Protein AF-A0A1E5PG88-F1 (afdb_monomer_lite)

Organism: NCBI:txid285458

pLDDT: mean 76.67, std 27.07, range [21.84, 98.75]

Radius of gyration: 41.72 Å; chains: 1; bounding box: 97×119×126 Å

InterPro domains:
  IPR000873 AMP-dependent synthetase/ligase domain [PF00501] (485-815)
  IPR001242 Condensation domain [PF00668] (9-343)
  IPR020845 AMP-binding, conserved site [PS00455] (627-638)
  IPR023213 Chloramphenicol acetyltransferase-like domain superfamily [G3DSA:3.30.559.10] (11-209)
  IPR042099 ANL, N-terminal domain [G3DSA:3.40.50.12780] (474-819)

Foldseek 3Di:
DDFDDWDKDAQAPLLVVLVVVCVVDPQLQQQKWKWKKKFFFAFDVVLLFQLVQVLCQLAQLQQWFAWDADPVGTIIITGNHNPPDTEAEEEQLPPPQLVVVVVVVLLQVSSDHDDRGGDRQKHWYWYHNHRRTIMTMIIGGLSWFALLLVLLSQVSSQVSSVCSVVVHDDDDALADDPVVVSVVLVVVCPDPLVVVLLVVLLVVLPPADPAFALFDQFDDPDPPSDDQWAKDKDFFPPVLLVLLCVLCVVLPHHSLLLVVLLVVLLRVQQRLDQDQKHKEWEKDQCQPDPNSSRHGTNQIATFIQIFGHHQQDFSSRRSVSSRVRCVVRNVSRSNHLVSSQVSNDDDPPDDDPDDDPDPPPPDDRSHLHYEYEAARPAQDHGSNGGIDMGTSDNGHRAAWYWYWYQNDDPRGIMIMIIGRCSGAPNVLSVLSVVLSSQSSVQRSVPRRGRSNPGDSDDPVLCCCQVPVFFFAADDDDFDFLLSLLVVLCVVFVQAFAEAEDHDTHGSVRLLLLLQLVLVVCCVQQVQAAQAEEEEEEFQDSVSSSPLSNNVLRNHAYEYQFNPDQLVLSQVSCVLSVHQAYEYAPVCVVSHDDDHHYHHCPVCVVVSVPGGSDRPPDDDTQATWHYWAWDCDPVNDIDIQTDGSVLLCLVQPPWDQDDAAQDAEAEQADAPRALVNSCLNSNHSSHNHYHYYQGDRHRDLVSLQVCCVVPLHQEEEDEQVSLQVCLPPPLSSCVSYQEYEYEPDFHDLVSVLSNCVVDVRHFYKYFDDDVSSRGGQAIDRDDRDPDDRGPGDDNHGGIHVHTDADARLVRHGHRDNDDDPPDDDDDDDDDDDDDDDDDDDDDDDDDDDDDDDDDDDDDDDDDDDDDDDDDDDDDDDDDDDDDDDDDDDDDDDDDDDDDDDDDDDDDDDDDDDDDDDDDDDDDDDDDYDDDDDDDDDDDDDDDDDDDDDDDDDDDDDDDDDDDDDDDDYYDDDDDDDDDDDDDDDDDYDDDDDDDDDDDDDDDDDDDDDDDDDDDDDDDDDDDDDDDDDDDDDDDDDDD

Structure (mmCIF, N/CA/C/O backbone):
data_AF-A0A1E5PG88-F1
#
_entry.id   AF-A0A1E5PG88-F1
#
loop_
_atom_site.group_PDB
_atom_site.id
_atom_site.type_symbol
_atom_site.label_atom_id
_atom_site.label_alt_id
_atom_site.label_comp_id
_atom_site.label_asym_id
_atom_site.label_entity_id
_atom_site.label_seq_id
_atom_site.pdbx_PDB_ins_code
_atom_site.Cartn_x
_atom_site.Cartn_y
_atom_site.Cartn_z
_atom_site.occupancy
_atom_site.B_iso_or_equiv
_atom_site.auth_seq_id
_atom_site.auth_comp_id
_atom_site.auth_asym_id
_atom_site.auth_atom_id
_atom_site.pdbx_PDB_model_num
ATOM 1 N N . MET A 1 1 ? -45.437 25.995 36.978 1.00 38.69 1 MET A N 1
ATOM 2 C CA . MET A 1 1 ? -44.415 25.720 38.017 1.00 38.69 1 MET A CA 1
ATOM 3 C C . MET A 1 1 ? -43.106 26.316 37.528 1.00 38.69 1 MET A C 1
ATOM 5 O O . MET A 1 1 ? -42.899 26.293 36.321 1.00 38.69 1 MET A O 1
ATOM 9 N N . SER A 1 2 ? -42.267 26.885 38.395 1.00 34.50 2 SER A N 1
ATOM 10 C CA . SER A 1 2 ? -40.944 27.364 37.966 1.00 34.50 2 SER A CA 1
ATOM 11 C C . SER A 1 2 ? -40.073 26.171 37.553 1.00 34.50 2 SER A C 1
ATOM 13 O O . SER A 1 2 ? -40.103 25.166 38.269 1.00 34.50 2 SER A O 1
ATOM 15 N N . PRO A 1 3 ? -39.306 26.242 36.450 1.00 44.91 3 PRO A N 1
ATOM 16 C CA . PRO A 1 3 ? -38.332 25.203 36.144 1.00 44.91 3 PRO A CA 1
ATOM 17 C C . PRO A 1 3 ? -37.289 25.143 37.268 1.00 44.91 3 PRO A C 1
ATOM 19 O O . PRO A 1 3 ? -36.799 26.181 37.721 1.00 44.91 3 PRO A O 1
ATOM 22 N N . LYS A 1 4 ? -36.956 23.932 37.733 1.00 57.00 4 LYS A N 1
ATOM 23 C CA . LYS A 1 4 ? -35.757 23.724 38.557 1.00 57.00 4 LYS A CA 1
ATOM 24 C C . LYS A 1 4 ? -34.552 24.128 37.706 1.00 57.00 4 LYS A C 1
ATOM 26 O O . LYS A 1 4 ? -34.496 23.757 36.537 1.00 57.00 4 LYS A O 1
ATOM 31 N N . ALA A 1 5 ? -33.629 24.903 38.270 1.00 70.69 5 ALA A N 1
ATOM 32 C CA . ALA A 1 5 ? -32.495 25.419 37.512 1.00 70.69 5 ALA A CA 1
ATOM 33 C C . ALA A 1 5 ? -31.616 24.280 36.972 1.00 70.69 5 ALA A C 1
ATOM 35 O O . ALA A 1 5 ? -31.265 23.359 37.713 1.00 70.69 5 ALA A O 1
ATOM 36 N N . SER A 1 6 ? -31.248 24.381 35.696 1.00 85.38 6 SER A N 1
ATOM 37 C CA . SER A 1 6 ? -30.109 23.669 35.130 1.00 85.38 6 SER A CA 1
ATOM 38 C C . SER A 1 6 ? -28.802 24.194 35.737 1.00 85.38 6 SER A C 1
ATOM 40 O O . SER A 1 6 ? -28.732 25.311 36.261 1.00 85.38 6 SER A O 1
ATOM 42 N N . VAL A 1 7 ? -27.753 23.376 35.688 1.00 93.56 7 VAL A N 1
ATOM 43 C CA . VAL A 1 7 ? -26.419 23.711 36.195 1.00 93.56 7 VAL A CA 1
ATOM 44 C C . VAL A 1 7 ? -25.427 23.642 35.044 1.00 93.56 7 VAL A C 1
ATOM 46 O O . VAL A 1 7 ? -25.270 22.598 34.414 1.00 93.56 7 VAL A O 1
ATOM 49 N N . ARG A 1 8 ? -24.718 24.744 34.787 1.00 94.19 8 ARG A N 1
ATOM 50 C CA . ARG A 1 8 ? -23.569 24.729 33.877 1.00 94.19 8 ARG A CA 1
ATOM 51 C C . ARG A 1 8 ? -22.357 24.133 34.577 1.00 94.19 8 ARG A C 1
ATOM 53 O O . ARG A 1 8 ? -21.972 24.578 35.656 1.00 94.19 8 ARG A O 1
ATOM 60 N N . LEU A 1 9 ? -21.754 23.146 33.930 1.00 94.75 9 LEU A N 1
ATOM 61 C CA . LEU A 1 9 ? -20.515 22.496 34.333 1.00 94.75 9 LEU A CA 1
ATOM 62 C C . LEU A 1 9 ? -19.455 22.730 33.242 1.00 94.75 9 LEU A C 1
ATOM 64 O O . LEU A 1 9 ? -19.804 22.787 32.062 1.00 94.75 9 LEU A O 1
ATOM 68 N N . PRO A 1 10 ? -18.160 22.843 33.578 1.00 94.56 10 PRO A N 1
ATOM 69 C CA . PRO A 1 10 ? -17.109 22.871 32.565 1.00 94.56 10 PRO A CA 1
ATOM 70 C C . PRO A 1 10 ? -17.034 21.526 31.827 1.00 94.56 10 PRO A C 1
ATOM 72 O O . PRO A 1 10 ? -17.355 20.477 32.394 1.00 94.56 10 PRO A O 1
ATOM 75 N N . LEU A 1 11 ? -16.559 21.527 30.580 1.00 93.25 11 LEU A N 1
ATOM 76 C CA . LEU A 1 11 ? -16.181 20.282 29.906 1.00 93.25 11 LEU A CA 1
ATOM 77 C C . LEU A 1 11 ? -14.912 19.679 30.538 1.00 93.25 11 LEU A C 1
ATOM 79 O O . LEU A 1 11 ? -13.909 20.373 30.750 1.00 93.25 11 LEU A O 1
ATOM 83 N N . SER A 1 12 ? -14.919 18.363 30.779 1.00 89.56 12 SER A N 1
ATOM 84 C CA . SER A 1 12 ? -13.731 17.622 31.229 1.00 89.56 12 SER A CA 1
ATOM 85 C C . SER A 1 12 ? -12.588 17.711 30.205 1.00 89.56 12 SER A C 1
ATOM 87 O O . SER A 1 12 ? -12.778 18.148 29.067 1.00 89.56 12 SER A O 1
ATOM 89 N N . ALA A 1 13 ? -11.370 17.296 30.572 1.00 83.00 13 ALA A N 1
ATOM 90 C CA . ALA A 1 13 ? -10.279 17.222 29.594 1.00 83.00 13 ALA A CA 1
ATOM 91 C C . ALA A 1 13 ? -10.635 16.322 28.391 1.00 83.00 13 ALA A C 1
ATOM 93 O O . ALA A 1 13 ? -10.467 16.745 27.254 1.00 83.00 13 ALA A O 1
ATOM 94 N N . ALA A 1 14 ? -11.227 15.148 28.640 1.00 81.56 14 ALA A N 1
ATOM 95 C CA . ALA A 1 14 ? -11.660 14.218 27.593 1.00 81.56 14 ALA A CA 1
ATOM 96 C C . ALA A 1 14 ? -12.748 14.804 26.674 1.00 81.56 14 ALA A C 1
ATOM 98 O O . ALA A 1 14 ? -12.781 14.529 25.478 1.00 81.56 14 ALA A O 1
ATOM 99 N N . GLN A 1 15 ? -13.641 15.620 27.237 1.00 92.06 15 GLN A N 1
ATOM 100 C CA . GLN A 1 15 ? -14.748 16.218 26.497 1.00 92.06 15 GLN A CA 1
ATOM 101 C C . GLN A 1 15 ? -14.295 17.375 25.597 1.00 92.06 15 GLN A C 1
ATOM 103 O O . GLN A 1 15 ? -14.802 17.525 24.490 1.00 92.06 15 GLN A O 1
ATOM 108 N N . ARG A 1 16 ? -13.327 18.188 26.041 1.00 89.44 16 ARG A N 1
ATOM 109 C CA . ARG A 1 16 ? -12.873 19.370 25.287 1.00 89.44 16 ARG A CA 1
ATOM 110 C C . ARG A 1 16 ? -12.224 19.024 23.954 1.00 89.44 16 ARG A C 1
ATOM 112 O O . ARG A 1 16 ? -12.503 19.701 22.968 1.00 89.44 16 ARG A O 1
ATOM 119 N N . ASP A 1 17 ? -11.402 17.980 23.913 1.00 83.81 17 ASP A N 1
ATOM 120 C CA . ASP A 1 17 ? -10.746 17.575 22.669 1.00 83.81 17 ASP A CA 1
ATOM 121 C C . ASP A 1 17 ? -11.745 16.908 21.689 1.00 83.81 17 ASP A C 1
ATOM 123 O O . ASP A 1 17 ? -11.674 17.172 20.491 1.00 83.81 17 ASP A O 1
ATOM 127 N N . ILE A 1 18 ? -12.756 16.164 22.177 1.00 89.44 18 ILE A N 1
ATOM 128 C CA . ILE A 1 18 ? -13.882 15.673 21.346 1.00 89.44 18 ILE A CA 1
ATOM 129 C C . ILE A 1 18 ? -14.723 16.833 20.795 1.00 89.44 18 ILE A C 1
ATOM 131 O O . ILE A 1 18 ? -15.064 16.837 19.615 1.00 89.44 18 ILE A O 1
ATOM 135 N N . TRP A 1 19 ? -15.053 17.829 21.622 1.00 92.44 19 TRP A N 1
ATOM 136 C CA . TRP A 1 19 ? -15.814 19.010 21.197 1.00 92.44 19 TRP A CA 1
ATOM 137 C C . TRP A 1 19 ? -15.074 19.807 20.113 1.00 92.44 19 TRP A C 1
ATOM 139 O O . TRP A 1 19 ? -15.669 20.155 19.094 1.00 92.44 19 TRP A O 1
ATOM 149 N N . LEU A 1 20 ? -13.762 20.016 20.276 1.00 87.62 20 LEU A N 1
ATOM 150 C CA . LEU A 1 20 ? -12.924 20.656 19.259 1.00 87.62 20 LEU A CA 1
ATOM 151 C C . LEU A 1 20 ? -12.858 19.828 17.965 1.00 87.62 20 LEU A C 1
ATOM 153 O O . LEU A 1 20 ? -12.943 20.388 16.875 1.00 87.62 20 LEU A O 1
ATOM 157 N N . ALA A 1 21 ? -12.736 18.503 18.067 1.00 83.94 21 ALA A N 1
ATOM 158 C CA . ALA A 1 21 ? -12.685 17.621 16.905 1.00 83.94 21 ALA A CA 1
ATOM 159 C C . ALA A 1 21 ? -14.037 17.504 16.170 1.00 83.94 21 ALA A C 1
ATOM 161 O O . ALA A 1 21 ? -14.037 17.348 14.951 1.00 83.94 21 ALA A O 1
ATOM 162 N N . HIS A 1 22 ? -15.170 17.634 16.872 1.00 87.56 22 HIS A N 1
ATOM 163 C CA . HIS A 1 22 ? -16.500 17.791 16.268 1.00 87.56 22 HIS A CA 1
ATOM 164 C C . HIS A 1 22 ? -16.626 19.149 15.558 1.00 87.56 22 HIS A C 1
ATOM 166 O O . HIS A 1 22 ? -17.076 19.204 14.420 1.00 87.56 22 HIS A O 1
ATOM 172 N N . ALA A 1 23 ? -16.166 20.247 16.171 1.00 87.19 23 ALA A N 1
ATOM 173 C CA . ALA A 1 23 ? -16.193 21.584 15.561 1.00 87.19 23 ALA A CA 1
ATOM 174 C C . ALA A 1 23 ? -15.312 21.722 14.295 1.00 87.19 23 ALA A C 1
ATOM 176 O O . ALA A 1 23 ? -15.409 22.717 13.578 1.00 87.19 23 ALA A O 1
ATOM 177 N N . LEU A 1 24 ? -14.457 20.729 14.024 1.00 84.62 24 LEU A N 1
ATOM 178 C CA . LEU A 1 24 ? -13.609 20.613 12.834 1.00 84.62 24 LEU A CA 1
ATOM 179 C C . LEU A 1 24 ? -14.091 19.525 11.846 1.00 84.62 24 LEU A C 1
ATOM 181 O O . LEU A 1 24 ? -13.451 19.334 10.814 1.00 84.62 24 LEU A O 1
ATOM 185 N N . ASP A 1 25 ? -15.186 18.814 12.141 1.00 81.44 25 ASP A N 1
ATOM 186 C CA . ASP A 1 25 ? -15.794 17.785 11.286 1.00 81.44 25 ASP A CA 1
ATOM 187 C C . ASP A 1 25 ? -16.989 18.367 10.502 1.00 81.44 25 ASP A C 1
ATOM 189 O O . ASP A 1 25 ? -18.053 18.576 11.089 1.00 81.44 25 ASP A O 1
ATOM 193 N N . PRO A 1 26 ? -16.886 18.575 9.172 1.00 79.62 26 PRO A N 1
ATOM 194 C CA . PRO A 1 26 ? -17.989 19.108 8.367 1.00 79.62 26 PRO A CA 1
ATOM 195 C C . PRO A 1 26 ? -19.233 18.211 8.310 1.00 79.62 26 PRO A C 1
ATOM 197 O O . PRO A 1 26 ? -20.279 18.669 7.854 1.00 79.62 26 PRO A O 1
ATOM 200 N N . SER A 1 27 ? -19.134 16.940 8.718 1.00 81.94 27 SER A N 1
ATOM 201 C CA . SER A 1 27 ? -20.267 16.011 8.741 1.00 81.94 27 SER A CA 1
ATOM 202 C C . SER A 1 27 ? -21.054 16.036 10.056 1.00 81.94 27 SER A C 1
ATOM 204 O O . SER A 1 27 ? -22.224 15.657 10.060 1.00 81.94 27 SER A O 1
ATOM 206 N N . GLY A 1 28 ? -20.433 16.452 11.168 1.00 83.94 28 GLY A N 1
ATOM 207 C CA . GLY A 1 28 ? -21.007 16.350 12.515 1.00 83.94 28 GLY A CA 1
ATOM 208 C C . GLY A 1 28 ? -21.296 14.910 12.974 1.00 83.94 28 GLY A C 1
ATOM 209 O O . GLY A 1 28 ? -22.144 14.711 13.845 1.00 83.94 28 GLY A O 1
ATOM 210 N N . ARG A 1 29 ? -20.644 13.903 12.369 1.00 85.12 29 ARG A N 1
ATOM 211 C CA . ARG A 1 29 ? -20.895 12.462 12.589 1.00 85.12 29 ARG A CA 1
ATOM 212 C C . ARG A 1 29 ? -19.712 11.713 13.204 1.00 85.12 29 ARG A C 1
ATOM 214 O O . ARG A 1 29 ? -19.908 10.605 13.694 1.00 85.12 29 ARG A O 1
ATOM 221 N N . ARG A 1 30 ? -18.489 12.266 13.199 1.00 83.62 30 ARG A N 1
ATOM 222 C CA . ARG A 1 30 ? -17.248 11.541 13.563 1.00 83.62 30 ARG A CA 1
ATOM 223 C C . ARG A 1 30 ? -17.257 10.925 14.971 1.00 83.62 30 ARG A C 1
ATOM 225 O O . ARG A 1 30 ? -16.548 9.950 15.208 1.00 83.62 30 ARG A O 1
ATOM 232 N N . TYR A 1 31 ? -18.058 11.476 15.883 1.00 89.25 31 TYR A N 1
ATOM 233 C CA . TYR A 1 31 ? -18.212 11.010 17.268 1.00 89.25 31 TYR A CA 1
ATOM 234 C C . TYR A 1 31 ? -19.624 10.497 17.592 1.00 89.25 31 TYR A C 1
ATOM 236 O O . TYR A 1 31 ? -19.974 10.372 18.767 1.00 89.25 31 TYR A O 1
ATOM 244 N N . ASN A 1 32 ? -20.416 10.156 16.573 1.00 91.38 32 ASN A N 1
ATOM 245 C CA . ASN A 1 32 ? -21.611 9.340 16.753 1.00 91.38 32 ASN A CA 1
ATOM 246 C C . ASN A 1 32 ? -21.166 7.895 17.022 1.00 91.38 32 ASN A C 1
ATOM 248 O O . ASN A 1 32 ? -20.498 7.271 16.198 1.00 91.38 32 ASN A O 1
ATOM 252 N N . VAL A 1 33 ? -21.521 7.379 18.194 1.00 92.12 33 VAL A N 1
ATOM 253 C CA . VAL A 1 33 ? -21.220 6.019 18.653 1.00 92.12 33 VAL A CA 1
ATOM 254 C C . VAL A 1 33 ? -22.545 5.315 18.890 1.00 92.12 33 VAL A C 1
ATOM 256 O O . VAL A 1 33 ? -23.502 5.931 19.360 1.00 92.12 33 VAL A O 1
ATOM 259 N N . GLY A 1 34 ? -22.632 4.035 18.545 1.00 91.88 34 GLY A N 1
ATOM 260 C CA . GLY A 1 34 ? -23.879 3.312 18.732 1.00 91.88 34 GLY A CA 1
ATOM 261 C C . GLY A 1 34 ? -23.766 1.812 18.569 1.00 91.88 34 GLY A C 1
ATOM 262 O O . GLY A 1 34 ? -22.876 1.291 17.898 1.00 91.88 34 GLY A O 1
ATOM 263 N N . GLU A 1 35 ? -24.708 1.125 19.194 1.00 92.06 35 GLU A N 1
ATOM 264 C CA . GLU A 1 35 ? -24.850 -0.322 19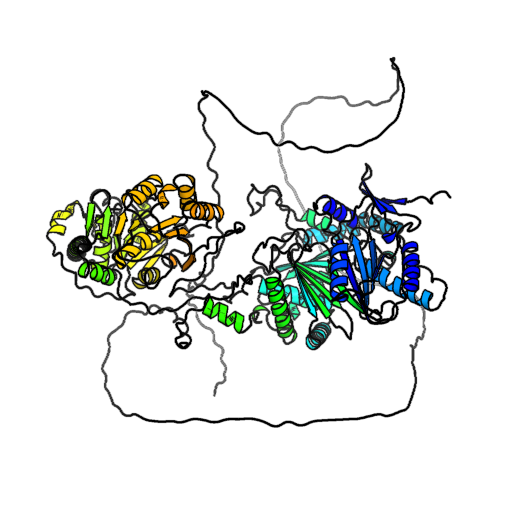.170 1.00 92.06 35 GLU A CA 1
ATOM 265 C C . GLU A 1 35 ? -26.298 -0.719 19.463 1.00 92.06 35 GLU A C 1
ATOM 267 O O . GLU A 1 35 ? -27.118 0.099 19.888 1.00 92.06 35 GLU A O 1
ATOM 272 N N . TYR A 1 36 ? -26.620 -1.986 19.223 1.00 93.75 36 TYR A N 1
ATOM 273 C CA . TYR A 1 36 ? -27.911 -2.553 19.572 1.00 93.75 36 TYR A CA 1
ATOM 274 C C . TYR A 1 36 ? -27.787 -3.924 20.235 1.00 93.75 36 TYR A C 1
ATOM 276 O O . TYR A 1 36 ? -26.788 -4.643 20.119 1.00 93.75 36 TYR A O 1
ATOM 284 N N . ARG A 1 37 ? -28.843 -4.265 20.963 1.00 93.31 37 ARG A N 1
ATOM 285 C CA . ARG A 1 37 ? -29.143 -5.588 21.498 1.00 93.31 37 ARG A CA 1
ATOM 286 C C . ARG A 1 37 ? -30.182 -6.215 20.577 1.00 93.31 37 ARG A C 1
ATOM 288 O O . ARG A 1 37 ? -31.299 -5.712 20.513 1.00 93.31 37 ARG A O 1
ATOM 295 N N . GLU A 1 38 ? -29.832 -7.273 19.849 1.00 94.06 38 GLU A N 1
ATOM 296 C CA . GLU A 1 38 ? -30.849 -8.155 19.258 1.00 94.06 38 GLU A CA 1
ATOM 297 C C . GLU A 1 38 ? -31.458 -8.971 20.402 1.00 94.06 38 GLU A C 1
ATOM 299 O O . GLU A 1 38 ? -30.711 -9.519 21.209 1.00 94.06 38 GLU A O 1
ATOM 304 N N . LEU A 1 39 ? -32.784 -9.010 20.513 1.00 94.69 39 LEU A N 1
ATOM 305 C CA . LEU A 1 39 ? -33.531 -9.616 21.616 1.00 94.69 39 LEU A CA 1
ATOM 306 C C . LEU A 1 39 ? -34.415 -10.743 21.075 1.00 94.69 39 LEU A C 1
ATOM 308 O O . LEU A 1 39 ? -35.177 -10.530 20.129 1.00 94.69 39 LEU A O 1
ATOM 312 N N . ARG A 1 40 ? -34.318 -11.934 21.677 1.00 92.19 40 ARG A N 1
ATOM 313 C CA . ARG A 1 40 ? -35.012 -13.147 21.208 1.00 92.19 40 ARG A CA 1
ATOM 314 C C . ARG A 1 40 ? -35.967 -13.691 22.270 1.00 92.19 40 ARG A C 1
ATOM 316 O O . ARG A 1 40 ? -35.573 -14.473 23.132 1.00 92.19 40 ARG A O 1
ATOM 323 N N . GLY A 1 41 ? -37.216 -13.248 22.199 1.00 93.44 41 GLY A N 1
ATOM 324 C CA . GLY A 1 41 ? -38.307 -13.573 23.116 1.00 93.44 41 GLY A CA 1
ATOM 325 C C . GLY A 1 41 ? -39.292 -12.403 23.269 1.00 93.44 41 GLY A C 1
ATOM 326 O O . GLY A 1 41 ? -39.120 -11.366 22.622 1.00 93.44 41 GLY A O 1
ATOM 327 N N . PRO A 1 42 ? -40.327 -12.550 24.113 1.00 91.94 42 PRO A N 1
ATOM 328 C CA . PRO A 1 42 ? -41.274 -11.478 24.404 1.00 91.94 42 PRO A CA 1
ATOM 329 C C . PRO A 1 42 ? -40.618 -10.346 25.210 1.00 91.94 42 PRO A C 1
ATOM 331 O O . PRO A 1 42 ? -39.801 -10.593 26.095 1.00 91.94 42 PRO A O 1
ATOM 334 N N . VAL A 1 43 ? -41.021 -9.107 24.928 1.00 94.12 43 VAL A N 1
ATOM 335 C CA . VAL A 1 43 ? -40.606 -7.884 25.634 1.00 94.12 43 VAL A CA 1
ATOM 336 C C . VAL A 1 43 ? -41.855 -7.031 25.858 1.00 94.12 43 VAL A C 1
ATOM 338 O O . VAL A 1 43 ? -42.644 -6.877 24.927 1.00 94.12 43 VAL A O 1
ATOM 341 N N . ASP A 1 44 ? -42.043 -6.466 27.055 1.00 94.56 44 ASP A N 1
ATOM 342 C CA . ASP A 1 44 ? -43.130 -5.512 27.331 1.00 94.56 44 ASP A CA 1
ATOM 343 C C . ASP A 1 44 ? -42.634 -4.059 27.149 1.00 94.56 44 ASP A C 1
ATOM 345 O O . ASP A 1 44 ? -41.850 -3.573 27.975 1.00 94.56 44 ASP A O 1
ATOM 349 N N . PRO A 1 45 ? -43.090 -3.321 26.114 1.00 94.44 45 PRO A N 1
ATOM 350 C CA . PRO A 1 45 ? -42.663 -1.942 25.884 1.00 94.44 45 PRO A CA 1
ATOM 351 C C . PRO A 1 45 ? -43.013 -0.984 27.026 1.00 94.44 45 PRO A C 1
ATOM 353 O O . PRO A 1 45 ? -42.272 -0.033 27.253 1.00 94.44 45 PRO A O 1
ATOM 356 N N . GLN A 1 46 ? -44.098 -1.212 27.778 1.00 95.50 46 GLN A N 1
ATOM 357 C CA . GLN A 1 46 ? -44.484 -0.334 28.888 1.00 95.50 46 GLN A CA 1
ATOM 358 C C . GLN A 1 46 ? -43.495 -0.459 30.051 1.00 95.50 46 GLN A C 1
ATOM 360 O O . GLN A 1 46 ? -43.082 0.556 30.617 1.00 95.50 46 GLN A O 1
ATOM 365 N N . LEU A 1 47 ? -43.056 -1.684 30.365 1.00 96.25 47 LEU A N 1
ATOM 366 C CA . LEU A 1 47 ? -42.029 -1.931 31.382 1.00 96.25 47 LEU A CA 1
ATOM 367 C C . LEU A 1 47 ? -40.667 -1.367 30.953 1.00 96.25 47 LEU A C 1
ATOM 369 O O . LEU A 1 47 ? -40.011 -0.690 31.748 1.00 96.25 47 LEU A O 1
ATOM 373 N N . VAL A 1 48 ? -40.270 -1.547 29.684 1.00 96.25 48 VAL A N 1
ATOM 374 C CA . VAL A 1 48 ? -39.038 -0.934 29.148 1.00 96.25 48 VAL A CA 1
ATOM 375 C C . VAL A 1 48 ? -39.112 0.595 29.201 1.00 96.25 48 VAL A C 1
ATOM 377 O O . VAL A 1 48 ? -38.167 1.237 29.659 1.00 96.25 48 VAL A O 1
ATOM 380 N N . ARG A 1 49 ? -40.237 1.199 28.796 1.00 95.81 49 ARG A N 1
ATOM 381 C CA . ARG A 1 49 ? -40.443 2.656 28.817 1.00 95.81 49 ARG A CA 1
ATOM 382 C C . ARG A 1 49 ? -40.405 3.219 30.243 1.00 95.81 49 ARG A C 1
ATOM 384 O O . ARG A 1 49 ? -39.792 4.264 30.462 1.00 95.81 49 ARG A O 1
ATOM 391 N N . ALA A 1 50 ? -41.001 2.527 31.217 1.00 95.25 50 ALA A N 1
ATOM 392 C CA . ALA A 1 50 ? -40.950 2.907 32.630 1.00 95.25 50 ALA A CA 1
ATOM 393 C C . ALA A 1 50 ? -39.518 2.844 33.193 1.00 95.25 50 ALA A C 1
ATOM 395 O O . ALA A 1 50 ? -39.039 3.822 33.773 1.00 95.25 50 ALA A O 1
ATOM 396 N N . ALA A 1 51 ? -38.809 1.735 32.955 1.00 96.75 51 ALA A N 1
ATOM 397 C CA . ALA A 1 51 ? -37.426 1.548 33.384 1.00 96.75 51 ALA A CA 1
ATOM 398 C C . ALA A 1 51 ? -36.471 2.567 32.730 1.00 96.75 51 ALA A C 1
ATOM 400 O O . ALA A 1 51 ? -35.638 3.164 33.413 1.00 96.75 51 ALA A O 1
ATOM 401 N N . PHE A 1 52 ? -36.642 2.850 31.433 1.00 96.69 52 PHE A N 1
ATOM 402 C CA . PHE A 1 52 ? -35.893 3.884 30.715 1.00 96.69 52 PHE A CA 1
ATOM 403 C C . PHE A 1 52 ? -36.137 5.286 31.291 1.00 96.69 52 PHE A C 1
ATOM 405 O O . PHE A 1 52 ? -35.191 6.048 31.502 1.00 96.69 52 PHE A O 1
ATOM 412 N N . ARG A 1 53 ? -37.394 5.637 31.595 1.00 95.38 53 ARG A N 1
ATOM 413 C CA . ARG A 1 53 ? -37.729 6.947 32.172 1.00 95.38 53 ARG A CA 1
ATOM 414 C C . ARG A 1 53 ? -37.091 7.134 33.554 1.00 95.38 53 ARG A C 1
ATOM 416 O O . ARG A 1 53 ? -36.599 8.223 33.839 1.00 95.38 53 ARG A O 1
ATOM 423 N N . GLN A 1 54 ? -37.042 6.083 34.376 1.00 96.38 54 GLN A N 1
ATOM 424 C CA . GLN A 1 54 ? -36.347 6.101 35.668 1.00 96.38 54 GLN A CA 1
ATOM 425 C C . GLN A 1 54 ? -34.818 6.198 35.500 1.00 96.38 54 GLN A C 1
ATOM 427 O O . GLN A 1 54 ? -34.183 7.017 36.164 1.00 96.38 54 GLN A O 1
ATOM 432 N N . LEU A 1 55 ? -34.226 5.456 34.556 1.00 96.88 55 LEU A N 1
ATOM 433 C CA . LEU A 1 55 ? -32.800 5.552 34.214 1.00 96.88 55 LEU A CA 1
ATOM 434 C C . LEU A 1 55 ? -32.399 6.986 33.819 1.00 96.88 55 LEU A C 1
ATOM 436 O O . LEU A 1 55 ? -31.375 7.493 34.280 1.00 96.88 55 LEU A O 1
ATOM 440 N N . ALA A 1 56 ? -33.224 7.661 33.014 1.00 95.88 56 ALA A N 1
ATOM 441 C CA . ALA A 1 56 ? -33.000 9.040 32.584 1.00 95.88 56 ALA A CA 1
ATOM 442 C C . ALA A 1 56 ? -33.109 10.065 33.735 1.00 95.88 56 ALA A C 1
ATOM 444 O O . ALA A 1 56 ? -32.423 11.084 33.717 1.00 95.88 56 ALA A O 1
ATOM 445 N N . VAL A 1 57 ? -33.927 9.801 34.764 1.00 94.75 57 VAL A N 1
ATOM 446 C CA . VAL A 1 57 ? -33.981 10.620 35.994 1.00 94.75 57 VAL A CA 1
ATOM 447 C C . VAL A 1 57 ? -32.710 10.454 36.832 1.00 94.75 57 VAL A C 1
ATOM 449 O O . VAL A 1 57 ? -32.208 11.428 37.393 1.00 94.75 57 VAL A O 1
ATOM 452 N N . GLU A 1 58 ? -32.174 9.237 36.908 1.00 94.81 58 GLU A N 1
ATOM 453 C CA . GLU A 1 58 ? -30.989 8.910 37.709 1.00 94.81 58 GLU A CA 1
ATOM 454 C C . GLU A 1 58 ? -29.654 9.321 37.071 1.00 94.81 58 GLU A C 1
ATOM 456 O O . GLU A 1 58 ? -28.660 9.498 37.776 1.00 94.81 58 GLU A O 1
ATOM 461 N N . THR A 1 59 ? -29.606 9.463 35.746 1.00 95.44 59 THR A N 1
ATOM 462 C CA . THR A 1 59 ? -28.343 9.561 35.004 1.00 95.44 59 THR A CA 1
ATOM 463 C C . THR A 1 59 ? -28.000 10.999 34.618 1.00 95.44 59 THR A C 1
ATOM 465 O O . THR A 1 59 ? -28.573 11.559 33.685 1.00 95.44 59 THR A O 1
ATOM 468 N N . ASP A 1 60 ? -26.978 11.583 35.251 1.00 95.56 60 ASP A N 1
ATOM 469 C CA . ASP A 1 60 ? -26.436 12.901 34.870 1.00 95.56 60 ASP A CA 1
ATOM 470 C C . ASP A 1 60 ? -26.071 12.989 33.376 1.00 95.56 60 ASP A C 1
ATOM 472 O O . ASP A 1 60 ? -26.440 13.951 32.712 1.00 95.56 60 ASP A O 1
ATOM 476 N N . ALA A 1 61 ? -25.398 11.971 32.826 1.00 94.38 61 ALA A N 1
ATOM 477 C CA . ALA A 1 61 ? -24.947 11.953 31.429 1.00 94.38 61 ALA A CA 1
ATOM 478 C C . ALA A 1 61 ? -26.089 11.943 30.389 1.00 94.38 61 ALA A C 1
ATOM 480 O O . ALA A 1 61 ? -25.903 12.447 29.283 1.00 94.38 61 ALA A O 1
ATOM 481 N N . MET A 1 62 ? -27.269 11.408 30.731 1.00 95.50 62 MET A N 1
ATOM 482 C CA . MET A 1 62 ? -28.458 11.468 29.867 1.00 95.50 62 MET A CA 1
ATOM 483 C C . MET A 1 62 ? -29.122 12.848 29.929 1.00 95.50 62 MET A C 1
ATOM 485 O O . MET A 1 62 ? -29.651 13.316 28.926 1.00 95.50 62 MET A O 1
ATOM 489 N N . ARG A 1 63 ? -29.018 13.532 31.078 1.00 95.12 63 ARG A N 1
ATOM 490 C CA . ARG A 1 63 ? -29.578 14.868 31.335 1.00 95.12 63 ARG A CA 1
ATOM 491 C C . ARG A 1 63 ? -28.679 16.026 30.868 1.00 95.12 63 ARG A C 1
ATOM 493 O O . ARG A 1 63 ? -28.914 17.169 31.261 1.00 95.12 63 ARG A O 1
ATOM 500 N N . ILE A 1 64 ? -27.676 15.765 30.026 1.00 95.44 64 ILE A N 1
ATOM 501 C CA . ILE A 1 64 ? -26.885 16.809 29.355 1.00 95.44 64 ILE A CA 1
ATOM 502 C C . ILE A 1 64 ? -27.585 17.241 28.061 1.00 95.44 64 ILE A C 1
ATOM 504 O O . ILE A 1 64 ? -27.761 16.437 27.142 1.00 95.44 64 ILE A O 1
ATOM 508 N N . ARG A 1 65 ? -27.936 18.530 27.975 1.00 94.75 65 ARG A N 1
ATOM 509 C CA . ARG A 1 65 ? -28.517 19.165 26.781 1.00 94.75 65 ARG A CA 1
ATOM 510 C C . ARG A 1 65 ? -28.110 20.631 26.723 1.00 94.75 65 ARG A C 1
ATOM 512 O O . ARG A 1 65 ? -28.478 21.407 27.602 1.00 94.75 65 ARG A O 1
ATOM 519 N N . GLY A 1 66 ? -27.379 20.994 25.674 1.00 93.56 66 GLY A N 1
ATOM 520 C CA . GLY A 1 66 ? -26.727 22.294 25.539 1.00 93.56 66 GLY A CA 1
ATOM 521 C C . GLY A 1 66 ? -25.243 22.226 25.900 1.00 93.56 66 GLY A C 1
ATOM 522 O O . GLY A 1 66 ? -24.865 22.147 27.069 1.00 93.56 66 GLY A O 1
ATOM 523 N N . ILE A 1 67 ? -24.406 22.277 24.870 1.00 95.06 67 ILE A N 1
ATOM 524 C CA . ILE A 1 67 ? -22.956 22.457 24.928 1.00 95.06 67 ILE A CA 1
ATOM 525 C C . ILE A 1 67 ? -22.642 23.808 24.283 1.00 95.06 67 ILE A C 1
ATOM 527 O O . ILE A 1 67 ? -23.184 24.139 23.228 1.00 95.06 67 ILE A O 1
ATOM 531 N N . GLY A 1 68 ? -21.747 24.584 24.884 1.00 92.81 68 GLY A N 1
ATOM 532 C CA . GLY A 1 68 ? -21.372 25.897 24.366 1.00 92.81 68 GLY A CA 1
ATOM 533 C C . GLY A 1 68 ? -19.998 26.342 24.840 1.00 92.81 68 GLY A C 1
ATOM 534 O O . GLY A 1 68 ? -19.265 25.574 25.459 1.00 92.81 68 GLY A O 1
ATOM 535 N N . SER A 1 69 ? -19.644 27.591 24.541 1.00 93.25 69 SER A N 1
ATOM 536 C CA . SER A 1 69 ? -18.405 28.218 25.004 1.00 93.25 69 SER A CA 1
ATOM 537 C C . SER A 1 69 ? -18.567 29.723 25.174 1.00 93.25 69 SER A C 1
ATOM 539 O O . SER A 1 69 ? -19.164 30.375 24.315 1.00 93.25 69 SER A O 1
ATOM 541 N N . ASP A 1 70 ? -17.989 30.271 26.237 1.00 91.69 70 ASP A N 1
ATOM 542 C CA . ASP A 1 70 ? -17.903 31.707 26.516 1.00 91.69 70 ASP A CA 1
ATOM 543 C C . ASP A 1 70 ? -16.489 32.082 27.017 1.00 91.69 70 ASP A C 1
ATOM 545 O O . ASP A 1 70 ? -15.527 31.364 26.733 1.00 91.69 70 ASP A O 1
ATOM 549 N N . GLU A 1 71 ? -16.325 33.234 27.679 1.00 88.50 71 GLU A N 1
ATOM 550 C CA . GLU A 1 71 ? -15.012 33.752 28.105 1.00 88.50 71 GLU A CA 1
ATOM 551 C C . GLU A 1 71 ? -14.301 32.846 29.131 1.00 88.50 71 GLU A C 1
ATOM 553 O O . GLU A 1 71 ? -13.069 32.813 29.152 1.00 88.50 71 GLU A O 1
ATOM 558 N N . ASP A 1 72 ? -15.050 32.063 29.919 1.00 84.38 72 ASP A N 1
ATOM 559 C CA . ASP A 1 72 ? -14.504 31.081 30.869 1.00 84.38 72 ASP A CA 1
ATOM 560 C C . ASP A 1 72 ? -14.181 29.720 30.202 1.00 84.38 72 ASP A C 1
ATOM 562 O O . ASP A 1 72 ? -13.555 28.846 30.812 1.00 84.38 72 ASP A O 1
ATOM 566 N N . GLY A 1 73 ? -14.554 29.541 28.928 1.00 89.38 73 GLY A N 1
ATOM 567 C CA . GLY A 1 73 ? -14.272 28.358 28.113 1.00 89.38 73 GLY A CA 1
ATOM 568 C C . GLY A 1 73 ? -15.510 27.512 27.778 1.00 89.38 73 GLY A C 1
ATOM 569 O O . GLY A 1 73 ? -16.641 27.995 27.848 1.00 89.38 73 GLY A O 1
ATOM 570 N N . PRO A 1 74 ? -15.321 26.250 27.341 1.00 93.94 74 PRO A N 1
ATOM 571 C CA . PRO A 1 74 ? -16.420 25.386 26.923 1.00 93.94 74 PRO A CA 1
ATOM 572 C C . PRO A 1 74 ? -17.117 24.679 28.099 1.00 93.94 74 PRO A C 1
ATOM 574 O O . PRO A 1 74 ? -16.471 24.125 28.999 1.00 93.94 74 PRO A O 1
ATOM 577 N N . TRP A 1 75 ? -18.448 24.644 28.047 1.00 95.12 75 TRP A N 1
ATOM 578 C CA . TRP A 1 75 ? -19.340 24.151 29.098 1.00 95.12 75 TRP A CA 1
ATOM 579 C C . TRP A 1 75 ? -20.403 23.176 28.573 1.00 95.12 75 TRP A C 1
ATOM 581 O O . TRP A 1 75 ? -20.704 23.130 27.382 1.00 95.12 75 TRP A O 1
ATOM 591 N N . GLN A 1 76 ? -20.988 22.419 29.502 1.00 96.00 76 GLN A N 1
ATOM 592 C CA . GLN A 1 76 ? -22.157 21.555 29.325 1.00 96.00 76 GLN A CA 1
ATOM 593 C C . GLN A 1 76 ? -23.248 21.941 30.328 1.00 96.00 76 GLN A C 1
ATOM 595 O O . GLN A 1 76 ? -22.948 22.271 31.477 1.00 96.00 76 GLN A O 1
ATOM 600 N N . GLU A 1 77 ? -24.508 21.899 29.908 1.00 95.94 77 GLU A N 1
ATOM 601 C CA . GLU A 1 77 ? -25.658 22.218 30.751 1.00 95.94 77 GLU A CA 1
ATOM 602 C C . GLU A 1 77 ? -26.373 20.933 31.209 1.00 95.94 77 GLU A C 1
ATOM 604 O O . GLU A 1 77 ? -26.907 20.167 30.403 1.00 95.94 77 GLU A O 1
ATOM 609 N N . LEU A 1 78 ? -26.332 20.688 32.524 1.00 95.69 78 LEU A N 1
ATOM 610 C CA . LEU A 1 78 ? -26.955 19.555 33.206 1.00 95.69 78 LEU A CA 1
ATOM 611 C C . LEU A 1 78 ? -28.345 19.953 33.710 1.00 95.69 78 LEU A C 1
ATOM 613 O O . LEU A 1 78 ? -28.485 20.874 34.519 1.00 95.69 78 LEU A O 1
ATOM 617 N N . HIS A 1 79 ? -29.373 19.238 33.261 1.00 94.88 79 HIS A N 1
ATOM 618 C CA . HIS A 1 79 ? -30.764 19.495 33.632 1.00 94.88 79 HIS A CA 1
ATOM 619 C C . HIS A 1 79 ? -31.179 18.698 34.870 1.00 94.88 79 HIS A C 1
ATOM 621 O O . HIS A 1 79 ? -30.771 17.556 35.072 1.00 94.88 79 HIS A O 1
ATOM 627 N N . ALA A 1 80 ? -32.023 19.298 35.712 1.00 90.69 80 ALA A N 1
ATOM 628 C CA . ALA A 1 80 ? -32.490 18.664 36.948 1.00 90.69 80 ALA A CA 1
ATOM 629 C C . ALA A 1 80 ? -33.440 17.472 36.706 1.00 90.69 80 ALA A C 1
ATOM 631 O O . ALA A 1 80 ? -33.583 16.616 37.575 1.00 90.69 80 ALA A O 1
ATOM 632 N N . GLU A 1 81 ? -34.079 17.414 35.536 1.00 90.62 81 GLU A N 1
ATOM 633 C CA . GLU A 1 81 ? -35.049 16.399 35.106 1.00 90.62 81 GLU A CA 1
ATOM 634 C C . GLU A 1 81 ? -34.799 16.086 33.612 1.00 90.62 81 GLU A C 1
ATOM 636 O O . GLU A 1 81 ? -34.409 17.002 32.884 1.00 90.62 81 GLU A O 1
ATOM 641 N N . PRO A 1 82 ? -35.075 14.868 33.110 1.00 89.75 82 PRO A N 1
ATOM 642 C CA . PRO A 1 82 ? -34.877 14.504 31.696 1.00 89.75 82 PRO A CA 1
ATOM 643 C C . PRO A 1 82 ? -35.921 15.097 30.724 1.00 89.75 82 PRO A C 1
ATOM 645 O O . PRO A 1 82 ? -35.853 14.864 29.523 1.00 89.75 82 PRO A O 1
ATOM 648 N N . GLY A 1 83 ? -36.905 15.862 31.212 1.00 89.38 83 GLY A N 1
ATOM 649 C CA . GLY A 1 83 ? -37.812 16.656 30.374 1.00 89.38 83 GLY A CA 1
ATOM 650 C C . GLY A 1 83 ? -38.608 15.855 29.332 1.00 89.38 83 GLY A C 1
ATOM 651 O O . GLY A 1 83 ? -39.464 15.038 29.675 1.00 89.38 83 GLY A O 1
ATOM 652 N N . ASP A 1 84 ? -38.345 16.153 28.063 1.00 90.75 84 ASP A N 1
ATOM 653 C CA . ASP A 1 84 ? -38.914 15.574 26.838 1.00 90.75 84 ASP A CA 1
ATOM 654 C C . ASP A 1 84 ? -38.127 14.354 26.307 1.00 90.75 84 ASP A C 1
ATOM 656 O O . ASP A 1 84 ? -38.439 13.846 25.234 1.00 90.75 84 ASP A O 1
ATOM 660 N N . GLN A 1 85 ? -37.121 13.855 27.038 1.00 91.50 85 GLN A N 1
ATOM 661 C CA . GLN A 1 85 ? -36.380 12.646 26.667 1.00 91.50 85 GLN A CA 1
ATOM 662 C C . GLN A 1 85 ? -37.226 11.378 26.889 1.00 91.50 85 GLN A C 1
ATOM 664 O O . GLN A 1 85 ? -37.551 11.010 28.023 1.00 91.50 85 GLN A O 1
ATOM 669 N N . GLU A 1 86 ? -37.564 10.679 25.808 1.00 90.81 86 GLU A N 1
ATOM 670 C CA . GLU A 1 86 ? -38.383 9.460 25.820 1.00 90.81 86 GLU A CA 1
ATOM 671 C C . GLU A 1 86 ? -37.737 8.333 25.000 1.00 90.81 86 GLU A C 1
ATOM 673 O O . GLU A 1 86 ? -36.805 8.558 24.227 1.00 90.81 86 GLU A O 1
ATOM 678 N N . LEU A 1 87 ? -38.216 7.105 25.213 1.00 95.25 87 LEU A N 1
ATOM 679 C CA . LEU A 1 87 ? -37.834 5.933 24.430 1.00 95.25 87 LEU A CA 1
ATOM 680 C C . LEU A 1 87 ? -38.628 5.933 23.120 1.00 95.25 87 LEU A C 1
ATOM 682 O O . LEU A 1 87 ? -39.858 5.897 23.151 1.00 95.25 87 LEU A O 1
ATOM 686 N N . THR A 1 88 ? -37.944 5.935 21.979 1.00 96.38 88 THR A N 1
ATOM 687 C CA . THR A 1 88 ? -38.607 5.826 20.674 1.00 96.38 88 THR A CA 1
ATOM 688 C C . THR A 1 88 ? -39.086 4.391 20.455 1.00 96.38 88 THR A C 1
ATOM 690 O O . THR A 1 88 ? -38.285 3.463 20.472 1.00 96.38 88 THR A O 1
ATOM 693 N N . GLU A 1 89 ? -40.374 4.181 20.205 1.00 96.25 89 GLU A N 1
ATOM 694 C CA . GLU A 1 89 ? -40.909 2.870 19.813 1.00 96.25 89 GLU A CA 1
ATOM 695 C C . GLU A 1 89 ? -41.180 2.848 18.304 1.00 96.25 89 GLU A C 1
ATOM 697 O O . GLU A 1 89 ? -41.776 3.779 17.759 1.00 96.25 89 GLU A O 1
ATOM 702 N N . VAL A 1 90 ? -40.722 1.795 17.621 1.00 96.94 90 VAL A N 1
ATOM 703 C CA . VAL A 1 90 ? -40.837 1.642 16.160 1.00 96.94 90 VAL A CA 1
ATOM 704 C C . VAL A 1 90 ? -41.333 0.234 15.847 1.00 96.94 90 VAL A C 1
ATOM 706 O O . VAL A 1 90 ? -40.713 -0.731 16.282 1.00 96.94 90 VAL A O 1
ATOM 709 N N . ASP A 1 91 ? -42.417 0.090 15.082 1.00 97.12 91 ASP A N 1
ATOM 710 C CA . ASP A 1 91 ? -42.877 -1.224 14.613 1.00 97.12 91 ASP A CA 1
ATOM 711 C C . ASP A 1 91 ? -42.536 -1.419 13.133 1.00 97.12 91 ASP A C 1
ATOM 713 O O . ASP A 1 91 ? -43.047 -0.712 12.264 1.00 97.12 91 ASP A O 1
ATOM 717 N N . LEU A 1 92 ? -41.656 -2.384 12.864 1.00 96.94 92 LEU A N 1
ATOM 718 C CA . LEU A 1 92 ? -41.230 -2.813 11.533 1.00 96.94 92 LEU A CA 1
ATOM 719 C C . LEU A 1 92 ? -41.630 -4.271 11.247 1.00 96.94 92 LEU A C 1
ATOM 721 O O . LEU A 1 92 ? -41.255 -4.813 10.211 1.00 96.94 92 LEU A O 1
ATOM 725 N N . SER A 1 93 ? -42.427 -4.910 12.116 1.00 95.25 93 SER A N 1
ATOM 726 C CA . SER A 1 93 ? -42.855 -6.314 11.957 1.00 95.25 93 SER A CA 1
ATOM 727 C C . SER A 1 93 ? -43.750 -6.578 10.734 1.00 95.25 93 SER A C 1
ATOM 729 O O . SER A 1 93 ? -44.012 -7.732 10.410 1.00 95.25 93 SER A O 1
ATOM 731 N N . GLY A 1 94 ? -44.193 -5.525 10.036 1.00 94.88 94 GLY A N 1
ATOM 732 C CA . GLY A 1 94 ? -44.898 -5.595 8.750 1.00 94.88 94 GLY A CA 1
ATOM 733 C C . GLY A 1 94 ? -44.022 -5.401 7.502 1.00 94.88 94 GLY A C 1
ATOM 734 O O . GLY A 1 94 ? -44.574 -5.283 6.410 1.00 94.88 94 GLY A O 1
ATOM 735 N N . ALA A 1 95 ? -42.694 -5.308 7.635 1.00 95.25 95 ALA A N 1
ATOM 736 C CA . ALA A 1 95 ? -41.769 -5.246 6.498 1.00 95.25 95 ALA A CA 1
ATOM 737 C C . ALA A 1 95 ? -41.513 -6.637 5.874 1.00 95.25 95 ALA A C 1
ATOM 739 O O . ALA A 1 95 ? -41.812 -7.661 6.480 1.00 95.25 95 ALA A O 1
ATOM 740 N N . GLU A 1 96 ? -40.933 -6.674 4.668 1.00 94.44 96 GLU A N 1
ATOM 741 C CA . GLU A 1 96 ? -40.608 -7.925 3.955 1.00 94.44 96 GLU A CA 1
ATOM 742 C C . GLU A 1 96 ? -39.454 -8.703 4.622 1.00 94.44 96 GLU A C 1
ATOM 744 O O . GLU A 1 96 ? -39.565 -9.908 4.837 1.00 94.44 96 GLU A O 1
ATOM 749 N N . ASP A 1 97 ? -38.395 -8.001 5.043 1.00 96.00 97 ASP A N 1
ATOM 750 C CA . ASP A 1 97 ? -37.438 -8.466 6.058 1.00 96.00 97 ASP A CA 1
ATOM 751 C C . ASP A 1 97 ? -37.420 -7.445 7.215 1.00 96.00 97 ASP A C 1
ATOM 753 O O . ASP A 1 97 ? -36.713 -6.431 7.143 1.00 96.00 97 ASP A O 1
ATOM 757 N N . PRO A 1 98 ? -38.189 -7.684 8.296 1.00 95.62 98 PRO A N 1
ATOM 758 C CA . PRO A 1 98 ? -38.199 -6.830 9.483 1.00 95.62 98 PRO A CA 1
ATOM 759 C C . PRO A 1 98 ? -36.839 -6.692 10.176 1.00 95.62 98 PRO A C 1
ATOM 761 O O . PRO A 1 98 ? -36.574 -5.670 10.811 1.00 95.62 98 PRO A O 1
ATOM 764 N N . ALA A 1 99 ? -35.962 -7.693 10.062 1.00 94.44 99 ALA A N 1
ATOM 765 C CA . ALA A 1 99 ? -34.644 -7.665 10.682 1.00 94.44 99 ALA A CA 1
ATOM 766 C C . ALA A 1 99 ? -33.658 -6.816 9.863 1.00 94.44 99 ALA A C 1
ATOM 768 O O . ALA A 1 99 ? -32.842 -6.106 10.449 1.00 94.44 99 ALA A O 1
ATOM 769 N N . ALA A 1 100 ? -33.737 -6.839 8.527 1.00 94.06 100 ALA A N 1
ATOM 770 C CA . ALA A 1 100 ? -33.013 -5.890 7.677 1.00 94.06 100 ALA A CA 1
ATOM 771 C C . ALA A 1 100 ? -33.527 -4.465 7.886 1.00 94.06 100 ALA A C 1
ATOM 773 O O . ALA A 1 100 ? -32.737 -3.593 8.237 1.00 94.06 100 ALA A O 1
ATOM 774 N N . ALA A 1 101 ? -34.846 -4.257 7.809 1.00 95.62 101 ALA A N 1
ATOM 775 C CA . ALA A 1 101 ? -35.460 -2.948 8.018 1.00 95.62 101 ALA A CA 1
ATOM 776 C C . ALA A 1 101 ? -35.071 -2.326 9.373 1.00 95.62 101 ALA A C 1
ATOM 778 O O . ALA A 1 101 ? -34.773 -1.133 9.440 1.00 95.62 101 ALA A O 1
ATOM 779 N N . ALA A 1 102 ? -35.006 -3.125 10.447 1.00 96.00 102 ALA A N 1
ATOM 780 C CA . ALA A 1 102 ? -34.530 -2.663 11.749 1.00 96.00 102 ALA A CA 1
ATOM 781 C C . ALA A 1 102 ? -33.047 -2.259 11.738 1.00 96.00 102 ALA A C 1
ATOM 783 O O . ALA A 1 102 ? -32.701 -1.207 12.276 1.00 96.00 102 ALA A O 1
ATOM 784 N N . ARG A 1 103 ? -32.164 -3.053 11.114 1.00 93.62 103 ARG A N 1
ATOM 785 C CA . ARG A 1 103 ? -30.732 -2.720 10.991 1.00 93.62 103 ARG A CA 1
ATOM 786 C C . ARG A 1 103 ? -30.511 -1.439 10.190 1.00 93.62 103 ARG A C 1
ATOM 788 O O . ARG A 1 103 ? -29.742 -0.587 10.632 1.00 93.62 103 ARG A O 1
ATOM 795 N N . ASP A 1 104 ? -31.220 -1.280 9.078 1.00 92.12 104 ASP A N 1
ATOM 796 C CA . ASP A 1 104 ? -31.117 -0.109 8.206 1.00 92.12 104 ASP A CA 1
ATOM 797 C C . ASP A 1 104 ? -31.658 1.151 8.901 1.00 92.12 104 ASP A C 1
ATOM 799 O O . ASP A 1 104 ? -31.022 2.206 8.858 1.00 92.12 104 ASP A O 1
ATOM 803 N N . TRP A 1 105 ? -32.772 1.035 9.637 1.00 95.31 105 TRP A N 1
ATOM 804 C CA . TRP A 1 105 ? -33.309 2.120 10.465 1.00 95.31 105 TRP A CA 1
ATOM 805 C C . TRP A 1 105 ? -32.323 2.553 11.564 1.00 95.31 105 TRP A C 1
ATOM 807 O O . TRP A 1 105 ? -32.048 3.745 11.714 1.00 95.31 105 TRP A O 1
ATOM 817 N N . MET A 1 106 ? -31.735 1.598 12.296 1.00 94.94 106 MET A N 1
ATOM 818 C CA . MET A 1 106 ? -30.751 1.887 13.351 1.00 94.94 106 MET A CA 1
ATOM 819 C C . MET A 1 106 ? -29.463 2.515 12.791 1.00 94.94 106 MET A C 1
ATOM 821 O O . MET A 1 106 ? -28.887 3.408 13.415 1.00 94.94 106 MET A O 1
ATOM 825 N N . ALA A 1 107 ? -29.019 2.092 11.603 1.00 90.31 107 ALA A N 1
ATOM 826 C CA . ALA A 1 107 ? -27.881 2.696 10.915 1.00 90.31 107 ALA A CA 1
ATOM 827 C C . ALA A 1 107 ? -28.178 4.141 10.470 1.00 90.31 107 ALA A C 1
ATOM 829 O O . ALA A 1 107 ? -27.349 5.029 10.683 1.00 90.31 107 ALA A O 1
ATOM 830 N N . ALA A 1 108 ? -29.368 4.401 9.920 1.00 90.94 108 ALA A N 1
ATOM 831 C CA . ALA A 1 108 ? -29.795 5.739 9.512 1.00 90.94 108 ALA A CA 1
ATOM 832 C C . ALA A 1 108 ? -29.928 6.709 10.704 1.00 90.94 108 ALA A C 1
ATOM 834 O O . ALA A 1 108 ? -29.471 7.852 10.626 1.00 90.94 108 ALA A O 1
ATOM 835 N N . GLU A 1 109 ? -30.489 6.257 11.830 1.00 92.88 109 GLU A N 1
ATOM 836 C CA . GLU A 1 109 ? -30.635 7.079 13.041 1.00 92.88 109 GLU A CA 1
ATOM 837 C C . GLU A 1 109 ? -29.285 7.369 13.728 1.00 92.88 109 GLU A C 1
ATOM 839 O O . GLU A 1 109 ? -29.096 8.451 14.295 1.00 92.88 109 GLU A O 1
ATOM 844 N N . LEU A 1 110 ? -28.303 6.463 13.616 1.00 91.06 110 LEU A N 1
ATOM 845 C CA . LEU A 1 110 ? -26.921 6.738 14.023 1.00 91.06 110 LEU A CA 1
ATOM 846 C C . LEU A 1 110 ? -26.207 7.705 13.059 1.00 91.06 110 LEU A C 1
ATOM 848 O O . LEU A 1 110 ? -25.405 8.528 13.502 1.00 91.06 110 LEU A O 1
ATOM 852 N N . ALA A 1 111 ? -26.502 7.651 11.757 1.00 88.56 111 ALA A N 1
ATOM 853 C CA . ALA A 1 111 ? -25.936 8.559 10.755 1.00 88.56 111 ALA A CA 1
ATOM 854 C C . ALA A 1 111 ? -26.496 9.997 10.835 1.00 88.56 111 ALA A C 1
ATOM 856 O O . ALA A 1 111 ? -25.928 10.922 10.242 1.00 88.56 111 ALA A O 1
ATOM 857 N N . ARG A 1 112 ? -27.587 10.227 11.575 1.00 90.69 112 ARG A N 1
ATOM 858 C CA . ARG A 1 112 ? -28.141 11.564 11.833 1.00 90.69 112 ARG A CA 1
ATOM 859 C C . ARG A 1 112 ? -27.224 12.350 12.795 1.00 90.69 112 ARG A C 1
ATOM 861 O O . ARG A 1 112 ? -27.061 11.916 13.937 1.00 90.69 112 ARG A O 1
ATOM 868 N N . PRO A 1 113 ? -26.644 13.506 12.406 1.00 90.81 113 PRO A N 1
ATOM 869 C CA . PRO A 1 113 ? -25.794 14.312 13.296 1.00 90.81 113 PRO A CA 1
ATOM 870 C C . PRO A 1 113 ? -26.507 14.719 14.594 1.00 90.81 113 PRO A C 1
ATOM 872 O O . PRO A 1 113 ? -27.738 14.792 14.618 1.00 90.81 113 PRO A O 1
ATOM 875 N N . PHE A 1 114 ? -25.749 14.994 15.658 1.00 92.62 114 PHE A N 1
ATOM 876 C CA . PHE A 1 114 ? -26.262 15.613 16.889 1.00 92.62 114 PHE A CA 1
ATOM 877 C C . PHE A 1 114 ? -26.004 17.122 16.874 1.00 92.62 114 PHE A C 1
ATOM 879 O O . PHE A 1 114 ? -24.857 17.536 16.705 1.00 92.62 114 PHE A O 1
ATOM 886 N N . ASP A 1 115 ? -27.030 17.942 17.120 1.00 93.12 115 ASP A N 1
ATOM 887 C CA . ASP A 1 115 ? -26.810 19.364 17.415 1.00 93.12 115 ASP A CA 1
ATOM 888 C C . ASP A 1 115 ? -26.374 19.529 18.875 1.00 93.12 115 ASP A C 1
ATOM 890 O O . ASP A 1 115 ? -27.198 19.528 19.792 1.00 93.12 115 ASP A O 1
ATOM 894 N N . LEU A 1 116 ? -25.072 19.720 19.097 1.00 94.69 116 LEU A N 1
ATOM 895 C CA . LEU A 1 116 ? -24.519 19.884 20.442 1.00 94.69 116 LEU A CA 1
ATOM 896 C C . LEU A 1 116 ? -25.127 21.068 21.216 1.00 94.69 116 LEU A C 1
ATOM 898 O O . LEU A 1 116 ? -25.086 21.057 22.445 1.00 94.69 116 LEU A O 1
ATOM 902 N N . ALA A 1 117 ? -25.714 22.063 20.543 1.00 92.38 117 ALA A N 1
ATOM 903 C CA . ALA A 1 117 ? -26.344 23.202 21.200 1.00 92.38 117 ALA A CA 1
ATOM 904 C C . ALA A 1 117 ? -27.782 22.929 21.689 1.00 92.38 117 ALA A C 1
ATOM 906 O O . ALA A 1 117 ? -28.236 23.639 22.590 1.00 92.38 117 ALA A O 1
ATOM 907 N N . SER A 1 118 ? -28.508 21.942 21.136 1.00 91.44 118 SER A N 1
ATOM 908 C CA . SER A 1 118 ? -29.946 21.768 21.427 1.00 91.44 118 SER A CA 1
ATOM 909 C C . SER A 1 118 ? -30.497 20.333 21.511 1.00 91.44 118 SER A C 1
ATOM 911 O O . SER A 1 118 ? -31.593 20.162 22.059 1.00 91.44 118 SER A O 1
ATOM 913 N N . ASP A 1 119 ? -29.772 19.305 21.059 1.00 94.06 119 ASP A N 1
ATOM 914 C CA . ASP A 1 119 ? -30.178 17.894 21.183 1.00 94.06 119 ASP A CA 1
ATOM 915 C C . ASP A 1 119 ? -29.952 17.338 22.604 1.00 94.06 119 ASP A C 1
ATOM 917 O O . ASP A 1 119 ? -29.027 17.734 23.319 1.00 94.06 119 ASP A O 1
ATOM 921 N N . TRP A 1 120 ? -30.739 16.321 22.977 1.00 94.56 120 TRP A N 1
ATOM 922 C CA . TRP A 1 120 ? -30.286 15.325 23.954 1.00 94.56 120 TRP A CA 1
ATOM 923 C C . TRP A 1 120 ? -29.191 14.474 23.306 1.00 94.56 120 TRP A C 1
ATOM 925 O O . TRP A 1 120 ? -29.398 13.890 22.242 1.00 94.56 120 TRP A O 1
ATOM 935 N N . LEU A 1 121 ? -28.026 14.360 23.946 1.00 95.38 121 LEU A N 1
ATOM 936 C CA . LEU A 1 121 ? -26.848 13.704 23.351 1.00 95.38 121 LEU A CA 1
ATOM 937 C C . LEU A 1 121 ? -26.854 12.165 23.451 1.00 95.38 121 LEU A C 1
ATOM 939 O O . LEU A 1 121 ? -25.830 11.511 23.246 1.00 95.38 121 LEU A O 1
ATOM 943 N N . THR A 1 122 ? -28.028 11.594 23.727 1.00 94.81 122 THR A N 1
ATOM 944 C CA . THR A 1 122 ? -28.337 10.158 23.732 1.00 94.81 122 THR A CA 1
ATOM 945 C C . THR A 1 122 ? -29.706 9.936 23.080 1.00 94.81 122 THR A C 1
ATOM 947 O O . THR A 1 122 ? -30.638 10.714 23.290 1.00 94.81 122 THR A O 1
ATOM 950 N N . ARG A 1 123 ? -29.824 8.885 22.269 1.00 94.62 123 ARG A N 1
ATOM 951 C CA . ARG A 1 123 ? -31.011 8.472 21.509 1.00 94.62 123 ARG A CA 1
ATOM 952 C C . ARG A 1 123 ? -31.199 6.977 21.726 1.00 94.62 123 ARG A C 1
ATOM 954 O O . ARG A 1 123 ? -30.260 6.205 21.546 1.00 94.62 123 ARG A O 1
ATOM 961 N N . HIS A 1 124 ? -32.398 6.579 22.130 1.00 96.19 124 HIS A N 1
ATOM 962 C CA . HIS A 1 124 ? -32.710 5.199 22.485 1.00 96.19 124 HIS A CA 1
ATOM 963 C C . HIS A 1 124 ? -33.997 4.775 21.792 1.00 96.19 124 HIS A C 1
ATOM 965 O O . HIS A 1 124 ? -34.953 5.553 21.752 1.00 96.19 124 HIS A O 1
ATOM 971 N N . ALA A 1 125 ? -34.030 3.553 21.263 1.00 97.38 125 ALA A N 1
ATOM 972 C CA . ALA A 1 125 ? -35.223 3.039 20.604 1.00 97.38 125 ALA A CA 1
ATOM 973 C C . ALA A 1 125 ? -35.456 1.552 20.865 1.00 97.38 125 ALA A C 1
ATOM 975 O O . ALA A 1 125 ? -34.512 0.766 20.878 1.00 97.38 125 ALA A O 1
ATOM 976 N N . LEU A 1 126 ? -36.721 1.170 21.027 1.00 97.62 126 LEU A N 1
ATOM 977 C CA . LEU A 1 126 ? -37.178 -0.214 21.035 1.00 97.62 126 LEU A CA 1
ATOM 978 C C . LEU A 1 126 ? -37.887 -0.488 19.701 1.00 97.62 126 LEU A C 1
ATOM 980 O O . LEU A 1 126 ? -38.983 0.011 19.443 1.00 97.62 126 LEU A O 1
ATOM 984 N N . VAL A 1 127 ? -37.225 -1.254 18.837 1.00 97.88 127 VAL A N 1
ATOM 985 C CA . VAL A 1 127 ? -37.685 -1.587 17.487 1.00 97.88 127 VAL A CA 1
ATOM 986 C C . VAL A 1 127 ? -38.268 -2.996 17.494 1.00 97.88 127 VAL A C 1
ATOM 988 O O . VAL A 1 127 ? -37.571 -3.965 17.794 1.00 97.88 127 VAL A O 1
ATOM 991 N N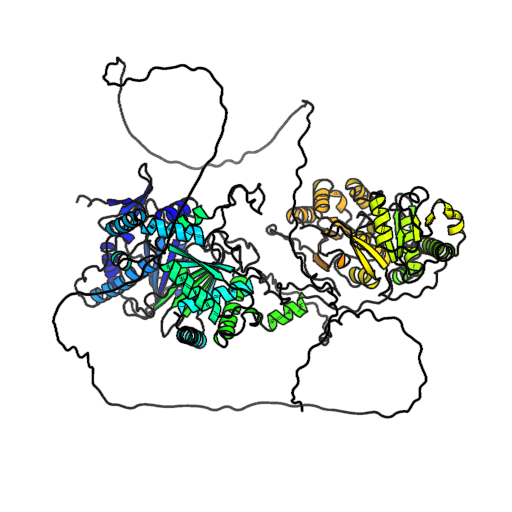 . LYS A 1 128 ? -39.545 -3.128 17.146 1.00 97.50 128 LYS A N 1
ATOM 992 C CA . LYS A 1 128 ? -40.233 -4.410 16.990 1.00 97.50 128 LYS A CA 1
ATOM 993 C C . LYS A 1 128 ? -40.042 -4.935 15.569 1.00 97.50 128 LYS A C 1
ATOM 995 O O . LYS A 1 128 ? -40.356 -4.238 14.606 1.00 97.50 128 LYS A O 1
ATOM 1000 N N . ALA A 1 129 ? -39.578 -6.175 15.440 1.00 96.25 129 ALA A N 1
ATOM 1001 C CA . ALA A 1 129 ? -39.393 -6.868 14.162 1.00 96.25 129 ALA A CA 1
ATOM 1002 C C . ALA A 1 129 ? -40.166 -8.204 14.080 1.00 96.25 129 ALA A C 1
ATOM 1004 O O . ALA A 1 129 ? -40.149 -8.874 13.053 1.00 96.25 129 ALA A O 1
ATOM 1005 N N . GLY A 1 130 ? -40.885 -8.581 15.136 1.00 94.12 130 GLY A N 1
ATOM 1006 C CA . GLY A 1 130 ? -41.769 -9.744 15.188 1.00 94.12 130 GLY A CA 1
ATOM 1007 C C . GLY A 1 130 ? -42.538 -9.775 16.508 1.00 94.12 130 GLY A C 1
ATOM 1008 O O . GLY A 1 130 ? -42.621 -8.762 17.198 1.00 94.12 130 GLY A O 1
ATOM 1009 N N . GLU A 1 131 ? -43.082 -10.933 16.879 1.00 90.31 131 GLU A N 1
ATOM 1010 C CA . GLU A 1 131 ? -43.638 -11.146 18.227 1.00 90.31 131 GLU A CA 1
ATOM 1011 C C . GLU A 1 131 ? -42.508 -11.421 19.238 1.00 90.31 131 GLU A C 1
ATOM 1013 O O . GLU A 1 131 ? -42.429 -10.771 20.281 1.00 90.31 131 GLU A O 1
ATOM 1018 N N . GLU A 1 132 ? -41.572 -12.305 18.872 1.00 92.81 132 GLU A N 1
ATOM 1019 C CA . GLU A 1 132 ? -40.394 -12.684 19.673 1.00 92.81 132 GLU A CA 1
ATOM 1020 C C . GLU A 1 132 ? -39.065 -12.091 19.157 1.00 92.81 132 GLU A C 1
ATOM 1022 O O . GLU A 1 132 ? -37.993 -12.520 19.584 1.00 92.81 132 GLU A O 1
ATOM 1027 N N . LEU A 1 133 ? -39.100 -11.128 18.226 1.00 95.62 133 LEU A N 1
ATOM 1028 C CA . LEU A 1 133 ? -37.898 -10.459 17.712 1.00 95.62 133 LEU A CA 1
ATOM 1029 C C . LEU A 1 133 ? -37.989 -8.947 17.914 1.00 95.62 133 LEU A C 1
ATOM 1031 O O . LEU A 1 133 ? -38.819 -8.266 17.303 1.00 95.62 133 LEU A O 1
ATOM 1035 N N . TRP A 1 134 ? -37.086 -8.433 18.741 1.00 97.06 134 TRP A N 1
ATOM 1036 C CA . TRP A 1 134 ? -36.973 -7.017 19.066 1.00 97.06 134 TRP A CA 1
ATOM 1037 C C . TRP A 1 134 ? -35.511 -6.575 18.973 1.00 97.06 134 TRP A C 1
ATOM 1039 O O . TRP A 1 134 ? -34.594 -7.377 19.138 1.00 97.06 134 TRP A O 1
ATOM 1049 N N . PHE A 1 135 ? -35.281 -5.286 18.747 1.00 97.19 135 PHE A N 1
ATOM 1050 C CA . PHE A 1 135 ? -33.963 -4.671 18.834 1.00 97.19 135 PHE A CA 1
ATOM 1051 C C . PHE A 1 135 ? -34.031 -3.479 19.783 1.00 97.19 135 PHE A C 1
ATOM 1053 O O . PHE A 1 135 ? -34.879 -2.603 19.616 1.00 97.19 135 PHE A O 1
ATOM 1060 N N . TYR A 1 136 ? -33.137 -3.427 20.767 1.00 96.88 136 TYR A N 1
ATOM 1061 C CA . TYR A 1 136 ? -32.971 -2.248 21.613 1.00 96.88 136 TYR A CA 1
ATOM 1062 C C . TYR A 1 136 ? -31.704 -1.495 21.192 1.00 96.88 136 TYR A C 1
ATOM 1064 O O . TYR A 1 136 ? -30.597 -2.029 21.252 1.00 96.88 136 TYR A O 1
ATOM 1072 N N . PHE A 1 137 ? -31.897 -0.279 20.684 1.00 96.62 137 PHE A N 1
ATOM 1073 C CA . PHE A 1 137 ? -30.896 0.579 20.057 1.00 96.62 137 PHE A CA 1
ATOM 1074 C C . PHE A 1 137 ? -30.414 1.675 21.004 1.00 96.62 137 PHE A C 1
ATOM 1076 O O . PHE A 1 137 ? -31.220 2.319 21.681 1.00 96.62 137 PHE A O 1
ATOM 1083 N N . HIS A 1 138 ? -29.110 1.945 20.960 1.00 94.06 138 HIS A N 1
ATOM 1084 C CA . HIS A 1 138 ? -28.460 3.062 21.631 1.00 94.06 138 HIS A CA 1
ATOM 1085 C C . HIS A 1 138 ? -27.593 3.810 20.610 1.00 94.06 138 HIS A C 1
ATOM 1087 O O . HIS A 1 138 ? -26.637 3.248 20.075 1.00 94.06 138 HIS A O 1
ATOM 1093 N N . GLY A 1 139 ? -27.879 5.089 20.381 1.00 94.50 139 GLY A N 1
ATOM 1094 C CA . GLY A 1 139 ? -27.013 6.009 19.643 1.00 94.50 139 GLY A CA 1
ATOM 1095 C C . GLY A 1 139 ? -26.692 7.221 20.509 1.00 94.50 139 GLY A C 1
ATOM 1096 O O . GLY A 1 139 ? -27.586 7.813 21.105 1.00 94.50 139 GLY A O 1
ATOM 1097 N N . PHE A 1 140 ? -25.429 7.616 20.611 1.00 95.00 140 PHE A N 1
ATOM 1098 C CA . PHE A 1 140 ? -25.012 8.734 21.456 1.00 95.00 140 PHE A CA 1
ATOM 1099 C C . PHE A 1 140 ? -23.841 9.498 20.854 1.00 95.00 140 PHE A C 1
ATOM 1101 O O . PHE A 1 140 ? -23.053 8.964 20.072 1.00 95.00 140 PHE A O 1
ATOM 1108 N N . HIS A 1 141 ? -23.700 10.760 21.250 1.00 94.62 141 HIS A N 1
ATOM 1109 C CA . HIS A 1 141 ? -22.491 11.511 20.951 1.00 94.62 141 HIS A CA 1
ATOM 1110 C C . HIS A 1 141 ? -21.433 11.202 22.019 1.00 94.62 141 HIS A C 1
ATOM 1112 O O . HIS A 1 141 ? -21.670 11.400 23.213 1.00 94.62 141 HIS A O 1
ATOM 1118 N N . HIS A 1 142 ? -20.244 10.750 21.608 1.00 93.06 142 HIS A N 1
ATOM 1119 C CA . HIS A 1 142 ? -19.186 10.254 22.509 1.00 93.06 142 HIS A CA 1
ATOM 1120 C C . HIS A 1 142 ? -18.723 11.290 23.563 1.00 93.06 142 HIS A C 1
ATOM 1122 O O . HIS A 1 142 ? -18.098 10.948 24.563 1.00 93.06 142 HIS A O 1
ATOM 1128 N N . LEU A 1 143 ? -19.074 12.566 23.373 1.00 94.25 143 LEU A N 1
ATOM 1129 C CA . LEU A 1 143 ? -18.869 13.659 24.325 1.00 94.25 143 LEU A CA 1
ATOM 1130 C C . LEU A 1 143 ? -19.517 13.430 25.706 1.00 94.25 143 LEU A C 1
ATOM 1132 O O . LEU A 1 143 ? -18.975 13.917 26.695 1.00 94.25 143 LEU A O 1
ATOM 1136 N N . VAL A 1 144 ? -20.664 12.747 25.805 1.00 94.94 144 VAL A N 1
ATOM 1137 C CA . VAL A 1 144 ? -21.363 12.579 27.102 1.00 94.94 144 VAL A CA 1
ATOM 1138 C C . VAL A 1 144 ? -21.117 11.232 27.765 1.00 94.94 144 VAL A C 1
ATOM 1140 O O . VAL A 1 144 ? -21.131 11.155 28.992 1.00 94.94 144 VAL A O 1
ATOM 1143 N N . ILE A 1 145 ? -20.852 10.179 26.991 1.00 93.31 145 ILE A N 1
ATOM 1144 C CA . ILE A 1 145 ? -20.702 8.818 27.508 1.00 93.31 145 ILE A CA 1
ATOM 1145 C C . ILE A 1 145 ? -19.698 8.006 26.678 1.00 93.31 145 ILE A C 1
ATOM 1147 O O . ILE A 1 145 ? -19.486 8.269 25.496 1.00 93.31 145 ILE A O 1
ATOM 1151 N N . ASP A 1 146 ? -19.055 7.033 27.322 1.00 92.69 146 ASP A N 1
ATOM 1152 C CA . ASP A 1 146 ? -18.196 6.028 26.687 1.00 92.69 146 ASP A CA 1
ATOM 1153 C C . ASP A 1 146 ? -18.759 4.608 26.879 1.00 92.69 146 ASP A C 1
ATOM 1155 O O . ASP A 1 146 ? -19.679 4.404 27.670 1.00 92.69 146 ASP A O 1
ATOM 1159 N N . GLY A 1 147 ? -18.201 3.607 26.189 1.00 90.06 147 GLY A N 1
ATOM 1160 C CA . GLY A 1 147 ? -18.708 2.226 26.234 1.00 90.06 147 GLY A CA 1
ATOM 1161 C C . GLY A 1 147 ? -18.723 1.572 27.627 1.00 90.06 147 GLY A C 1
ATOM 1162 O O . GLY A 1 147 ? -19.541 0.690 27.876 1.00 90.06 147 GLY A O 1
ATOM 1163 N N . ALA A 1 148 ? -17.882 2.020 28.566 1.00 92.00 148 ALA A N 1
ATOM 1164 C CA . ALA A 1 148 ? -17.934 1.547 29.952 1.00 92.00 148 ALA A CA 1
ATOM 1165 C C . ALA A 1 148 ? -19.007 2.286 30.770 1.00 92.00 148 ALA A C 1
ATOM 1167 O O . ALA A 1 148 ? -19.591 1.705 31.680 1.00 92.00 148 ALA A O 1
ATOM 1168 N N . GLY A 1 149 ? -19.298 3.546 30.433 1.00 93.81 149 GLY A N 1
ATOM 1169 C CA . GLY A 1 149 ? -20.481 4.259 30.910 1.00 93.81 149 GLY A CA 1
ATOM 1170 C C . GLY A 1 149 ? -21.778 3.631 30.395 1.00 93.81 149 GLY A C 1
ATOM 1171 O O . GLY A 1 149 ? -22.702 3.447 31.179 1.00 93.81 149 GLY A O 1
ATOM 1172 N N . LEU A 1 150 ? -21.826 3.241 29.117 1.00 92.44 150 LEU A N 1
ATOM 1173 C CA . LEU A 1 150 ? -22.968 2.546 28.514 1.00 92.44 150 LEU A CA 1
ATOM 1174 C C . LEU A 1 150 ? -23.255 1.222 29.237 1.00 92.44 150 LEU A C 1
ATOM 1176 O O . LEU A 1 150 ? -24.380 0.995 29.661 1.00 92.44 150 LEU A O 1
ATOM 1180 N N . ALA A 1 151 ? -22.228 0.408 29.498 1.00 91.94 151 ALA A N 1
ATOM 1181 C CA . ALA A 1 151 ? -22.379 -0.847 30.239 1.00 91.94 151 ALA A CA 1
ATOM 1182 C C . ALA A 1 151 ? -22.924 -0.670 31.679 1.00 91.94 151 ALA A C 1
ATOM 1184 O O . ALA A 1 151 ? -23.538 -1.593 32.216 1.00 91.94 151 ALA A O 1
ATOM 1185 N N . LEU A 1 152 ? -22.732 0.501 32.308 1.00 94.75 152 LEU A N 1
ATOM 1186 C CA . LEU A 1 152 ? -23.378 0.843 33.586 1.00 94.75 152 LEU A CA 1
ATOM 1187 C C . LEU A 1 152 ? -24.866 1.182 33.407 1.00 94.75 152 LEU A C 1
ATOM 1189 O O . LEU A 1 152 ? -25.672 0.809 34.258 1.00 94.75 152 LEU A O 1
ATOM 1193 N N . LEU A 1 153 ? -25.231 1.866 32.315 1.00 94.88 153 LEU A N 1
ATOM 1194 C CA . LEU A 1 153 ? -26.630 2.146 31.980 1.00 94.88 153 LEU A CA 1
ATOM 1195 C C . LEU A 1 153 ? -27.393 0.864 31.655 1.00 94.88 153 LEU A C 1
ATOM 1197 O O . LEU A 1 153 ? -28.489 0.678 32.166 1.00 94.88 153 LEU A O 1
ATOM 1201 N N . ASP A 1 154 ? -26.796 -0.036 30.878 1.00 93.75 154 ASP A N 1
ATOM 1202 C CA . ASP A 1 154 ? -27.368 -1.337 30.530 1.00 93.75 154 ASP A CA 1
ATOM 1203 C C . ASP A 1 154 ? -27.677 -2.173 31.772 1.00 93.75 154 ASP A C 1
ATOM 1205 O O . ASP A 1 154 ? -28.811 -2.608 31.970 1.00 93.75 154 ASP A O 1
ATOM 1209 N N . ALA A 1 155 ? -26.684 -2.349 32.651 1.00 93.75 155 ALA A N 1
ATOM 1210 C CA . ALA A 1 155 ? -26.853 -3.114 33.882 1.00 93.75 155 ALA A CA 1
ATOM 1211 C C . ALA A 1 155 ? -27.953 -2.518 34.781 1.00 93.75 155 ALA A C 1
ATOM 1213 O O . ALA A 1 155 ? -28.767 -3.260 35.333 1.00 93.75 155 ALA A O 1
ATOM 1214 N N . ARG A 1 156 ? -28.019 -1.182 34.884 1.00 95.94 156 ARG A N 1
ATOM 1215 C CA . ARG A 1 156 ? -29.058 -0.477 35.648 1.00 95.94 156 ARG A CA 1
ATOM 1216 C C . ARG A 1 156 ? -30.434 -0.564 34.985 1.00 95.94 156 ARG A C 1
ATOM 1218 O O . ARG A 1 156 ? -31.433 -0.675 35.684 1.00 95.94 156 ARG A O 1
ATOM 1225 N N . LEU A 1 157 ? -30.511 -0.543 33.658 1.00 95.62 157 LEU A N 1
ATOM 1226 C CA . LEU A 1 157 ? -31.765 -0.660 32.914 1.00 95.62 157 LEU A CA 1
ATOM 1227 C C . LEU A 1 157 ? -32.373 -2.063 33.040 1.00 95.62 157 LEU A C 1
ATOM 1229 O O . LEU A 1 157 ? -33.586 -2.187 33.187 1.00 95.62 157 LEU A O 1
ATOM 1233 N N . VAL A 1 158 ? -31.539 -3.107 33.046 1.00 94.50 158 VAL A N 1
ATOM 1234 C CA . VAL A 1 158 ? -31.973 -4.486 33.318 1.00 94.50 158 VAL A CA 1
ATOM 1235 C C . VAL A 1 158 ? -32.470 -4.642 34.762 1.00 94.50 158 VAL A C 1
ATOM 1237 O O . VAL A 1 158 ? -33.505 -5.268 34.978 1.00 94.50 158 VAL A O 1
ATOM 1240 N N . GLU A 1 159 ? -31.799 -4.026 35.743 1.00 95.50 159 GLU A N 1
ATOM 1241 C CA . GLU A 1 159 ? -32.261 -3.983 37.143 1.00 95.50 159 GLU A CA 1
ATOM 1242 C C . GLU A 1 159 ? -33.613 -3.255 37.283 1.00 95.50 159 GLU A C 1
ATOM 1244 O O . GLU A 1 159 ? -34.544 -3.771 37.900 1.00 95.50 159 GLU A O 1
ATOM 1249 N N . LEU A 1 160 ? -33.751 -2.075 36.667 1.00 96.44 160 LEU A N 1
ATOM 1250 C CA . LEU A 1 160 ? -34.982 -1.281 36.700 1.00 96.44 160 LEU A CA 1
ATOM 1251 C C . LEU A 1 160 ? -36.149 -1.977 35.983 1.00 96.44 160 LEU A C 1
ATOM 1253 O O . LEU A 1 160 ? -37.278 -1.902 36.464 1.00 96.44 160 LEU A O 1
ATOM 1257 N N . TYR A 1 161 ? -35.892 -2.692 34.882 1.00 95.75 161 TYR A N 1
ATOM 1258 C CA . TYR A 1 161 ? -36.904 -3.527 34.229 1.00 95.75 161 TYR A CA 1
ATOM 1259 C C . TYR A 1 161 ? -37.367 -4.662 35.152 1.00 95.75 161 TYR A C 1
ATOM 1261 O O . TYR A 1 161 ? -38.567 -4.871 35.292 1.00 95.75 161 TYR A O 1
ATOM 1269 N N . ALA A 1 162 ? -36.443 -5.353 35.830 1.00 94.81 162 ALA A N 1
ATOM 1270 C CA . ALA A 1 162 ? -36.791 -6.440 36.748 1.00 94.81 162 ALA A CA 1
ATOM 1271 C C . ALA A 1 162 ? -37.642 -5.957 37.940 1.00 94.81 162 ALA A C 1
ATOM 1273 O O . ALA A 1 162 ? -38.609 -6.622 38.307 1.00 94.81 162 ALA A O 1
ATOM 1274 N N . HIS A 1 163 ? -37.352 -4.778 38.505 1.00 94.75 163 HIS A N 1
ATOM 1275 C CA . HIS A 1 163 ? -38.223 -4.172 39.520 1.00 94.75 163 HIS A CA 1
ATOM 1276 C C . HIS A 1 163 ? -39.599 -3.780 38.953 1.00 94.75 163 HIS A C 1
ATOM 1278 O O . HIS A 1 163 ? -40.610 -4.006 39.618 1.00 94.75 163 HIS A O 1
ATOM 1284 N N . ALA A 1 164 ? -39.666 -3.247 37.726 1.00 94.25 164 ALA A N 1
ATOM 1285 C CA . ALA A 1 164 ? -40.935 -2.911 37.074 1.00 94.25 164 ALA A CA 1
ATOM 1286 C C . ALA A 1 164 ? -41.805 -4.160 36.825 1.00 94.25 164 ALA A C 1
ATOM 1288 O O . ALA A 1 164 ? -42.999 -4.145 37.114 1.00 94.25 164 ALA A O 1
ATOM 1289 N N . GLU A 1 165 ? -41.195 -5.250 36.350 1.00 94.62 165 GLU A N 1
ATOM 1290 C CA . GLU A 1 165 ? -41.822 -6.559 36.122 1.00 94.62 165 GLU A CA 1
ATOM 1291 C C . GLU A 1 165 ? -42.313 -7.207 37.429 1.00 94.62 165 GLU A C 1
ATOM 1293 O O . GLU A 1 165 ? -43.405 -7.773 37.475 1.00 94.62 165 GLU A O 1
ATOM 1298 N N . ALA A 1 166 ? -41.551 -7.066 38.519 1.00 94.38 166 ALA A N 1
ATOM 1299 C CA . ALA A 1 166 ? -41.934 -7.539 39.850 1.00 94.38 166 ALA A CA 1
ATOM 1300 C C . ALA A 1 166 ? -42.975 -6.647 40.564 1.00 94.38 166 ALA A C 1
ATOM 1302 O O . ALA A 1 166 ? -43.523 -7.050 41.593 1.00 94.38 166 ALA A O 1
ATOM 1303 N N . GLY A 1 167 ? -43.253 -5.440 40.053 1.00 93.31 167 GLY A N 1
ATOM 1304 C CA . GLY A 1 167 ? -44.093 -4.440 40.724 1.00 93.31 167 GLY A CA 1
ATOM 1305 C C . GLY A 1 167 ? -43.451 -3.829 41.979 1.00 93.31 167 GLY A C 1
ATOM 1306 O O . GLY A 1 167 ? -44.156 -3.363 42.877 1.00 93.31 167 GLY A O 1
ATOM 1307 N N . GLU A 1 168 ? -42.121 -3.857 42.068 1.00 93.88 168 GLU A N 1
ATOM 1308 C CA . GLU A 1 168 ? -41.342 -3.381 43.211 1.00 93.88 168 GLU A CA 1
ATOM 1309 C C . GLU A 1 168 ? -40.994 -1.882 43.112 1.00 93.88 168 GLU A C 1
ATOM 1311 O O . GLU A 1 168 ? -40.875 -1.330 42.015 1.00 93.88 168 GLU A O 1
ATOM 1316 N N . PRO A 1 169 ? -40.798 -1.183 44.248 1.00 92.94 169 PRO A N 1
ATOM 1317 C CA . PRO A 1 169 ? -40.303 0.190 44.239 1.00 92.94 169 PRO A CA 1
ATOM 1318 C C . PRO A 1 169 ? -38.844 0.248 43.764 1.00 92.94 169 PRO A C 1
ATOM 1320 O O . PRO A 1 169 ? -38.037 -0.610 44.118 1.00 92.94 169 PRO A O 1
ATOM 1323 N N . TRP A 1 170 ? -38.485 1.307 43.031 1.00 94.19 170 TRP A N 1
ATOM 1324 C CA . TRP A 1 170 ? -37.122 1.512 42.531 1.00 94.19 170 TRP A CA 1
ATOM 1325 C C . TRP A 1 170 ? -36.071 1.441 43.650 1.00 94.19 170 TRP A C 1
ATOM 1327 O O . TRP A 1 170 ? -36.148 2.176 44.642 1.00 94.19 170 TRP A O 1
ATOM 1337 N N . SER A 1 171 ? -35.054 0.597 43.467 1.00 90.94 171 SER A N 1
ATOM 1338 C CA . SER A 1 171 ? -33.865 0.581 44.321 1.00 90.94 171 SER A CA 1
ATOM 1339 C C . SER A 1 171 ? -33.100 1.917 44.216 1.00 90.94 171 SER A C 1
ATOM 1341 O O . SER A 1 171 ? -33.170 2.583 43.179 1.00 90.94 171 SER A O 1
ATOM 1343 N N . PRO A 1 172 ? -32.360 2.359 45.253 1.00 92.56 172 PRO A N 1
ATOM 1344 C CA . PRO A 1 172 ? -31.586 3.600 45.186 1.00 92.56 172 PRO A CA 1
ATOM 1345 C C . PRO A 1 172 ? -30.535 3.566 44.070 1.00 92.56 172 PRO A C 1
ATOM 1347 O O . PRO A 1 172 ? -29.850 2.558 43.904 1.00 92.56 172 PRO A O 1
ATOM 1350 N N . SER A 1 173 ? -30.368 4.676 43.345 1.00 94.50 173 SER A N 1
ATOM 1351 C CA . SER A 1 173 ? -29.414 4.729 42.233 1.00 94.50 173 SER A CA 1
ATOM 1352 C C . SER A 1 173 ? -27.974 4.432 42.688 1.00 94.50 173 SER A C 1
ATOM 1354 O O . SER A 1 173 ? -27.503 5.052 43.648 1.00 94.50 173 SER A O 1
ATOM 1356 N N . PRO A 1 174 ? -27.237 3.539 41.999 1.00 94.50 174 PRO A N 1
ATOM 1357 C CA . PRO A 1 174 ? -25.843 3.235 42.319 1.00 94.50 174 PRO A CA 1
ATOM 1358 C C . PRO A 1 174 ? -24.855 4.290 41.789 1.00 94.50 174 PRO A C 1
ATOM 1360 O O . PRO A 1 174 ? -23.654 4.203 42.059 1.00 94.50 174 PRO A O 1
ATOM 1363 N N . PHE A 1 175 ? -25.324 5.265 41.005 1.00 96.81 175 PHE A N 1
ATOM 1364 C CA . PHE A 1 175 ? -24.470 6.216 40.298 1.00 96.81 175 PHE A CA 1
ATOM 1365 C C . PHE A 1 175 ? -23.919 7.333 41.208 1.00 96.81 175 PHE A C 1
ATOM 1367 O O . PHE A 1 175 ? -24.477 7.675 42.247 1.00 96.81 175 PHE A O 1
ATOM 1374 N N . GLY A 1 176 ? -22.769 7.899 40.829 1.00 94.75 176 GLY A N 1
ATOM 1375 C CA . GLY A 1 176 ? -22.222 9.133 41.414 1.00 94.75 176 GLY A CA 1
ATOM 1376 C C . GLY A 1 176 ? -22.296 10.297 40.425 1.00 94.75 176 GLY A C 1
ATOM 1377 O O . GLY A 1 176 ? -22.397 10.052 39.222 1.00 94.75 176 GLY A O 1
ATOM 1378 N N . SER A 1 177 ? -22.207 11.543 40.895 1.00 93.75 177 SER A N 1
ATOM 1379 C CA . SER A 1 177 ? -22.455 12.709 40.033 1.00 93.75 177 SER A CA 1
ATOM 1380 C C . SER A 1 177 ? -21.293 13.064 39.095 1.00 93.75 177 SER A C 1
ATOM 1382 O O . SER A 1 177 ? -20.115 12.851 39.408 1.00 93.75 177 SER A O 1
ATOM 1384 N N . LEU A 1 178 ? -21.613 13.702 37.963 1.00 93.81 178 LEU A N 1
ATOM 1385 C CA . LEU A 1 178 ? -20.608 14.308 37.079 1.00 93.81 178 LEU A CA 1
ATOM 1386 C C . LEU A 1 178 ? -19.874 15.474 37.763 1.00 93.81 178 LEU A C 1
ATOM 1388 O O . LEU A 1 178 ? -18.686 15.679 37.517 1.00 93.81 178 LEU A O 1
ATOM 1392 N N . THR A 1 179 ? -20.534 16.203 38.666 1.00 94.38 179 THR A N 1
ATOM 1393 C CA . THR A 1 179 ? -19.933 17.314 39.424 1.00 94.38 179 THR A CA 1
ATOM 1394 C C . THR A 1 179 ? -18.779 16.841 40.315 1.00 94.38 179 THR A C 1
ATOM 1396 O O . THR A 1 179 ? -17.692 17.423 40.290 1.00 94.38 179 THR A O 1
ATOM 1399 N N . GLU A 1 180 ? -18.970 15.751 41.067 1.00 94.31 180 GLU A N 1
ATOM 1400 C CA . GLU A 1 180 ? -17.904 15.137 41.872 1.00 94.31 180 GLU A CA 1
ATOM 1401 C C . GLU A 1 180 ? -16.782 14.565 40.990 1.00 94.31 180 GLU A C 1
ATOM 1403 O O . GLU A 1 180 ? -15.602 14.643 41.344 1.00 94.31 180 GLU A O 1
ATOM 1408 N N . LEU A 1 181 ? -17.129 14.008 39.825 1.00 93.06 181 LEU A N 1
ATOM 1409 C CA . LEU A 1 181 ? -16.170 13.438 38.882 1.00 93.06 181 LEU A CA 1
ATOM 1410 C C . LEU A 1 181 ? -15.260 14.515 38.265 1.00 93.06 181 LEU A C 1
ATOM 1412 O O . LEU A 1 181 ? -14.042 14.336 38.226 1.00 93.06 181 LEU A O 1
ATOM 1416 N N . LEU A 1 182 ? -15.829 15.649 37.843 1.00 93.31 182 LEU A N 1
ATOM 1417 C CA . LEU A 1 182 ? -15.080 16.808 37.344 1.00 93.31 182 LEU A CA 1
ATOM 1418 C C . LEU A 1 182 ? -14.133 17.363 38.419 1.00 93.31 182 LEU A C 1
ATOM 1420 O O . LEU A 1 182 ? -12.982 17.687 38.117 1.00 93.31 182 LEU A O 1
ATOM 1424 N N . ALA A 1 183 ? -14.563 17.389 39.685 1.00 93.44 183 ALA A N 1
ATOM 1425 C CA . ALA A 1 183 ? -13.693 17.747 40.805 1.00 93.44 183 ALA A CA 1
ATOM 1426 C C . ALA A 1 183 ? -12.539 16.738 41.004 1.00 93.44 183 ALA A C 1
ATOM 1428 O O . ALA A 1 183 ? -11.405 17.150 41.256 1.00 93.44 183 ALA A O 1
ATOM 1429 N N . GLN A 1 184 ? -12.780 15.428 40.836 1.00 92.19 184 GLN A N 1
ATOM 1430 C CA . GLN A 1 184 ? -11.728 14.399 40.903 1.00 92.19 184 GLN A CA 1
ATOM 1431 C C . GLN A 1 184 ? -10.744 14.428 39.719 1.00 92.19 184 GLN A C 1
ATOM 1433 O O . GLN A 1 184 ? -9.587 14.025 39.894 1.00 92.19 184 GLN A O 1
ATOM 1438 N N . ASP A 1 185 ? -11.157 14.888 38.532 1.00 90.25 185 ASP A N 1
ATOM 1439 C CA . ASP A 1 185 ? -10.235 15.157 37.418 1.00 90.25 185 ASP A CA 1
ATOM 1440 C C . ASP A 1 185 ? -9.389 16.403 37.701 1.00 90.25 185 ASP A C 1
ATOM 1442 O O . ASP A 1 185 ? -8.161 16.319 37.715 1.00 90.25 185 ASP A O 1
ATOM 1446 N N . ALA A 1 186 ? -10.022 17.532 38.040 1.00 91.12 186 ALA A N 1
ATOM 1447 C CA . ALA A 1 186 ? -9.329 18.782 38.352 1.00 91.12 186 ALA A CA 1
ATOM 1448 C C . ALA A 1 186 ? -8.285 18.616 39.475 1.00 91.12 186 ALA A C 1
ATOM 1450 O O . ALA A 1 186 ? -7.142 19.055 39.329 1.00 91.12 186 ALA A O 1
ATOM 1451 N N . ALA A 1 187 ? -8.639 17.910 40.556 1.00 93.44 187 ALA A N 1
ATOM 1452 C CA . ALA A 1 187 ? -7.731 17.619 41.665 1.00 93.44 187 ALA A CA 1
ATOM 1453 C C . ALA A 1 187 ? -6.521 16.761 41.249 1.00 93.44 187 ALA A C 1
ATOM 1455 O O . ALA A 1 187 ? -5.418 16.978 41.747 1.00 93.44 187 ALA A O 1
ATOM 1456 N N . TYR A 1 188 ? -6.694 15.816 40.316 1.00 92.69 188 TYR A N 1
ATOM 1457 C CA . TYR A 1 188 ? -5.579 15.048 39.752 1.00 92.69 188 TYR A CA 1
ATOM 1458 C C . TYR A 1 188 ? -4.731 15.887 38.800 1.00 92.69 188 TYR A C 1
ATOM 1460 O O . TYR A 1 188 ? -3.512 15.864 38.907 1.00 92.69 188 TYR A O 1
ATOM 1468 N N . ARG A 1 189 ? -5.334 16.678 37.905 1.00 89.94 189 ARG A N 1
ATOM 1469 C CA . ARG A 1 189 ? -4.583 17.515 36.953 1.00 89.94 189 ARG A CA 1
ATOM 1470 C C . ARG A 1 189 ? -3.667 18.531 37.654 1.00 89.94 189 ARG A C 1
ATOM 1472 O O . ARG A 1 189 ? -2.634 18.894 37.085 1.00 89.94 189 ARG A O 1
ATOM 1479 N N . ALA A 1 190 ? -4.026 18.938 38.875 1.00 93.81 190 ALA A N 1
ATOM 1480 C CA . ALA A 1 190 ? -3.239 19.781 39.776 1.00 93.81 190 ALA A CA 1
ATOM 1481 C C . ALA A 1 190 ? -2.270 19.017 40.715 1.00 93.81 190 ALA A C 1
ATOM 1483 O O . ALA A 1 190 ? -1.543 19.655 41.477 1.00 93.81 190 ALA A O 1
ATOM 1484 N N . SER A 1 191 ? -2.246 17.678 40.698 1.00 95.31 191 SER A N 1
ATOM 1485 C CA . SER A 1 191 ? -1.412 16.863 41.591 1.00 95.31 191 SER A CA 1
ATOM 1486 C C . SER A 1 191 ? 0.009 16.637 41.055 1.00 95.31 191 SER A C 1
ATOM 1488 O O . SER A 1 191 ? 0.287 16.765 39.860 1.00 95.31 191 SER A O 1
ATOM 1490 N N . GLY A 1 192 ? 0.920 16.239 41.952 1.00 95.31 192 GLY A N 1
ATOM 1491 C CA . GLY A 1 192 ? 2.265 15.792 41.574 1.00 95.31 192 GLY A CA 1
ATOM 1492 C C . GLY A 1 192 ? 2.261 14.524 40.712 1.00 95.31 192 GLY A C 1
ATOM 1493 O O . GLY A 1 192 ? 3.114 14.389 39.836 1.00 95.31 192 GLY A O 1
ATOM 1494 N N . ASP A 1 193 ? 1.271 13.643 40.888 1.00 93.88 193 ASP A N 1
ATOM 1495 C CA . ASP A 1 193 ? 1.137 12.413 40.098 1.00 93.88 193 ASP A CA 1
ATOM 1496 C C . ASP A 1 193 ? 0.917 12.738 38.615 1.00 93.88 193 ASP A C 1
ATOM 1498 O O . ASP A 1 193 ? 1.596 12.179 37.761 1.00 93.88 193 ASP A O 1
ATOM 1502 N N . ALA A 1 194 ? 0.067 13.722 38.290 1.00 93.38 194 ALA A N 1
ATOM 1503 C CA . ALA A 1 194 ? -0.124 14.156 36.904 1.00 93.38 194 ALA A CA 1
ATOM 1504 C C . ALA A 1 194 ? 1.131 14.809 36.294 1.00 93.38 194 ALA A C 1
ATOM 1506 O O . ALA A 1 194 ? 1.316 14.777 35.077 1.00 93.38 194 ALA A O 1
ATOM 1507 N N . VAL A 1 195 ? 2.019 15.399 37.104 1.00 93.75 195 VAL A N 1
ATOM 1508 C CA . VAL A 1 195 ? 3.330 15.880 36.628 1.00 93.75 195 VAL A CA 1
ATOM 1509 C C . VAL A 1 195 ? 4.238 14.695 36.284 1.00 93.75 195 VAL A C 1
ATOM 1511 O O . VAL A 1 195 ? 4.826 14.684 35.202 1.00 93.75 195 VAL A O 1
ATOM 1514 N N . ALA A 1 196 ? 4.311 13.687 37.156 1.00 94.69 196 ALA A N 1
ATOM 1515 C CA . ALA A 1 196 ? 5.117 12.485 36.943 1.00 94.69 196 ALA A CA 1
ATOM 1516 C C . ALA A 1 196 ? 4.608 11.625 35.770 1.00 94.69 196 ALA A C 1
ATOM 1518 O O . ALA A 1 196 ? 5.407 11.147 34.963 1.00 94.69 196 ALA A O 1
ATOM 1519 N N . ASP A 1 197 ? 3.290 11.472 35.633 1.00 94.69 197 ASP A N 1
ATOM 1520 C CA . ASP A 1 197 ? 2.670 10.717 34.544 1.00 94.69 197 ASP A CA 1
ATOM 1521 C C . ASP A 1 197 ? 2.920 11.380 33.186 1.00 94.69 197 ASP A C 1
ATOM 1523 O O . ASP A 1 197 ? 3.272 10.689 32.231 1.00 94.69 197 ASP A O 1
ATOM 1527 N N . ARG A 1 198 ? 2.800 12.713 33.089 1.00 91.50 198 ARG A N 1
ATOM 1528 C CA . ARG A 1 198 ? 3.152 13.449 31.862 1.00 91.50 198 ARG A CA 1
ATOM 1529 C C . ARG A 1 198 ? 4.624 13.292 31.501 1.00 91.50 198 ARG A C 1
ATOM 1531 O O . ARG A 1 198 ? 4.912 12.988 30.351 1.00 91.50 198 ARG A O 1
ATOM 1538 N N . ALA A 1 199 ? 5.534 13.442 32.467 1.00 91.62 199 ALA A N 1
ATOM 1539 C CA . ALA A 1 199 ? 6.968 13.284 32.223 1.00 91.62 199 ALA A CA 1
ATOM 1540 C C . ALA A 1 199 ? 7.303 11.887 31.667 1.00 91.62 199 ALA A C 1
ATOM 1542 O O . ALA A 1 199 ? 8.014 11.783 30.670 1.00 91.62 199 ALA A O 1
ATOM 1543 N N . TYR A 1 200 ? 6.712 10.830 32.240 1.00 93.69 200 TYR A N 1
ATOM 1544 C CA . TYR A 1 200 ? 6.842 9.466 31.720 1.00 93.69 200 TYR A CA 1
ATOM 1545 C C . TYR A 1 200 ? 6.323 9.327 30.281 1.00 93.69 200 TYR A C 1
ATOM 1547 O O . TYR A 1 200 ? 6.974 8.686 29.460 1.00 93.69 200 TYR A O 1
ATOM 1555 N N . TRP A 1 201 ? 5.163 9.907 29.955 1.00 92.00 201 TRP A N 1
ATOM 1556 C CA . TRP A 1 201 ? 4.616 9.813 28.598 1.00 92.00 201 TRP A CA 1
ATOM 1557 C C . TRP A 1 201 ? 5.449 10.599 27.578 1.00 92.00 201 TRP A C 1
ATOM 1559 O O . TRP A 1 201 ? 5.691 10.091 26.488 1.00 92.00 201 TRP A O 1
ATOM 1569 N N . THR A 1 202 ? 5.962 11.780 27.932 1.00 89.00 202 THR A N 1
ATOM 1570 C CA . THR A 1 202 ? 6.901 12.534 27.085 1.00 89.00 202 THR A CA 1
ATOM 1571 C C . THR A 1 202 ? 8.192 11.750 26.825 1.00 89.00 202 THR A C 1
ATOM 1573 O O . THR A 1 202 ? 8.660 11.718 25.693 1.00 89.00 202 THR A O 1
ATOM 1576 N N . GLU A 1 203 ? 8.741 11.066 27.834 1.00 88.69 203 GLU A N 1
ATOM 1577 C CA . GLU A 1 203 ? 9.922 10.207 27.671 1.00 88.69 203 GLU A CA 1
ATOM 1578 C C . GLU A 1 203 ? 9.623 8.961 26.816 1.00 88.69 203 GLU A C 1
ATOM 1580 O O . GLU A 1 203 ? 10.348 8.665 25.868 1.00 88.69 203 GLU A O 1
ATOM 1585 N N . ARG A 1 204 ? 8.534 8.229 27.103 1.00 89.19 204 ARG A N 1
ATOM 1586 C CA . ARG A 1 204 ? 8.216 6.955 26.426 1.00 89.19 204 ARG A CA 1
ATOM 1587 C C . ARG A 1 204 ? 7.881 7.130 24.938 1.00 89.19 204 ARG A C 1
ATOM 1589 O O . ARG A 1 204 ? 8.106 6.205 24.150 1.00 89.19 204 ARG A O 1
ATOM 1596 N N . LEU A 1 205 ? 7.349 8.298 24.574 1.00 87.25 205 LEU A N 1
ATOM 1597 C CA . LEU A 1 205 ? 6.904 8.652 23.223 1.00 87.25 205 LEU A CA 1
ATOM 1598 C C . LEU A 1 205 ? 7.903 9.541 22.463 1.00 87.25 205 LEU A C 1
ATOM 1600 O O . LEU A 1 205 ? 7.613 9.968 21.346 1.00 87.25 205 LEU A O 1
ATOM 1604 N N . ALA A 1 206 ? 9.094 9.774 23.019 1.00 83.19 206 ALA A N 1
ATOM 1605 C CA . ALA A 1 206 ? 10.219 10.289 22.251 1.00 83.19 206 ALA A CA 1
ATOM 1606 C C . ALA A 1 206 ? 10.656 9.256 21.193 1.00 83.19 206 ALA A C 1
ATOM 1608 O O . ALA A 1 206 ? 10.747 8.060 21.481 1.00 83.19 206 ALA A O 1
ATOM 1609 N N . ASP A 1 207 ? 10.921 9.721 19.968 1.00 81.75 207 ASP A N 1
ATOM 1610 C CA . ASP A 1 207 ? 11.396 8.910 18.835 1.00 81.75 207 ASP A CA 1
ATOM 1611 C C . ASP A 1 207 ? 10.629 7.585 18.648 1.00 81.75 207 ASP A C 1
ATOM 1613 O O . ASP A 1 207 ? 11.182 6.485 18.740 1.00 81.75 207 ASP A O 1
ATOM 1617 N N . LEU A 1 208 ? 9.318 7.701 18.412 1.00 80.75 208 LEU A N 1
ATOM 1618 C CA . LEU A 1 208 ? 8.461 6.577 18.030 1.00 80.75 208 LEU A CA 1
ATOM 1619 C C . LEU A 1 208 ? 8.766 6.070 16.607 1.00 80.75 208 LEU A C 1
ATOM 1621 O O . LEU A 1 208 ? 9.091 6.872 15.727 1.00 80.75 208 LEU A O 1
ATOM 1625 N N . PRO A 1 209 ? 8.606 4.757 16.349 1.00 78.94 209 PRO A N 1
ATOM 1626 C CA . PRO A 1 209 ? 8.676 4.207 14.999 1.00 78.94 209 PRO A CA 1
ATOM 1627 C C . PRO A 1 209 ? 7.498 4.696 14.131 1.00 78.94 209 PRO A C 1
ATOM 1629 O O . PRO A 1 209 ? 6.435 5.037 14.665 1.00 78.94 209 PRO A O 1
ATOM 1632 N N . PRO A 1 210 ? 7.635 4.682 12.789 1.00 72.50 210 PRO A N 1
ATOM 1633 C CA . PRO A 1 210 ? 6.519 4.911 11.879 1.00 72.50 210 PRO A CA 1
ATOM 1634 C C . PRO A 1 210 ? 5.338 3.981 12.179 1.00 72.50 210 PRO A C 1
ATOM 1636 O O . PRO A 1 210 ? 5.498 2.775 12.356 1.00 72.50 210 PRO A O 1
ATOM 1639 N N . SER A 1 211 ? 4.136 4.553 12.220 1.00 72.88 211 SER A N 1
ATOM 1640 C CA . SER A 1 211 ? 2.909 3.806 12.501 1.00 72.88 211 SER A CA 1
ATOM 1641 C C . SER A 1 211 ? 2.587 2.824 11.353 1.00 72.88 211 SER A C 1
ATOM 1643 O O . SER A 1 211 ? 2.519 3.259 10.195 1.00 72.88 211 SER A O 1
ATOM 1645 N N . PRO A 1 212 ? 2.397 1.516 11.630 1.00 75.44 212 PRO A N 1
ATOM 1646 C CA . PRO A 1 212 ? 2.238 0.497 10.595 1.00 75.44 212 PRO A CA 1
ATOM 1647 C C . PRO A 1 212 ? 0.896 0.626 9.862 1.00 75.44 212 PRO A C 1
ATOM 1649 O O . PRO A 1 212 ? -0.090 1.133 10.406 1.00 75.44 212 PRO A O 1
ATOM 1652 N N . GLN A 1 213 ? 0.858 0.140 8.621 1.00 74.31 213 GLN A N 1
ATOM 1653 C CA . GLN A 1 213 ? -0.313 0.154 7.740 1.00 74.31 213 GLN A CA 1
ATOM 1654 C C . GLN A 1 213 ? -0.486 -1.234 7.107 1.00 74.31 213 GLN A C 1
ATOM 1656 O O . GLN A 1 213 ? 0.497 -1.844 6.700 1.00 74.31 213 GLN A O 1
ATOM 1661 N N . ILE A 1 214 ? -1.725 -1.731 7.026 1.00 73.06 214 ILE A N 1
ATOM 1662 C CA . ILE A 1 214 ? -2.076 -3.000 6.350 1.00 73.06 214 ILE A CA 1
ATOM 1663 C C . ILE A 1 214 ? -2.916 -2.770 5.082 1.00 73.06 214 ILE A C 1
ATOM 1665 O O . ILE A 1 214 ? -3.721 -3.607 4.696 1.00 73.06 214 ILE A O 1
ATOM 1669 N N . GLY A 1 215 ? -2.758 -1.601 4.463 1.00 64.38 215 GLY A N 1
ATOM 1670 C CA . GLY A 1 215 ? -3.486 -1.177 3.271 1.00 64.38 215 GLY A CA 1
ATOM 1671 C C . GLY A 1 215 ? -2.607 -0.284 2.407 1.00 64.38 215 GLY A C 1
ATOM 1672 O O . GLY A 1 215 ? -1.731 0.412 2.920 1.00 64.38 215 GLY A O 1
ATOM 1673 N N . ASN A 1 216 ? -2.820 -0.315 1.093 1.00 57.22 216 ASN A N 1
ATOM 1674 C CA . ASN A 1 216 ? -1.963 0.342 0.103 1.00 57.22 216 ASN A CA 1
ATOM 1675 C C . ASN A 1 216 ? -2.537 1.668 -0.437 1.00 57.22 216 ASN A C 1
ATOM 1677 O O . ASN A 1 216 ? -2.185 2.080 -1.541 1.00 57.22 216 ASN A O 1
ATOM 1681 N N . GLY A 1 217 ? -3.408 2.337 0.329 1.00 51.69 217 GLY A N 1
ATOM 1682 C CA . GLY A 1 217 ? -3.867 3.701 0.031 1.00 51.69 217 GLY A CA 1
ATOM 1683 C C . GLY A 1 217 ? -4.790 3.812 -1.185 1.00 51.69 217 GLY A C 1
ATOM 1684 O O . GLY A 1 217 ? -4.736 4.799 -1.920 1.00 51.69 217 GLY A O 1
ATOM 1685 N N . ARG A 1 218 ? -5.609 2.784 -1.434 1.00 52.53 218 ARG A N 1
ATOM 1686 C CA . ARG A 1 218 ? -6.614 2.790 -2.501 1.00 52.53 218 ARG A CA 1
ATOM 1687 C C . ARG A 1 218 ? -7.888 3.490 -2.033 1.00 52.53 218 ARG A C 1
ATOM 1689 O O . ARG A 1 218 ? -8.765 2.855 -1.460 1.00 52.53 218 ARG A O 1
ATOM 1696 N N . SER A 1 219 ? -8.021 4.777 -2.349 1.00 45.84 219 SER A N 1
ATOM 1697 C CA . SER A 1 219 ? -9.323 5.449 -2.301 1.00 45.84 219 SER A CA 1
ATOM 1698 C C . SER A 1 219 ? -10.266 4.861 -3.350 1.00 45.84 219 SER A C 1
ATOM 1700 O O . SER A 1 219 ? -10.150 5.176 -4.533 1.00 45.84 219 SER A O 1
ATOM 1702 N N . ALA A 1 220 ? -11.236 4.065 -2.906 1.00 45.25 220 ALA A N 1
ATOM 1703 C CA . ALA A 1 220 ? -12.544 4.055 -3.551 1.00 45.25 220 ALA A CA 1
ATOM 1704 C C . ALA A 1 220 ? -13.321 5.313 -3.099 1.00 45.25 220 ALA A C 1
ATOM 1706 O O . ALA A 1 220 ? -13.192 5.708 -1.934 1.00 45.25 220 ALA A O 1
ATOM 1707 N N . PRO A 1 221 ? -14.118 5.961 -3.967 1.00 46.59 221 PRO A N 1
ATOM 1708 C CA . PRO A 1 221 ? -15.000 7.041 -3.541 1.00 46.59 221 PRO A CA 1
ATOM 1709 C C . PRO A 1 221 ? -16.078 6.484 -2.601 1.00 46.59 221 PRO A C 1
ATOM 1711 O O . PRO A 1 221 ? -16.860 5.608 -2.972 1.00 46.59 221 PRO A O 1
ATOM 1714 N N . VAL A 1 222 ? -16.106 6.981 -1.364 1.00 50.69 222 VAL A N 1
ATOM 1715 C CA . VAL A 1 222 ? -17.087 6.580 -0.345 1.00 50.69 222 VAL A CA 1
ATOM 1716 C C . VAL A 1 222 ? -18.361 7.409 -0.529 1.00 50.69 222 VAL A C 1
ATOM 1718 O O . VAL A 1 222 ? -18.260 8.638 -0.563 1.00 50.69 222 VAL A O 1
ATOM 1721 N N . PRO A 1 223 ? -19.559 6.802 -0.604 1.00 52.72 223 PRO A N 1
ATOM 1722 C CA . PRO A 1 223 ? -20.806 7.558 -0.579 1.00 52.72 223 PRO A CA 1
ATOM 1723 C C . PRO A 1 223 ? -20.921 8.383 0.710 1.00 52.72 223 PRO A C 1
ATOM 1725 O O . PRO A 1 223 ? -20.707 7.863 1.803 1.00 52.72 223 PRO A O 1
ATOM 1728 N N . SER A 1 224 ? -21.333 9.651 0.601 1.00 50.00 224 SER A N 1
ATOM 1729 C CA . SER A 1 224 ? -21.455 10.601 1.734 1.00 50.00 224 SER A CA 1
ATOM 1730 C C . SER A 1 224 ? -22.508 10.208 2.797 1.00 50.00 224 SER A C 1
ATOM 1732 O O . SER A 1 224 ? -22.721 10.905 3.790 1.00 50.00 224 SER A O 1
ATOM 1734 N N . GLU A 1 225 ? -23.193 9.087 2.590 1.00 51.97 225 GLU A N 1
ATOM 1735 C CA . GLU A 1 225 ? -24.232 8.525 3.460 1.00 51.97 225 GLU A CA 1
ATOM 1736 C C . GLU A 1 225 ? -23.766 7.247 4.183 1.00 51.97 225 GLU A C 1
ATOM 1738 O O . GLU A 1 225 ? -24.442 6.772 5.089 1.00 51.97 225 GLU A O 1
ATOM 1743 N N . SER A 1 226 ? -22.599 6.700 3.820 1.00 57.53 226 SER A N 1
ATOM 1744 C CA . SER A 1 226 ? -22.010 5.524 4.472 1.00 57.53 226 SER A CA 1
ATOM 1745 C C . SER A 1 226 ? -21.356 5.856 5.820 1.00 57.53 226 SER A C 1
ATOM 1747 O O . SER A 1 226 ? -20.984 6.999 6.095 1.00 57.53 226 SER A O 1
ATOM 1749 N N . LEU A 1 227 ? -21.160 4.826 6.652 1.00 62.81 227 LEU A N 1
ATOM 1750 C CA . LEU A 1 227 ? -20.316 4.913 7.848 1.00 62.81 227 LEU A CA 1
ATOM 1751 C C . LEU A 1 227 ? -18.872 5.317 7.470 1.00 62.81 227 LEU A C 1
ATOM 1753 O O . LEU A 1 227 ? -18.398 4.958 6.390 1.00 62.81 227 LEU A O 1
ATOM 1757 N N . PRO A 1 228 ? -18.129 6.012 8.355 1.00 71.62 228 PRO A N 1
ATOM 1758 C CA . PRO A 1 228 ? -16.776 6.502 8.062 1.00 71.62 228 PRO A CA 1
ATOM 1759 C C . PRO A 1 228 ? -15.692 5.403 8.024 1.00 71.62 228 PRO A C 1
ATOM 1761 O O . PRO A 1 228 ? -14.504 5.716 7.975 1.00 71.62 228 PRO A O 1
ATOM 1764 N N . PHE A 1 229 ? -16.080 4.126 8.052 1.00 80.56 229 PHE A N 1
ATOM 1765 C CA . PHE A 1 229 ? -15.212 2.951 7.991 1.00 80.56 229 PHE A CA 1
ATOM 1766 C C . PHE A 1 229 ? -15.913 1.800 7.258 1.00 80.56 229 PHE A C 1
ATOM 1768 O O . PHE A 1 229 ? -17.140 1.702 7.254 1.00 80.56 229 PHE A O 1
ATOM 1775 N N . VAL A 1 230 ? -15.125 0.897 6.675 1.00 85.00 230 VAL A N 1
ATOM 1776 C CA . VAL A 1 230 ? -15.589 -0.422 6.219 1.00 85.00 230 VAL A CA 1
ATOM 1777 C C . VAL A 1 230 ? -15.306 -1.461 7.304 1.00 85.00 230 VAL A C 1
ATOM 1779 O O . VAL A 1 230 ? -14.223 -1.462 7.890 1.00 85.00 230 VAL A O 1
ATOM 1782 N N . ARG A 1 231 ? -16.277 -2.343 7.572 1.00 89.12 231 ARG A N 1
ATOM 1783 C CA . ARG A 1 231 ? -16.210 -3.377 8.618 1.00 89.12 231 ARG A CA 1
ATOM 1784 C C . ARG A 1 231 ? -16.239 -4.785 8.030 1.00 89.12 231 ARG A C 1
ATOM 1786 O O . ARG A 1 231 ? -17.041 -5.074 7.143 1.00 89.12 231 ARG A O 1
ATOM 1793 N N . ARG A 1 232 ? -15.462 -5.693 8.622 1.00 91.31 232 ARG A N 1
ATOM 1794 C CA . ARG A 1 232 ? -15.744 -7.138 8.620 1.00 91.31 232 ARG A CA 1
ATOM 1795 C C . ARG A 1 232 ? -15.871 -7.614 10.071 1.00 91.31 232 ARG A C 1
ATOM 1797 O O . ARG A 1 232 ? -15.106 -7.197 10.936 1.00 91.31 232 ARG A O 1
ATOM 1804 N N . THR A 1 233 ? -16.855 -8.471 10.323 1.00 92.12 233 THR A N 1
ATOM 1805 C CA . THR A 1 233 ? -17.118 -9.091 11.627 1.00 92.12 233 THR A CA 1
ATOM 1806 C C . THR A 1 233 ? -16.989 -10.603 11.495 1.00 92.12 233 THR A C 1
ATOM 1808 O O . THR A 1 233 ? -17.573 -11.193 10.583 1.00 92.12 233 THR A O 1
ATOM 1811 N N . VAL A 1 234 ? -16.256 -11.228 12.417 1.00 93.56 234 VAL A N 1
ATOM 1812 C CA . VAL A 1 234 ? -16.089 -12.685 12.519 1.00 93.56 234 VAL A CA 1
ATOM 1813 C C . VAL A 1 234 ? -16.151 -13.100 13.989 1.00 93.56 234 VAL A C 1
ATOM 1815 O O . VAL A 1 234 ? -15.454 -12.534 14.830 1.00 93.56 234 VAL A O 1
ATOM 1818 N N . THR A 1 235 ? -16.954 -14.116 14.307 1.00 92.88 235 THR A N 1
ATOM 1819 C CA . THR A 1 235 ? -16.853 -14.825 15.592 1.00 92.88 235 THR A CA 1
ATOM 1820 C C . THR A 1 235 ? -15.686 -15.805 15.517 1.00 92.88 235 THR A C 1
ATOM 1822 O O . THR A 1 235 ? -15.620 -16.631 14.606 1.00 92.88 235 THR A O 1
ATOM 1825 N N . LEU A 1 236 ? -14.744 -15.702 16.454 1.00 93.12 236 LEU A N 1
ATOM 1826 C CA . LEU A 1 236 ? -13.590 -16.593 16.544 1.00 93.12 236 LEU A CA 1
ATOM 1827 C C . LEU A 1 236 ? -14.076 -18.027 16.841 1.00 93.12 236 LEU A C 1
ATOM 1829 O O . LEU A 1 236 ? -14.819 -18.197 17.812 1.00 93.12 236 LEU A O 1
ATOM 1833 N N . PRO A 1 237 ? -13.655 -19.057 16.075 1.00 92.50 237 PRO A N 1
ATOM 1834 C CA . PRO A 1 237 ? -14.055 -20.441 16.321 1.00 92.50 237 PRO A CA 1
ATOM 1835 C C . PRO A 1 237 ? -13.821 -20.868 17.773 1.00 92.50 237 PRO A C 1
ATOM 1837 O O . PRO A 1 237 ? -12.794 -20.534 18.367 1.00 92.50 237 PRO A O 1
ATOM 1840 N N . THR A 1 238 ? -14.760 -21.626 18.344 1.00 90.50 238 THR A N 1
ATOM 1841 C CA . THR A 1 238 ? -14.776 -21.985 19.773 1.00 90.50 238 THR A CA 1
ATOM 1842 C C . THR A 1 238 ? -13.476 -22.652 20.227 1.00 90.50 238 THR A C 1
ATOM 1844 O O . THR A 1 238 ? -12.956 -22.328 21.292 1.00 90.50 238 THR A O 1
ATOM 1847 N N . GLU A 1 239 ? -12.909 -23.514 19.383 1.00 91.88 239 GLU A N 1
ATOM 1848 C CA . GLU A 1 239 ? -11.590 -24.136 19.547 1.00 91.88 239 GLU A CA 1
ATOM 1849 C C . GLU A 1 239 ? -10.450 -23.111 19.692 1.00 91.88 239 GLU A C 1
ATOM 1851 O O . GLU A 1 239 ? -9.649 -23.200 20.623 1.00 91.88 239 GLU A O 1
ATOM 1856 N N . TYR A 1 240 ? -10.405 -22.077 18.846 1.00 93.25 240 TYR A N 1
ATOM 1857 C CA . TYR A 1 240 ? -9.392 -21.020 18.920 1.00 93.25 240 TYR A CA 1
ATOM 1858 C C . TYR A 1 240 ? -9.646 -20.084 20.106 1.00 93.25 240 TYR A C 1
ATOM 1860 O O . TYR A 1 240 ? -8.695 -19.634 20.740 1.00 93.25 240 TYR A O 1
ATOM 1868 N N . ALA A 1 241 ? -10.907 -19.818 20.463 1.00 93.19 241 ALA A N 1
ATOM 1869 C CA . ALA A 1 241 ? -11.254 -19.032 21.647 1.00 93.19 241 ALA A CA 1
ATOM 1870 C C . ALA A 1 241 ? -10.870 -19.749 22.959 1.00 93.19 241 ALA A C 1
ATOM 1872 O O . ALA A 1 241 ? -10.416 -19.103 23.909 1.00 93.19 241 ALA A O 1
ATOM 1873 N N . GLN A 1 242 ? -11.009 -21.079 23.011 1.00 92.31 242 GLN A N 1
ATOM 1874 C CA . GLN A 1 242 ? -10.523 -21.918 24.110 1.00 92.31 242 GLN A CA 1
ATOM 1875 C C . GLN A 1 242 ? -8.991 -21.923 24.153 1.00 92.31 242 GLN A C 1
ATOM 1877 O O . GLN A 1 242 ? -8.420 -21.513 25.166 1.00 92.31 242 GLN A O 1
ATOM 1882 N N . LEU A 1 243 ? -8.326 -22.258 23.041 1.00 93.56 243 LEU A N 1
ATOM 1883 C CA . LEU A 1 243 ? -6.864 -22.295 22.940 1.00 93.56 243 LEU A CA 1
ATOM 1884 C C . LEU A 1 243 ? -6.218 -20.940 23.288 1.00 93.56 243 LEU A C 1
ATOM 1886 O O . LEU A 1 243 ? -5.234 -20.895 24.020 1.00 93.56 243 LEU A O 1
ATOM 1890 N N . LEU A 1 244 ? -6.800 -19.816 22.858 1.00 95.31 244 LEU A N 1
ATOM 1891 C CA . LEU A 1 244 ? -6.330 -18.468 23.207 1.00 95.31 244 LEU A CA 1
ATOM 1892 C C . LEU A 1 244 ? -6.380 -18.236 24.724 1.00 95.31 244 LEU A C 1
ATOM 1894 O O . LEU A 1 244 ? -5.403 -17.768 25.318 1.00 95.31 244 LEU A O 1
ATOM 1898 N N . ARG A 1 245 ? -7.501 -18.591 25.367 1.00 94.38 245 ARG A N 1
ATOM 1899 C CA . ARG A 1 245 ? -7.689 -18.483 26.825 1.00 94.38 245 ARG A CA 1
ATOM 1900 C C . ARG A 1 245 ? -6.768 -19.445 27.595 1.00 94.38 245 ARG A C 1
ATOM 1902 O O . ARG A 1 245 ? -6.320 -19.101 28.690 1.00 94.38 245 ARG A O 1
ATOM 1909 N N . GLU A 1 246 ? -6.445 -20.609 27.037 1.00 94.50 246 GLU A N 1
ATOM 1910 C CA . GLU A 1 246 ? -5.547 -21.607 27.632 1.00 94.50 246 GLU A CA 1
ATOM 1911 C C . GLU A 1 246 ? -4.067 -21.242 27.502 1.00 94.50 246 GLU A C 1
ATOM 1913 O O . GLU A 1 246 ? -3.369 -21.197 28.517 1.00 94.50 246 GLU A O 1
ATOM 1918 N N . THR A 1 247 ? -3.594 -20.882 26.310 1.00 94.75 247 THR A N 1
ATOM 1919 C CA . THR A 1 247 ? -2.211 -20.438 26.079 1.00 94.75 247 THR A CA 1
ATOM 1920 C C . THR A 1 247 ? -1.915 -19.147 26.856 1.00 94.75 247 THR A C 1
ATOM 1922 O O . THR A 1 247 ? -0.857 -19.025 27.478 1.00 94.75 247 THR A O 1
ATOM 1925 N N . ALA A 1 248 ? -2.874 -18.215 26.958 1.00 95.00 248 ALA A N 1
ATOM 1926 C CA . ALA A 1 248 ? -2.755 -17.055 27.848 1.00 95.00 248 ALA A CA 1
ATOM 1927 C C . ALA A 1 248 ? -2.599 -17.463 29.327 1.00 95.00 248 ALA A C 1
ATOM 1929 O O . ALA A 1 248 ? -1.700 -16.969 30.015 1.00 95.00 248 ALA A O 1
ATOM 1930 N N . ARG A 1 249 ? -3.411 -18.418 29.810 1.00 95.88 249 ARG A N 1
ATOM 1931 C CA . ARG A 1 249 ? -3.320 -18.965 31.176 1.00 95.88 249 ARG A CA 1
ATOM 1932 C C . ARG A 1 249 ? -1.974 -19.653 31.430 1.00 95.88 249 ARG A C 1
ATOM 1934 O O . ARG A 1 249 ? -1.389 -19.435 32.492 1.00 95.88 249 ARG A O 1
ATOM 1941 N N . ALA A 1 250 ? -1.455 -20.422 30.471 1.00 94.75 250 ALA A N 1
ATOM 1942 C CA . ALA A 1 250 ? -0.158 -21.096 30.562 1.00 94.75 250 ALA A CA 1
ATOM 1943 C C . ALA A 1 250 ? 1.001 -20.095 30.733 1.00 94.75 250 ALA A C 1
ATOM 1945 O O . ALA A 1 250 ? 1.825 -20.245 31.638 1.00 94.75 250 ALA A O 1
ATOM 1946 N N . HIS A 1 251 ? 1.004 -19.006 29.956 1.00 93.88 251 HIS A N 1
ATOM 1947 C CA . HIS A 1 251 ? 1.963 -17.902 30.108 1.00 93.88 251 HIS A CA 1
ATOM 1948 C C . HIS A 1 251 ? 1.623 -16.918 31.252 1.00 93.88 251 HIS A C 1
ATOM 1950 O O . HIS A 1 251 ? 2.309 -15.909 31.416 1.00 93.88 251 HIS A O 1
ATOM 1956 N N . ARG A 1 252 ? 0.608 -17.217 32.081 1.00 95.56 252 ARG A N 1
ATOM 1957 C CA . ARG A 1 252 ? 0.148 -16.413 33.235 1.00 95.56 252 ARG A CA 1
ATOM 1958 C C . ARG A 1 252 ? -0.277 -14.978 32.878 1.00 95.56 252 ARG A C 1
ATOM 1960 O O . ARG A 1 252 ? -0.122 -14.063 33.687 1.00 95.56 252 ARG A O 1
ATOM 1967 N N . ALA A 1 253 ? -0.828 -14.787 31.682 1.00 96.00 253 ALA A N 1
ATOM 1968 C CA . ALA A 1 253 ? -1.298 -13.506 31.163 1.00 96.00 253 ALA A CA 1
ATOM 1969 C C . ALA A 1 253 ? -2.836 -13.469 31.018 1.00 96.00 253 ALA A C 1
ATOM 1971 O O . ALA A 1 253 ? -3.467 -14.513 30.839 1.00 96.00 253 ALA A O 1
ATOM 1972 N N . PRO A 1 254 ? -3.469 -12.280 31.040 1.00 94.88 254 PRO A N 1
ATOM 1973 C CA . PRO A 1 254 ? -4.862 -12.130 30.623 1.00 94.88 254 PRO A CA 1
ATOM 1974 C C . PRO A 1 254 ? -5.036 -12.462 29.134 1.00 94.88 254 PRO A C 1
ATOM 1976 O O . PRO A 1 254 ? -4.210 -12.064 28.312 1.00 94.88 254 PRO A O 1
ATOM 1979 N N . TRP A 1 255 ? -6.146 -13.110 28.765 1.00 94.81 255 TRP A N 1
ATOM 1980 C CA . TRP A 1 255 ? -6.464 -13.419 27.360 1.00 94.81 255 TRP A CA 1
ATOM 1981 C C . TRP A 1 255 ? -6.553 -12.154 26.486 1.00 94.81 255 TRP A C 1
ATOM 1983 O O . TRP A 1 255 ? -6.160 -12.164 25.324 1.00 94.81 255 TRP A O 1
ATOM 1993 N N . THR A 1 256 ? -6.963 -11.029 27.072 1.00 95.25 256 THR A N 1
ATOM 1994 C CA . THR A 1 256 ? -7.022 -9.715 26.418 1.00 95.25 256 THR A CA 1
ATOM 1995 C C . THR A 1 256 ? -5.642 -9.205 25.982 1.00 95.25 256 THR A C 1
ATOM 1997 O O . THR A 1 256 ? -5.512 -8.578 24.935 1.00 95.25 256 THR A O 1
ATOM 2000 N N . MET A 1 257 ? -4.585 -9.540 26.730 1.00 96.31 257 MET A N 1
ATOM 2001 C CA . MET A 1 257 ? -3.198 -9.218 26.371 1.00 96.31 257 MET A CA 1
ATOM 2002 C C . MET A 1 257 ? -2.662 -10.163 25.286 1.00 96.31 257 MET A C 1
ATOM 2004 O O . MET A 1 257 ? -1.832 -9.753 24.477 1.00 96.31 257 MET A O 1
ATOM 2008 N N . MET A 1 258 ? -3.176 -11.398 25.217 1.00 96.62 258 MET A N 1
ATOM 2009 C CA . MET A 1 258 ? -2.901 -12.316 24.106 1.00 96.62 258 MET A CA 1
ATOM 2010 C C . MET A 1 258 ? -3.501 -11.803 22.792 1.00 96.62 258 MET A C 1
ATOM 2012 O O . MET A 1 258 ? -2.813 -11.821 21.779 1.00 96.62 258 MET A O 1
ATOM 2016 N N . VAL A 1 259 ? -4.727 -11.269 22.807 1.00 96.50 259 VAL A N 1
ATOM 2017 C CA . VAL A 1 259 ? -5.336 -10.618 21.629 1.00 96.50 259 VAL A CA 1
ATOM 2018 C C . VAL A 1 259 ? -4.466 -9.467 21.116 1.00 96.50 259 VAL A C 1
ATOM 2020 O O . VAL A 1 259 ? -4.148 -9.426 19.930 1.00 96.50 259 VAL A O 1
ATOM 2023 N N . ILE A 1 260 ? -4.015 -8.573 22.001 1.00 96.25 260 ILE A N 1
ATOM 2024 C CA . ILE A 1 260 ? -3.135 -7.452 21.626 1.00 96.25 260 ILE A CA 1
ATOM 2025 C C . ILE A 1 260 ? -1.807 -7.962 21.038 1.00 96.25 260 ILE A C 1
ATOM 2027 O O . ILE A 1 260 ? -1.350 -7.441 20.021 1.00 96.25 260 ILE A O 1
ATOM 2031 N N . ALA A 1 261 ? -1.210 -9.008 21.623 1.00 96.00 261 ALA A N 1
ATOM 2032 C CA . ALA A 1 261 ? 0.007 -9.629 21.097 1.00 96.00 261 ALA A CA 1
ATOM 2033 C C . ALA A 1 261 ? -0.208 -10.271 19.711 1.00 96.00 261 ALA A C 1
ATOM 2035 O O . ALA A 1 261 ? 0.621 -10.086 18.824 1.00 96.00 261 ALA A O 1
ATOM 2036 N N . LEU A 1 262 ? -1.330 -10.966 19.496 1.00 96.00 262 LEU A N 1
ATOM 2037 C CA . LEU A 1 262 ? -1.688 -11.578 18.212 1.00 96.00 262 LEU A CA 1
ATOM 2038 C C . LEU A 1 262 ? -1.913 -10.527 17.114 1.00 96.00 262 LEU A C 1
ATOM 2040 O O . LEU A 1 262 ? -1.403 -10.696 16.008 1.00 96.00 262 LEU A O 1
ATOM 2044 N N . VAL A 1 263 ? -2.617 -9.426 17.405 1.00 95.12 263 VAL A N 1
ATOM 2045 C CA . VAL A 1 263 ? -2.824 -8.337 16.430 1.00 95.12 263 VAL A CA 1
ATOM 2046 C C . VAL A 1 263 ? -1.506 -7.622 16.117 1.00 95.12 263 VAL A C 1
ATOM 2048 O O . VAL A 1 263 ? -1.208 -7.392 14.947 1.00 95.12 263 VAL A O 1
ATOM 2051 N N . ALA A 1 264 ? -0.673 -7.328 17.122 1.00 93.44 264 ALA A N 1
ATOM 2052 C CA . ALA A 1 264 ? 0.648 -6.731 16.910 1.00 93.44 264 ALA A CA 1
ATOM 2053 C C . ALA A 1 264 ? 1.563 -7.639 16.061 1.00 93.44 264 ALA A C 1
ATOM 2055 O O . ALA A 1 264 ? 2.181 -7.173 15.104 1.00 93.44 264 ALA A O 1
ATOM 2056 N N . ALA A 1 265 ? 1.595 -8.942 16.359 1.00 92.62 265 ALA A N 1
ATOM 2057 C CA . ALA A 1 265 ? 2.319 -9.949 15.584 1.00 92.62 265 ALA A CA 1
ATOM 2058 C C . ALA A 1 265 ? 1.833 -10.027 14.127 1.00 92.62 265 ALA A C 1
ATOM 2060 O O . ALA A 1 265 ? 2.646 -10.027 13.201 1.00 92.62 265 ALA A O 1
ATOM 2061 N N . TYR A 1 266 ? 0.513 -10.049 13.922 1.00 92.69 266 TYR A N 1
ATOM 2062 C CA . TYR A 1 266 ? -0.092 -10.096 12.595 1.00 92.69 266 TYR A CA 1
ATOM 2063 C C . TYR A 1 266 ? 0.226 -8.837 11.785 1.00 92.69 266 TYR A C 1
ATOM 2065 O O . TYR A 1 266 ? 0.743 -8.942 10.676 1.00 92.69 266 TYR A O 1
ATOM 2073 N N . VAL A 1 267 ? -0.003 -7.643 12.342 1.00 89.44 267 VAL A N 1
ATOM 2074 C CA . VAL A 1 267 ? 0.265 -6.374 11.646 1.00 89.44 267 VAL A CA 1
ATOM 2075 C C . VAL A 1 267 ? 1.755 -6.220 11.327 1.00 89.44 267 VAL A C 1
ATOM 2077 O O . VAL A 1 267 ? 2.089 -5.787 10.225 1.00 89.44 267 VAL A O 1
ATOM 2080 N N . ARG A 1 268 ? 2.668 -6.650 12.210 1.00 86.19 268 ARG A N 1
ATOM 2081 C CA . ARG A 1 268 ? 4.117 -6.656 11.931 1.00 86.19 268 ARG A CA 1
ATOM 2082 C C . ARG A 1 268 ? 4.507 -7.546 10.745 1.00 86.19 268 ARG A C 1
ATOM 2084 O O . ARG A 1 268 ? 5.475 -7.231 10.055 1.00 86.19 268 ARG A O 1
ATOM 2091 N N . ARG A 1 269 ? 3.786 -8.649 10.513 1.00 84.81 269 ARG A N 1
ATOM 2092 C CA . ARG A 1 269 ? 4.019 -9.567 9.383 1.00 84.81 269 ARG A CA 1
ATOM 2093 C C . ARG A 1 269 ? 3.283 -9.121 8.111 1.00 84.81 269 ARG A C 1
ATOM 2095 O O . ARG A 1 269 ? 3.847 -9.228 7.030 1.00 84.81 269 ARG A O 1
ATOM 2102 N N . ALA A 1 270 ? 2.063 -8.597 8.231 1.00 85.44 270 ALA A N 1
ATOM 2103 C CA . ALA A 1 270 ? 1.200 -8.231 7.104 1.00 85.44 270 ALA A CA 1
ATOM 2104 C C . ALA A 1 270 ? 1.482 -6.838 6.505 1.00 85.44 270 ALA A C 1
ATOM 2106 O O . ALA A 1 270 ? 1.113 -6.595 5.362 1.00 85.44 270 ALA A O 1
ATOM 2107 N N . SER A 1 271 ? 2.122 -5.930 7.251 1.00 79.38 271 SER A N 1
ATOM 2108 C CA . SER A 1 271 ? 2.469 -4.575 6.778 1.00 79.38 271 SER A CA 1
ATOM 2109 C C . SER A 1 271 ? 3.734 -4.498 5.916 1.00 79.38 271 SER A C 1
ATOM 2111 O O . SER A 1 271 ? 3.995 -3.453 5.327 1.00 79.38 271 SER A O 1
ATOM 2113 N N . GLY A 1 272 ? 4.554 -5.558 5.877 1.00 71.88 272 GLY A N 1
ATOM 2114 C CA . GLY A 1 272 ? 5.844 -5.551 5.172 1.00 71.88 272 GLY A CA 1
ATOM 2115 C C . GLY A 1 272 ? 6.859 -4.525 5.699 1.00 71.88 272 GLY A C 1
ATOM 2116 O O . GLY A 1 272 ? 7.802 -4.200 4.992 1.00 71.88 272 GLY A O 1
ATOM 2117 N N . SER A 1 273 ? 6.659 -3.979 6.905 1.00 73.31 273 SER A N 1
ATOM 2118 C CA . SER A 1 273 ? 7.563 -2.994 7.511 1.00 73.31 273 SER A CA 1
ATOM 2119 C C . SER A 1 273 ? 8.758 -3.663 8.186 1.00 73.31 273 SER A C 1
ATOM 2121 O O . SER A 1 273 ? 8.588 -4.660 8.882 1.00 73.31 273 SER A O 1
ATOM 2123 N N . ASP A 1 274 ? 9.944 -3.070 8.075 1.00 71.12 274 ASP A N 1
ATOM 2124 C CA . ASP A 1 274 ? 11.181 -3.611 8.661 1.00 71.12 274 ASP A CA 1
ATOM 2125 C C . ASP A 1 274 ? 11.439 -3.138 10.104 1.00 71.12 274 ASP A C 1
ATOM 2127 O O . ASP A 1 274 ? 12.442 -3.499 10.713 1.00 71.12 274 ASP A O 1
ATOM 2131 N N . ALA A 1 275 ? 10.535 -2.344 10.687 1.00 78.88 275 ALA A N 1
ATOM 2132 C CA . ALA A 1 275 ? 10.702 -1.792 12.030 1.00 78.88 275 ALA A CA 1
ATOM 2133 C C . ALA A 1 275 ? 10.672 -2.880 13.125 1.00 78.88 275 ALA A C 1
ATOM 2135 O O . ALA A 1 275 ? 9.722 -3.654 13.226 1.00 78.88 275 ALA A O 1
ATOM 2136 N N . ASP A 1 276 ? 11.681 -2.910 14.000 1.00 87.00 276 ASP A N 1
ATOM 2137 C CA . ASP A 1 276 ? 11.726 -3.817 15.162 1.00 87.00 276 ASP A CA 1
ATOM 2138 C C . ASP A 1 276 ? 10.808 -3.380 16.325 1.00 87.00 276 ASP A C 1
ATOM 2140 O O . ASP A 1 276 ? 10.663 -4.104 17.309 1.00 87.00 276 ASP A O 1
ATOM 2144 N N . GLU A 1 277 ? 10.152 -2.221 16.223 1.00 89.50 277 GLU A N 1
ATOM 2145 C CA . GLU A 1 277 ? 9.123 -1.740 17.152 1.00 89.50 277 GLU A CA 1
ATOM 2146 C C . GLU A 1 277 ? 7.870 -1.282 16.391 1.00 89.50 277 GLU A C 1
ATOM 2148 O O . GLU A 1 277 ? 7.968 -0.750 15.285 1.00 89.50 277 GLU A O 1
ATOM 2153 N N . LEU A 1 278 ? 6.696 -1.409 17.018 1.00 88.69 278 LEU A N 1
ATOM 2154 C CA . LEU A 1 278 ? 5.453 -0.773 16.568 1.00 88.69 278 LEU A CA 1
ATOM 2155 C C . LEU A 1 278 ? 4.725 -0.081 17.723 1.00 88.69 278 LEU A C 1
ATOM 2157 O O . LEU A 1 278 ? 4.899 -0.447 18.888 1.00 88.69 278 LEU A O 1
ATOM 2161 N N . THR A 1 279 ? 3.869 0.888 17.395 1.00 89.94 279 THR A N 1
ATOM 2162 C CA . THR A 1 279 ? 3.050 1.616 18.376 1.00 89.94 279 THR A CA 1
ATOM 2163 C C . THR A 1 279 ? 1.566 1.349 18.132 1.00 89.94 279 THR A C 1
ATOM 2165 O O . THR A 1 279 ? 1.084 1.472 17.007 1.00 89.94 279 THR A O 1
ATOM 2168 N N . LEU A 1 280 ? 0.842 0.981 19.189 1.00 90.94 280 LEU A N 1
ATOM 2169 C CA . LEU A 1 280 ? -0.562 0.561 19.154 1.00 90.94 280 LEU A CA 1
ATOM 2170 C C . LEU A 1 280 ? -1.383 1.360 20.175 1.00 90.94 280 LEU A C 1
ATOM 2172 O O . LEU A 1 280 ? -0.962 1.520 21.318 1.00 90.94 280 LEU A O 1
ATOM 2176 N N . ALA A 1 281 ? -2.560 1.842 19.787 1.00 91.75 281 ALA A N 1
ATOM 2177 C CA . ALA A 1 281 ? -3.536 2.456 20.681 1.00 91.75 281 ALA A CA 1
ATOM 2178 C C . ALA A 1 281 ? -4.340 1.378 21.415 1.00 91.75 281 ALA A C 1
ATOM 2180 O O . ALA A 1 281 ? -5.056 0.597 20.787 1.00 91.75 281 ALA A O 1
ATOM 2181 N N . LEU A 1 282 ? -4.271 1.377 22.746 1.00 94.12 282 LEU A N 1
ATOM 2182 C CA . LEU A 1 282 ? -5.184 0.626 23.602 1.00 94.12 282 LEU A CA 1
ATOM 2183 C C . LEU A 1 282 ? -6.164 1.612 24.265 1.00 94.12 282 LEU A C 1
ATOM 2185 O O . LEU A 1 282 ? -5.751 2.372 25.148 1.00 94.12 282 LEU A O 1
ATOM 2189 N N . PRO A 1 283 ? -7.449 1.629 23.864 1.00 93.44 283 PRO A N 1
ATOM 2190 C CA . PRO A 1 283 ? -8.500 2.312 24.604 1.00 93.44 283 PRO A CA 1
ATOM 2191 C C . PRO A 1 283 ? -8.643 1.732 26.014 1.00 93.44 283 PRO A C 1
ATOM 2193 O O . PRO A 1 283 ? -8.571 0.522 26.227 1.00 93.44 283 PRO A O 1
ATOM 2196 N N . VAL A 1 284 ? -8.836 2.609 26.995 1.00 93.69 284 VAL A N 1
ATOM 2197 C CA . VAL A 1 284 ? -8.940 2.274 28.418 1.00 93.69 284 VAL A CA 1
ATOM 2198 C C . VAL A 1 284 ? -10.003 3.130 29.093 1.00 93.69 284 VAL A C 1
ATOM 2200 O O . VAL A 1 284 ? -10.234 4.279 28.721 1.00 93.69 284 VAL A O 1
ATOM 2203 N N . THR A 1 285 ? -10.653 2.587 30.122 1.00 92.44 285 THR A N 1
ATOM 2204 C CA . THR A 1 285 ? -11.807 3.242 30.761 1.00 92.44 285 THR A CA 1
ATOM 2205 C C . THR A 1 285 ? -11.444 4.475 31.592 1.00 92.44 285 THR A C 1
ATOM 2207 O O . THR A 1 285 ? -12.341 5.245 31.917 1.00 92.44 285 THR A O 1
ATOM 2210 N N . ALA A 1 286 ? -10.170 4.642 31.978 1.00 92.81 286 ALA A N 1
ATOM 2211 C CA . ALA A 1 286 ? -9.654 5.658 32.908 1.00 92.81 286 ALA A CA 1
ATOM 2212 C C . ALA A 1 286 ? -10.244 5.622 34.341 1.00 92.81 286 ALA A C 1
ATOM 2214 O O . ALA A 1 286 ? -9.926 6.477 35.172 1.00 92.81 286 ALA A O 1
ATOM 2215 N N . ARG A 1 287 ? -11.067 4.617 34.681 1.00 92.56 287 ARG A N 1
ATOM 2216 C CA . ARG A 1 287 ? -11.870 4.553 35.922 1.00 92.56 287 ARG A CA 1
ATOM 2217 C C . ARG A 1 287 ? -11.082 4.042 37.136 1.00 92.56 287 ARG A C 1
ATOM 2219 O O . ARG A 1 287 ? -11.326 2.958 37.672 1.00 92.56 287 ARG A O 1
ATOM 2226 N N . THR A 1 288 ? -10.110 4.835 37.589 1.00 91.94 288 THR A N 1
ATOM 2227 C CA . THR A 1 288 ? -9.215 4.467 38.702 1.00 91.94 288 THR A CA 1
ATOM 2228 C C . THR A 1 288 ? -9.854 4.604 40.089 1.00 91.94 288 THR A C 1
ATOM 2230 O O . THR A 1 288 ? -9.523 3.826 40.985 1.00 91.94 288 THR A O 1
ATOM 2233 N N . THR A 1 289 ? -10.776 5.550 40.298 1.00 93.44 289 THR A N 1
ATOM 2234 C CA . THR A 1 289 ? -11.472 5.758 41.586 1.00 93.44 289 THR A CA 1
ATOM 2235 C C . THR A 1 289 ? -12.781 4.966 41.667 1.00 93.44 289 THR A C 1
ATOM 2237 O O . THR A 1 289 ? -13.295 4.490 40.658 1.00 93.44 289 THR A O 1
ATOM 2240 N N . GLU A 1 290 ? -13.322 4.795 42.877 1.00 94.12 290 GLU A N 1
ATOM 2241 C CA . GLU A 1 290 ? -14.626 4.144 43.077 1.00 94.12 290 GLU A CA 1
ATOM 2242 C C . GLU A 1 290 ? -15.765 4.944 42.434 1.00 94.12 290 GLU A C 1
ATOM 2244 O O . GLU A 1 290 ? -16.562 4.372 41.696 1.00 94.12 290 GLU A O 1
ATOM 2249 N N . LEU A 1 291 ? -15.771 6.270 42.626 1.00 95.06 291 LEU A N 1
ATOM 2250 C CA . LEU A 1 291 ? -16.706 7.180 41.963 1.00 95.06 291 LEU A CA 1
ATOM 2251 C C . LEU A 1 291 ? -16.663 6.994 40.439 1.00 95.06 291 LEU A C 1
ATOM 2253 O O . LEU A 1 291 ? -17.684 6.713 39.820 1.00 95.06 291 LEU A O 1
ATOM 2257 N N . ALA A 1 292 ? -15.471 7.050 39.836 1.00 93.50 292 ALA A N 1
ATOM 2258 C CA . ALA A 1 292 ? -15.330 6.878 38.395 1.00 93.50 292 ALA A CA 1
ATOM 2259 C C . ALA A 1 292 ? -15.821 5.499 37.911 1.00 93.50 292 ALA A C 1
ATOM 2261 O O . ALA A 1 292 ? -16.348 5.401 36.809 1.00 93.50 292 ALA A O 1
ATOM 2262 N N . ARG A 1 293 ? -15.699 4.435 38.718 1.00 94.81 293 ARG A N 1
ATOM 2263 C CA . ARG A 1 293 ? -16.230 3.103 38.369 1.00 94.81 293 ARG A CA 1
ATOM 2264 C C . ARG A 1 293 ? -17.754 2.997 38.396 1.00 94.81 293 ARG A C 1
ATOM 2266 O O . ARG A 1 293 ? -18.258 2.071 37.772 1.00 94.81 293 ARG A O 1
ATOM 2273 N N . ARG A 1 294 ? -18.465 3.895 39.087 1.00 95.56 294 ARG A N 1
ATOM 2274 C CA . ARG A 1 294 ? -19.935 3.866 39.202 1.00 95.56 294 ARG A CA 1
ATOM 2275 C C . ARG A 1 294 ? -20.657 5.019 38.499 1.00 95.56 294 ARG A C 1
ATOM 2277 O O . ARG A 1 294 ? -21.871 4.977 38.398 1.00 95.56 294 ARG A O 1
ATOM 2284 N N . THR A 1 295 ? -19.952 6.044 38.022 1.00 96.19 295 THR A N 1
ATOM 2285 C CA . THR A 1 295 ? -20.550 7.166 37.278 1.00 96.19 295 THR A CA 1
ATOM 2286 C C . THR A 1 295 ? -20.595 6.872 35.769 1.00 96.19 295 THR A C 1
ATOM 2288 O O . THR A 1 295 ? -19.536 6.690 35.155 1.00 96.19 295 THR A O 1
ATOM 2291 N N . PRO A 1 296 ? -21.781 6.863 35.131 1.00 95.75 296 PRO A N 1
ATOM 2292 C CA . PRO A 1 296 ? -21.901 6.939 33.679 1.00 95.75 296 PRO A CA 1
ATOM 2293 C C . PRO A 1 296 ? -21.412 8.307 33.185 1.00 95.75 296 PRO A C 1
ATOM 2295 O O . PRO A 1 296 ? -21.744 9.339 33.765 1.00 95.75 296 PRO A O 1
ATOM 2298 N N . GLY A 1 297 ? -20.605 8.320 32.128 1.00 94.00 297 GLY A N 1
ATOM 2299 C CA . GLY A 1 297 ? -19.979 9.537 31.618 1.00 94.00 297 GLY A CA 1
ATOM 2300 C C . GLY A 1 297 ? -18.863 9.244 30.618 1.00 94.00 297 GLY A C 1
ATOM 2301 O O . GLY A 1 297 ? -18.488 8.084 30.420 1.00 94.00 297 GLY A O 1
ATOM 2302 N N . MET A 1 298 ? -18.338 10.297 29.990 1.00 93.12 298 MET A N 1
ATOM 2303 C CA . MET A 1 298 ? -17.167 10.237 29.113 1.00 93.12 298 MET A CA 1
ATOM 2304 C C . MET A 1 298 ? -15.875 10.398 29.928 1.00 93.12 298 MET A C 1
ATOM 2306 O O . MET A 1 298 ? -15.492 11.511 30.303 1.00 93.12 298 MET A O 1
ATOM 2310 N N . MET A 1 299 ? -15.181 9.285 30.180 1.00 91.88 299 MET A N 1
ATOM 2311 C CA . MET A 1 299 ? -13.856 9.269 30.817 1.00 91.88 299 MET A CA 1
ATOM 2312 C C . MET A 1 299 ? -12.792 8.542 29.989 1.00 91.88 299 MET A C 1
ATOM 2314 O O . MET A 1 299 ? -11.601 8.765 30.223 1.00 91.88 299 MET A O 1
ATOM 2318 N N . SER A 1 300 ? -13.189 7.695 29.033 1.00 91.88 300 SER A N 1
ATOM 2319 C CA . SER A 1 300 ? -12.280 6.834 28.277 1.00 91.88 300 SER A CA 1
ATOM 2320 C C . SER A 1 300 ? -11.126 7.591 27.622 1.00 91.88 300 SER A C 1
ATOM 2322 O O . SER A 1 300 ? -11.249 8.729 27.163 1.00 91.88 300 SER A O 1
ATOM 2324 N N . ASN A 1 301 ? -9.973 6.941 27.587 1.00 92.88 301 ASN A N 1
ATOM 2325 C CA . ASN A 1 301 ? -8.711 7.493 27.120 1.00 92.88 301 ASN A CA 1
ATOM 2326 C C . ASN A 1 301 ? -7.998 6.460 26.242 1.00 92.88 301 ASN A C 1
ATOM 2328 O O . ASN A 1 301 ? -8.365 5.287 26.248 1.00 92.88 301 ASN A O 1
ATOM 2332 N N . ILE A 1 302 ? -6.959 6.873 25.526 1.00 91.94 302 ILE A N 1
ATOM 2333 C CA . ILE A 1 302 ? -6.085 5.965 24.781 1.00 91.94 302 ILE A CA 1
ATOM 2334 C C . ILE A 1 302 ? -4.716 5.966 25.458 1.00 91.94 302 ILE A C 1
ATOM 2336 O O . ILE A 1 302 ? -4.149 7.026 25.720 1.00 91.94 302 ILE A O 1
ATOM 2340 N N . ILE A 1 303 ? -4.173 4.780 25.736 1.00 93.56 303 ILE A N 1
ATOM 2341 C CA . ILE A 1 303 ? -2.761 4.628 26.097 1.00 93.56 303 ILE A CA 1
ATOM 2342 C C . ILE A 1 303 ? -1.995 4.014 24.915 1.00 93.56 303 ILE A C 1
ATOM 2344 O O . ILE A 1 303 ? -2.394 2.960 24.410 1.00 93.56 303 ILE A O 1
ATOM 2348 N N . PRO A 1 304 ? -0.908 4.647 24.445 1.00 92.31 304 PRO A N 1
ATOM 2349 C CA . PRO A 1 304 ? -0.032 4.054 23.444 1.00 92.31 304 PRO A CA 1
ATOM 2350 C C . PRO A 1 304 ? 0.823 2.943 24.069 1.00 92.31 304 PRO A C 1
ATOM 2352 O O . PRO A 1 304 ? 1.463 3.134 25.104 1.00 92.31 304 PRO A O 1
ATOM 2355 N N . LEU A 1 305 ? 0.859 1.783 23.418 1.00 93.19 305 LEU A N 1
ATOM 2356 C CA . LEU A 1 305 ? 1.755 0.671 23.724 1.00 93.19 305 LEU A CA 1
ATOM 2357 C C . LEU A 1 305 ? 2.865 0.631 22.670 1.00 93.19 305 LEU A C 1
ATOM 2359 O O . LEU A 1 305 ? 2.586 0.405 21.493 1.00 93.19 305 LEU A O 1
ATOM 2363 N N . ARG A 1 306 ? 4.117 0.838 23.090 1.00 91.88 306 ARG A N 1
ATOM 2364 C CA . ARG A 1 306 ? 5.309 0.744 22.233 1.00 91.88 306 ARG A CA 1
ATOM 2365 C C . ARG A 1 306 ? 5.913 -0.651 22.381 1.00 91.88 306 ARG A C 1
ATOM 2367 O O . ARG A 1 306 ? 6.554 -0.953 23.388 1.00 91.88 306 ARG A O 1
ATOM 2374 N N . LEU A 1 307 ? 5.638 -1.513 21.409 1.00 92.69 307 LEU A N 1
ATOM 2375 C CA . LEU A 1 307 ? 5.885 -2.949 21.471 1.00 92.69 307 LEU A CA 1
ATOM 2376 C C . LEU A 1 307 ? 7.101 -3.331 20.610 1.00 92.69 307 LEU A C 1
ATOM 2378 O O . LEU A 1 307 ? 7.064 -3.089 19.403 1.00 92.69 307 LEU A O 1
ATOM 2382 N N . PRO A 1 308 ? 8.146 -3.964 21.176 1.00 92.06 308 PRO A N 1
ATOM 2383 C CA . PRO A 1 308 ? 9.222 -4.550 20.387 1.00 92.06 308 PRO A CA 1
ATOM 2384 C C . PRO A 1 308 ? 8.730 -5.831 19.702 1.00 92.06 308 PRO A C 1
ATOM 2386 O O . PRO A 1 308 ? 8.324 -6.791 20.366 1.00 92.06 308 PRO A O 1
ATOM 2389 N N . VAL A 1 309 ? 8.779 -5.845 18.371 1.00 90.56 309 VAL A N 1
ATOM 2390 C CA . VAL A 1 309 ? 8.390 -6.972 17.513 1.00 90.56 309 VAL A CA 1
ATOM 2391 C C . VAL A 1 309 ? 9.469 -7.245 16.444 1.00 90.56 309 VAL A C 1
ATOM 2393 O O . VAL A 1 309 ? 9.174 -7.196 15.249 1.00 90.56 309 VAL A O 1
ATOM 2396 N N . PRO A 1 310 ? 10.730 -7.524 16.836 1.00 89.00 310 PRO A N 1
ATOM 2397 C CA . PRO A 1 310 ? 11.767 -7.883 15.876 1.00 89.00 310 PRO A CA 1
ATOM 2398 C C . PRO A 1 310 ? 11.439 -9.207 15.181 1.00 89.00 310 PRO A C 1
ATOM 2400 O O . PRO A 1 310 ? 10.766 -10.066 15.757 1.00 89.00 310 PRO A O 1
ATOM 2403 N N . ALA A 1 311 ? 11.945 -9.403 13.962 1.00 78.88 311 ALA A N 1
ATOM 2404 C CA . ALA A 1 311 ? 11.603 -10.550 13.105 1.00 78.88 311 ALA A CA 1
ATOM 2405 C C . ALA A 1 311 ? 11.815 -11.936 13.757 1.00 78.88 311 ALA A C 1
ATOM 2407 O O . ALA A 1 311 ? 11.132 -12.912 13.426 1.00 78.88 311 ALA A O 1
ATOM 2408 N N . ASP A 1 312 ? 12.747 -12.021 14.706 1.00 87.44 312 ASP A N 1
ATOM 2409 C CA . ASP A 1 312 ? 13.112 -13.241 15.426 1.00 87.44 312 ASP A CA 1
ATOM 2410 C C . ASP A 1 312 ? 12.321 -13.474 16.729 1.00 87.44 312 ASP A C 1
ATOM 2412 O O . ASP A 1 312 ? 12.532 -14.486 17.395 1.00 87.44 312 ASP A O 1
ATOM 2416 N N . THR A 1 313 ? 11.387 -12.588 17.089 1.00 93.81 313 THR A N 1
ATOM 2417 C CA . THR A 1 313 ? 10.565 -12.732 18.303 1.00 93.81 313 THR A CA 1
ATOM 2418 C C . THR A 1 313 ? 9.547 -13.877 18.207 1.00 93.81 313 THR A C 1
ATOM 2420 O O . THR A 1 313 ? 9.116 -14.259 17.116 1.00 93.81 313 THR A O 1
ATOM 2423 N N . THR A 1 314 ? 9.118 -14.393 19.362 1.00 95.38 314 THR A N 1
ATOM 2424 C CA . THR A 1 314 ? 8.042 -15.395 19.502 1.00 95.38 314 THR A CA 1
ATOM 2425 C C . THR A 1 314 ? 6.791 -14.750 20.108 1.00 95.38 314 THR A C 1
ATOM 2427 O O . THR A 1 314 ? 6.874 -13.687 20.737 1.00 95.38 314 THR A O 1
ATOM 2430 N N . LEU A 1 315 ? 5.618 -15.385 19.982 1.00 95.56 315 LEU A N 1
ATOM 2431 C CA . LEU A 1 315 ? 4.394 -14.885 20.628 1.00 95.56 315 LEU A CA 1
ATOM 2432 C C . LEU A 1 315 ? 4.551 -14.836 22.155 1.00 95.56 315 LEU A C 1
ATOM 2434 O O . LEU A 1 315 ? 4.132 -13.871 22.793 1.00 95.56 315 LEU A O 1
ATOM 2438 N N . ALA A 1 316 ? 5.220 -15.830 22.742 1.00 94.06 316 ALA A N 1
ATOM 2439 C CA . ALA A 1 316 ? 5.492 -15.883 24.174 1.00 94.06 316 ALA A CA 1
ATOM 2440 C C . ALA A 1 316 ? 6.480 -14.807 24.667 1.00 94.06 316 ALA A C 1
ATOM 2442 O O . ALA A 1 316 ? 6.478 -14.476 25.857 1.00 94.06 316 ALA A O 1
ATOM 2443 N N . VAL A 1 317 ? 7.344 -14.262 23.803 1.00 95.81 317 VAL A N 1
ATOM 2444 C CA . VAL A 1 317 ? 8.174 -13.082 24.112 1.00 95.81 317 VAL A CA 1
ATOM 2445 C C . VAL A 1 317 ? 7.346 -11.806 23.976 1.00 95.81 317 VAL A C 1
ATOM 2447 O O . VAL A 1 317 ? 7.291 -11.017 24.921 1.00 95.81 317 VAL A O 1
ATOM 2450 N N . LEU A 1 318 ? 6.631 -11.636 22.861 1.00 96.62 318 LEU A N 1
ATOM 2451 C CA . LEU A 1 318 ? 5.791 -10.463 22.608 1.00 96.62 318 LEU A CA 1
ATOM 2452 C C . LEU A 1 318 ? 4.716 -10.264 23.688 1.00 96.62 318 LEU A C 1
ATOM 2454 O O . LEU A 1 318 ? 4.513 -9.148 24.161 1.00 96.62 318 LEU A O 1
ATOM 2458 N N . LEU A 1 319 ? 4.079 -11.343 24.148 1.00 96.94 319 LEU A N 1
ATOM 2459 C CA . LEU A 1 319 ? 3.085 -11.309 25.221 1.00 96.94 319 LEU A CA 1
ATOM 2460 C C . LEU A 1 319 ? 3.641 -10.733 26.533 1.00 96.94 319 LEU A C 1
ATOM 2462 O O . LEU A 1 319 ? 2.946 -9.982 27.218 1.00 96.94 319 LEU A O 1
ATOM 2466 N N . LYS A 1 320 ? 4.899 -11.041 26.882 1.00 95.81 320 LYS A N 1
ATOM 2467 C CA . LYS A 1 320 ? 5.561 -10.492 28.080 1.00 95.81 320 LYS A CA 1
ATOM 2468 C C . LYS A 1 320 ? 5.748 -8.979 27.936 1.00 95.81 320 LYS A C 1
ATOM 2470 O O . LYS A 1 320 ? 5.444 -8.245 28.875 1.00 95.81 320 LYS A O 1
ATOM 2475 N N . SER A 1 321 ? 6.156 -8.516 26.751 1.00 96.06 321 SER A N 1
ATOM 2476 C CA . SER A 1 321 ? 6.262 -7.089 26.420 1.00 96.06 321 SER A CA 1
ATOM 2477 C C . SER A 1 321 ? 4.907 -6.379 26.494 1.00 96.06 321 SER A C 1
ATOM 2479 O O . SER A 1 321 ? 4.800 -5.346 27.149 1.00 96.06 321 SER A O 1
ATOM 2481 N N . VAL A 1 322 ? 3.847 -6.955 25.912 1.00 97.06 322 VAL A N 1
ATOM 2482 C CA . VAL A 1 322 ? 2.478 -6.406 25.979 1.00 97.06 322 VAL A CA 1
ATOM 2483 C C . VAL A 1 322 ? 1.995 -6.288 27.426 1.00 97.06 322 VAL A C 1
ATOM 2485 O O . VAL A 1 322 ? 1.523 -5.226 27.827 1.00 97.06 322 VAL A O 1
ATOM 2488 N N . VAL A 1 323 ? 2.158 -7.337 28.241 1.00 97.31 323 VAL A N 1
ATOM 2489 C CA . VAL A 1 323 ? 1.776 -7.319 29.664 1.00 97.31 323 VAL A CA 1
ATOM 2490 C C . VAL A 1 323 ? 2.572 -6.271 30.452 1.00 97.31 323 VAL A C 1
ATOM 2492 O O . VAL A 1 323 ? 2.012 -5.626 31.342 1.00 97.31 323 VAL A O 1
ATOM 2495 N N . GLN A 1 324 ? 3.854 -6.065 30.135 1.00 95.94 324 GLN A N 1
ATOM 2496 C CA . GLN A 1 324 ? 4.678 -5.030 30.762 1.00 95.94 324 GLN A CA 1
ATOM 2497 C C . GLN A 1 324 ? 4.213 -3.616 30.384 1.00 95.94 324 GLN A C 1
ATOM 2499 O O . GLN A 1 324 ? 3.956 -2.807 31.279 1.00 95.94 324 GLN A O 1
ATOM 2504 N N . GLU A 1 325 ? 4.073 -3.324 29.091 1.00 95.19 325 GLU A N 1
ATOM 2505 C CA . GLU A 1 325 ? 3.703 -1.992 28.602 1.00 95.19 325 GLU A CA 1
ATOM 2506 C C . GLU A 1 325 ? 2.280 -1.618 29.019 1.00 95.19 325 GLU A C 1
ATOM 2508 O O . GLU A 1 325 ? 2.069 -0.547 29.591 1.00 95.19 325 GLU A O 1
ATOM 2513 N N . ALA A 1 326 ? 1.314 -2.530 28.865 1.00 95.69 326 ALA A N 1
ATOM 2514 C CA . ALA A 1 326 ? -0.052 -2.306 29.328 1.00 95.69 326 ALA A CA 1
ATOM 2515 C C . ALA A 1 326 ? -0.096 -2.051 30.843 1.00 95.69 326 ALA A C 1
ATOM 2517 O O . ALA A 1 326 ? -0.796 -1.147 31.294 1.00 95.69 326 ALA A O 1
ATOM 2518 N N . ARG A 1 327 ? 0.706 -2.762 31.651 1.00 95.75 327 ARG A N 1
ATOM 2519 C CA . ARG A 1 327 ? 0.815 -2.510 33.101 1.00 95.75 327 ARG A CA 1
ATOM 2520 C C . ARG A 1 327 ? 1.414 -1.138 33.430 1.00 95.75 327 ARG A C 1
ATOM 2522 O O . ARG A 1 327 ? 1.029 -0.555 34.445 1.00 95.75 327 ARG A O 1
ATOM 2529 N N . GLN A 1 328 ? 2.352 -0.627 32.632 1.00 95.19 328 GLN A N 1
ATOM 2530 C CA . GLN A 1 328 ? 2.926 0.708 32.836 1.00 95.19 328 GLN A CA 1
ATOM 2531 C C . GLN A 1 328 ? 1.968 1.817 32.386 1.00 95.19 328 GLN A C 1
ATOM 2533 O O . GLN A 1 328 ? 1.813 2.803 33.110 1.00 95.19 328 GLN A O 1
ATOM 2538 N N . GLY A 1 329 ? 1.279 1.636 31.257 1.00 94.69 329 GLY A N 1
ATOM 2539 C CA . GLY A 1 329 ? 0.293 2.588 30.749 1.00 94.69 329 GLY A CA 1
ATOM 2540 C C . GLY A 1 329 ? -0.982 2.645 31.593 1.00 94.69 329 GLY A C 1
ATOM 2541 O O . GLY A 1 329 ? -1.426 3.730 31.957 1.00 94.69 329 GLY A O 1
ATOM 2542 N N . LEU A 1 330 ? -1.524 1.499 32.026 1.00 94.88 330 LEU A N 1
ATOM 2543 C CA . LEU A 1 330 ? -2.713 1.430 32.893 1.00 94.88 330 LEU A CA 1
ATOM 2544 C C . LEU A 1 330 ? -2.504 2.087 34.266 1.00 94.88 330 LEU A C 1
ATOM 2546 O O . LEU A 1 330 ? -3.473 2.509 34.894 1.00 94.88 330 LEU A O 1
ATOM 2550 N N . ARG A 1 331 ? -1.258 2.218 34.738 1.00 95.06 331 ARG A N 1
ATOM 2551 C CA . ARG A 1 331 ? -0.945 2.993 35.951 1.00 95.06 331 ARG A CA 1
ATOM 2552 C C . ARG A 1 331 ? -1.084 4.504 35.758 1.00 95.06 331 ARG A C 1
ATOM 2554 O O . ARG A 1 331 ? -1.292 5.196 36.743 1.00 95.06 331 ARG A O 1
ATOM 2561 N N . ARG A 1 332 ? -0.996 4.979 34.511 1.00 94.75 332 ARG A N 1
ATOM 2562 C CA . ARG A 1 332 ? -0.874 6.394 34.114 1.00 94.75 332 ARG A CA 1
ATOM 2563 C C . ARG A 1 332 ? -1.960 6.833 33.128 1.00 94.75 332 ARG A C 1
ATOM 2565 O O . ARG A 1 332 ? -1.849 7.864 32.465 1.00 94.75 332 ARG A O 1
ATOM 2572 N N . GLN A 1 333 ? -3.026 6.033 33.034 1.00 94.19 333 GLN A N 1
ATOM 2573 C CA . GLN A 1 333 ? -4.136 6.158 32.080 1.00 94.19 333 GLN A CA 1
ATOM 2574 C C . GLN A 1 333 ? -5.012 7.409 32.266 1.00 94.19 333 GLN A C 1
ATOM 2576 O O . GLN A 1 333 ? -6.001 7.573 31.556 1.00 94.19 333 GLN A O 1
ATOM 2581 N N . ARG A 1 334 ? -4.687 8.275 33.233 1.00 92.31 334 ARG A N 1
ATOM 2582 C CA . ARG A 1 334 ? -5.392 9.535 33.500 1.00 92.31 334 ARG A CA 1
ATOM 2583 C C . ARG A 1 334 ? -4.779 10.732 32.765 1.00 92.31 334 ARG A C 1
ATOM 2585 O O . ARG A 1 334 ? -5.464 11.730 32.570 1.00 92.31 334 ARG A O 1
ATOM 2592 N N . THR A 1 335 ? -3.519 10.648 32.335 1.00 92.06 335 THR A N 1
ATOM 2593 C CA . THR A 1 335 ? -2.943 11.634 31.407 1.00 92.06 335 THR A CA 1
ATOM 2594 C C . THR A 1 335 ? -3.559 11.433 30.028 1.00 92.06 335 THR A C 1
ATOM 2596 O O . THR A 1 335 ? -3.526 10.326 29.497 1.00 92.06 335 THR A O 1
ATOM 2599 N N . ARG A 1 336 ? -4.152 12.490 29.470 1.00 90.12 336 ARG A N 1
ATOM 2600 C CA . ARG A 1 336 ? -4.898 12.461 28.205 1.00 90.12 336 ARG A CA 1
ATOM 2601 C C . ARG A 1 336 ? -4.000 12.143 27.011 1.00 90.12 336 ARG A C 1
ATOM 2603 O O . ARG A 1 336 ? -2.940 12.748 26.887 1.00 90.12 336 ARG A O 1
ATOM 2610 N N . PHE A 1 337 ? -4.433 11.252 26.118 1.00 87.62 337 PHE A N 1
ATOM 2611 C CA . PHE A 1 337 ? -3.745 10.948 24.852 1.00 87.62 337 PHE A CA 1
ATOM 2612 C C . PHE A 1 337 ? -3.424 12.217 24.048 1.00 87.62 337 PHE A C 1
ATOM 2614 O O . PHE A 1 337 ? -2.331 12.397 23.517 1.00 87.62 337 PHE A O 1
ATOM 2621 N N . GLU A 1 338 ? -4.367 13.148 24.045 1.00 83.69 338 GLU A N 1
ATOM 2622 C CA . GLU A 1 338 ? -4.328 14.438 23.368 1.00 83.69 338 GLU A CA 1
ATOM 2623 C C . GLU A 1 338 ? -3.310 15.404 24.010 1.00 83.69 338 GLU A C 1
ATOM 2625 O O . GLU A 1 338 ? -2.792 16.304 23.352 1.00 83.69 338 GLU A O 1
ATOM 2630 N N . GLU A 1 339 ? -2.987 15.200 25.292 1.00 84.50 339 GLU A N 1
ATOM 2631 C CA . GLU A 1 339 ? -1.929 15.893 26.042 1.00 84.50 339 GLU A CA 1
ATOM 2632 C C . GLU A 1 339 ? -0.563 15.202 25.846 1.00 84.50 339 GLU A C 1
ATOM 2634 O O . GLU A 1 339 ? 0.457 15.886 25.828 1.00 84.50 339 GLU A O 1
ATOM 2639 N N . MET A 1 340 ? -0.534 13.881 25.603 1.00 86.88 340 MET A N 1
ATOM 2640 C CA . MET A 1 340 ? 0.679 13.154 25.194 1.00 86.88 340 MET A CA 1
ATOM 2641 C C . MET A 1 340 ? 1.155 13.582 23.796 1.00 86.88 340 MET A C 1
ATOM 2643 O O . MET A 1 340 ? 2.339 13.854 23.604 1.00 86.88 340 MET A O 1
ATOM 2647 N N . CYS A 1 341 ? 0.237 13.679 22.825 1.00 76.62 341 CYS A N 1
ATOM 2648 C CA . CYS A 1 341 ? 0.567 13.970 21.424 1.00 76.62 341 CYS A CA 1
ATOM 2649 C C . CYS A 1 341 ? 1.274 15.325 21.243 1.00 76.62 341 CYS A C 1
ATOM 2651 O O . CYS A 1 341 ? 2.211 15.425 20.452 1.00 76.62 341 CYS A O 1
ATOM 2653 N N . ARG A 1 342 ? 0.894 16.347 22.024 1.00 71.44 342 ARG A N 1
ATOM 2654 C CA . ARG A 1 342 ? 1.488 17.703 21.981 1.00 71.44 342 ARG A CA 1
ATOM 2655 C C . ARG A 1 342 ? 2.990 17.733 22.304 1.00 71.44 342 ARG A C 1
ATOM 2657 O O . ARG A 1 342 ? 3.653 18.709 21.980 1.00 71.44 342 ARG A O 1
ATOM 2664 N N . GLY A 1 343 ? 3.531 16.687 22.936 1.00 58.81 343 GLY A N 1
ATOM 2665 C CA . GLY A 1 343 ? 4.970 16.529 23.179 1.00 58.81 343 GLY A CA 1
ATOM 2666 C C . GLY A 1 343 ? 5.732 15.779 22.079 1.00 58.81 343 GLY A C 1
ATOM 2667 O O . GLY A 1 343 ? 6.935 15.592 22.219 1.00 58.81 343 GLY A O 1
ATOM 2668 N N . THR A 1 344 ? 5.052 15.320 21.020 1.00 59.84 344 THR A N 1
ATOM 2669 C CA . THR A 1 344 ? 5.623 14.456 19.963 1.00 59.84 344 THR A CA 1
ATOM 2670 C C . THR A 1 344 ? 5.769 15.143 18.601 1.00 59.84 344 THR A C 1
ATOM 2672 O O . THR A 1 344 ? 6.192 14.512 17.633 1.00 59.84 344 THR A O 1
ATOM 2675 N N . GLU A 1 345 ? 5.452 16.438 18.509 1.00 54.91 345 GLU A N 1
ATOM 2676 C CA . GLU A 1 345 ? 5.658 17.220 17.287 1.00 54.91 345 GLU A CA 1
ATOM 2677 C C . GLU A 1 345 ? 7.157 17.298 16.926 1.00 54.91 345 GLU A C 1
ATOM 2679 O O . GLU A 1 345 ? 7.998 17.505 17.809 1.00 54.91 345 GLU A O 1
ATOM 2684 N N . PRO A 1 346 ? 7.536 17.135 15.643 1.00 47.06 346 PRO A N 1
ATOM 2685 C CA . PRO A 1 346 ? 8.925 17.272 15.228 1.00 47.06 346 PRO A CA 1
ATOM 2686 C C . PRO A 1 346 ? 9.408 18.711 15.452 1.00 47.06 346 PRO A C 1
ATOM 2688 O O . PRO A 1 346 ? 8.814 19.665 14.952 1.00 47.06 346 PRO A O 1
ATOM 2691 N N . GLY A 1 347 ? 10.518 18.862 16.180 1.00 43.03 347 GLY A N 1
ATOM 2692 C CA . GLY A 1 347 ? 11.183 20.156 16.343 1.00 43.03 347 GLY A CA 1
ATOM 2693 C C . GLY A 1 347 ? 11.625 20.761 14.998 1.00 43.03 347 GLY A C 1
ATOM 2694 O O . GLY A 1 347 ? 11.769 20.028 14.017 1.00 43.03 347 GLY A O 1
ATOM 2695 N N . PRO A 1 348 ? 11.893 22.081 14.945 1.00 38.84 348 PRO A N 1
ATOM 2696 C CA . PRO A 1 348 ? 12.044 22.843 13.696 1.00 38.84 348 PRO A CA 1
ATOM 2697 C C . PRO A 1 348 ? 13.163 22.365 12.751 1.00 38.84 348 PRO A C 1
ATOM 2699 O O . PRO A 1 348 ? 13.146 22.714 11.574 1.00 38.84 348 PRO A O 1
ATOM 2702 N N . ASP A 1 349 ? 14.103 21.551 13.239 1.00 38.19 349 ASP A N 1
ATOM 2703 C CA . ASP A 1 349 ? 15.210 20.978 12.462 1.00 38.19 349 ASP A CA 1
ATOM 2704 C C . ASP A 1 349 ? 14.908 19.590 11.846 1.00 38.19 349 ASP A C 1
ATOM 2706 O O . ASP A 1 349 ? 15.774 19.017 11.181 1.00 38.19 349 ASP A O 1
ATOM 2710 N N . ARG A 1 350 ? 13.705 19.019 12.038 1.00 41.34 350 ARG A N 1
ATOM 2711 C CA . ARG A 1 350 ? 13.245 17.795 11.347 1.00 41.34 350 ARG A CA 1
ATOM 2712 C C . ARG A 1 350 ? 12.305 18.154 10.185 1.00 41.34 350 ARG A C 1
ATOM 2714 O O . ARG A 1 350 ? 11.148 18.485 10.439 1.00 41.34 350 ARG A O 1
ATOM 2721 N N . PRO A 1 351 ? 12.739 18.038 8.914 1.00 33.47 351 PRO A N 1
ATOM 2722 C CA . PRO A 1 351 ? 11.838 18.179 7.775 1.00 33.47 351 PRO A CA 1
ATOM 2723 C C . PRO A 1 351 ? 10.751 17.103 7.802 1.00 33.47 351 PRO A C 1
ATOM 2725 O O . PRO A 1 351 ? 11.045 15.922 8.000 1.00 33.47 351 PRO A O 1
ATOM 2728 N N . THR A 1 352 ? 9.506 17.486 7.530 1.00 41.94 352 THR A N 1
ATOM 2729 C CA . THR A 1 352 ? 8.478 16.522 7.133 1.00 41.94 352 THR A CA 1
ATOM 2730 C C . THR A 1 352 ? 8.861 15.929 5.777 1.00 41.94 352 THR A C 1
ATOM 2732 O O . THR A 1 352 ? 9.128 16.665 4.830 1.00 41.94 352 THR A O 1
ATOM 2735 N N . GLU A 1 353 ? 8.861 14.599 5.643 1.00 36.19 353 GLU A N 1
ATOM 2736 C CA . GLU A 1 353 ? 9.145 13.939 4.350 1.00 36.19 353 GLU A CA 1
ATOM 2737 C C . GLU A 1 353 ? 8.034 14.170 3.302 1.00 36.19 353 GLU A C 1
ATOM 2739 O O . GLU A 1 353 ? 8.196 13.863 2.122 1.00 36.19 353 GLU A O 1
ATOM 2744 N N . LEU A 1 354 ? 6.915 14.771 3.721 1.00 38.72 354 LEU A N 1
ATOM 2745 C CA . LEU A 1 354 ? 5.914 15.388 2.858 1.00 38.72 354 LEU A CA 1
ATOM 2746 C C . LEU A 1 354 ? 6.264 16.874 2.668 1.00 38.72 354 LEU A C 1
ATOM 2748 O O . LEU A 1 354 ? 6.419 17.607 3.647 1.00 38.72 354 LEU A O 1
ATOM 2752 N N . GLY A 1 355 ? 6.404 17.288 1.404 1.00 29.66 355 GLY A N 1
ATOM 2753 C CA . GLY A 1 355 ? 6.894 18.614 1.010 1.00 29.66 355 GLY A CA 1
ATOM 2754 C C . GLY A 1 355 ? 5.985 19.795 1.396 1.00 29.66 355 GLY A C 1
ATOM 2755 O O . GLY A 1 355 ? 4.822 19.599 1.755 1.00 29.66 355 GLY A O 1
ATOM 2756 N N . PRO A 1 356 ? 6.504 21.036 1.297 1.00 27.00 356 PRO A N 1
ATOM 2757 C CA . PRO A 1 356 ? 5.911 22.227 1.918 1.00 27.00 356 PRO A CA 1
ATOM 2758 C C . PRO A 1 356 ? 4.552 22.660 1.343 1.00 27.00 356 PRO A C 1
ATOM 2760 O O . PRO A 1 356 ? 3.830 23.408 1.997 1.00 27.00 356 PRO A O 1
ATOM 2763 N N . ASP A 1 357 ? 4.176 22.185 0.155 1.00 30.77 357 ASP A N 1
ATOM 2764 C CA . ASP A 1 357 ? 3.004 22.665 -0.590 1.00 30.77 357 ASP A CA 1
ATOM 2765 C C . ASP A 1 357 ? 1.671 21.994 -0.182 1.00 30.77 357 ASP A C 1
ATOM 2767 O O . ASP A 1 357 ? 0.663 22.118 -0.877 1.00 30.77 357 ASP A O 1
ATOM 2771 N N . ARG A 1 358 ? 1.635 21.289 0.962 1.00 32.03 358 ARG A N 1
ATOM 2772 C CA . ARG A 1 358 ? 0.401 20.776 1.594 1.00 32.03 358 ARG A CA 1
ATOM 2773 C C . ARG A 1 358 ? 0.125 21.454 2.948 1.00 32.03 358 ARG A C 1
ATOM 2775 O O . ARG A 1 358 ? 0.379 20.850 3.996 1.00 32.03 358 ARG A O 1
ATOM 2782 N N . PRO A 1 359 ? -0.441 22.679 2.964 1.00 24.33 359 PRO A N 1
ATOM 2783 C CA . PRO A 1 359 ? -0.986 23.257 4.190 1.00 24.33 359 PRO A CA 1
ATOM 2784 C C . PRO A 1 359 ? -2.116 22.356 4.712 1.00 24.33 359 PRO A C 1
ATOM 2786 O O . PRO A 1 359 ? -3.106 22.135 4.021 1.00 24.33 359 PRO A O 1
ATOM 2789 N N . GLY A 1 360 ? -1.942 21.799 5.914 1.00 30.94 360 GLY A N 1
ATOM 2790 C CA . GLY A 1 360 ? -2.844 20.784 6.480 1.00 30.94 360 GLY A CA 1
ATOM 2791 C C . GLY A 1 360 ? -2.196 19.426 6.774 1.00 30.94 360 GLY A C 1
ATOM 2792 O O . GLY A 1 360 ? -2.888 18.519 7.228 1.00 30.94 360 GLY A O 1
ATOM 2793 N N . ALA A 1 361 ? -0.881 19.270 6.575 1.00 31.33 361 ALA A N 1
ATOM 2794 C CA . ALA A 1 361 ? -0.117 18.123 7.076 1.00 31.33 361 ALA A CA 1
ATOM 2795 C C . ALA A 1 361 ? 0.002 18.144 8.618 1.00 31.33 361 ALA A C 1
ATOM 2797 O O . ALA A 1 361 ? 1.069 18.403 9.172 1.00 31.33 361 ALA A O 1
ATOM 2798 N N . ALA A 1 362 ? -1.111 17.893 9.313 1.00 35.84 362 ALA A N 1
ATOM 2799 C CA . ALA A 1 362 ? -1.138 17.708 10.760 1.00 35.84 362 ALA A CA 1
ATOM 2800 C C . ALA A 1 362 ? -0.188 16.573 11.181 1.00 35.84 362 ALA A C 1
ATOM 2802 O O . ALA A 1 362 ? -0.021 15.589 10.451 1.00 35.84 362 ALA A O 1
ATOM 2803 N N . ALA A 1 363 ? 0.416 16.694 12.368 1.00 44.16 363 ALA A N 1
ATOM 2804 C CA . ALA A 1 363 ? 1.233 15.630 12.940 1.00 44.16 363 ALA A CA 1
ATOM 2805 C C . ALA A 1 363 ? 0.404 14.336 12.999 1.00 44.16 363 ALA A C 1
ATOM 2807 O O . ALA A 1 363 ? -0.654 14.302 13.631 1.00 44.16 363 ALA A O 1
ATOM 2808 N N . ARG A 1 364 ? 0.851 13.281 12.298 1.00 48.44 364 ARG A N 1
ATOM 2809 C CA . ARG A 1 364 ? 0.128 11.999 12.288 1.00 48.44 364 ARG A CA 1
ATOM 2810 C C . ARG A 1 364 ? 0.044 11.490 13.730 1.00 48.44 364 ARG A C 1
ATOM 2812 O O . ARG A 1 364 ? 1.072 11.516 14.411 1.00 48.44 364 ARG A O 1
ATOM 2819 N N . PRO A 1 365 ? -1.128 11.026 14.201 1.00 55.03 365 PRO A N 1
ATOM 2820 C CA . PRO A 1 365 ? -1.251 10.533 15.564 1.00 55.03 365 PRO A CA 1
ATOM 2821 C C . PRO A 1 365 ? -0.244 9.392 15.795 1.00 55.03 365 PRO A C 1
ATOM 2823 O O . PRO A 1 365 ? -0.027 8.583 14.887 1.00 55.03 365 PRO A O 1
ATOM 2826 N N . PRO A 1 366 ? 0.359 9.287 16.994 1.00 58.31 366 PRO A N 1
ATOM 2827 C CA . PRO A 1 366 ? 1.428 8.323 17.283 1.00 58.31 366 PRO A CA 1
ATOM 2828 C C . PRO A 1 366 ? 1.002 6.846 17.165 1.00 58.31 366 PRO A C 1
ATOM 2830 O O . PRO A 1 366 ? 1.842 5.950 17.239 1.00 58.31 366 PRO A O 1
ATOM 2833 N N . THR A 1 367 ? -0.292 6.585 16.974 1.00 65.31 367 THR A N 1
ATOM 2834 C CA . THR A 1 367 ? -0.922 5.265 16.906 1.00 65.31 367 THR A CA 1
ATOM 2835 C C . THR A 1 367 ? -1.955 5.210 15.772 1.00 65.31 367 THR A C 1
ATOM 2837 O O 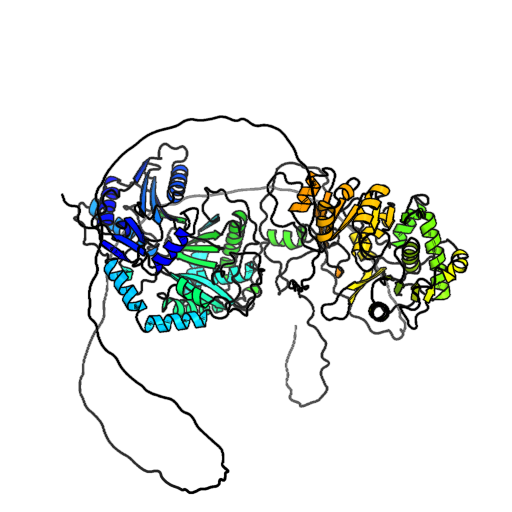. THR A 1 367 ? -3.078 5.681 15.944 1.00 65.31 367 THR A O 1
ATOM 2840 N N . SER A 1 368 ? -1.599 4.615 14.628 1.00 72.19 368 SER A N 1
ATOM 2841 C CA . SER A 1 368 ? -2.530 4.292 13.527 1.00 72.19 368 SER A CA 1
ATOM 2842 C C . SER A 1 368 ? -3.407 3.071 13.813 1.00 72.19 368 SER A C 1
ATOM 2844 O O . SER A 1 368 ? -4.542 2.987 13.347 1.00 72.19 368 SER A O 1
ATOM 2846 N N . LEU A 1 369 ? -2.842 2.108 14.540 1.00 86.25 369 LEU A N 1
ATOM 2847 C CA . LEU A 1 369 ? -3.435 0.821 14.873 1.00 86.25 369 LEU A CA 1
ATOM 2848 C C . LEU A 1 369 ? -4.097 0.904 16.245 1.00 86.25 369 LEU A C 1
ATOM 2850 O O . LEU A 1 369 ? -3.405 1.152 17.232 1.00 86.25 369 LEU A O 1
ATOM 2854 N N . GLN A 1 370 ? -5.398 0.637 16.328 1.00 90.31 370 GLN A N 1
ATOM 2855 C CA . GLN A 1 370 ? -6.126 0.531 17.593 1.00 90.31 370 GLN A CA 1
ATOM 2856 C C . GLN A 1 370 ? -6.537 -0.922 17.868 1.00 90.31 370 GLN A C 1
ATOM 2858 O O . GLN A 1 370 ? -7.000 -1.614 16.964 1.00 90.31 370 GLN A O 1
ATOM 2863 N N . VAL A 1 371 ? -6.416 -1.376 19.120 1.00 93.88 371 VAL A N 1
ATOM 2864 C CA . VAL A 1 371 ? -7.038 -2.626 19.593 1.00 93.88 371 VAL A CA 1
ATOM 2865 C C . VAL A 1 371 ? -7.915 -2.323 20.801 1.00 93.88 371 VAL A C 1
ATOM 2867 O O . VAL A 1 371 ? -7.407 -2.040 21.885 1.00 93.88 371 VAL A O 1
ATOM 2870 N N . ASN A 1 372 ? -9.230 -2.379 20.605 1.00 92.31 372 ASN A N 1
ATOM 2871 C CA . ASN A 1 372 ? -10.238 -2.141 21.632 1.00 92.31 372 ASN A CA 1
ATOM 2872 C C . ASN A 1 372 ? -10.754 -3.473 22.205 1.00 92.31 372 ASN A C 1
ATOM 2874 O O . ASN A 1 372 ? -11.011 -4.419 21.460 1.00 92.31 372 ASN A O 1
ATOM 2878 N N . ILE A 1 373 ? -10.919 -3.553 23.527 1.00 91.81 373 ILE A N 1
ATOM 2879 C CA . ILE A 1 373 ? -11.319 -4.775 24.236 1.00 91.81 373 ILE A CA 1
ATOM 2880 C C . ILE A 1 373 ? -12.625 -4.517 24.994 1.00 91.81 373 ILE A C 1
ATOM 2882 O O . ILE A 1 373 ? -12.636 -3.927 26.074 1.00 91.81 373 ILE A O 1
ATOM 2886 N N . MET A 1 374 ? -13.723 -5.004 24.426 1.00 86.50 374 MET A N 1
ATOM 2887 C CA . MET A 1 374 ? -15.099 -4.797 24.873 1.00 86.50 374 MET A CA 1
ATOM 2888 C C . MET A 1 374 ? -15.597 -6.027 25.650 1.00 86.50 374 MET A C 1
ATOM 2890 O O . MET A 1 374 ? -16.507 -6.736 25.233 1.00 86.50 374 MET A O 1
ATOM 2894 N N . ALA A 1 375 ? -14.953 -6.315 26.783 1.00 81.12 375 ALA A N 1
ATOM 2895 C CA . ALA A 1 375 ? -15.274 -7.455 27.652 1.00 81.12 375 ALA A CA 1
ATOM 2896 C C . ALA A 1 375 ? -16.163 -7.036 28.844 1.00 81.12 375 ALA A C 1
ATOM 2898 O O . ALA A 1 375 ? -15.840 -7.304 30.004 1.00 81.12 375 ALA A O 1
ATOM 2899 N N . PHE A 1 376 ? -17.252 -6.316 28.563 1.00 74.50 376 PHE A N 1
ATOM 2900 C CA . PHE A 1 376 ? -18.185 -5.807 29.571 1.00 74.50 376 PHE A CA 1
ATOM 2901 C C . PHE A 1 376 ? -19.412 -6.722 29.671 1.00 74.50 376 PHE A C 1
ATOM 2903 O O . PHE A 1 376 ? -20.062 -6.974 28.667 1.00 74.50 376 PHE A O 1
ATOM 2910 N N . ALA A 1 377 ? -19.723 -7.199 30.882 1.00 72.56 377 ALA A N 1
ATOM 2911 C CA . ALA A 1 377 ? -20.915 -8.003 31.194 1.00 72.56 377 ALA A CA 1
ATOM 2912 C C . ALA A 1 377 ? -21.237 -9.156 30.195 1.00 72.56 377 ALA A C 1
ATOM 2914 O O . ALA A 1 377 ? -22.353 -9.220 29.676 1.00 72.56 377 ALA A O 1
ATOM 2915 N N . PRO A 1 378 ? -20.291 -10.088 29.942 1.00 77.62 378 PRO A N 1
ATOM 2916 C CA . PRO A 1 378 ? -20.502 -11.224 29.037 1.00 77.62 378 PRO A CA 1
ATOM 2917 C C . PRO A 1 378 ? -21.727 -12.057 29.445 1.00 77.62 378 PRO A C 1
ATOM 2919 O O . PRO A 1 378 ? -21.872 -12.413 30.617 1.00 77.62 378 PRO A O 1
ATOM 2922 N N . GLY A 1 379 ? -22.586 -12.398 28.482 1.00 75.75 379 GLY A N 1
ATOM 2923 C CA . GLY A 1 379 ? -23.821 -13.150 28.720 1.00 75.75 379 GLY A CA 1
ATOM 2924 C C . GLY A 1 379 ? -24.918 -12.390 29.481 1.00 75.75 379 GLY A C 1
ATOM 2925 O O . GLY A 1 379 ? -25.776 -13.033 30.090 1.00 75.75 379 GLY A O 1
ATOM 2926 N N . MET A 1 380 ? -24.908 -11.049 29.490 1.00 85.06 380 MET A N 1
ATOM 2927 C CA . MET A 1 380 ? -26.036 -10.259 30.005 1.00 85.06 380 MET A CA 1
ATOM 2928 C C . MET A 1 380 ? -27.336 -10.639 29.275 1.00 85.06 380 MET A C 1
ATOM 2930 O O . MET A 1 380 ? -27.362 -10.746 28.053 1.00 85.06 380 MET A O 1
ATOM 2934 N N . ARG A 1 381 ? -28.433 -10.785 30.026 1.00 89.19 381 ARG A N 1
ATOM 2935 C CA . ARG A 1 381 ? -29.798 -10.847 29.483 1.00 89.19 381 ARG A CA 1
ATOM 2936 C C . ARG A 1 381 ? -30.439 -9.472 29.549 1.00 89.19 381 ARG A C 1
ATOM 2938 O O . ARG A 1 381 ? -30.343 -8.815 30.582 1.00 89.19 381 ARG A O 1
ATOM 2945 N N . PHE A 1 382 ? -31.118 -9.070 28.482 1.00 90.38 382 PHE A N 1
ATOM 2946 C CA . PHE A 1 382 ? -31.863 -7.816 28.431 1.00 90.38 382 PHE A CA 1
ATOM 2947 C C . PHE A 1 382 ? -33.355 -8.110 28.544 1.00 90.38 382 PHE A C 1
ATOM 2949 O O . PHE A 1 382 ? -33.835 -9.013 27.872 1.00 90.38 382 PHE A O 1
ATOM 2956 N N . PHE A 1 383 ? -34.078 -7.381 29.400 1.00 92.69 383 PHE A N 1
ATOM 2957 C CA . PHE A 1 383 ? -35.531 -7.551 29.595 1.00 92.69 383 PHE A CA 1
ATOM 2958 C C . PHE A 1 383 ? -35.949 -9.030 29.807 1.00 92.69 383 PHE A C 1
ATOM 2960 O O . PHE A 1 383 ? -36.904 -9.521 29.218 1.00 92.69 383 PHE A O 1
ATOM 2967 N N . GLY A 1 384 ? -35.149 -9.782 30.578 1.00 88.44 384 GLY A N 1
ATOM 2968 C CA . GLY A 1 384 ? -35.315 -11.224 30.828 1.00 88.44 384 GLY A CA 1
ATOM 2969 C C . GLY A 1 384 ? -34.845 -12.167 29.701 1.00 88.44 384 GLY A C 1
ATOM 2970 O O . GLY A 1 384 ? -34.434 -13.305 29.973 1.00 88.44 384 GLY A O 1
ATOM 2971 N N . VAL A 1 385 ? -34.832 -11.712 28.447 1.00 91.69 385 VAL A N 1
ATOM 2972 C CA . VAL A 1 385 ? -34.561 -12.540 27.259 1.00 91.69 385 VAL A CA 1
ATOM 2973 C C . VAL A 1 385 ? -33.062 -12.655 26.911 1.00 91.69 385 VAL A C 1
ATOM 2975 O O . VAL A 1 385 ? -32.252 -11.817 27.324 1.00 91.69 385 VAL A O 1
ATOM 2978 N N . PRO A 1 386 ? -32.642 -13.712 26.181 1.00 88.69 386 PRO A N 1
ATOM 2979 C CA . PRO A 1 386 ? -31.318 -13.775 25.561 1.00 88.69 386 PRO A CA 1
ATOM 2980 C C . PRO A 1 386 ? -31.094 -12.602 24.602 1.00 88.69 386 PRO A C 1
ATOM 2982 O O . PRO A 1 386 ? -32.033 -12.146 23.942 1.00 88.69 386 PRO A O 1
ATOM 2985 N N . THR A 1 387 ? -29.843 -12.154 24.486 1.00 89.94 387 THR A N 1
ATOM 2986 C CA . THR A 1 387 ? -29.478 -11.081 23.560 1.00 89.94 387 THR A CA 1
ATOM 2987 C C . THR A 1 387 ? -28.091 -11.252 22.953 1.00 89.94 387 THR A C 1
ATOM 2989 O O . THR A 1 387 ? -27.178 -11.741 23.612 1.00 89.94 387 THR A O 1
ATOM 2992 N N . THR A 1 388 ? -27.931 -10.784 21.714 1.00 87.31 388 THR A N 1
ATOM 2993 C CA . THR A 1 388 ? -26.634 -10.645 21.043 1.00 87.31 388 THR A CA 1
ATOM 2994 C C . THR A 1 388 ? -26.295 -9.158 20.877 1.00 87.31 388 THR A C 1
ATOM 2996 O O . THR A 1 388 ? -27.126 -8.360 20.437 1.00 87.31 388 THR A O 1
ATOM 2999 N N . GLN A 1 389 ? -25.067 -8.763 21.239 1.00 87.75 389 GLN A N 1
ATOM 3000 C CA . GLN A 1 389 ? -24.565 -7.389 21.090 1.00 87.75 389 GLN A CA 1
ATOM 3001 C C . GLN A 1 389 ? -23.979 -7.157 19.694 1.00 87.75 389 GLN A C 1
ATOM 3003 O O . GLN A 1 389 ? -22.938 -7.726 19.337 1.00 87.75 389 GLN A O 1
ATOM 3008 N N . HIS A 1 390 ? -24.575 -6.221 18.957 1.00 88.12 390 HIS A N 1
ATOM 3009 C CA . HIS A 1 390 ? -24.112 -5.774 17.647 1.00 88.12 390 HIS A CA 1
ATOM 3010 C C . HIS A 1 390 ? -23.665 -4.316 17.715 1.00 88.12 390 HIS A C 1
ATOM 3012 O O . HIS A 1 390 ? -24.446 -3.421 18.029 1.00 88.12 390 HIS A O 1
ATOM 3018 N N . ASN A 1 391 ? -22.400 -4.066 17.391 1.00 88.00 391 ASN A N 1
ATOM 3019 C CA . ASN A 1 391 ? -21.877 -2.710 17.296 1.00 88.00 391 ASN A CA 1
ATOM 3020 C C . ASN A 1 391 ? -22.264 -2.072 15.950 1.00 88.00 391 ASN A C 1
ATOM 3022 O O . ASN A 1 391 ? -22.200 -2.744 14.920 1.00 88.00 391 ASN A O 1
ATOM 3026 N N . LEU A 1 392 ? -22.564 -0.773 15.938 1.00 87.06 392 LEU A N 1
ATOM 3027 C CA . LEU A 1 392 ? -22.750 0.029 14.722 1.00 87.06 392 LEU A CA 1
ATOM 3028 C C . LEU A 1 392 ? -21.592 1.010 14.484 1.00 87.06 392 LEU A C 1
ATOM 3030 O O . LEU A 1 392 ? -21.305 1.320 13.335 1.00 87.06 392 LEU A O 1
ATOM 3034 N N . GLY A 1 393 ? -20.870 1.437 15.525 1.00 85.06 393 GLY A N 1
ATOM 3035 C CA . GLY A 1 393 ? -19.663 2.256 15.384 1.00 85.06 393 GLY A CA 1
ATOM 3036 C C . GLY A 1 393 ? -19.039 2.654 16.720 1.00 85.06 393 GLY A C 1
ATOM 3037 O O . GLY A 1 393 ? -19.742 3.090 17.624 1.00 85.06 393 GLY A O 1
ATOM 3038 N N . ASN A 1 394 ? -17.707 2.541 16.822 1.00 81.75 394 ASN A N 1
ATOM 3039 C CA . ASN A 1 394 ? -16.919 2.865 18.026 1.00 81.75 394 ASN A CA 1
ATOM 3040 C C . ASN A 1 394 ? -16.382 4.317 18.054 1.00 81.75 394 ASN A C 1
ATOM 3042 O O . ASN A 1 394 ? -15.611 4.665 18.946 1.00 81.75 394 ASN A O 1
ATOM 3046 N N . GLY A 1 395 ? -16.738 5.151 17.070 1.00 79.75 395 GLY A N 1
ATOM 3047 C CA . GLY A 1 395 ? -16.130 6.465 16.828 1.00 79.75 395 GLY A CA 1
ATOM 3048 C C . GLY A 1 395 ? -15.159 6.448 15.634 1.00 79.75 395 GLY A C 1
ATOM 3049 O O . GLY A 1 395 ? -15.327 5.621 14.733 1.00 79.75 395 GLY A O 1
ATOM 3050 N N . PRO A 1 396 ? -14.165 7.357 15.576 1.00 78.25 396 PRO A N 1
ATOM 3051 C CA . PRO A 1 396 ? -13.304 7.514 14.405 1.00 78.25 396 PRO A CA 1
ATOM 3052 C C . PRO A 1 396 ? -12.301 6.371 14.216 1.00 78.25 396 PRO A C 1
ATOM 3054 O O . PRO A 1 396 ? -11.685 5.895 15.169 1.00 78.25 396 PRO A O 1
ATOM 3057 N N . VAL A 1 397 ? -12.072 6.007 12.952 1.00 79.75 397 VAL A N 1
ATOM 3058 C CA . VAL A 1 397 ? -11.088 5.006 12.523 1.00 79.75 397 VAL A CA 1
ATOM 3059 C C . VAL A 1 397 ? -10.202 5.633 11.450 1.00 79.75 397 VAL A C 1
ATOM 3061 O O . VAL A 1 397 ? -10.624 5.788 10.310 1.00 79.75 397 VAL A O 1
ATOM 3064 N N . ASP A 1 398 ? -8.972 6.007 11.810 1.00 73.19 398 ASP A N 1
ATOM 3065 C CA . ASP A 1 398 ? -8.067 6.712 10.887 1.00 73.19 398 ASP A CA 1
ATOM 3066 C C . ASP A 1 398 ? -7.273 5.748 9.969 1.00 73.19 398 ASP A C 1
ATOM 3068 O O . ASP A 1 398 ? -6.858 6.138 8.879 1.00 73.19 398 ASP A O 1
ATOM 3072 N N . HIS A 1 399 ? -7.074 4.486 10.384 1.00 78.56 399 HIS A N 1
ATOM 3073 C CA . HIS A 1 399 ? -6.434 3.434 9.575 1.00 78.56 399 HIS A CA 1
ATOM 3074 C C . HIS A 1 399 ? -7.026 2.038 9.826 1.00 78.56 399 HIS A C 1
ATOM 3076 O O . HIS A 1 399 ? -7.740 1.540 8.961 1.00 78.56 399 HIS A O 1
ATOM 3082 N N . LEU A 1 400 ? -6.742 1.416 10.982 1.00 86.94 400 LEU A N 1
ATOM 3083 C CA . LEU A 1 400 ? -7.318 0.129 11.400 1.00 86.94 400 LEU A CA 1
ATOM 3084 C C . LEU A 1 400 ? -7.647 0.153 12.897 1.00 86.94 400 LEU A C 1
ATOM 3086 O O . LEU A 1 400 ? -6.758 0.364 13.727 1.00 86.94 400 LEU A O 1
ATOM 3090 N N . ALA A 1 401 ? -8.894 -0.155 13.237 1.00 91.06 401 ALA A N 1
ATOM 3091 C CA . ALA A 1 401 ? -9.312 -0.496 14.588 1.00 91.06 401 ALA A CA 1
ATOM 3092 C C . ALA A 1 401 ? -9.777 -1.958 14.633 1.00 91.06 401 ALA A C 1
ATOM 3094 O O . ALA A 1 401 ? -10.608 -2.387 13.836 1.00 91.06 401 ALA A O 1
ATOM 3095 N N . VAL A 1 402 ? -9.237 -2.729 15.574 1.00 94.12 402 VAL A N 1
ATOM 3096 C CA . VAL A 1 402 ? -9.678 -4.097 15.866 1.00 94.12 402 VAL A CA 1
ATOM 3097 C C . VAL A 1 402 ? -10.428 -4.075 17.190 1.00 94.12 402 VAL A C 1
ATOM 3099 O O . VAL A 1 402 ? -9.821 -3.828 18.232 1.00 94.12 402 VAL A O 1
ATOM 3102 N N . ALA A 1 403 ? -11.734 -4.326 17.173 1.00 93.69 403 ALA A N 1
ATOM 3103 C CA . ALA A 1 403 ? -12.547 -4.401 18.384 1.00 93.69 403 ALA A CA 1
ATOM 3104 C C . ALA A 1 403 ? -12.900 -5.858 18.700 1.00 93.69 403 ALA A C 1
ATOM 3106 O O . ALA A 1 403 ? -13.421 -6.574 17.846 1.00 93.69 403 ALA A O 1
ATOM 3107 N N . VAL A 1 404 ? -12.616 -6.306 19.926 1.00 94.31 404 VAL A N 1
ATOM 3108 C CA . VAL A 1 404 ? -12.899 -7.679 20.372 1.00 94.31 404 VAL A CA 1
ATOM 3109 C C . VAL A 1 404 ? -13.882 -7.669 21.533 1.00 94.31 404 VAL A C 1
ATOM 3111 O O . VAL A 1 404 ? -13.587 -7.119 22.593 1.00 94.31 404 VAL A O 1
ATOM 3114 N N . TYR A 1 405 ? -15.035 -8.299 21.325 1.00 91.38 405 TYR A N 1
ATOM 3115 C CA . TYR A 1 405 ? -16.141 -8.411 22.272 1.00 91.38 405 TYR A CA 1
ATOM 3116 C C . TYR A 1 405 ? -16.142 -9.811 22.894 1.00 91.38 405 TYR A C 1
ATOM 3118 O O . TYR A 1 405 ? -16.038 -10.805 22.172 1.00 91.38 405 TYR A O 1
ATOM 3126 N N . ASP A 1 406 ? -16.272 -9.897 24.220 1.00 91.12 406 ASP A N 1
ATOM 3127 C CA . ASP A 1 406 ? -16.526 -11.170 24.910 1.00 91.12 406 ASP A CA 1
ATOM 3128 C C . ASP A 1 406 ? -18.035 -11.303 25.114 1.00 91.12 406 ASP A C 1
ATOM 3130 O O . ASP A 1 406 ? -18.595 -10.713 26.035 1.00 91.12 406 ASP A O 1
ATOM 3134 N N . LEU A 1 407 ? -18.698 -12.019 24.203 1.00 85.38 407 LEU A N 1
ATOM 3135 C CA . LEU A 1 407 ? -20.152 -12.182 24.225 1.00 85.38 407 LEU A CA 1
ATOM 3136 C C . LEU A 1 407 ? -20.584 -13.189 25.305 1.00 85.38 407 LEU A C 1
ATOM 3138 O O . LEU A 1 407 ? -21.704 -13.122 25.804 1.00 85.38 407 LEU A O 1
ATOM 3142 N N . GLY A 1 408 ? -19.674 -14.073 25.727 1.00 84.06 408 GLY A N 1
ATOM 3143 C CA . GLY A 1 408 ? -19.875 -15.014 26.825 1.00 84.06 408 GLY A CA 1
ATOM 3144 C C . GLY A 1 408 ? -19.553 -16.466 26.460 1.00 84.06 408 GLY A C 1
ATOM 3145 O O . GLY A 1 408 ? -18.805 -16.728 25.514 1.00 84.06 408 GLY A O 1
ATOM 3146 N N . PRO A 1 409 ? -20.055 -17.439 27.243 1.00 78.25 409 PRO A N 1
ATOM 3147 C CA . PRO A 1 409 ? -19.746 -18.853 27.038 1.00 78.25 409 PRO A CA 1
ATOM 3148 C C . PRO A 1 409 ? -20.495 -19.486 25.856 1.00 78.25 409 PRO A C 1
ATOM 3150 O O . PRO A 1 409 ? -19.998 -20.467 25.312 1.00 78.25 409 PRO A O 1
ATOM 3153 N N . GLU A 1 410 ? -21.656 -18.945 25.472 1.00 76.81 410 GLU A N 1
ATOM 3154 C CA . GLU A 1 410 ? -22.488 -19.467 24.375 1.00 76.81 410 GLU A CA 1
ATOM 3155 C C . GLU A 1 410 ? -22.075 -18.847 23.025 1.00 76.81 410 GLU A C 1
ATOM 3157 O O . GLU A 1 410 ? -21.743 -19.579 22.096 1.00 76.81 410 GLU A O 1
ATOM 3162 N N . ASP A 1 411 ? -21.971 -17.513 22.952 1.00 79.81 411 ASP A N 1
ATOM 3163 C CA . ASP A 1 411 ? -21.649 -16.769 21.717 1.00 79.81 411 ASP A CA 1
ATOM 3164 C C . ASP A 1 411 ? -20.139 -16.539 21.463 1.00 79.81 411 ASP A C 1
ATOM 3166 O O . ASP A 1 411 ? -19.731 -16.143 20.368 1.00 79.81 411 ASP A O 1
ATOM 3170 N N . GLY A 1 412 ? -19.276 -16.781 22.455 1.00 88.56 412 GLY A N 1
ATOM 3171 C CA . GLY A 1 412 ? -17.819 -16.750 22.295 1.00 88.56 412 GLY A CA 1
ATOM 3172 C C . GLY A 1 412 ? -17.191 -15.351 22.185 1.00 88.56 412 GLY A C 1
ATOM 3173 O O . GLY A 1 412 ? -17.557 -14.421 22.904 1.00 88.56 412 GLY A O 1
ATOM 3174 N N . LEU A 1 413 ? -16.164 -15.224 21.332 1.00 92.69 413 LEU A N 1
ATOM 3175 C CA . LEU A 1 413 ? -15.420 -13.976 21.103 1.00 92.69 413 LEU A CA 1
ATOM 3176 C C . LEU A 1 413 ? -15.706 -13.435 19.696 1.00 92.69 413 LEU A C 1
ATOM 3178 O O . LEU A 1 413 ? -15.334 -14.068 18.707 1.00 92.69 413 LEU A O 1
ATOM 3182 N N . ARG A 1 414 ? -16.311 -12.246 19.594 1.00 92.94 414 ARG A N 1
ATOM 3183 C CA . ARG A 1 414 ? -16.576 -11.558 18.316 1.00 92.94 414 ARG A CA 1
ATOM 3184 C C . ARG A 1 414 ? -15.477 -10.541 18.023 1.00 92.94 414 ARG A C 1
ATOM 3186 O O . ARG A 1 414 ? -15.100 -9.772 18.903 1.00 92.94 414 ARG A O 1
ATOM 3193 N N . ILE A 1 415 ? -14.966 -10.537 16.795 1.00 94.81 415 ILE A N 1
ATOM 3194 C CA . ILE A 1 415 ? -13.872 -9.674 16.340 1.00 94.81 415 ILE A CA 1
ATOM 3195 C C . ILE A 1 415 ? -14.382 -8.833 15.167 1.00 94.81 415 ILE A C 1
ATOM 3197 O O . ILE A 1 415 ? -14.734 -9.377 14.118 1.00 94.81 415 ILE A O 1
ATOM 3201 N N . ASP A 1 416 ? -14.387 -7.515 15.336 1.00 93.75 416 ASP A N 1
ATOM 3202 C CA . ASP A 1 416 ? -14.622 -6.544 14.268 1.00 93.75 416 ASP A CA 1
ATOM 3203 C C . ASP A 1 416 ? -13.272 -5.988 13.799 1.00 93.75 416 ASP A C 1
ATOM 3205 O O . ASP A 1 416 ? -12.461 -5.542 14.616 1.00 93.75 416 ASP A O 1
ATOM 3209 N N . PHE A 1 417 ? -13.025 -6.012 12.491 1.00 93.06 417 PHE A N 1
ATOM 3210 C CA . PHE A 1 417 ? -11.977 -5.232 11.838 1.00 93.06 417 PHE A CA 1
ATOM 3211 C C . PHE A 1 417 ? -12.647 -4.043 11.144 1.00 93.06 417 PHE A C 1
ATOM 3213 O O . PHE A 1 417 ? -13.386 -4.241 10.180 1.00 93.06 417 PHE A O 1
ATOM 3220 N N . ASP A 1 418 ? -12.357 -2.832 11.614 1.00 90.69 418 ASP A N 1
ATOM 3221 C CA . ASP A 1 418 ? -12.797 -1.571 11.017 1.00 90.69 418 ASP A CA 1
ATOM 3222 C C . ASP A 1 418 ? -11.607 -0.883 10.351 1.00 90.69 418 ASP A C 1
ATOM 3224 O O . ASP A 1 418 ? -10.578 -0.678 10.999 1.00 90.69 418 ASP A O 1
ATOM 3228 N N . ALA A 1 419 ? -11.737 -0.477 9.088 1.00 86.88 419 ALA A N 1
ATOM 3229 C CA . ALA A 1 419 ? -10.702 0.285 8.394 1.00 86.88 419 ALA A CA 1
ATOM 3230 C C . ALA A 1 419 ? -11.241 1.564 7.750 1.00 86.88 419 ALA A C 1
ATOM 3232 O O . ALA A 1 419 ? -12.368 1.604 7.254 1.00 86.88 419 ALA A O 1
ATOM 3233 N N . ALA A 1 420 ? -10.396 2.596 7.704 1.00 81.50 420 ALA A N 1
ATOM 3234 C CA . ALA A 1 420 ? -10.661 3.794 6.914 1.00 81.50 420 ALA A CA 1
ATOM 3235 C C . ALA A 1 420 ? -10.786 3.396 5.425 1.00 81.50 420 ALA A C 1
ATOM 3237 O O . ALA A 1 420 ? -9.841 2.784 4.909 1.00 81.50 420 ALA A O 1
ATOM 3238 N N . PRO A 1 421 ? -11.870 3.735 4.697 1.00 76.75 421 PRO A N 1
ATOM 3239 C CA . PRO A 1 421 ? -12.095 3.197 3.350 1.00 76.75 421 PRO A CA 1
ATOM 3240 C C . PRO A 1 421 ? -11.087 3.700 2.302 1.00 7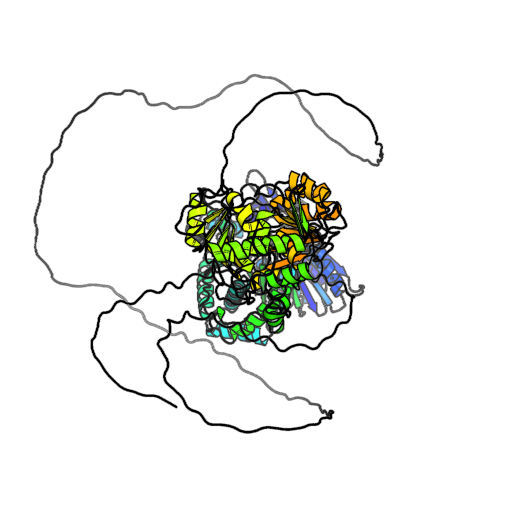6.75 421 PRO A C 1
ATOM 3242 O O . PRO A 1 421 ? -10.962 3.132 1.224 1.00 76.75 421 PRO A O 1
ATOM 3245 N N . GLN A 1 422 ? -10.348 4.767 2.624 1.00 71.69 422 GLN A N 1
ATOM 3246 C CA . GLN A 1 422 ? -9.238 5.299 1.828 1.00 71.69 422 GLN A CA 1
ATOM 3247 C C . GLN A 1 422 ? -7.923 4.521 2.053 1.00 71.69 422 GLN A C 1
ATOM 3249 O O . GLN A 1 422 ? -6.971 4.669 1.288 1.00 71.69 422 GLN A O 1
ATOM 3254 N N . SER A 1 423 ? -7.849 3.711 3.118 1.00 71.12 423 SER A N 1
ATOM 3255 C CA . SER A 1 423 ? -6.723 2.812 3.413 1.00 71.12 423 SER A CA 1
ATOM 3256 C C . SER A 1 423 ? -6.962 1.401 2.862 1.00 71.12 423 SER A C 1
ATOM 3258 O O . SER A 1 423 ? -6.053 0.842 2.243 1.00 71.12 423 SER A O 1
ATOM 3260 N N . CYS A 1 424 ? -8.164 0.849 3.080 1.00 75.69 424 CYS A N 1
ATOM 3261 C CA . CYS A 1 424 ? -8.574 -0.507 2.700 1.00 75.69 424 CYS A CA 1
ATOM 3262 C C . CYS A 1 424 ? -10.044 -0.522 2.247 1.00 75.69 424 CYS A C 1
ATOM 3264 O O . CYS A 1 424 ? -10.884 0.065 2.923 1.00 75.69 424 CYS A O 1
ATOM 3266 N N . ASP A 1 425 ? -10.378 -1.266 1.189 1.00 77.44 425 ASP A N 1
ATOM 3267 C CA . ASP A 1 425 ? -11.774 -1.565 0.827 1.00 77.44 425 ASP A CA 1
ATOM 3268 C C . ASP A 1 425 ? -12.333 -2.786 1.598 1.00 77.44 425 ASP A C 1
ATOM 3270 O O . ASP A 1 425 ? -11.610 -3.486 2.312 1.00 77.44 425 ASP A O 1
ATOM 3274 N N . THR A 1 426 ? -13.636 -3.063 1.475 1.00 82.75 426 THR A N 1
ATOM 3275 C CA . THR A 1 426 ? -14.309 -4.161 2.200 1.00 82.75 426 THR A CA 1
ATOM 3276 C C . THR A 1 426 ? -13.716 -5.540 1.886 1.00 82.75 426 THR A C 1
ATOM 3278 O O . THR A 1 426 ? -13.595 -6.377 2.782 1.00 82.75 426 THR A O 1
ATOM 3281 N N . ALA A 1 427 ? -13.301 -5.780 0.636 1.00 82.88 427 ALA A N 1
ATOM 3282 C CA . ALA A 1 427 ? -12.635 -7.022 0.237 1.00 82.88 427 ALA A CA 1
ATOM 3283 C C . ALA A 1 427 ? -11.237 -7.134 0.870 1.00 82.88 427 ALA A C 1
ATOM 3285 O O . ALA A 1 427 ? -10.825 -8.213 1.299 1.00 82.88 427 ALA A O 1
ATOM 3286 N N . SER A 1 428 ? -10.539 -6.004 0.999 1.00 82.56 428 SER A N 1
ATOM 3287 C CA . SER A 1 428 ? -9.251 -5.899 1.676 1.00 82.56 428 SER A CA 1
ATOM 3288 C C . SER A 1 428 ? -9.367 -6.216 3.162 1.00 82.56 428 SER A C 1
ATOM 3290 O O . SER A 1 428 ? -8.619 -7.051 3.669 1.00 82.56 428 SER A O 1
ATOM 3292 N N . VAL A 1 429 ? -10.339 -5.616 3.854 1.00 87.56 429 VAL A N 1
ATOM 3293 C CA . VAL A 1 429 ? -10.599 -5.894 5.275 1.00 87.56 429 VAL A CA 1
ATOM 3294 C C . VAL A 1 429 ? -10.975 -7.362 5.493 1.00 87.56 429 VAL A C 1
ATOM 3296 O O . VAL A 1 429 ? -10.437 -7.987 6.406 1.00 87.56 429 VAL A O 1
ATOM 3299 N N . ALA A 1 430 ? -11.821 -7.938 4.630 1.00 88.88 430 ALA A N 1
ATOM 3300 C CA . ALA A 1 430 ? -12.181 -9.354 4.694 1.00 88.88 430 ALA A CA 1
ATOM 3301 C C . ALA A 1 430 ? -10.953 -10.270 4.562 1.00 88.88 430 ALA A C 1
ATOM 3303 O O . ALA A 1 430 ? -10.679 -11.046 5.475 1.00 88.88 430 ALA A O 1
ATOM 3304 N N . ALA A 1 431 ? -10.151 -10.116 3.503 1.00 87.12 431 ALA A N 1
ATOM 3305 C CA . ALA A 1 431 ? -8.960 -10.940 3.292 1.00 87.12 431 ALA A CA 1
ATOM 3306 C C . ALA A 1 431 ? -7.913 -10.774 4.411 1.00 87.12 431 ALA A C 1
ATOM 3308 O O . ALA A 1 431 ? -7.250 -11.740 4.793 1.00 87.12 431 ALA A O 1
ATOM 3309 N N . HIS A 1 432 ? -7.763 -9.573 4.982 1.00 89.38 432 HIS A N 1
ATOM 3310 C CA . HIS A 1 432 ? -6.901 -9.376 6.148 1.00 89.38 432 HIS A CA 1
ATOM 3311 C C . HIS A 1 432 ? -7.452 -10.045 7.415 1.00 89.38 432 HIS A C 1
ATOM 3313 O O . HIS A 1 432 ? -6.667 -10.621 8.171 1.00 89.38 432 HIS A O 1
ATOM 3319 N N . GLN A 1 433 ? -8.770 -10.051 7.634 1.00 91.62 433 GLN A N 1
ATOM 3320 C CA . GLN A 1 433 ? -9.357 -10.768 8.766 1.00 91.62 433 GLN A CA 1
ATOM 3321 C C . GLN A 1 433 ? -9.274 -12.293 8.588 1.00 91.62 433 GLN A C 1
ATOM 3323 O O . GLN A 1 433 ? -8.897 -12.987 9.530 1.00 91.62 433 GLN A O 1
ATOM 3328 N N . ASP A 1 434 ? -9.512 -12.822 7.387 1.00 91.12 434 ASP A N 1
ATOM 3329 C CA . ASP A 1 434 ? -9.402 -14.259 7.104 1.00 91.12 434 ASP A CA 1
ATOM 3330 C C . ASP A 1 434 ? -7.954 -14.753 7.313 1.00 91.12 434 ASP A C 1
ATOM 3332 O O . ASP A 1 434 ? -7.719 -15.724 8.041 1.00 91.12 434 ASP A O 1
ATOM 3336 N N . ARG A 1 435 ? -6.955 -14.022 6.789 1.00 91.56 435 ARG A N 1
ATOM 3337 C CA . ARG A 1 435 ? -5.524 -14.261 7.076 1.00 91.56 435 ARG A CA 1
ATOM 3338 C C . ARG A 1 435 ? -5.218 -14.187 8.577 1.00 91.56 435 ARG A C 1
ATOM 3340 O O . ARG A 1 435 ? -4.440 -15.001 9.072 1.00 91.56 435 ARG A O 1
ATOM 3347 N N . PHE A 1 436 ? -5.810 -13.237 9.308 1.00 93.75 436 PHE A N 1
ATOM 3348 C CA . PHE A 1 436 ? -5.625 -13.109 10.756 1.00 93.75 436 PHE A CA 1
ATOM 3349 C C . PHE A 1 436 ? -6.177 -14.319 11.521 1.00 93.75 436 PHE A C 1
ATOM 3351 O O . PHE A 1 436 ? -5.483 -14.835 12.391 1.00 93.75 436 PHE A O 1
ATOM 3358 N N . ILE A 1 437 ? -7.364 -14.831 11.179 1.00 93.25 437 ILE A N 1
ATOM 3359 C CA . ILE A 1 437 ? -7.937 -16.014 11.844 1.00 93.25 437 ILE A CA 1
ATOM 3360 C C . ILE A 1 437 ? -7.072 -17.263 11.601 1.00 93.25 437 ILE A C 1
ATOM 3362 O O . ILE A 1 437 ? -6.789 -17.994 12.553 1.00 93.25 437 ILE A O 1
ATOM 3366 N N . ARG A 1 438 ? -6.563 -17.468 10.373 1.00 90.88 438 ARG A N 1
ATOM 3367 C CA . ARG A 1 438 ? -5.589 -18.543 10.078 1.00 90.88 438 ARG A CA 1
ATOM 3368 C C . ARG A 1 438 ? -4.306 -18.386 10.900 1.00 90.88 438 ARG A C 1
ATOM 3370 O O . ARG A 1 438 ? -3.841 -19.342 11.517 1.00 90.88 438 ARG A O 1
ATOM 3377 N N . PHE A 1 439 ? -3.759 -17.171 10.951 1.00 92.62 439 PHE A N 1
ATOM 3378 C CA . PHE A 1 439 ? -2.563 -16.844 11.729 1.00 92.62 439 PHE A CA 1
ATOM 3379 C C . PHE A 1 439 ? -2.763 -17.099 13.232 1.00 92.62 439 PHE A C 1
ATOM 3381 O O . PHE A 1 439 ? -1.896 -17.691 13.868 1.00 92.62 439 PHE A O 1
ATOM 3388 N N . VAL A 1 440 ? -3.916 -16.729 13.802 1.00 93.50 440 VAL A N 1
ATOM 3389 C CA . VAL A 1 440 ? -4.252 -16.993 15.212 1.00 93.50 440 VAL A CA 1
ATOM 3390 C C . VAL A 1 440 ? -4.197 -18.490 15.527 1.00 93.50 440 VAL A C 1
ATOM 3392 O O . VAL A 1 440 ? -3.549 -18.859 16.506 1.00 93.50 440 VAL A O 1
ATOM 3395 N N . GLY A 1 441 ? -4.789 -19.348 14.688 1.00 89.50 441 GLY A N 1
ATOM 3396 C CA . GLY A 1 441 ? -4.694 -20.805 14.842 1.00 89.50 441 GLY A CA 1
ATOM 3397 C C . GLY A 1 441 ? -3.244 -21.307 14.809 1.00 89.50 441 GLY A C 1
ATOM 3398 O O . GLY A 1 441 ? -2.793 -21.973 15.744 1.00 89.50 441 GLY A O 1
ATOM 3399 N N . SER A 1 442 ? -2.487 -20.919 13.778 1.00 89.50 442 SER A N 1
ATOM 3400 C CA . SER A 1 442 ? -1.094 -21.347 13.579 1.00 89.50 442 SER A CA 1
ATOM 3401 C C . SER A 1 442 ? -0.148 -20.928 14.711 1.00 89.50 442 SER A C 1
ATOM 3403 O O . SER A 1 442 ? 0.669 -21.733 15.157 1.00 89.50 442 SER A O 1
ATOM 3405 N N . VAL A 1 443 ? -0.235 -19.683 15.198 1.00 92.38 443 VAL A N 1
ATOM 3406 C CA . VAL A 1 443 ? 0.683 -19.186 16.240 1.00 92.38 443 VAL A CA 1
ATOM 3407 C C . VAL A 1 443 ? 0.294 -19.707 17.628 1.00 92.38 443 VAL A C 1
ATOM 3409 O O . VAL A 1 443 ? 1.176 -20.028 18.424 1.00 92.38 443 VAL A O 1
ATOM 3412 N N . LEU A 1 444 ? -1.002 -19.829 17.944 1.00 92.75 444 LEU A N 1
ATOM 3413 C CA . LEU A 1 444 ? -1.440 -20.317 19.259 1.00 92.75 444 LEU A CA 1
ATOM 3414 C C . LEU A 1 444 ? -1.094 -21.790 19.507 1.00 92.75 444 LEU A C 1
ATOM 3416 O O . LEU A 1 444 ? -0.861 -22.156 20.660 1.00 92.75 444 LEU A O 1
ATOM 3420 N N . GLY A 1 445 ? -1.028 -22.610 18.453 1.00 86.38 445 GLY A N 1
ATOM 3421 C CA . GLY A 1 445 ? -0.560 -23.997 18.537 1.00 86.38 445 GLY A CA 1
ATOM 3422 C C . GLY A 1 445 ? 0.953 -24.138 18.761 1.00 86.38 445 GLY A C 1
ATOM 3423 O O . GLY A 1 445 ? 1.406 -25.198 19.188 1.00 86.38 445 GLY A O 1
ATOM 3424 N N . ALA A 1 446 ? 1.740 -23.087 18.501 1.00 88.38 446 ALA A N 1
ATOM 3425 C CA . ALA A 1 446 ? 3.200 -23.116 18.590 1.00 88.38 446 ALA A CA 1
ATOM 3426 C C . ALA A 1 446 ? 3.799 -21.749 19.020 1.00 88.38 446 ALA A C 1
ATOM 3428 O O . ALA A 1 446 ? 4.583 -21.150 18.280 1.00 88.38 446 ALA A O 1
ATOM 3429 N N . PRO A 1 447 ? 3.479 -21.239 20.229 1.00 89.06 447 PRO A N 1
ATOM 3430 C CA . PRO A 1 447 ? 3.760 -19.853 20.639 1.00 89.06 447 PRO A CA 1
ATOM 3431 C C . PRO A 1 447 ? 5.250 -19.515 20.837 1.00 89.06 447 PRO A C 1
ATOM 3433 O O . PRO A 1 447 ? 5.591 -18.339 20.995 1.00 89.06 447 PRO A O 1
ATOM 3436 N N . GLU A 1 448 ? 6.123 -20.526 20.832 1.00 89.75 448 GLU A N 1
ATOM 3437 C CA . GLU A 1 448 ? 7.585 -20.396 20.913 1.00 89.75 448 GLU A CA 1
ATOM 3438 C C . GLU A 1 448 ? 8.281 -20.496 19.537 1.00 89.75 448 GLU A C 1
ATOM 3440 O O . GLU A 1 448 ? 9.504 -20.386 19.463 1.00 89.75 448 GLU A O 1
ATOM 3445 N N . LEU A 1 449 ? 7.540 -20.668 18.430 1.00 91.38 449 LEU A N 1
ATOM 3446 C CA . LEU A 1 449 ? 8.116 -20.490 17.093 1.00 91.38 449 LEU A CA 1
ATOM 3447 C C . LEU A 1 449 ? 8.391 -18.999 16.817 1.00 91.38 449 LEU A C 1
ATOM 3449 O O . LEU A 1 449 ? 7.601 -18.138 17.223 1.00 91.38 449 LEU A O 1
ATOM 3453 N N . PRO A 1 450 ? 9.469 -18.659 16.083 1.00 91.88 450 PRO A N 1
ATOM 3454 C CA . PRO A 1 450 ? 9.694 -17.290 15.634 1.00 91.88 450 PRO A CA 1
ATOM 3455 C C . PRO A 1 450 ? 8.593 -16.855 14.664 1.00 91.88 450 PRO A C 1
ATOM 3457 O O . PRO A 1 450 ? 8.322 -17.554 13.684 1.00 91.88 450 PRO A O 1
ATOM 3460 N N . LEU A 1 451 ? 8.002 -15.677 14.872 1.00 89.38 451 LEU A N 1
ATOM 3461 C CA . LEU A 1 451 ? 6.846 -15.202 14.096 1.00 89.38 451 LEU A CA 1
ATOM 3462 C C . LEU A 1 451 ? 7.119 -15.118 12.582 1.00 89.38 451 LEU A C 1
ATOM 3464 O O . LEU A 1 451 ? 6.203 -15.300 11.781 1.00 89.38 451 LEU A O 1
ATOM 3468 N N . ARG A 1 452 ? 8.379 -14.908 12.169 1.00 86.06 452 ARG A N 1
ATOM 3469 C CA . ARG A 1 452 ? 8.795 -14.949 10.753 1.00 86.06 452 ARG A CA 1
ATOM 3470 C C . ARG A 1 452 ? 8.645 -16.317 10.075 1.00 86.06 452 ARG A C 1
ATOM 3472 O O . ARG A 1 452 ? 8.624 -16.370 8.853 1.00 86.06 452 ARG A O 1
ATOM 3479 N N . SER A 1 453 ? 8.592 -17.411 10.838 1.00 86.69 453 SER A N 1
ATOM 3480 C CA . SER A 1 453 ? 8.430 -18.776 10.305 1.00 86.69 453 SER A CA 1
ATOM 3481 C C . SER A 1 453 ? 6.969 -19.187 10.110 1.00 86.69 453 SER A C 1
ATOM 3483 O O . SER A 1 453 ? 6.706 -20.206 9.481 1.00 86.69 453 SER A O 1
ATOM 3485 N N . VAL A 1 454 ? 6.023 -18.392 10.620 1.00 87.19 454 VAL A N 1
ATOM 3486 C CA . VAL A 1 454 ? 4.590 -18.648 10.462 1.00 87.19 454 VAL A CA 1
ATOM 3487 C C . VAL A 1 454 ? 4.120 -18.066 9.135 1.00 87.19 454 VAL A C 1
ATOM 3489 O O . VAL A 1 454 ? 4.299 -16.870 8.876 1.00 87.19 454 VAL A O 1
ATOM 3492 N N . GLU A 1 455 ? 3.535 -18.923 8.305 1.00 86.12 455 GLU A N 1
ATOM 3493 C CA . GLU A 1 455 ? 3.005 -18.554 6.997 1.00 86.12 455 GLU A CA 1
ATOM 3494 C C . GLU A 1 455 ? 1.732 -17.694 7.127 1.00 86.12 455 GLU A C 1
ATOM 3496 O O . GLU A 1 455 ? 0.928 -17.879 8.044 1.00 86.12 455 GLU A O 1
ATOM 3501 N N . LEU A 1 456 ? 1.568 -16.725 6.223 1.00 86.06 456 LEU A N 1
ATOM 3502 C CA . LEU A 1 456 ? 0.377 -15.875 6.109 1.00 86.06 456 LEU A CA 1
ATOM 3503 C C . LEU A 1 456 ? -0.501 -16.273 4.920 1.00 86.06 456 LEU A C 1
ATOM 3505 O O . LEU A 1 456 ? -1.731 -16.162 4.994 1.00 86.06 456 LEU A O 1
ATOM 3509 N N . LEU A 1 457 ? 0.140 -16.672 3.822 1.00 86.75 457 LEU A N 1
ATOM 3510 C CA . LEU A 1 457 ? -0.500 -16.947 2.544 1.00 86.75 457 LEU A CA 1
ATOM 3511 C C . LEU A 1 457 ? -1.122 -18.343 2.565 1.00 86.75 457 LEU A C 1
ATOM 3513 O O . LEU A 1 457 ? -0.513 -19.293 3.050 1.00 86.75 457 LEU A O 1
ATOM 3517 N N . ASP A 1 458 ? -2.320 -18.492 2.009 1.00 86.31 458 ASP A N 1
ATOM 3518 C CA . ASP A 1 458 ? -2.821 -19.831 1.689 1.00 86.31 458 ASP A CA 1
ATOM 3519 C C . ASP A 1 458 ? -2.226 -20.364 0.369 1.00 86.31 458 ASP A C 1
ATOM 3521 O O . ASP A 1 458 ? -1.474 -19.689 -0.342 1.00 86.31 458 ASP A O 1
ATOM 3525 N N . GLU A 1 459 ? -2.549 -21.612 0.034 1.00 87.38 459 GLU A N 1
ATOM 3526 C CA . GLU A 1 459 ? -2.068 -22.281 -1.178 1.00 87.38 459 GLU A CA 1
ATOM 3527 C C . GLU A 1 459 ? -2.590 -21.662 -2.487 1.00 87.38 459 GLU A C 1
ATOM 3529 O O . GLU A 1 459 ? -2.010 -21.909 -3.546 1.00 87.38 459 GLU A O 1
ATOM 3534 N N . LEU A 1 460 ? -3.691 -20.902 -2.463 1.00 87.75 460 LEU A N 1
ATOM 3535 C CA . LEU A 1 460 ? -4.237 -20.203 -3.633 1.00 87.75 460 LEU A CA 1
ATOM 3536 C C . LEU A 1 460 ? -3.543 -18.850 -3.810 1.00 87.75 460 LEU A C 1
ATOM 3538 O O . LEU A 1 460 ? -3.112 -18.525 -4.916 1.00 87.75 460 LEU A O 1
ATOM 3542 N N . GLU A 1 461 ? -3.371 -18.095 -2.722 1.00 88.44 461 GLU A N 1
ATOM 3543 C CA . GLU A 1 461 ? -2.563 -16.873 -2.693 1.00 88.44 461 GLU A CA 1
ATOM 3544 C C . GLU A 1 461 ? -1.131 -17.162 -3.161 1.00 88.44 461 GLU A C 1
ATOM 3546 O O . GLU A 1 461 ? -0.649 -16.534 -4.103 1.00 88.44 461 GLU A O 1
ATOM 3551 N N . SER A 1 462 ? -0.484 -18.176 -2.580 1.00 89.50 462 SER A N 1
ATOM 3552 C CA . SER A 1 462 ? 0.893 -18.561 -2.911 1.00 89.50 462 SER A CA 1
ATOM 3553 C C . SER A 1 462 ? 1.056 -18.938 -4.387 1.00 89.50 462 SER A C 1
ATOM 3555 O O . SER A 1 462 ? 1.990 -18.470 -5.037 1.00 89.50 462 SER A O 1
ATOM 3557 N N . ARG A 1 463 ? 0.130 -19.730 -4.954 1.00 90.75 463 ARG A N 1
ATOM 3558 C CA . ARG A 1 463 ? 0.157 -20.107 -6.382 1.00 90.75 463 ARG A CA 1
ATOM 3559 C C . ARG A 1 463 ? -0.041 -18.917 -7.320 1.00 90.75 463 ARG A C 1
ATOM 3561 O O . ARG A 1 463 ? 0.616 -18.858 -8.357 1.00 90.75 463 ARG A O 1
ATOM 3568 N N . ARG A 1 464 ? -0.897 -17.959 -6.956 1.00 89.81 464 ARG A N 1
ATOM 3569 C CA . ARG A 1 464 ? -1.092 -16.726 -7.734 1.00 89.81 464 ARG A CA 1
ATOM 3570 C C . ARG A 1 464 ? 0.160 -15.860 -7.734 1.00 89.81 464 ARG A C 1
ATOM 3572 O O . ARG A 1 464 ? 0.631 -15.475 -8.796 1.00 89.81 464 ARG A O 1
ATOM 3579 N N . ILE A 1 465 ? 0.723 -15.597 -6.557 1.00 90.19 465 ILE A N 1
ATOM 3580 C CA . ILE A 1 465 ? 1.852 -14.670 -6.384 1.00 90.19 465 ILE A CA 1
ATOM 3581 C C . ILE A 1 465 ? 3.152 -15.236 -6.968 1.00 90.19 465 ILE A C 1
ATOM 3583 O O . ILE A 1 465 ? 3.932 -14.483 -7.541 1.00 90.19 465 ILE A O 1
ATOM 3587 N N . LEU A 1 466 ? 3.391 -16.546 -6.830 1.00 90.62 466 LEU A N 1
ATOM 3588 C CA . LEU A 1 466 ? 4.610 -17.206 -7.316 1.00 90.62 466 LEU A CA 1
ATOM 3589 C C . LEU A 1 466 ? 4.496 -17.749 -8.750 1.00 90.62 466 LEU A C 1
ATOM 3591 O O . LEU A 1 466 ? 5.515 -18.088 -9.347 1.00 90.62 466 LEU A O 1
ATOM 3595 N N . GLY A 1 467 ? 3.278 -17.849 -9.287 1.00 89.62 467 GLY A N 1
ATOM 3596 C CA . GLY A 1 467 ? 2.989 -18.335 -10.636 1.00 89.62 467 GLY A CA 1
ATOM 3597 C C . GLY A 1 467 ? 2.291 -17.274 -11.483 1.00 89.62 467 GLY A C 1
ATOM 3598 O O . GLY A 1 467 ? 2.950 -16.480 -12.145 1.00 89.62 467 GLY A O 1
ATOM 3599 N N . GLU A 1 468 ? 0.955 -17.267 -11.462 1.00 89.06 468 GLU A N 1
ATOM 3600 C CA . GLU A 1 468 ? 0.094 -16.493 -12.379 1.00 89.06 468 GLU A CA 1
ATOM 3601 C C . GLU A 1 468 ? 0.464 -15.002 -12.503 1.00 89.06 468 GLU A C 1
ATOM 3603 O O . GLU A 1 468 ? 0.382 -14.434 -13.589 1.00 89.06 468 GLU A O 1
ATOM 3608 N N . TRP A 1 469 ? 0.848 -14.358 -11.398 1.00 91.75 469 TRP A N 1
ATOM 3609 C CA . TRP A 1 469 ? 1.183 -12.929 -11.345 1.00 91.75 469 TRP A CA 1
ATOM 3610 C C . TRP A 1 469 ? 2.690 -12.665 -11.443 1.00 91.75 469 TRP A C 1
ATOM 3612 O O . TRP A 1 469 ? 3.091 -11.535 -11.724 1.00 91.75 469 TRP A O 1
ATOM 3622 N N . ALA A 1 470 ? 3.522 -13.686 -11.217 1.00 92.12 470 ALA A N 1
ATOM 3623 C CA . ALA A 1 470 ? 4.976 -13.557 -11.211 1.00 92.12 470 ALA A CA 1
ATOM 3624 C C . ALA A 1 470 ? 5.547 -13.269 -12.602 1.00 92.12 470 ALA A C 1
ATOM 3626 O O . ALA A 1 470 ? 6.599 -12.646 -12.700 1.00 92.12 470 ALA A O 1
ATOM 3627 N N . GLY A 1 471 ? 4.880 -13.730 -13.664 1.00 90.69 471 GLY A N 1
ATOM 3628 C CA . GLY A 1 471 ? 5.313 -13.626 -15.059 1.00 90.69 471 GLY A CA 1
ATOM 3629 C C . GLY A 1 471 ? 5.039 -14.919 -15.830 1.00 90.69 471 GLY A C 1
ATOM 3630 O O . GLY A 1 471 ? 4.576 -15.907 -15.261 1.00 90.69 471 GLY A O 1
ATOM 3631 N N . SER A 1 472 ? 5.327 -14.936 -17.132 1.00 89.38 472 SER A N 1
ATOM 3632 C CA . SER A 1 472 ? 5.124 -16.115 -17.985 1.00 89.38 472 SER A CA 1
ATOM 3633 C C . SER A 1 472 ? 6.385 -16.489 -18.764 1.00 89.38 472 SER A C 1
ATOM 3635 O O . SER A 1 472 ? 7.105 -15.628 -19.269 1.00 89.38 472 SER A O 1
ATOM 3637 N N . ALA A 1 473 ? 6.642 -17.792 -18.893 1.00 88.88 473 ALA A N 1
ATOM 3638 C CA . ALA A 1 473 ? 7.644 -18.323 -19.811 1.00 88.88 473 ALA A CA 1
ATOM 3639 C C . ALA A 1 473 ? 7.017 -18.531 -21.197 1.00 88.88 473 ALA A C 1
ATOM 3641 O O . ALA A 1 473 ? 5.990 -19.200 -21.319 1.00 88.88 473 ALA A O 1
ATOM 3642 N N . VAL A 1 474 ? 7.650 -18.001 -22.242 1.00 87.81 474 VAL A N 1
ATOM 3643 C CA . VAL A 1 474 ? 7.223 -18.163 -23.641 1.00 87.81 474 VAL A CA 1
ATOM 3644 C C . VAL A 1 474 ? 8.437 -18.584 -24.473 1.00 87.81 474 VAL A C 1
ATOM 3646 O O . VAL A 1 474 ? 9.464 -17.910 -24.391 1.00 87.81 474 VAL A O 1
ATOM 3649 N N . PRO A 1 475 ? 8.369 -19.653 -25.288 1.00 84.31 475 PRO A N 1
ATOM 3650 C CA . PRO A 1 475 ? 9.479 -20.038 -26.156 1.00 84.31 475 PRO A CA 1
ATOM 3651 C C . PRO A 1 475 ? 9.899 -18.888 -27.084 1.00 84.31 475 PRO A C 1
ATOM 3653 O O . PRO A 1 475 ? 9.121 -18.437 -27.924 1.00 84.31 475 PRO A O 1
ATOM 3656 N N . VAL A 1 476 ? 11.140 -18.423 -26.934 1.00 78.50 476 VAL A N 1
ATOM 3657 C CA . VAL A 1 476 ? 11.760 -17.395 -27.779 1.00 78.50 476 VAL A CA 1
ATOM 3658 C C . VAL A 1 476 ? 13.001 -17.982 -28.444 1.00 78.50 476 VAL A C 1
ATOM 3660 O O . VAL A 1 476 ? 13.746 -18.749 -27.848 1.00 78.50 476 VAL A O 1
ATOM 3663 N N . ASP A 1 477 ? 13.180 -17.624 -29.710 1.00 82.00 477 ASP A N 1
ATOM 3664 C CA . ASP A 1 477 ? 14.266 -18.059 -30.586 1.00 82.00 477 ASP A CA 1
ATOM 3665 C C . ASP A 1 477 ? 15.611 -17.396 -30.210 1.00 82.00 477 ASP A C 1
ATOM 3667 O O . ASP A 1 477 ? 15.711 -16.170 -30.118 1.00 82.00 477 ASP A O 1
ATOM 3671 N N . ASP A 1 478 ? 16.657 -18.207 -30.037 1.00 86.50 478 ASP A N 1
ATOM 3672 C CA . ASP A 1 478 ? 18.003 -17.798 -29.606 1.00 86.50 478 ASP A CA 1
ATOM 3673 C C . ASP A 1 478 ? 18.827 -17.037 -30.672 1.00 86.50 478 ASP A C 1
ATOM 3675 O O . ASP A 1 478 ? 19.992 -16.701 -30.440 1.00 86.50 478 ASP A O 1
ATOM 3679 N N . ARG A 1 479 ? 18.261 -16.717 -31.846 1.00 91.31 479 ARG A N 1
ATOM 3680 C CA . ARG A 1 479 ? 18.929 -15.855 -32.838 1.00 91.31 479 ARG A CA 1
ATOM 3681 C C . ARG A 1 479 ? 19.305 -14.482 -32.269 1.00 91.31 479 ARG A C 1
ATOM 3683 O O . ARG A 1 479 ? 18.457 -13.755 -31.742 1.00 91.31 479 ARG A O 1
ATOM 3690 N N . SER A 1 480 ? 20.566 -14.103 -32.492 1.00 94.25 480 SER A N 1
ATOM 3691 C CA . SER A 1 480 ? 21.128 -12.792 -32.155 1.00 94.25 480 SER A CA 1
ATOM 3692 C C . SER A 1 480 ? 20.407 -11.630 -32.853 1.00 94.25 480 SER A C 1
ATOM 3694 O O . SER A 1 480 ? 19.711 -11.806 -33.858 1.00 94.25 480 SER A O 1
ATOM 3696 N N . LEU A 1 481 ? 20.639 -10.409 -32.357 1.00 95.06 481 LEU A N 1
ATOM 3697 C CA . LEU A 1 481 ? 20.132 -9.170 -32.968 1.00 95.06 481 LEU A CA 1
ATOM 3698 C C . LEU A 1 481 ? 20.556 -9.062 -34.443 1.00 95.06 481 LEU A C 1
ATOM 3700 O O . LEU A 1 481 ? 19.737 -8.775 -35.314 1.00 95.06 481 LEU A O 1
ATOM 3704 N N . THR A 1 482 ? 21.820 -9.385 -34.736 1.00 94.62 482 THR A N 1
ATOM 3705 C CA . THR A 1 482 ? 22.374 -9.405 -36.096 1.00 94.62 482 THR A CA 1
ATOM 3706 C C . THR A 1 482 ? 21.761 -10.495 -36.967 1.00 94.62 482 THR A C 1
ATOM 3708 O O . THR A 1 482 ? 21.420 -10.212 -38.108 1.00 94.62 482 THR A O 1
ATOM 3711 N N . GLY A 1 483 ? 21.537 -11.709 -36.452 1.00 94.25 483 GLY A N 1
ATOM 3712 C CA . GLY A 1 483 ? 20.887 -12.785 -37.213 1.00 94.25 483 GLY A CA 1
ATOM 3713 C C . GLY A 1 483 ? 19.421 -12.491 -37.556 1.00 94.25 483 GLY A C 1
ATOM 3714 O O . GLY A 1 483 ? 18.934 -12.894 -38.612 1.00 94.25 483 GLY A O 1
ATOM 3715 N N . ARG A 1 484 ? 18.722 -11.750 -36.690 1.00 94.38 484 ARG A N 1
ATOM 3716 C CA . ARG A 1 484 ? 17.352 -11.262 -36.925 1.00 94.38 484 ARG A CA 1
ATOM 3717 C C . ARG A 1 484 ? 17.324 -10.113 -37.939 1.00 94.38 484 ARG A C 1
ATOM 3719 O O . ARG A 1 484 ? 16.499 -10.136 -38.848 1.00 94.38 484 ARG A O 1
ATOM 3726 N N . PHE A 1 485 ? 18.254 -9.162 -37.840 1.00 96.56 485 PHE A N 1
ATOM 3727 C CA . PHE A 1 485 ? 18.412 -8.078 -38.815 1.00 96.56 485 PHE A CA 1
ATOM 3728 C C . PHE A 1 485 ? 18.820 -8.594 -40.212 1.00 96.56 485 PHE A C 1
ATOM 3730 O O . PHE A 1 485 ? 18.187 -8.230 -41.202 1.00 96.56 485 PHE A O 1
ATOM 3737 N N . GLU A 1 486 ? 19.799 -9.505 -40.302 1.00 95.94 486 GLU A N 1
ATOM 3738 C CA . GLU A 1 486 ? 20.231 -10.135 -41.565 1.00 95.94 486 GLU A CA 1
ATOM 3739 C C . GLU A 1 486 ? 19.077 -10.887 -42.254 1.00 95.94 486 GLU A C 1
ATOM 3741 O O . GLU A 1 486 ? 18.995 -10.911 -43.483 1.00 95.94 486 GLU A O 1
ATOM 3746 N N . GLU A 1 487 ? 18.133 -11.457 -41.495 1.00 94.88 487 GLU A N 1
ATOM 3747 C CA . GLU A 1 487 ? 16.912 -12.020 -42.075 1.00 94.88 487 GLU A CA 1
ATOM 3748 C C . GLU A 1 487 ? 16.000 -10.948 -42.692 1.00 94.88 487 GLU A C 1
ATOM 3750 O O . GLU A 1 487 ? 15.500 -11.161 -43.798 1.00 94.88 487 GLU A O 1
ATOM 3755 N N . ARG A 1 488 ? 15.802 -9.794 -42.039 1.00 95.12 488 ARG A N 1
ATOM 3756 C CA . ARG A 1 488 ? 15.010 -8.690 -42.614 1.00 95.12 488 ARG A CA 1
ATOM 3757 C C . ARG A 1 488 ? 15.659 -8.146 -43.884 1.00 95.12 488 ARG A C 1
ATOM 3759 O O . ARG A 1 488 ? 14.978 -8.070 -44.904 1.00 95.12 488 ARG A O 1
ATOM 3766 N N . ALA A 1 489 ? 16.967 -7.894 -43.863 1.00 96.94 489 ALA A N 1
ATOM 3767 C CA . ALA A 1 489 ? 17.718 -7.440 -45.034 1.00 96.94 489 ALA A CA 1
ATOM 3768 C C . ALA A 1 489 ? 17.690 -8.441 -46.200 1.00 96.94 489 ALA A C 1
ATOM 3770 O O . ALA A 1 489 ? 17.574 -8.035 -47.353 1.00 96.94 489 ALA A O 1
ATOM 3771 N N . ARG A 1 490 ? 17.703 -9.750 -45.922 1.00 96.62 490 ARG A N 1
ATOM 3772 C CA . ARG A 1 490 ? 17.556 -10.796 -46.948 1.00 96.62 490 ARG A CA 1
ATOM 3773 C C . ARG A 1 490 ? 16.134 -10.902 -47.514 1.00 96.62 490 ARG A C 1
ATOM 3775 O O . ARG A 1 490 ? 15.979 -11.219 -48.690 1.00 96.62 490 ARG A O 1
ATOM 3782 N N . LEU A 1 491 ? 15.099 -10.710 -46.692 1.00 96.31 491 LEU A N 1
ATOM 3783 C CA . LEU A 1 491 ? 13.695 -10.879 -47.098 1.00 96.31 491 LEU A CA 1
ATOM 3784 C C . LEU A 1 491 ? 13.079 -9.619 -47.726 1.00 96.31 491 LEU A C 1
ATOM 3786 O O . LEU A 1 491 ? 12.152 -9.733 -48.527 1.00 96.31 491 LEU A O 1
ATOM 3790 N N . ARG A 1 492 ? 13.545 -8.430 -47.333 1.00 95.88 492 ARG A N 1
ATOM 3791 C CA . ARG A 1 492 ? 13.028 -7.117 -47.750 1.00 95.88 492 ARG A CA 1
ATOM 3792 C C . ARG A 1 492 ? 14.177 -6.096 -47.894 1.00 95.88 492 ARG A C 1
ATOM 3794 O O . ARG A 1 492 ? 14.178 -5.099 -47.174 1.00 95.88 492 ARG A O 1
ATOM 3801 N N . PRO A 1 493 ? 15.151 -6.320 -48.800 1.00 97.38 493 PRO A N 1
ATOM 3802 C CA . PRO A 1 493 ? 16.316 -5.441 -48.937 1.00 97.38 493 PRO A CA 1
ATOM 3803 C C . PRO A 1 493 ? 15.926 -3.985 -49.210 1.00 97.38 493 PRO A C 1
ATOM 3805 O O . PRO A 1 493 ? 16.452 -3.103 -48.544 1.00 97.38 493 PRO A O 1
ATOM 3808 N N . GLU A 1 494 ? 14.950 -3.751 -50.094 1.00 98.06 494 GLU A N 1
ATOM 3809 C CA . GLU A 1 494 ? 14.507 -2.415 -50.534 1.00 98.06 494 GLU A CA 1
ATOM 3810 C C . GLU A 1 494 ? 13.651 -1.638 -49.509 1.00 98.06 494 GLU A C 1
ATOM 3812 O O . GLU A 1 494 ? 13.299 -0.484 -49.748 1.00 98.06 494 GLU A O 1
ATOM 3817 N N . SER A 1 495 ? 13.253 -2.246 -48.385 1.00 97.94 495 SER A N 1
ATOM 3818 C CA . SER A 1 495 ? 12.443 -1.556 -47.367 1.00 97.94 495 SER A CA 1
ATOM 3819 C C . SER A 1 495 ? 13.292 -0.557 -46.576 1.00 97.94 495 SER A C 1
ATOM 3821 O O . SER A 1 495 ? 14.429 -0.862 -46.226 1.00 97.94 495 SER A O 1
ATOM 3823 N N . THR A 1 496 ? 12.747 0.618 -46.247 1.00 98.56 496 THR A N 1
ATOM 3824 C CA . THR A 1 496 ? 13.452 1.639 -45.450 1.00 98.56 496 THR A CA 1
ATOM 3825 C C . THR A 1 496 ? 13.713 1.146 -44.024 1.00 98.56 496 THR A C 1
ATOM 3827 O O . THR A 1 496 ? 12.774 0.892 -43.273 1.00 98.56 496 THR A O 1
ATOM 3830 N N . ALA A 1 497 ? 14.981 1.061 -43.630 1.00 98.44 497 ALA A N 1
ATOM 3831 C CA . ALA A 1 497 ? 15.397 0.696 -42.279 1.00 98.44 497 ALA A CA 1
ATOM 3832 C C . ALA A 1 497 ? 15.593 1.928 -41.386 1.00 98.44 497 ALA A C 1
ATOM 3834 O O . ALA A 1 497 ? 15.091 1.966 -40.266 1.00 98.44 497 ALA A O 1
ATOM 3835 N N . VAL A 1 498 ? 16.317 2.940 -41.880 1.00 98.69 498 VAL A N 1
ATOM 3836 C CA . VAL A 1 498 ? 16.726 4.120 -41.097 1.00 98.69 498 VAL A CA 1
ATOM 3837 C C . VAL A 1 498 ? 16.512 5.405 -41.895 1.00 98.69 498 VAL A C 1
ATOM 3839 O O . VAL A 1 498 ? 16.805 5.450 -43.090 1.00 98.69 498 VAL A O 1
ATOM 3842 N N . ILE A 1 499 ? 16.041 6.462 -41.228 1.00 98.69 499 ILE A N 1
ATOM 3843 C CA . ILE A 1 499 ? 15.920 7.819 -41.784 1.00 98.69 499 ILE A CA 1
ATOM 3844 C C . ILE A 1 499 ? 16.671 8.815 -40.894 1.00 98.69 499 ILE A C 1
ATOM 3846 O O . ILE A 1 499 ? 16.492 8.811 -39.677 1.00 98.69 499 ILE A O 1
ATOM 3850 N N . PHE A 1 500 ? 17.469 9.701 -41.495 1.00 98.25 500 PHE A N 1
ATOM 3851 C CA . PHE A 1 500 ? 18.120 10.819 -40.808 1.00 98.25 500 PHE A CA 1
ATOM 3852 C C . PHE A 1 500 ? 18.111 12.073 -41.692 1.00 98.25 500 PHE A C 1
ATOM 3854 O O . PHE A 1 500 ? 18.807 12.153 -42.707 1.00 98.25 500 PHE A O 1
ATOM 3861 N N . GLY A 1 501 ? 17.292 13.062 -41.322 1.00 95.62 501 GLY A N 1
ATOM 3862 C CA . GLY A 1 501 ? 17.073 14.259 -42.136 1.00 95.62 501 GLY A CA 1
ATOM 3863 C C . GLY A 1 501 ? 16.502 13.904 -43.513 1.00 95.62 501 GLY A C 1
ATOM 3864 O O . GLY A 1 501 ? 15.333 13.548 -43.628 1.00 95.62 501 GLY A O 1
ATOM 3865 N N . GLN A 1 502 ? 17.330 14.006 -44.557 1.00 94.38 502 GLN A N 1
ATOM 3866 C CA . GLN A 1 502 ? 16.963 13.610 -45.924 1.00 94.38 502 GLN A CA 1
ATOM 3867 C C . GLN A 1 502 ? 17.558 12.262 -46.362 1.00 94.38 502 GLN A C 1
ATOM 3869 O O . GLN A 1 502 ? 17.067 11.687 -47.336 1.00 94.38 502 GLN A O 1
ATOM 3874 N N . GLU A 1 503 ? 18.568 11.729 -45.660 1.00 97.50 503 GLU A N 1
ATOM 3875 C CA . GLU A 1 503 ? 19.101 10.397 -45.964 1.00 97.50 503 GLU A CA 1
ATOM 3876 C C . GLU A 1 503 ? 18.108 9.323 -45.501 1.00 97.50 503 GLU A C 1
ATOM 3878 O O . GLU A 1 503 ? 17.551 9.382 -44.401 1.00 97.50 503 GLU A O 1
ATOM 3883 N N . ARG A 1 504 ? 17.886 8.333 -46.364 1.00 98.06 504 ARG A N 1
ATOM 3884 C CA . ARG A 1 504 ? 17.102 7.129 -46.095 1.00 98.06 504 ARG A CA 1
ATOM 3885 C C . ARG A 1 504 ? 17.976 5.946 -46.479 1.00 98.06 504 ARG A C 1
ATOM 3887 O O . ARG A 1 504 ? 18.490 5.934 -47.592 1.00 98.06 504 ARG A O 1
ATOM 3894 N N . LEU A 1 505 ? 18.144 4.986 -45.577 1.00 98.56 505 LEU A N 1
ATOM 3895 C CA . LEU A 1 505 ? 18.835 3.730 -45.859 1.00 98.56 505 LEU A CA 1
ATOM 3896 C C . LEU A 1 505 ? 17.824 2.598 -45.890 1.00 98.56 505 LEU A C 1
ATOM 3898 O O . LEU A 1 505 ? 17.074 2.403 -44.929 1.00 98.56 505 LEU A O 1
ATOM 3902 N N . SER A 1 506 ? 17.836 1.829 -46.971 1.00 98.69 506 SER A N 1
ATOM 3903 C CA . SER A 1 506 ? 17.153 0.543 -47.024 1.00 98.69 506 SER A CA 1
ATOM 3904 C C . SER A 1 506 ? 17.855 -0.505 -46.143 1.00 98.69 506 SER A C 1
ATOM 3906 O O . SER A 1 506 ? 19.026 -0.347 -45.779 1.00 98.69 506 SER A O 1
ATOM 3908 N N . TYR A 1 507 ? 17.166 -1.594 -45.789 1.00 98.69 507 TYR A N 1
ATOM 3909 C CA . TYR A 1 507 ? 17.772 -2.700 -45.035 1.00 98.69 507 TYR A CA 1
ATOM 3910 C C . TYR A 1 507 ? 18.985 -3.299 -45.766 1.00 98.69 507 TYR A C 1
ATOM 3912 O O . TYR A 1 507 ? 19.980 -3.629 -45.121 1.00 98.69 507 TYR A O 1
ATOM 3920 N N . GLY A 1 508 ? 18.928 -3.411 -47.097 1.00 98.38 508 GLY A N 1
ATOM 3921 C CA . GLY A 1 508 ? 20.024 -3.924 -47.920 1.00 98.38 508 GLY A CA 1
ATOM 3922 C C . GLY A 1 508 ? 21.245 -3.001 -47.934 1.00 98.38 508 GLY A C 1
ATOM 3923 O O . GLY A 1 508 ? 22.375 -3.464 -47.769 1.00 98.38 508 GLY A O 1
ATOM 3924 N N . GLU A 1 509 ? 21.041 -1.688 -48.067 1.00 98.56 509 GLU A N 1
ATOM 3925 C CA . GLU A 1 509 ? 22.132 -0.705 -48.005 1.00 98.56 509 GLU A CA 1
ATOM 3926 C C . GLU A 1 509 ? 22.768 -0.631 -46.617 1.00 98.56 509 GLU A C 1
ATOM 3928 O O . GLU A 1 509 ? 23.995 -0.567 -46.509 1.00 98.56 509 GLU A O 1
ATOM 3933 N N . LEU A 1 510 ? 21.947 -0.659 -45.563 1.00 98.62 510 LEU A N 1
ATOM 3934 C CA . LEU A 1 510 ? 22.402 -0.624 -44.176 1.00 98.62 510 LEU A CA 1
ATOM 3935 C C . LEU A 1 510 ? 23.210 -1.882 -43.824 1.00 98.62 510 LEU A C 1
ATOM 3937 O O . LEU A 1 510 ? 24.298 -1.759 -43.260 1.00 98.62 510 LEU A O 1
ATOM 3941 N N . ASP A 1 511 ? 22.748 -3.074 -44.224 1.00 98.62 511 ASP A N 1
ATOM 3942 C CA . ASP A 1 511 ? 23.512 -4.317 -44.054 1.00 98.62 511 ASP A CA 1
ATOM 3943 C C . ASP A 1 511 ? 24.835 -4.277 -44.831 1.00 98.62 511 ASP A C 1
ATOM 3945 O O . ASP A 1 511 ? 25.886 -4.595 -44.277 1.00 98.62 511 ASP A O 1
ATOM 3949 N N . ALA A 1 512 ? 24.820 -3.801 -46.081 1.00 98.44 512 ALA A N 1
ATOM 3950 C CA . ALA A 1 512 ? 26.020 -3.699 -46.905 1.00 98.44 512 ALA A CA 1
ATOM 3951 C C . ALA A 1 512 ? 27.034 -2.666 -46.373 1.00 98.44 512 ALA A C 1
ATOM 3953 O O . ALA A 1 512 ? 28.238 -2.931 -46.420 1.00 98.44 512 ALA A O 1
ATOM 3954 N N . ARG A 1 513 ? 26.588 -1.510 -45.848 1.00 98.50 513 ARG A N 1
ATOM 3955 C CA . ARG A 1 513 ? 27.458 -0.540 -45.148 1.00 98.50 513 ARG A CA 1
ATOM 3956 C C . ARG A 1 513 ? 28.042 -1.163 -43.873 1.00 98.50 513 ARG A C 1
ATOM 3958 O O . ARG A 1 513 ? 29.256 -1.112 -43.681 1.00 98.50 513 ARG A O 1
ATOM 3965 N N . ALA A 1 514 ? 27.215 -1.811 -43.052 1.00 98.56 514 ALA A N 1
ATOM 3966 C CA . ALA A 1 514 ? 27.649 -2.436 -41.802 1.00 98.56 514 ALA A CA 1
ATOM 3967 C C . ALA A 1 514 ? 28.619 -3.611 -42.026 1.00 98.56 514 ALA A C 1
ATOM 3969 O O . ALA A 1 514 ? 29.605 -3.732 -41.305 1.00 98.56 514 ALA A O 1
ATOM 3970 N N . ASN A 1 515 ? 28.403 -4.439 -43.055 1.00 98.62 515 ASN A N 1
ATOM 3971 C CA . ASN A 1 515 ? 29.332 -5.501 -43.454 1.00 98.62 515 ASN A CA 1
ATOM 3972 C C . ASN A 1 515 ? 30.699 -4.926 -43.855 1.00 98.62 515 ASN A C 1
ATOM 3974 O O . ASN A 1 515 ? 31.725 -5.412 -43.381 1.00 98.62 515 ASN A O 1
ATOM 3978 N N . ARG A 1 516 ? 30.723 -3.864 -44.676 1.00 98.69 516 ARG A N 1
ATOM 3979 C CA . ARG A 1 516 ? 31.968 -3.195 -45.090 1.00 98.69 516 ARG A CA 1
ATOM 3980 C C . ARG A 1 516 ? 32.767 -2.673 -43.901 1.00 98.69 516 ARG A C 1
ATOM 3982 O O . ARG A 1 516 ? 33.968 -2.930 -43.813 1.00 98.69 516 ARG A O 1
ATOM 3989 N N . LEU A 1 517 ? 32.099 -1.989 -42.973 1.00 98.69 517 LEU A N 1
ATOM 3990 C CA . LEU A 1 517 ? 32.738 -1.501 -41.755 1.00 98.69 517 LEU A CA 1
ATOM 3991 C C . LEU A 1 517 ? 33.177 -2.656 -40.840 1.00 98.69 517 LEU A C 1
ATOM 3993 O O . LEU A 1 517 ? 34.270 -2.585 -40.298 1.00 98.69 517 LEU A O 1
ATOM 3997 N N . ALA A 1 518 ? 32.419 -3.751 -40.729 1.00 98.50 518 ALA A N 1
ATOM 3998 C CA . ALA A 1 518 ? 32.817 -4.921 -39.940 1.00 98.50 518 ALA A CA 1
ATOM 3999 C C . ALA A 1 518 ? 34.094 -5.600 -40.480 1.00 98.50 518 ALA A C 1
ATOM 4001 O O . ALA A 1 518 ? 34.994 -5.920 -39.703 1.00 98.50 518 ALA A O 1
ATOM 4002 N N . HIS A 1 519 ? 34.227 -5.760 -41.808 1.00 98.50 519 HIS A N 1
ATOM 4003 C CA . HIS A 1 519 ? 35.489 -6.219 -42.419 1.00 98.50 519 HIS A CA 1
ATOM 4004 C C . HIS A 1 519 ? 36.629 -5.244 -42.128 1.00 98.50 519 HIS A C 1
ATOM 4006 O O . HIS A 1 519 ? 37.729 -5.681 -41.808 1.00 98.50 519 HIS A O 1
ATOM 4012 N N . HIS A 1 520 ? 36.384 -3.931 -42.198 1.00 98.44 520 HIS A N 1
ATOM 4013 C CA . HIS A 1 520 ? 37.415 -2.943 -41.877 1.00 98.44 520 HIS A CA 1
ATOM 4014 C C . HIS A 1 520 ? 37.859 -3.024 -40.414 1.00 98.44 520 HIS A C 1
ATOM 4016 O O . HIS A 1 520 ? 39.049 -3.181 -40.169 1.00 98.44 520 HIS A O 1
ATOM 4022 N N . LEU A 1 521 ? 36.917 -2.990 -39.464 1.00 98.25 521 LEU A N 1
ATOM 4023 C CA . LEU A 1 521 ? 37.179 -3.051 -38.023 1.00 98.25 521 LEU A CA 1
ATOM 4024 C C . LEU A 1 521 ? 37.982 -4.299 -37.645 1.00 98.25 521 LEU A C 1
ATOM 4026 O O . LEU A 1 521 ? 39.029 -4.179 -37.016 1.00 98.25 521 LEU A O 1
ATOM 4030 N N . ARG A 1 522 ? 37.537 -5.492 -38.062 1.00 96.81 522 ARG A N 1
ATOM 4031 C CA . ARG A 1 522 ? 38.254 -6.736 -37.751 1.00 96.81 522 ARG A CA 1
ATOM 4032 C C . ARG A 1 522 ? 39.679 -6.720 -38.309 1.00 96.81 522 ARG A C 1
ATOM 4034 O O . ARG A 1 522 ? 40.610 -7.106 -37.609 1.00 96.81 522 ARG A O 1
ATOM 4041 N N . ASP A 1 523 ? 39.855 -6.260 -39.545 1.00 96.44 523 ASP A N 1
ATOM 4042 C CA . ASP A 1 523 ? 41.149 -6.295 -40.226 1.00 96.44 523 ASP A CA 1
ATOM 4043 C C . ASP A 1 523 ? 42.134 -5.211 -39.735 1.00 96.44 523 ASP A C 1
ATOM 4045 O O . ASP A 1 523 ? 43.342 -5.405 -39.867 1.00 96.44 523 ASP A O 1
ATOM 4049 N N . THR A 1 524 ? 41.664 -4.073 -39.198 1.00 96.25 524 THR A N 1
ATOM 4050 C CA . THR A 1 524 ? 42.538 -2.973 -38.730 1.00 96.25 524 THR A CA 1
ATOM 4051 C C . THR A 1 524 ? 42.710 -2.888 -37.215 1.00 96.25 524 THR A C 1
ATOM 4053 O O . THR A 1 524 ? 43.724 -2.353 -36.766 1.00 96.25 524 THR A O 1
ATOM 4056 N N . THR A 1 525 ? 41.762 -3.391 -36.419 1.00 96.25 525 THR A N 1
ATOM 4057 C CA . THR A 1 525 ? 41.829 -3.343 -34.945 1.00 96.25 525 THR A CA 1
ATOM 4058 C C . THR A 1 525 ? 41.876 -4.720 -34.285 1.00 96.25 525 THR A C 1
ATOM 4060 O O . THR A 1 525 ? 42.213 -4.807 -33.108 1.00 96.25 525 THR A O 1
ATOM 4063 N N . GLY A 1 526 ? 41.565 -5.792 -35.023 1.00 95.44 526 GLY A N 1
ATOM 4064 C CA . GLY A 1 526 ? 41.465 -7.155 -34.495 1.00 95.44 526 GLY A CA 1
ATOM 4065 C C . GLY A 1 526 ? 40.121 -7.492 -33.838 1.00 95.44 526 GLY A C 1
ATOM 4066 O O . GLY A 1 526 ? 39.947 -8.633 -33.418 1.00 95.44 526 GLY A O 1
ATOM 4067 N N . LEU A 1 527 ? 39.181 -6.537 -33.773 1.00 96.81 527 LEU A N 1
ATOM 4068 C CA . LEU A 1 527 ? 37.901 -6.659 -33.062 1.00 96.81 527 LEU A CA 1
ATOM 4069 C C . LEU A 1 527 ? 37.119 -7.927 -33.454 1.00 96.81 527 LEU A C 1
ATOM 4071 O O . LEU A 1 527 ? 36.789 -8.123 -34.629 1.00 96.81 527 LEU A O 1
ATOM 4075 N N . GLY A 1 528 ? 36.772 -8.748 -32.462 1.00 94.94 528 GLY A N 1
ATOM 4076 C CA . GLY A 1 528 ? 36.121 -10.043 -32.641 1.00 94.94 528 GLY A CA 1
ATOM 4077 C C . GLY A 1 528 ? 35.136 -10.422 -31.529 1.00 94.94 528 GLY A C 1
ATOM 4078 O O . GLY A 1 528 ? 34.611 -9.584 -30.797 1.00 94.94 528 GLY A O 1
ATOM 4079 N N . ARG A 1 529 ? 34.833 -11.724 -31.435 1.00 95.12 529 ARG A N 1
ATOM 4080 C CA . ARG A 1 529 ? 33.795 -12.245 -30.536 1.00 95.12 529 ARG A CA 1
ATOM 4081 C C . ARG A 1 529 ? 34.199 -12.125 -29.064 1.00 95.12 529 ARG A C 1
ATOM 4083 O O . ARG A 1 529 ? 35.175 -12.740 -28.645 1.00 95.12 529 ARG A O 1
ATOM 4090 N N . GLY A 1 530 ? 33.374 -11.427 -28.283 1.00 88.06 530 GLY A N 1
ATOM 4091 C CA . GLY A 1 530 ? 33.569 -11.226 -26.842 1.00 88.06 530 GLY A CA 1
ATOM 4092 C C . GLY A 1 530 ? 34.310 -9.938 -26.467 1.00 88.06 530 GLY A C 1
ATOM 4093 O O . GLY A 1 530 ? 34.336 -9.593 -25.287 1.00 88.06 530 GLY A O 1
ATOM 4094 N N . ASP A 1 531 ? 34.846 -9.205 -27.446 1.00 96.94 531 ASP A N 1
ATOM 4095 C CA . ASP A 1 531 ? 35.384 -7.861 -27.233 1.00 96.94 531 ASP A CA 1
ATOM 4096 C C . ASP A 1 531 ? 34.266 -6.835 -26.975 1.00 96.94 531 ASP A C 1
ATOM 4098 O O . ASP A 1 531 ? 33.082 -7.074 -27.240 1.00 96.94 531 ASP A O 1
ATOM 4102 N N . LEU A 1 532 ? 34.657 -5.641 -26.523 1.00 98.06 532 LEU A N 1
ATOM 4103 C CA . LEU A 1 532 ? 33.799 -4.459 -26.484 1.00 98.06 532 LEU A CA 1
ATOM 4104 C C . LEU A 1 532 ? 34.416 -3.324 -27.309 1.00 98.06 532 LEU A C 1
ATOM 4106 O O . LEU A 1 532 ? 35.603 -3.030 -27.170 1.00 98.06 532 LEU A O 1
ATOM 4110 N N . ALA A 1 533 ? 33.617 -2.658 -28.142 1.00 98.38 533 ALA A N 1
ATOM 4111 C CA . ALA A 1 533 ? 34.034 -1.469 -28.886 1.00 98.38 533 ALA A CA 1
ATOM 4112 C C . ALA A 1 533 ? 33.369 -0.206 -28.327 1.00 98.38 533 ALA A C 1
ATOM 4114 O O . ALA A 1 533 ? 32.145 -0.143 -28.191 1.00 98.38 533 ALA A O 1
ATOM 4115 N N . GLY A 1 534 ? 34.167 0.822 -28.042 1.00 97.94 534 GLY A N 1
ATOM 4116 C CA . GLY A 1 534 ? 33.659 2.156 -27.730 1.00 97.94 534 GLY A CA 1
ATOM 4117 C C . GLY A 1 534 ? 33.190 2.846 -29.004 1.00 97.94 534 GLY A C 1
ATOM 4118 O O . GLY A 1 534 ? 33.910 2.844 -29.998 1.00 97.94 534 GLY A O 1
ATOM 4119 N N . VAL A 1 535 ? 32.005 3.450 -28.986 1.00 98.38 535 VAL A N 1
ATOM 4120 C CA . VAL A 1 535 ? 31.436 4.161 -30.138 1.00 98.38 535 VAL A CA 1
ATOM 4121 C C . VAL A 1 535 ? 31.147 5.601 -29.734 1.00 98.38 535 VAL A C 1
ATOM 4123 O O . VAL A 1 535 ? 30.197 5.850 -28.996 1.00 98.38 535 VAL A O 1
ATOM 4126 N N . LEU A 1 536 ? 31.972 6.541 -30.206 1.00 97.88 536 LEU A N 1
ATOM 4127 C CA . LEU A 1 536 ? 31.818 7.983 -29.975 1.00 97.88 536 LEU A CA 1
ATOM 4128 C C . LEU A 1 536 ? 31.487 8.675 -31.301 1.00 97.88 536 LEU A C 1
ATOM 4130 O O . LEU A 1 536 ? 32.376 9.117 -32.034 1.00 97.88 536 LEU A O 1
ATOM 4134 N N . LEU A 1 537 ? 30.197 8.742 -31.610 1.00 97.38 537 LEU A N 1
ATOM 4135 C CA . LEU A 1 537 ? 29.637 9.315 -32.832 1.00 97.38 537 LEU A CA 1
ATOM 4136 C C . LEU A 1 537 ? 28.379 10.106 -32.487 1.00 97.38 537 LEU A C 1
ATOM 4138 O O . LEU A 1 537 ? 27.661 9.749 -31.554 1.00 97.38 537 LEU A O 1
ATOM 4142 N N . ASP A 1 538 ? 28.076 11.135 -33.274 1.00 96.25 538 ASP A N 1
ATOM 4143 C CA . ASP A 1 538 ? 26.750 11.742 -33.232 1.00 96.25 538 ASP A CA 1
ATOM 4144 C C . ASP A 1 538 ? 25.699 10.778 -33.791 1.00 96.25 538 ASP A C 1
ATOM 4146 O O . ASP A 1 538 ? 25.925 10.132 -34.822 1.00 96.25 538 ASP A O 1
ATOM 4150 N N . ARG A 1 539 ? 24.525 10.724 -33.146 1.00 96.38 539 ARG A N 1
ATOM 4151 C CA . ARG A 1 539 ? 23.316 10.088 -33.684 1.00 96.38 539 ARG A CA 1
ATOM 4152 C C . ARG A 1 539 ? 23.095 10.482 -35.151 1.00 96.38 539 ARG A C 1
ATOM 4154 O O . ARG A 1 539 ? 22.867 11.643 -35.478 1.00 96.38 539 ARG A O 1
ATOM 4161 N N . SER A 1 540 ? 23.210 9.481 -36.017 1.00 97.00 540 SER A N 1
ATOM 4162 C CA . SER A 1 540 ? 23.254 9.591 -37.476 1.00 97.00 540 SER A CA 1
ATOM 4163 C C . SER A 1 540 ? 23.074 8.204 -38.105 1.00 97.00 540 SER A C 1
ATOM 4165 O O . SER A 1 540 ? 23.131 7.181 -37.414 1.00 97.00 540 SER A O 1
ATOM 4167 N N . THR A 1 541 ? 22.918 8.145 -39.425 1.00 98.00 541 THR A N 1
ATOM 4168 C CA . THR A 1 541 ? 22.998 6.901 -40.212 1.00 98.00 541 THR A CA 1
ATOM 4169 C C . THR A 1 541 ? 24.295 6.131 -39.960 1.00 98.00 541 THR A C 1
ATOM 4171 O O . THR A 1 541 ? 24.262 4.911 -39.807 1.00 98.00 541 THR A O 1
ATOM 4174 N N . GLU A 1 542 ? 25.425 6.821 -39.814 1.00 97.75 542 GLU A N 1
ATOM 4175 C CA . GLU A 1 542 ? 26.722 6.184 -39.570 1.00 97.75 542 GLU A CA 1
ATOM 4176 C C . GLU A 1 542 ? 26.890 5.652 -38.129 1.00 97.75 542 GLU A C 1
ATOM 4178 O O . GLU A 1 542 ? 27.607 4.669 -37.921 1.00 97.75 542 GLU A O 1
ATOM 4183 N N . LEU A 1 543 ? 26.154 6.183 -37.139 1.00 97.88 543 LEU A N 1
ATOM 4184 C CA . LEU A 1 543 ? 26.006 5.519 -35.832 1.00 97.88 543 LEU A CA 1
ATOM 4185 C C . LEU A 1 543 ? 25.285 4.167 -35.987 1.00 97.88 543 LEU A C 1
ATOM 4187 O O . LEU A 1 543 ? 25.739 3.165 -35.434 1.00 97.88 543 LEU A O 1
ATOM 4191 N N . ALA A 1 544 ? 24.199 4.116 -36.767 1.00 98.19 544 ALA A N 1
ATOM 4192 C CA . ALA A 1 544 ? 23.444 2.883 -37.007 1.00 98.19 544 ALA A CA 1
ATOM 4193 C C . ALA A 1 544 ? 24.286 1.820 -37.742 1.00 98.19 544 ALA A C 1
ATOM 4195 O O . ALA A 1 544 ? 24.309 0.654 -37.339 1.00 98.19 544 ALA A O 1
ATOM 4196 N N . VAL A 1 545 ? 25.037 2.240 -38.770 1.00 98.69 545 VAL A N 1
ATOM 4197 C CA . VAL A 1 545 ? 26.034 1.413 -39.475 1.00 98.69 545 VAL A CA 1
ATOM 4198 C C . VAL A 1 545 ? 27.090 0.880 -38.503 1.00 98.69 545 VAL A C 1
ATOM 4200 O O . VAL A 1 545 ? 27.390 -0.313 -38.522 1.00 98.69 545 VAL A O 1
ATOM 4203 N N . THR A 1 546 ? 27.621 1.733 -37.622 1.00 98.69 546 THR A N 1
ATOM 4204 C CA . THR A 1 546 ? 28.670 1.368 -36.655 1.00 98.69 546 THR A CA 1
ATOM 4205 C C . THR A 1 546 ? 28.191 0.356 -35.618 1.00 98.69 546 THR A C 1
ATOM 4207 O O . THR A 1 546 ? 28.881 -0.633 -35.372 1.00 98.69 546 THR A O 1
ATOM 4210 N N . ILE A 1 547 ? 26.998 0.547 -35.051 1.00 98.44 547 ILE A N 1
ATOM 4211 C CA . ILE A 1 547 ? 26.398 -0.387 -34.086 1.00 98.44 547 ILE A CA 1
ATOM 4212 C C . ILE A 1 547 ? 26.232 -1.779 -34.710 1.00 98.44 547 ILE A C 1
ATOM 4214 O O . ILE A 1 547 ? 26.643 -2.780 -34.120 1.00 98.44 547 ILE A O 1
ATOM 4218 N N . LEU A 1 548 ? 25.689 -1.853 -35.929 1.00 98.38 548 LEU A N 1
ATOM 4219 C CA . LEU A 1 548 ? 25.549 -3.116 -36.655 1.00 98.38 548 LEU A CA 1
ATOM 4220 C C . LEU A 1 548 ? 26.908 -3.736 -37.013 1.00 98.38 548 LEU A C 1
ATOM 4222 O O . LEU A 1 548 ? 27.053 -4.954 -36.923 1.00 98.38 548 LEU A O 1
ATOM 4226 N N . ALA A 1 549 ? 27.904 -2.929 -37.388 1.00 98.62 549 ALA A N 1
ATOM 4227 C CA . ALA A 1 549 ? 29.241 -3.403 -37.739 1.00 98.62 549 ALA A CA 1
ATOM 4228 C C . ALA A 1 549 ? 29.978 -4.041 -36.549 1.00 98.62 549 ALA A C 1
ATOM 4230 O O . ALA A 1 549 ? 30.519 -5.137 -36.685 1.00 98.62 549 ALA A O 1
ATOM 4231 N N . VAL A 1 550 ? 29.940 -3.402 -35.374 1.00 98.50 550 VAL A N 1
ATOM 4232 C CA . VAL A 1 550 ? 30.526 -3.926 -34.126 1.00 98.50 550 VAL A CA 1
ATOM 4233 C C . VAL A 1 550 ? 29.914 -5.287 -33.771 1.00 98.50 550 VAL A C 1
ATOM 4235 O O . VAL A 1 550 ? 30.643 -6.268 -33.608 1.00 98.50 550 VAL A O 1
ATOM 4238 N N . LEU A 1 551 ? 28.580 -5.389 -33.779 1.00 97.88 551 LEU A N 1
ATOM 4239 C CA . LEU A 1 551 ? 27.885 -6.656 -33.527 1.00 97.88 551 LEU A CA 1
ATOM 4240 C C . LEU A 1 551 ? 28.157 -7.722 -34.607 1.00 97.88 551 LEU A C 1
ATOM 4242 O O . LEU A 1 551 ? 28.122 -8.916 -34.314 1.00 97.88 551 LEU A O 1
ATOM 4246 N N . LYS A 1 552 ? 28.433 -7.330 -35.859 1.00 97.56 552 LYS A N 1
ATOM 4247 C CA . LYS A 1 552 ? 28.803 -8.251 -36.955 1.00 97.56 552 LYS A CA 1
ATOM 4248 C C . LYS A 1 552 ? 30.233 -8.794 -36.833 1.00 97.56 552 LYS A C 1
ATOM 4250 O O . LYS A 1 552 ? 30.498 -9.876 -37.357 1.00 97.56 552 LYS A O 1
ATOM 4255 N N . CYS A 1 553 ? 31.120 -8.116 -36.099 1.00 97.50 553 CYS A N 1
ATOM 4256 C CA . CYS A 1 553 ? 32.382 -8.696 -35.620 1.00 97.50 553 CYS A CA 1
ATOM 4257 C C . CYS A 1 553 ? 32.182 -9.686 -34.456 1.00 97.50 553 CYS A C 1
ATOM 4259 O O . CYS A 1 553 ? 33.064 -10.500 -34.186 1.00 97.50 553 CYS A O 1
ATOM 4261 N N . GLY A 1 554 ? 31.025 -9.644 -33.785 1.00 95.94 554 GLY A N 1
ATOM 4262 C CA . GLY A 1 554 ? 30.733 -10.402 -32.566 1.00 95.94 554 GLY A CA 1
ATOM 4263 C C . GLY A 1 554 ? 31.136 -9.702 -31.266 1.00 95.94 554 GLY A C 1
ATOM 4264 O O . GLY A 1 554 ? 31.072 -10.318 -30.201 1.00 95.94 554 GLY A O 1
ATOM 4265 N N . ALA A 1 555 ? 31.556 -8.442 -31.354 1.00 97.81 555 ALA A N 1
ATOM 4266 C CA . ALA A 1 555 ? 31.836 -7.601 -30.202 1.00 97.81 555 ALA A CA 1
ATOM 4267 C C . ALA A 1 555 ? 30.552 -6.917 -29.717 1.00 97.81 555 ALA A C 1
ATOM 4269 O O . ALA A 1 555 ? 29.664 -6.611 -30.516 1.00 97.81 555 ALA A O 1
ATOM 4270 N N . GLY A 1 556 ? 30.478 -6.611 -28.423 1.00 98.00 556 GLY A N 1
ATOM 4271 C CA . GLY A 1 556 ? 29.447 -5.722 -27.889 1.00 98.00 556 GLY A CA 1
ATOM 4272 C C . GLY A 1 556 ? 29.823 -4.246 -28.067 1.00 98.00 556 GLY A C 1
ATOM 4273 O O . GLY A 1 556 ? 31.000 -3.901 -28.174 1.00 98.00 556 GLY A O 1
ATOM 4274 N N . TYR A 1 557 ? 28.839 -3.346 -28.071 1.00 97.75 557 TYR A N 1
ATOM 4275 C CA . TYR A 1 557 ? 29.082 -1.900 -28.174 1.00 97.75 557 TYR A CA 1
ATOM 4276 C C . TYR A 1 557 ? 28.965 -1.163 -26.827 1.00 97.75 557 TYR A C 1
ATOM 4278 O O . TYR A 1 557 ? 28.120 -1.482 -25.991 1.00 97.75 557 TYR A O 1
ATOM 4286 N N . ALA A 1 558 ? 29.777 -0.124 -26.638 1.00 97.00 558 ALA A N 1
ATOM 4287 C CA . ALA A 1 558 ? 29.661 0.853 -25.557 1.00 97.00 558 ALA A CA 1
ATOM 4288 C C . ALA A 1 558 ? 29.392 2.237 -26.171 1.00 97.00 558 ALA A C 1
ATOM 4290 O O . ALA A 1 558 ? 30.292 2.821 -26.777 1.00 97.00 558 ALA A O 1
ATOM 4291 N N . LEU A 1 559 ? 28.165 2.759 -26.053 1.00 96.44 559 LEU A N 1
ATOM 4292 C CA . LEU A 1 559 ? 27.821 4.065 -26.633 1.00 96.44 559 LEU A CA 1
ATOM 4293 C C . LEU A 1 559 ? 28.342 5.196 -25.737 1.00 96.44 559 LEU A C 1
ATOM 4295 O O . LEU A 1 559 ? 27.924 5.364 -24.590 1.00 96.44 559 LEU A O 1
ATOM 4299 N N . LEU A 1 560 ? 29.296 5.950 -26.279 1.00 95.44 560 LEU A N 1
ATOM 4300 C CA . LEU A 1 560 ? 29.981 7.063 -25.639 1.00 95.44 560 LEU A CA 1
ATOM 4301 C C . LEU A 1 560 ? 29.303 8.359 -26.098 1.00 95.44 560 LEU A C 1
ATOM 4303 O O . LEU A 1 560 ? 29.455 8.777 -27.240 1.00 95.44 560 LEU A O 1
ATOM 4307 N N . ASP A 1 561 ? 28.516 8.960 -25.210 1.00 94.50 561 ASP A N 1
ATOM 4308 C CA . ASP A 1 561 ? 27.624 10.085 -25.515 1.00 94.50 561 ASP A CA 1
ATOM 4309 C C . ASP A 1 561 ? 28.398 11.388 -25.816 1.00 94.50 561 ASP A C 1
ATOM 4311 O O . ASP A 1 561 ? 29.057 11.910 -24.910 1.00 94.50 561 ASP A O 1
ATOM 4315 N N . PRO A 1 562 ? 28.330 11.964 -27.034 1.00 94.56 562 PRO A N 1
ATOM 4316 C CA . PRO A 1 562 ? 29.094 13.163 -27.383 1.00 94.56 562 PRO A CA 1
ATOM 4317 C C . PRO A 1 562 ? 28.905 14.358 -26.436 1.00 94.56 562 PRO A C 1
ATOM 4319 O O . PRO A 1 562 ? 29.807 15.190 -26.330 1.00 94.56 562 PRO A O 1
ATOM 4322 N N . GLU A 1 563 ? 27.788 14.459 -25.715 1.00 93.38 563 GLU A N 1
ATOM 4323 C CA . GLU A 1 563 ? 27.553 15.562 -24.779 1.00 93.38 563 GLU A CA 1
ATOM 4324 C C . GLU A 1 563 ? 28.229 15.403 -23.410 1.00 93.38 563 GLU A C 1
ATOM 4326 O O . GLU A 1 563 ? 28.263 16.358 -22.626 1.00 93.38 563 GLU A O 1
ATOM 4331 N N . PHE A 1 564 ? 28.735 14.217 -23.064 1.00 93.38 564 PHE A N 1
ATOM 4332 C CA . PHE A 1 564 ? 29.404 14.027 -21.779 1.00 93.38 564 PHE A CA 1
ATOM 4333 C C . PHE A 1 564 ? 30.826 14.619 -21.798 1.00 93.38 564 PHE A C 1
ATOM 4335 O O . PHE A 1 564 ? 31.492 14.589 -22.833 1.00 93.38 564 PHE A O 1
ATOM 4342 N N . PRO A 1 565 ? 31.333 15.130 -20.655 1.00 94.06 565 PRO A N 1
ATOM 4343 C CA . PRO A 1 565 ? 32.707 15.612 -20.561 1.00 94.06 565 PRO A CA 1
ATOM 4344 C C . PRO A 1 565 ? 33.733 14.517 -20.865 1.00 94.06 565 PRO A C 1
ATOM 4346 O O . PRO A 1 565 ? 33.554 13.364 -20.472 1.00 94.06 565 PRO A O 1
ATOM 4349 N N . ASP A 1 566 ? 34.846 14.902 -21.478 1.00 95.88 566 ASP A N 1
ATOM 4350 C CA . ASP A 1 566 ? 35.891 13.996 -21.973 1.00 95.88 566 ASP A CA 1
ATOM 4351 C C . ASP A 1 566 ? 36.502 13.111 -20.868 1.00 95.88 566 ASP A C 1
ATOM 4353 O O . ASP A 1 566 ? 36.814 11.945 -21.102 1.00 95.88 566 ASP A O 1
ATOM 4357 N N . GLU A 1 567 ? 36.576 13.606 -19.626 1.00 92.12 567 GLU A N 1
ATOM 4358 C CA . GLU A 1 567 ? 36.945 12.810 -18.444 1.00 92.12 567 GLU A CA 1
ATOM 4359 C C . GLU A 1 567 ? 35.961 11.651 -18.201 1.00 92.12 567 GLU A C 1
ATOM 4361 O O . GLU A 1 567 ? 36.375 10.516 -17.948 1.00 92.12 567 GLU A O 1
ATOM 4366 N N . ARG A 1 568 ? 34.649 11.903 -18.324 1.00 92.06 568 ARG A N 1
ATOM 4367 C CA . ARG A 1 568 ? 33.611 10.869 -18.204 1.00 92.06 568 ARG A CA 1
ATOM 4368 C C . ARG A 1 568 ? 33.673 9.896 -19.377 1.00 92.06 568 ARG A C 1
ATOM 4370 O O . ARG A 1 568 ? 33.495 8.703 -19.156 1.00 92.06 568 ARG A O 1
ATOM 4377 N N . LEU A 1 569 ? 33.937 10.367 -20.593 1.00 94.19 569 LEU A N 1
ATOM 4378 C CA . LEU A 1 569 ? 34.060 9.500 -21.769 1.00 94.19 569 LEU A CA 1
ATOM 4379 C C . LEU A 1 569 ? 35.286 8.586 -21.675 1.00 94.19 569 LEU A C 1
ATOM 4381 O O . LEU A 1 569 ? 35.159 7.375 -21.835 1.00 94.19 569 LEU A O 1
ATOM 4385 N N . THR A 1 570 ? 36.440 9.144 -21.313 1.00 93.88 570 THR A N 1
ATOM 4386 C CA . THR A 1 570 ? 37.701 8.408 -21.135 1.00 93.88 570 THR A CA 1
ATOM 4387 C C . THR A 1 570 ? 37.607 7.391 -19.996 1.00 93.88 570 THR A C 1
ATOM 4389 O O . THR A 1 570 ? 37.986 6.234 -20.171 1.00 93.88 570 THR A O 1
ATOM 4392 N N . SER A 1 571 ? 37.044 7.777 -18.844 1.00 91.69 571 SER A N 1
ATOM 4393 C CA . SER A 1 571 ? 36.828 6.841 -17.730 1.00 91.69 571 SER A CA 1
ATOM 4394 C C . SER A 1 571 ? 35.775 5.774 -18.043 1.00 91.69 571 SER A C 1
ATOM 4396 O O . SER A 1 571 ? 35.952 4.635 -17.629 1.00 91.69 571 SER A O 1
ATOM 4398 N N . THR A 1 572 ? 34.735 6.090 -18.823 1.00 92.75 572 THR A N 1
ATOM 4399 C CA . THR A 1 572 ? 33.749 5.096 -19.287 1.00 92.75 572 THR A CA 1
ATOM 4400 C C . THR A 1 572 ? 34.381 4.097 -20.259 1.00 92.75 572 THR A C 1
ATOM 4402 O O . THR A 1 572 ? 34.184 2.900 -20.098 1.00 92.75 572 THR A O 1
ATOM 4405 N N . ALA A 1 573 ? 35.189 4.558 -21.221 1.00 94.44 573 ALA A N 1
ATOM 4406 C CA . ALA A 1 573 ? 35.929 3.694 -22.145 1.00 94.44 573 ALA A CA 1
ATOM 4407 C C . ALA A 1 573 ? 36.910 2.756 -21.414 1.00 94.44 573 ALA A C 1
ATOM 4409 O O . ALA A 1 573 ? 36.986 1.568 -21.729 1.00 94.44 573 ALA A O 1
ATOM 4410 N N . ALA A 1 574 ? 37.613 3.272 -20.399 1.00 93.69 574 ALA A N 1
ATOM 4411 C CA . ALA A 1 574 ? 38.533 2.494 -19.574 1.00 93.69 574 ALA A CA 1
ATOM 4412 C C . ALA A 1 574 ? 37.814 1.493 -18.645 1.00 93.69 574 ALA A C 1
ATOM 4414 O O . ALA A 1 574 ? 38.183 0.322 -18.628 1.00 93.69 574 ALA A O 1
ATOM 4415 N N . ASP A 1 575 ? 36.765 1.911 -17.922 1.00 93.19 575 ASP A N 1
ATOM 4416 C CA . ASP A 1 575 ? 35.971 1.021 -17.052 1.00 93.19 575 ASP A CA 1
ATOM 4417 C C . ASP A 1 575 ? 35.145 -0.006 -17.861 1.00 93.19 575 ASP A C 1
ATOM 4419 O O . ASP A 1 575 ? 34.751 -1.036 -17.315 1.00 93.19 575 ASP A O 1
ATOM 4423 N N . ALA A 1 576 ? 34.895 0.244 -19.153 1.00 93.69 576 ALA A N 1
ATOM 4424 C CA . ALA A 1 576 ? 34.317 -0.721 -20.093 1.00 93.69 576 ALA A CA 1
ATOM 4425 C C . ALA A 1 576 ? 35.344 -1.710 -20.675 1.00 93.69 576 ALA A C 1
ATOM 4427 O O . ALA A 1 576 ? 34.938 -2.722 -21.238 1.00 93.69 576 ALA A O 1
ATOM 4428 N N . GLY A 1 577 ? 36.648 -1.428 -20.568 1.00 94.44 577 GLY A N 1
ATOM 4429 C CA . GLY A 1 577 ? 37.708 -2.276 -21.119 1.00 94.44 577 GLY A CA 1
ATOM 4430 C C . GLY A 1 577 ? 37.676 -2.400 -22.645 1.00 94.44 577 GLY A C 1
ATOM 4431 O O . GLY A 1 577 ? 37.856 -3.502 -23.159 1.00 94.44 577 GLY A O 1
ATOM 4432 N N . ILE A 1 578 ? 37.405 -1.308 -23.374 1.00 97.00 578 ILE A N 1
ATOM 4433 C CA . ILE A 1 578 ? 37.222 -1.380 -24.833 1.00 97.00 578 ILE A CA 1
ATOM 4434 C C . ILE A 1 578 ? 38.492 -1.843 -25.568 1.00 97.00 578 ILE A C 1
ATOM 4436 O O . ILE A 1 578 ? 39.593 -1.349 -25.319 1.00 97.00 578 ILE A O 1
ATOM 4440 N N . ALA A 1 579 ? 38.319 -2.763 -26.517 1.00 97.62 579 ALA A N 1
ATOM 4441 C CA . ALA A 1 579 ? 39.373 -3.256 -27.399 1.00 97.62 579 ALA A CA 1
ATOM 4442 C C . ALA A 1 579 ? 39.678 -2.267 -28.537 1.00 97.62 579 ALA A C 1
ATOM 4444 O O . ALA A 1 579 ? 40.828 -2.124 -28.942 1.00 97.62 579 ALA A O 1
ATOM 4445 N N . ALA A 1 580 ? 38.658 -1.555 -29.028 1.00 98.00 580 ALA A N 1
ATOM 4446 C CA . ALA A 1 580 ? 38.766 -0.560 -30.095 1.00 98.00 580 ALA A CA 1
ATOM 4447 C C . ALA A 1 580 ? 37.816 0.628 -29.862 1.00 98.00 580 ALA A C 1
ATOM 4449 O O . ALA A 1 580 ? 36.771 0.481 -29.223 1.00 98.00 580 ALA A O 1
ATOM 4450 N N . LEU A 1 581 ? 38.153 1.787 -30.431 1.00 98.25 581 LEU A N 1
ATOM 4451 C CA . LEU A 1 581 ? 37.302 2.978 -30.498 1.00 98.25 581 LEU A CA 1
ATOM 4452 C C . LEU A 1 581 ? 36.863 3.221 -31.951 1.00 98.25 581 LEU A C 1
ATOM 4454 O O . LEU A 1 581 ? 37.698 3.285 -32.850 1.00 98.25 581 LEU A O 1
ATOM 4458 N N . VAL A 1 582 ? 35.566 3.408 -32.184 1.00 98.44 582 VAL A N 1
ATOM 4459 C CA . VAL A 1 582 ? 35.001 3.812 -33.480 1.00 98.44 582 VAL A CA 1
ATOM 4460 C C . VAL A 1 582 ? 34.396 5.203 -33.333 1.00 98.44 582 VAL A C 1
ATOM 4462 O O . VAL A 1 582 ? 33.592 5.453 -32.433 1.00 98.44 582 VAL A O 1
ATOM 4465 N N . THR A 1 583 ? 34.846 6.146 -34.156 1.00 97.94 583 THR A N 1
ATOM 4466 C CA . THR A 1 583 ? 34.573 7.573 -33.950 1.00 97.94 583 THR A CA 1
ATOM 4467 C C . THR A 1 583 ? 34.746 8.382 -35.243 1.00 97.94 583 THR A C 1
ATOM 4469 O O . THR A 1 583 ? 35.000 7.817 -36.306 1.00 97.94 583 THR A O 1
ATOM 4472 N N . SER A 1 584 ? 34.594 9.705 -35.168 1.00 96.38 584 SER A N 1
ATOM 4473 C CA . SER A 1 584 ? 34.920 10.653 -36.242 1.00 96.38 584 SER A CA 1
ATOM 4474 C C . SER A 1 584 ? 36.254 11.354 -35.963 1.00 96.38 584 SER A C 1
ATOM 4476 O O . SER A 1 584 ? 36.711 11.423 -34.819 1.00 96.38 584 SER A O 1
ATOM 4478 N N . ALA A 1 585 ? 36.888 11.930 -36.983 1.00 93.69 585 ALA A N 1
ATOM 4479 C CA . ALA A 1 585 ? 38.122 12.695 -36.836 1.00 93.69 585 ALA A CA 1
ATOM 4480 C C . ALA A 1 585 ? 37.957 13.899 -35.889 1.00 93.69 585 ALA A C 1
ATOM 4482 O O . ALA A 1 585 ? 38.886 14.221 -35.146 1.00 93.69 585 ALA A O 1
ATOM 4483 N N . GLY A 1 586 ? 36.767 14.511 -35.859 1.00 92.81 586 GLY A N 1
ATOM 4484 C CA . GLY A 1 586 ? 36.421 15.567 -34.905 1.00 92.81 586 GLY A CA 1
ATOM 4485 C C . GLY A 1 586 ? 36.382 15.085 -33.450 1.00 92.81 586 GLY A C 1
ATOM 4486 O O . GLY A 1 586 ? 36.848 15.792 -32.559 1.00 92.81 586 GLY A O 1
ATOM 4487 N N . HIS A 1 587 ? 35.895 13.867 -33.198 1.00 94.38 587 HIS A N 1
ATOM 4488 C CA . HIS A 1 587 ? 35.736 13.320 -31.847 1.00 94.38 587 HIS A CA 1
ATOM 4489 C C . HIS A 1 587 ? 36.929 12.508 -31.323 1.00 94.38 587 HIS A C 1
ATOM 4491 O O . HIS A 1 587 ? 37.100 12.407 -30.108 1.00 94.38 587 HIS A O 1
ATOM 4497 N N . ALA A 1 588 ? 37.803 12.002 -32.196 1.00 90.88 588 ALA A N 1
ATOM 4498 C CA . ALA A 1 588 ? 38.895 11.091 -31.835 1.00 90.88 588 ALA A CA 1
ATOM 4499 C C . ALA A 1 588 ? 39.869 11.596 -30.748 1.00 90.88 588 ALA A C 1
ATOM 4501 O O . ALA A 1 588 ? 40.544 10.788 -30.115 1.00 90.88 588 ALA A O 1
ATOM 4502 N N . HIS A 1 589 ? 39.967 12.910 -30.521 1.00 92.94 589 HIS A N 1
ATOM 4503 C CA . HIS A 1 589 ? 40.849 13.491 -29.502 1.00 92.94 589 HIS A CA 1
ATOM 4504 C C . HIS A 1 589 ? 40.279 13.441 -28.070 1.00 92.94 589 HIS A C 1
ATOM 4506 O O . HIS A 1 589 ? 41.028 13.628 -27.114 1.00 92.94 589 HIS A O 1
ATOM 4512 N N . ARG A 1 590 ? 38.970 13.193 -27.919 1.00 95.56 590 ARG A N 1
ATOM 4513 C CA . ARG A 1 590 ? 38.220 13.312 -26.653 1.00 95.56 590 ARG A CA 1
ATOM 4514 C C . ARG A 1 590 ? 38.273 12.063 -25.767 1.00 95.56 590 ARG A C 1
ATOM 4516 O O . ARG A 1 590 ? 37.875 12.112 -24.608 1.00 95.56 590 ARG A O 1
ATOM 4523 N N . VAL A 1 591 ? 38.733 10.938 -26.323 1.00 94.25 591 VAL A N 1
ATOM 4524 C CA . VAL A 1 591 ? 38.841 9.629 -25.649 1.00 94.25 591 VAL A CA 1
ATOM 4525 C C . VAL A 1 591 ? 40.234 9.031 -25.911 1.00 94.25 591 VAL A C 1
ATOM 4527 O O . VAL A 1 591 ? 40.373 8.051 -26.649 1.00 94.25 591 VAL A O 1
ATOM 4530 N N . PRO A 1 592 ? 41.302 9.652 -25.370 1.00 89.69 592 PRO A N 1
ATOM 4531 C CA . PRO A 1 592 ? 42.665 9.150 -25.506 1.00 89.69 592 PRO A CA 1
ATOM 4532 C C . PRO A 1 592 ? 42.852 7.824 -24.753 1.00 89.69 592 PRO A C 1
ATOM 4534 O O . PRO A 1 592 ? 42.401 7.669 -23.619 1.00 89.69 592 PRO A O 1
ATOM 4537 N N . GLY A 1 593 ? 43.573 6.884 -25.361 1.00 86.88 593 GLY A N 1
ATOM 4538 C CA . GLY A 1 593 ? 43.902 5.591 -24.762 1.00 86.88 593 GLY A CA 1
ATOM 4539 C C . GLY A 1 593 ? 44.813 4.750 -25.654 1.00 86.88 593 GLY A C 1
ATOM 4540 O O . GLY A 1 593 ? 45.330 5.237 -26.658 1.00 86.88 593 GLY A O 1
ATOM 4541 N N . SER A 1 594 ? 45.027 3.490 -25.271 1.00 87.62 594 SER A N 1
ATOM 4542 C CA . SER A 1 594 ? 45.899 2.535 -25.978 1.00 87.62 594 SER A CA 1
ATOM 4543 C C . SER A 1 594 ? 45.171 1.635 -26.986 1.00 87.62 594 SER A C 1
ATOM 4545 O O . SER A 1 594 ? 45.811 0.813 -27.636 1.00 87.62 594 SER A O 1
ATOM 4547 N N . TRP A 1 595 ? 43.848 1.758 -27.099 1.00 92.88 595 TRP A N 1
ATOM 4548 C CA . TRP A 1 595 ? 43.020 1.056 -28.082 1.00 92.88 595 TRP A CA 1
ATOM 4549 C C . TRP A 1 595 ? 43.230 1.626 -29.500 1.00 92.88 595 TRP A C 1
ATOM 4551 O O . TRP A 1 595 ? 43.331 2.847 -29.657 1.00 92.88 595 TRP A O 1
ATOM 4561 N N . PRO A 1 596 ? 43.241 0.793 -30.560 1.00 95.31 596 PRO A N 1
ATOM 4562 C CA . PRO A 1 596 ? 43.128 1.271 -31.934 1.00 95.31 596 PRO A CA 1
ATOM 4563 C C . PRO A 1 596 ? 41.856 2.109 -32.127 1.00 95.31 596 PRO A C 1
ATOM 4565 O O . PRO A 1 596 ? 40.784 1.748 -31.636 1.00 95.31 596 PRO A O 1
ATOM 4568 N N . ALA A 1 597 ? 41.970 3.221 -32.855 1.00 95.38 597 ALA A N 1
ATOM 4569 C CA . ALA A 1 597 ? 40.869 4.149 -33.100 1.00 95.38 597 ALA A CA 1
ATOM 4570 C C . ALA A 1 597 ? 40.606 4.305 -34.605 1.00 95.38 597 ALA A C 1
ATOM 4572 O O . ALA A 1 597 ? 41.454 4.841 -35.317 1.00 95.38 597 ALA A O 1
ATOM 4573 N N . VAL A 1 598 ? 39.430 3.869 -35.064 1.00 97.62 598 VAL A N 1
ATOM 4574 C CA . VAL A 1 598 ? 38.975 3.994 -36.459 1.00 97.62 598 VAL A CA 1
ATOM 4575 C C . VAL A 1 598 ? 38.126 5.254 -36.616 1.00 97.62 598 VAL A C 1
ATOM 4577 O O . VAL A 1 598 ? 37.187 5.485 -35.848 1.00 97.62 598 VAL A O 1
ATOM 4580 N N . ARG A 1 599 ? 38.467 6.072 -37.614 1.00 97.19 599 ARG A N 1
ATOM 4581 C CA . ARG A 1 599 ? 37.851 7.369 -37.923 1.00 97.19 599 ARG A CA 1
ATOM 4582 C C . ARG A 1 599 ? 37.028 7.240 -39.196 1.00 97.19 599 ARG A C 1
ATOM 4584 O O . ARG A 1 599 ? 37.562 7.362 -40.295 1.00 97.19 599 ARG A O 1
ATOM 4591 N N . ILE A 1 600 ? 35.738 6.948 -39.057 1.00 96.81 600 ILE A N 1
ATOM 4592 C CA . ILE A 1 600 ? 34.895 6.489 -40.177 1.00 96.81 600 ILE A CA 1
ATOM 4593 C C . ILE A 1 600 ? 34.725 7.531 -41.296 1.00 96.81 600 ILE A C 1
ATOM 4595 O O . ILE A 1 600 ? 34.532 7.171 -42.454 1.00 96.81 600 ILE A O 1
ATOM 4599 N N . ASP A 1 601 ? 34.862 8.813 -40.961 1.00 94.06 601 ASP A N 1
ATOM 4600 C CA . ASP A 1 601 ? 34.869 9.952 -41.880 1.00 94.06 601 ASP A CA 1
ATOM 4601 C C . ASP A 1 601 ? 36.190 10.076 -42.661 1.00 94.06 601 ASP A C 1
ATOM 4603 O O . ASP A 1 601 ? 36.179 10.269 -43.875 1.00 94.06 601 ASP A O 1
ATOM 4607 N N . ALA A 1 602 ? 37.332 9.918 -41.989 1.00 94.12 602 ALA A N 1
ATOM 4608 C CA . ALA A 1 602 ? 38.657 9.979 -42.610 1.00 94.12 602 ALA A CA 1
ATOM 4609 C C . ALA A 1 602 ? 39.021 8.700 -43.391 1.00 94.12 602 ALA A C 1
ATOM 4611 O O . ALA A 1 602 ? 39.752 8.759 -44.379 1.00 94.12 602 ALA A O 1
ATOM 4612 N N . GLU A 1 603 ? 38.513 7.544 -42.962 1.00 95.38 603 GLU A N 1
ATOM 4613 C CA . GLU A 1 603 ? 38.792 6.225 -43.547 1.00 95.38 603 GLU A CA 1
ATOM 4614 C C . GLU A 1 603 ? 37.696 5.750 -44.517 1.00 95.38 603 GLU A C 1
ATOM 4616 O O . GLU A 1 603 ? 37.791 4.649 -45.064 1.00 95.38 603 GLU A O 1
ATOM 4621 N N . GLY A 1 604 ? 36.676 6.578 -44.781 1.00 94.06 604 GLY A N 1
ATOM 4622 C CA . GLY A 1 604 ? 35.482 6.220 -45.556 1.00 94.06 604 GLY A CA 1
ATOM 4623 C C . GLY A 1 604 ? 35.768 5.557 -46.910 1.00 94.06 604 GLY A C 1
ATOM 4624 O O . GLY A 1 604 ? 35.109 4.582 -47.261 1.00 94.06 604 GLY A O 1
ATOM 4625 N N . THR A 1 605 ? 36.799 5.994 -47.641 1.00 95.50 605 THR A N 1
ATOM 4626 C CA . THR A 1 605 ? 37.219 5.369 -48.913 1.00 95.50 605 THR A CA 1
ATOM 4627 C C . THR A 1 605 ? 37.759 3.944 -48.726 1.00 95.50 605 THR A C 1
ATOM 4629 O O . THR A 1 605 ? 37.468 3.062 -49.533 1.00 95.50 605 THR A O 1
ATOM 4632 N N . ALA A 1 606 ? 38.521 3.693 -47.656 1.00 96.44 606 ALA A N 1
ATOM 4633 C CA . ALA A 1 606 ? 39.062 2.369 -47.340 1.00 96.44 606 ALA A CA 1
ATOM 4634 C C . ALA A 1 606 ? 37.974 1.419 -46.808 1.00 96.44 606 ALA A C 1
ATOM 4636 O O . ALA A 1 606 ? 37.986 0.231 -47.130 1.00 96.44 606 ALA A O 1
ATOM 4637 N N . ILE A 1 607 ? 36.997 1.956 -46.070 1.00 97.25 607 ILE A N 1
ATOM 4638 C CA . ILE A 1 607 ? 35.792 1.235 -45.642 1.00 97.25 607 ILE A CA 1
ATOM 4639 C C . ILE A 1 607 ? 34.922 0.889 -46.863 1.00 97.25 607 ILE A C 1
ATOM 4641 O O . ILE A 1 607 ? 34.515 -0.259 -47.030 1.00 97.25 607 ILE A O 1
ATOM 4645 N N . ALA A 1 608 ? 34.680 1.842 -47.769 1.00 95.75 608 ALA A N 1
ATOM 4646 C CA . ALA A 1 608 ? 33.879 1.642 -48.980 1.00 95.75 608 ALA A CA 1
ATOM 4647 C C . ALA A 1 608 ? 34.460 0.578 -49.931 1.00 95.75 608 ALA A C 1
ATOM 4649 O O . ALA A 1 608 ? 33.697 -0.108 -50.608 1.00 95.75 608 ALA A O 1
ATOM 4650 N N . ALA A 1 609 ? 35.786 0.402 -49.944 1.00 96.81 609 ALA A N 1
ATOM 4651 C CA . ALA A 1 609 ? 36.478 -0.617 -50.732 1.00 96.81 609 ALA A CA 1
ATOM 4652 C C . ALA A 1 609 ? 36.390 -2.050 -50.155 1.00 96.81 609 ALA A C 1
ATOM 4654 O O . ALA A 1 609 ? 36.845 -2.996 -50.802 1.00 96.81 609 ALA A O 1
ATOM 4655 N N . ARG A 1 610 ? 35.835 -2.245 -48.948 1.00 97.69 610 ARG A N 1
ATOM 4656 C CA . ARG A 1 610 ? 35.662 -3.581 -48.349 1.00 97.69 610 ARG A CA 1
ATOM 4657 C C . ARG A 1 610 ? 34.506 -4.370 -48.996 1.00 97.69 610 ARG A C 1
ATOM 4659 O O . ARG A 1 610 ? 33.625 -3.777 -49.623 1.00 97.69 610 ARG A O 1
ATOM 4666 N N . PRO A 1 611 ? 34.443 -5.705 -48.820 1.00 96.38 611 PRO A N 1
ATOM 4667 C CA . PRO A 1 611 ? 33.291 -6.494 -49.252 1.00 96.38 611 PRO A CA 1
ATOM 4668 C C . PRO A 1 611 ? 32.003 -6.082 -48.524 1.00 96.38 611 PRO A C 1
ATOM 4670 O O . PRO A 1 611 ? 31.984 -5.945 -47.305 1.00 96.38 611 PRO A O 1
ATOM 4673 N N . GLY A 1 612 ? 30.896 -5.951 -49.258 1.00 94.69 612 GLY A N 1
ATOM 4674 C CA . GLY A 1 612 ? 29.557 -5.755 -48.676 1.00 94.69 612 GLY A CA 1
ATOM 4675 C C . GLY A 1 612 ? 28.896 -7.037 -48.155 1.00 94.69 612 GLY A C 1
ATOM 4676 O O . GLY A 1 612 ? 27.725 -7.004 -47.791 1.00 94.69 612 GLY A O 1
ATOM 4677 N N . THR A 1 613 ? 29.605 -8.168 -48.153 1.00 95.19 613 THR A N 1
ATOM 4678 C CA . THR A 1 613 ? 29.100 -9.496 -47.776 1.00 95.19 613 THR A CA 1
ATOM 4679 C C . THR A 1 613 ? 29.320 -9.802 -46.293 1.00 95.19 613 THR A C 1
ATOM 4681 O O . THR A 1 613 ? 30.303 -9.358 -45.701 1.00 95.19 613 THR A O 1
ATOM 4684 N N . ARG A 1 614 ? 28.417 -10.590 -45.693 1.00 93.31 614 ARG A N 1
ATOM 4685 C CA . ARG A 1 614 ? 28.420 -10.918 -44.254 1.00 93.31 614 ARG A CA 1
ATOM 4686 C C . ARG A 1 614 ? 29.753 -11.488 -43.752 1.00 93.31 614 ARG A C 1
ATOM 4688 O O . ARG A 1 614 ? 30.397 -12.281 -44.437 1.00 93.31 614 ARG A O 1
ATOM 4695 N N . LEU A 1 615 ? 30.116 -11.144 -42.514 1.00 91.94 615 LEU A N 1
ATOM 4696 C CA . LEU A 1 615 ? 31.418 -11.476 -41.917 1.00 91.94 615 LEU A CA 1
ATOM 4697 C C . LEU A 1 615 ? 31.613 -12.969 -41.581 1.00 91.94 615 LEU A C 1
ATOM 4699 O O . LEU A 1 615 ? 32.746 -13.425 -41.434 1.00 91.94 615 LEU A O 1
ATOM 4703 N N . GLY A 1 616 ? 30.513 -13.720 -41.449 1.00 87.06 616 GLY A N 1
ATOM 4704 C CA . GLY A 1 616 ? 30.514 -15.164 -41.182 1.00 87.06 616 GLY A CA 1
ATOM 4705 C C . GLY A 1 616 ? 30.671 -15.574 -39.711 1.00 87.06 616 GLY A C 1
ATOM 4706 O O . GLY A 1 616 ? 30.729 -16.769 -39.434 1.00 87.06 616 GLY A O 1
ATOM 4707 N N . VAL A 1 617 ? 30.715 -14.622 -38.772 1.00 91.44 617 VAL A N 1
ATOM 4708 C CA . VAL A 1 617 ? 30.824 -14.904 -37.329 1.00 91.44 617 VAL A CA 1
ATOM 4709 C C . VAL A 1 617 ? 29.574 -15.638 -36.825 1.00 91.44 617 VAL A C 1
ATOM 4711 O O . VAL A 1 617 ? 28.447 -15.277 -37.167 1.00 91.44 617 VAL A O 1
ATOM 4714 N N . VAL A 1 618 ? 29.779 -16.675 -36.007 1.00 90.19 618 VAL A N 1
ATOM 4715 C CA . VAL A 1 618 ? 28.709 -17.440 -35.349 1.00 90.19 618 VAL A CA 1
ATOM 4716 C C . VAL A 1 618 ? 28.585 -16.978 -33.900 1.00 90.19 618 VAL A C 1
ATOM 4718 O O . VAL A 1 618 ? 29.543 -17.081 -33.129 1.00 90.19 618 VAL A O 1
ATOM 4721 N N . LEU A 1 619 ? 27.395 -16.487 -33.552 1.00 91.75 619 LEU A N 1
ATOM 4722 C CA . LEU A 1 619 ? 27.055 -15.927 -32.245 1.00 91.75 619 LEU A CA 1
ATOM 4723 C C . LEU A 1 619 ? 25.987 -16.772 -31.550 1.00 91.75 619 LEU A C 1
ATOM 4725 O O . LEU A 1 619 ? 25.130 -17.365 -32.209 1.00 91.75 619 LEU A O 1
ATOM 4729 N N . THR A 1 620 ? 26.023 -16.795 -30.223 1.00 90.81 620 THR A N 1
ATOM 4730 C CA . THR A 1 620 ? 24.966 -17.327 -29.357 1.00 90.81 620 THR A CA 1
ATOM 4731 C C . THR A 1 620 ? 24.131 -16.182 -28.780 1.00 90.81 620 THR A C 1
ATOM 4733 O O . THR A 1 620 ? 24.569 -15.032 -28.748 1.00 90.81 620 THR A O 1
ATOM 4736 N N . ALA A 1 621 ? 22.927 -16.476 -28.281 1.00 92.19 621 ALA A N 1
ATOM 4737 C CA . ALA A 1 621 ? 22.099 -15.471 -27.608 1.00 92.19 621 ALA A CA 1
ATOM 4738 C C . ALA A 1 621 ? 22.820 -14.836 -26.401 1.00 92.19 621 ALA A C 1
ATOM 4740 O O . ALA A 1 621 ? 22.602 -13.671 -26.082 1.00 92.19 621 ALA A O 1
ATOM 4741 N N . ASP A 1 622 ? 23.698 -15.591 -25.743 1.00 94.00 622 ASP A N 1
ATOM 4742 C CA . ASP A 1 622 ? 24.395 -15.170 -24.525 1.00 94.00 622 ASP A CA 1
ATOM 4743 C C . ASP A 1 622 ? 25.695 -14.380 -24.775 1.00 94.00 622 ASP A C 1
ATOM 4745 O O . ASP A 1 622 ? 26.315 -13.922 -23.817 1.00 94.00 622 ASP A O 1
ATOM 4749 N N . ASP A 1 623 ? 26.086 -14.157 -26.038 1.00 95.75 623 ASP A N 1
ATOM 4750 C CA . ASP A 1 623 ? 27.196 -13.253 -26.369 1.00 95.75 623 ASP A CA 1
ATOM 4751 C C . ASP A 1 623 ? 26.859 -11.783 -26.031 1.00 95.75 623 ASP A C 1
ATOM 4753 O O . ASP A 1 623 ? 25.702 -11.370 -26.203 1.00 95.75 623 ASP A O 1
ATOM 4757 N N . PRO A 1 624 ? 27.842 -10.967 -25.592 1.00 95.62 624 PRO A N 1
ATOM 4758 C CA . PRO A 1 624 ? 27.647 -9.544 -25.320 1.00 95.62 624 PRO A CA 1
ATOM 4759 C C . PRO A 1 624 ? 27.117 -8.764 -26.528 1.00 95.62 624 PRO A C 1
ATOM 4761 O O . PRO A 1 624 ? 27.721 -8.771 -27.596 1.00 95.62 624 PRO A O 1
ATOM 4764 N N . ALA A 1 625 ? 26.026 -8.023 -26.332 1.00 96.19 625 ALA A N 1
ATOM 4765 C CA . ALA A 1 625 ? 25.500 -7.082 -27.317 1.00 96.19 625 ALA A CA 1
ATOM 4766 C C . ALA A 1 625 ? 25.890 -5.637 -26.978 1.00 96.19 625 ALA A C 1
ATOM 4768 O O . ALA A 1 625 ? 26.319 -4.889 -27.854 1.00 96.19 625 ALA A O 1
ATOM 4769 N N . CYS A 1 626 ? 25.778 -5.228 -25.712 1.00 96.25 626 CYS A N 1
ATOM 4770 C CA . CYS A 1 626 ? 26.141 -3.873 -25.304 1.00 96.25 626 CYS A CA 1
ATOM 4771 C C . CYS A 1 626 ? 26.564 -3.759 -23.838 1.00 96.25 626 CYS A C 1
ATOM 4773 O O . CYS A 1 626 ? 26.216 -4.599 -23.005 1.00 96.25 626 CYS A O 1
ATOM 4775 N N . VAL A 1 627 ? 27.247 -2.660 -23.514 1.00 95.75 627 VAL A N 1
ATOM 4776 C CA . VAL A 1 627 ? 27.428 -2.172 -22.144 1.00 95.75 627 VAL A CA 1
ATOM 4777 C C . VAL A 1 627 ? 26.947 -0.722 -22.022 1.00 95.75 627 VAL A C 1
ATOM 4779 O O . VAL A 1 627 ? 27.283 0.131 -22.842 1.00 95.75 627 VAL A O 1
ATOM 4782 N N . MET A 1 628 ? 26.152 -0.439 -20.989 1.00 92.56 628 MET A N 1
ATOM 4783 C CA . MET A 1 628 ? 25.576 0.889 -20.712 1.00 92.56 628 MET A CA 1
ATOM 4784 C C . MET A 1 628 ? 25.958 1.354 -19.306 1.00 92.56 628 MET A C 1
ATOM 4786 O O . MET A 1 628 ? 26.108 0.523 -18.413 1.00 92.56 628 MET A O 1
ATOM 4790 N N . PHE A 1 629 ? 26.121 2.662 -19.080 1.00 91.19 629 PHE A N 1
ATOM 4791 C CA . PHE A 1 629 ? 26.708 3.179 -17.835 1.00 91.19 629 PHE A CA 1
ATOM 4792 C C . PHE A 1 629 ? 25.758 4.057 -17.013 1.00 91.19 629 PHE A C 1
ATOM 4794 O O . PHE A 1 629 ? 25.548 5.235 -17.316 1.00 91.19 629 PHE A O 1
ATOM 4801 N N . THR A 1 630 ? 25.249 3.509 -15.906 1.00 87.50 630 THR A N 1
ATOM 4802 C CA . THR A 1 630 ? 24.349 4.224 -14.986 1.00 87.50 630 THR A CA 1
ATOM 4803 C C . THR A 1 630 ? 25.105 5.053 -13.946 1.00 87.50 630 THR A C 1
ATOM 4805 O O . THR A 1 630 ? 26.267 4.794 -13.614 1.00 87.50 630 THR A O 1
ATOM 4808 N N . SER A 1 631 ? 24.433 6.069 -13.391 1.00 77.50 631 SER A N 1
ATOM 4809 C CA . SER A 1 631 ? 24.944 6.914 -12.305 1.00 77.50 631 SER A CA 1
ATOM 4810 C C . SER A 1 631 ? 24.940 6.163 -10.967 1.00 77.50 631 SER A C 1
ATOM 4812 O O . SER A 1 631 ? 24.046 6.298 -10.129 1.00 77.50 631 SER A O 1
ATOM 4814 N N . GLY A 1 632 ? 25.969 5.336 -10.767 1.00 63.78 632 GLY A N 1
ATOM 4815 C CA . GLY A 1 632 ? 26.138 4.525 -9.569 1.00 63.78 632 GLY A CA 1
ATOM 4816 C C . GLY A 1 632 ? 26.093 5.350 -8.278 1.00 63.78 632 GLY A C 1
ATOM 4817 O O . GLY A 1 632 ? 26.750 6.383 -8.153 1.00 63.78 632 GLY A O 1
ATOM 4818 N N . SER A 1 633 ? 25.385 4.848 -7.257 1.00 57.53 633 SER A N 1
ATOM 4819 C CA . SER A 1 633 ? 25.231 5.489 -5.931 1.00 57.53 633 SER A CA 1
ATOM 4820 C C . SER A 1 633 ? 26.525 5.584 -5.090 1.00 57.53 633 SER A C 1
ATOM 4822 O O . SER A 1 633 ? 26.469 5.642 -3.864 1.00 57.53 633 SER A O 1
ATOM 4824 N N . THR A 1 634 ? 27.679 5.481 -5.740 1.00 68.50 634 THR A N 1
ATOM 4825 C CA . THR A 1 634 ? 29.051 5.514 -5.220 1.00 68.50 634 THR A CA 1
ATOM 4826 C C . THR A 1 634 ? 29.881 6.600 -5.923 1.00 68.50 634 THR A C 1
ATOM 4828 O O . THR A 1 634 ? 31.102 6.599 -5.817 1.00 68.50 634 THR A O 1
ATOM 4831 N N . GLY A 1 635 ? 29.247 7.493 -6.693 1.00 70.00 635 GLY A N 1
ATOM 4832 C CA . GLY A 1 635 ? 29.897 8.565 -7.459 1.00 70.00 635 GLY A CA 1
ATOM 4833 C C . GLY A 1 635 ? 30.515 8.091 -8.777 1.00 70.00 635 GLY A C 1
ATOM 4834 O O . GLY A 1 635 ? 30.330 8.740 -9.802 1.00 70.00 635 GLY A O 1
ATOM 4835 N N . ARG A 1 636 ? 31.177 6.928 -8.781 1.00 74.69 636 ARG A N 1
ATOM 4836 C CA . ARG A 1 636 ? 31.621 6.266 -10.019 1.00 74.69 636 ARG A CA 1
ATOM 4837 C C . ARG A 1 636 ? 30.434 5.653 -10.786 1.00 74.69 636 ARG A C 1
ATOM 4839 O O . ARG A 1 636 ? 29.600 4.996 -10.145 1.00 74.69 636 ARG A O 1
ATOM 4846 N N . PRO A 1 637 ? 30.369 5.819 -12.124 1.00 80.50 637 PRO A N 1
ATOM 4847 C CA . PRO A 1 637 ? 29.453 5.080 -12.991 1.00 80.50 637 PRO A CA 1
ATOM 4848 C C . PRO A 1 637 ? 29.594 3.557 -12.860 1.00 80.50 637 PRO A C 1
ATOM 4850 O O . PRO A 1 637 ? 30.585 3.057 -12.326 1.00 80.50 637 PRO A O 1
ATOM 4853 N N . LYS A 1 638 ? 28.599 2.809 -13.348 1.00 87.31 638 LYS A N 1
ATOM 4854 C CA . LYS A 1 638 ? 28.622 1.338 -13.375 1.00 87.31 638 LYS A CA 1
ATOM 4855 C C . LYS A 1 638 ? 28.196 0.821 -14.742 1.00 87.31 638 LYS A C 1
ATOM 4857 O O . LYS A 1 638 ? 27.109 1.171 -15.192 1.00 87.31 638 LYS A O 1
ATOM 4862 N N . GLY A 1 639 ? 29.025 -0.026 -15.346 1.00 91.56 639 GLY A N 1
ATOM 4863 C CA . GLY A 1 639 ? 28.683 -0.746 -16.568 1.00 91.56 639 GLY A CA 1
ATOM 4864 C C . GLY A 1 639 ? 27.659 -1.851 -16.301 1.00 91.56 639 GLY A C 1
ATOM 4865 O O . GLY A 1 639 ? 27.828 -2.657 -15.385 1.00 91.56 639 GLY A O 1
ATOM 4866 N N . ILE A 1 640 ? 26.610 -1.880 -17.115 1.00 94.12 640 ILE A N 1
ATOM 4867 C CA . ILE A 1 640 ? 25.601 -2.934 -17.204 1.00 94.12 640 ILE A CA 1
ATOM 4868 C C . ILE A 1 640 ? 25.850 -3.642 -18.529 1.00 94.12 640 ILE A C 1
ATOM 4870 O O . ILE A 1 640 ? 25.535 -3.098 -19.586 1.00 94.12 640 ILE A O 1
ATOM 4874 N N . LEU A 1 641 ? 26.474 -4.819 -18.471 1.00 95.38 641 LEU A N 1
ATOM 4875 C CA . LEU A 1 641 ? 26.677 -5.679 -19.634 1.00 95.38 641 LEU A CA 1
ATOM 4876 C C . LEU A 1 641 ? 25.366 -6.412 -19.945 1.00 95.38 641 LEU A C 1
ATOM 4878 O O . LEU A 1 641 ? 24.690 -6.887 -19.033 1.00 95.38 641 LEU A O 1
ATOM 4882 N N . SER A 1 642 ? 24.996 -6.507 -21.216 1.00 95.38 642 SER A N 1
ATOM 4883 C CA . SER A 1 642 ? 23.786 -7.204 -21.659 1.00 95.38 642 SER A CA 1
ATOM 4884 C C . SER A 1 642 ? 24.060 -8.011 -22.920 1.00 95.38 642 SER A C 1
ATOM 4886 O O . SER A 1 642 ? 24.708 -7.528 -23.851 1.00 95.38 642 SER A O 1
ATOM 4888 N N . SER A 1 643 ? 23.572 -9.249 -22.945 1.00 95.56 643 SER A N 1
ATOM 4889 C CA . SER A 1 643 ? 23.713 -10.155 -24.081 1.00 95.56 643 SER A CA 1
ATOM 4890 C C . SER A 1 643 ? 22.642 -9.915 -25.144 1.00 95.56 643 SER A C 1
ATOM 4892 O O . SER A 1 643 ? 21.631 -9.246 -24.895 1.00 95.56 643 SER A O 1
ATOM 4894 N N . HIS A 1 644 ? 22.814 -10.509 -26.327 1.00 95.69 644 HIS A N 1
ATOM 4895 C CA . HIS A 1 644 ? 21.769 -10.508 -27.354 1.00 95.69 644 HIS A CA 1
ATOM 4896 C C . HIS A 1 644 ? 20.418 -11.021 -26.819 1.00 95.69 644 HIS A C 1
ATOM 4898 O O . HIS A 1 644 ? 19.381 -10.480 -27.203 1.00 95.69 644 HIS A O 1
ATOM 4904 N N . ARG A 1 645 ? 20.422 -11.996 -25.897 1.00 93.19 645 ARG A N 1
ATOM 4905 C CA . ARG A 1 645 ? 19.236 -12.547 -25.225 1.00 93.19 645 ARG A CA 1
ATOM 4906 C C . ARG A 1 645 ? 18.479 -11.476 -24.442 1.00 93.19 645 ARG A C 1
ATOM 4908 O O . ARG A 1 645 ? 17.258 -11.436 -24.535 1.00 93.19 645 ARG A O 1
ATOM 4915 N N . ASN A 1 646 ? 19.173 -10.606 -23.701 1.00 92.00 646 ASN A N 1
ATOM 4916 C CA . ASN A 1 646 ? 18.533 -9.579 -22.865 1.00 92.00 646 ASN A CA 1
ATOM 4917 C C . ASN A 1 646 ? 17.809 -8.509 -23.702 1.00 92.00 646 ASN A C 1
ATOM 4919 O O . ASN A 1 646 ? 16.720 -8.062 -23.334 1.00 92.00 646 ASN A O 1
ATOM 4923 N N . LEU A 1 647 ? 18.396 -8.110 -24.836 1.00 92.44 647 LEU A N 1
ATOM 4924 C CA . LEU A 1 647 ? 17.768 -7.156 -25.754 1.00 92.44 647 LEU A CA 1
ATOM 4925 C C . LEU A 1 647 ? 16.638 -7.833 -26.541 1.00 92.44 647 LEU A C 1
ATOM 4927 O O . LEU A 1 647 ? 15.527 -7.312 -26.593 1.00 92.44 647 LEU A O 1
ATOM 4931 N N . ALA A 1 648 ? 16.881 -9.022 -27.103 1.00 91.94 648 ALA A N 1
ATOM 4932 C CA . ALA A 1 648 ? 15.890 -9.728 -27.911 1.00 91.94 648 ALA A CA 1
ATOM 4933 C C . ALA A 1 648 ? 14.657 -10.173 -27.103 1.00 91.94 648 ALA A C 1
ATOM 4935 O O . ALA A 1 648 ? 13.545 -10.095 -27.625 1.00 91.94 648 ALA A O 1
ATOM 4936 N N . SER A 1 649 ? 14.803 -10.593 -25.840 1.00 90.38 649 SER A N 1
ATOM 4937 C CA . SER A 1 649 ? 13.652 -10.988 -25.010 1.00 90.38 649 SER A CA 1
ATOM 4938 C C . SER A 1 649 ? 12.715 -9.816 -24.719 1.00 90.38 649 SER A C 1
ATOM 4940 O O . SER A 1 649 ? 11.503 -9.995 -24.709 1.00 90.38 649 SER A O 1
ATOM 4942 N N . THR A 1 650 ? 13.251 -8.603 -24.569 1.00 90.06 650 THR A N 1
ATOM 4943 C CA . THR A 1 650 ? 12.463 -7.379 -24.339 1.00 90.06 650 THR A CA 1
ATOM 4944 C C . THR A 1 650 ? 11.689 -6.931 -25.585 1.00 90.06 650 THR A C 1
ATOM 4946 O O . THR A 1 650 ? 10.763 -6.140 -25.469 1.00 90.06 650 THR A O 1
ATOM 4949 N N . LEU A 1 651 ? 12.026 -7.444 -26.773 1.00 91.62 651 LEU A N 1
ATOM 4950 C CA . LEU A 1 651 ? 11.482 -6.973 -28.054 1.00 91.62 651 LEU A CA 1
ATOM 4951 C C . LEU A 1 651 ? 10.720 -8.045 -28.842 1.00 91.62 651 LEU A C 1
ATOM 4953 O O . LEU A 1 651 ? 10.056 -7.718 -29.817 1.00 91.62 651 LEU A O 1
ATOM 4957 N N . THR A 1 652 ? 10.825 -9.324 -28.475 1.00 88.81 652 THR A N 1
ATOM 4958 C CA . THR A 1 652 ? 10.294 -10.439 -29.276 1.00 88.81 652 THR A CA 1
ATOM 4959 C C . THR A 1 652 ? 9.363 -11.320 -28.446 1.00 88.81 652 THR A C 1
ATOM 4961 O O . THR A 1 652 ? 9.611 -11.549 -27.266 1.00 88.81 652 THR A O 1
ATOM 4964 N N . ALA A 1 653 ? 8.263 -11.773 -29.062 1.00 86.62 653 ALA A N 1
ATOM 4965 C CA . ALA A 1 653 ? 7.113 -12.385 -28.375 1.00 86.62 653 ALA A CA 1
ATOM 4966 C C . ALA A 1 653 ? 6.473 -11.492 -27.282 1.00 86.62 653 ALA A C 1
ATOM 4968 O O . ALA A 1 653 ? 5.895 -11.999 -26.323 1.00 86.62 653 ALA A O 1
ATOM 4969 N N . GLN A 1 654 ? 6.558 -10.165 -27.440 1.00 91.50 654 GLN A N 1
ATOM 4970 C CA . GLN A 1 654 ? 5.964 -9.178 -26.534 1.00 91.50 654 GLN A CA 1
ATOM 4971 C C . GLN A 1 654 ? 4.708 -8.531 -27.126 1.00 91.50 654 GLN A C 1
ATOM 4973 O O . GLN A 1 654 ? 4.568 -8.427 -28.342 1.00 91.50 654 GLN A O 1
ATOM 4978 N N . THR A 1 655 ? 3.819 -8.063 -26.248 1.00 88.12 655 THR A N 1
ATOM 4979 C CA . THR A 1 655 ? 2.505 -7.484 -26.594 1.00 88.12 655 THR A CA 1
ATOM 4980 C C . THR A 1 655 ? 2.324 -6.032 -26.137 1.00 88.12 655 THR A C 1
ATOM 4982 O O . THR A 1 655 ? 1.251 -5.465 -26.317 1.00 88.12 655 THR A O 1
ATOM 4985 N N . HIS A 1 656 ? 3.352 -5.409 -25.549 1.00 90.25 656 HIS A N 1
ATOM 4986 C CA . HIS A 1 656 ? 3.272 -4.036 -25.032 1.00 90.25 656 HIS A CA 1
ATOM 4987 C C . HIS A 1 656 ? 3.314 -2.946 -26.118 1.00 90.25 656 HIS A C 1
ATOM 4989 O O . HIS A 1 656 ? 3.069 -1.786 -25.808 1.00 90.25 656 HIS A O 1
ATOM 4995 N N . CYS A 1 657 ? 3.653 -3.303 -27.358 1.00 89.81 657 CYS A N 1
ATOM 4996 C CA . CYS A 1 657 ? 3.721 -2.415 -28.515 1.00 89.81 657 CYS A CA 1
ATOM 4997 C C . CYS A 1 657 ? 3.417 -3.212 -29.793 1.00 89.81 657 CYS A C 1
ATOM 4999 O O . CYS A 1 657 ? 3.586 -4.434 -29.822 1.00 89.81 657 CYS A O 1
ATOM 5001 N N . ALA A 1 658 ? 3.000 -2.524 -30.856 1.00 92.50 658 ALA A N 1
ATOM 5002 C CA . ALA A 1 658 ? 2.992 -3.084 -32.202 1.00 92.50 658 ALA A CA 1
ATOM 5003 C C . ALA A 1 658 ? 4.427 -3.188 -32.759 1.00 92.50 658 ALA A C 1
ATOM 5005 O O . ALA A 1 658 ? 5.269 -2.326 -32.505 1.00 92.50 658 ALA A O 1
ATOM 5006 N N . PHE A 1 659 ? 4.706 -4.246 -33.523 1.00 93.62 659 PHE A N 1
ATOM 5007 C CA . PHE A 1 659 ? 6.004 -4.488 -34.156 1.00 93.62 659 PHE A CA 1
ATOM 5008 C C . PHE A 1 659 ? 5.804 -5.076 -35.558 1.00 93.62 659 PHE A C 1
ATOM 5010 O O . PHE A 1 659 ? 5.181 -6.129 -35.705 1.00 93.62 659 PHE A O 1
ATOM 5017 N N . GLY A 1 660 ? 6.374 -4.457 -36.595 1.00 93.94 660 GLY A N 1
ATOM 5018 C CA . GLY A 1 660 ? 6.316 -5.002 -37.953 1.00 93.94 660 GLY A CA 1
ATOM 5019 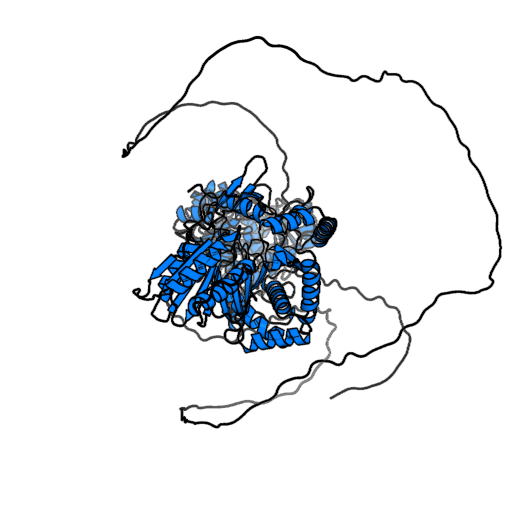C C . GLY A 1 660 ? 6.692 -4.010 -39.059 1.00 93.94 660 GLY A C 1
ATOM 5020 O O . GLY A 1 660 ? 7.055 -2.874 -38.767 1.00 93.94 660 GLY A O 1
ATOM 5021 N N . PRO A 1 661 ? 6.577 -4.412 -40.341 1.00 92.38 661 PRO A N 1
ATOM 5022 C CA . PRO A 1 661 ? 6.983 -3.590 -41.489 1.00 92.38 661 PRO A CA 1
ATOM 5023 C C . PRO A 1 661 ? 6.127 -2.350 -41.788 1.00 92.38 661 PRO A C 1
ATOM 5025 O O . PRO A 1 661 ? 6.434 -1.632 -42.734 1.00 92.38 661 PRO A O 1
ATOM 5028 N N . GLY A 1 662 ? 5.046 -2.124 -41.036 1.00 91.69 662 GLY A N 1
ATOM 5029 C CA . GLY A 1 662 ? 4.257 -0.887 -41.085 1.00 91.69 662 GLY A CA 1
ATOM 5030 C C . GLY A 1 662 ? 4.603 0.109 -39.974 1.00 91.69 662 GLY A C 1
ATOM 5031 O O . GLY A 1 662 ? 4.085 1.219 -39.989 1.00 91.69 662 GLY A O 1
ATOM 5032 N N . GLU A 1 663 ? 5.454 -0.275 -39.018 1.00 97.25 663 GLU A N 1
ATOM 5033 C CA . GLU A 1 663 ? 5.743 0.538 -37.838 1.00 97.25 663 GLU A CA 1
ATOM 5034 C C . GLU A 1 663 ? 6.897 1.515 -38.073 1.00 97.25 663 GLU A C 1
ATOM 5036 O O . GLU A 1 663 ? 7.934 1.154 -38.643 1.00 97.25 663 GLU A O 1
ATOM 5041 N N . VAL A 1 664 ? 6.738 2.740 -37.567 1.00 98.50 664 VAL A N 1
ATOM 5042 C CA . VAL A 1 664 ? 7.736 3.810 -37.648 1.00 98.50 664 VAL A CA 1
ATOM 5043 C C . VAL A 1 664 ? 8.050 4.298 -36.237 1.00 98.50 664 VAL A C 1
ATOM 5045 O O . VAL A 1 664 ? 7.206 4.890 -35.568 1.00 98.50 664 VAL A O 1
ATOM 5048 N N . PHE A 1 665 ? 9.265 4.024 -35.767 1.00 98.56 665 PHE A N 1
ATOM 5049 C CA . PHE A 1 665 ? 9.721 4.319 -34.406 1.00 98.56 665 PHE A CA 1
ATOM 5050 C C . PHE A 1 665 ? 10.636 5.554 -34.420 1.00 98.56 665 PHE A C 1
ATOM 5052 O O . PHE A 1 665 ? 11.520 5.651 -35.274 1.00 98.56 665 PHE A O 1
ATOM 5059 N N . LEU A 1 666 ? 10.478 6.482 -33.470 1.00 98.56 666 LEU A N 1
ATOM 5060 C CA . LEU A 1 666 ? 11.390 7.626 -33.323 1.00 98.56 666 LEU A CA 1
ATOM 5061 C C . LEU A 1 666 ? 12.499 7.333 -32.303 1.00 98.56 666 LEU A C 1
ATOM 5063 O O . LEU A 1 666 ? 12.224 7.063 -31.138 1.00 98.56 666 LEU A O 1
ATOM 5067 N N . GLN A 1 667 ? 13.755 7.473 -32.726 1.00 98.12 667 GLN A N 1
ATOM 5068 C CA . GLN A 1 667 ? 14.929 7.471 -31.859 1.00 98.12 667 GLN A CA 1
ATOM 5069 C C . GLN A 1 667 ? 15.208 8.899 -31.380 1.00 98.12 667 GLN A C 1
ATOM 5071 O O . GLN A 1 667 ? 15.800 9.709 -32.102 1.00 98.12 667 GLN A O 1
ATOM 5076 N N . CYS A 1 668 ? 14.747 9.202 -30.165 1.00 97.31 668 CYS A N 1
ATOM 5077 C CA . CYS A 1 668 ? 14.886 10.509 -29.521 1.00 97.31 668 CYS A CA 1
ATOM 5078 C C . CYS A 1 668 ? 15.591 10.430 -28.156 1.00 97.31 668 CYS A C 1
ATOM 5080 O O . CYS A 1 668 ? 16.266 11.391 -27.769 1.00 97.31 668 CYS A O 1
ATOM 5082 N N . SER A 1 669 ? 15.539 9.283 -27.467 1.00 96.12 669 SER A N 1
ATOM 5083 C CA . SER A 1 669 ? 16.219 9.054 -26.187 1.00 96.12 669 SER A CA 1
ATOM 5084 C C . SER A 1 669 ? 17.749 9.166 -26.293 1.00 96.12 669 SER A C 1
ATOM 5086 O O . SER A 1 669 ? 18.321 8.838 -27.342 1.00 96.12 669 SER A O 1
ATOM 5088 N N . PRO A 1 670 ? 18.455 9.598 -25.227 1.00 94.88 670 PRO A N 1
ATOM 5089 C CA . PRO A 1 670 ? 19.914 9.670 -25.233 1.00 94.88 670 PRO A CA 1
ATOM 5090 C C . PRO A 1 670 ? 20.542 8.325 -25.590 1.00 94.88 670 PRO A C 1
ATOM 5092 O O . PRO A 1 670 ? 20.158 7.293 -25.042 1.00 94.88 670 PRO A O 1
ATOM 5095 N N . VAL A 1 671 ? 21.526 8.332 -26.491 1.00 92.12 671 VAL A N 1
ATOM 5096 C CA . VAL A 1 671 ? 22.144 7.098 -27.016 1.00 92.12 671 VAL A CA 1
ATOM 5097 C C . VAL A 1 671 ? 22.850 6.278 -25.928 1.00 92.12 671 VAL A C 1
ATOM 5099 O O . VAL A 1 671 ? 23.085 5.088 -26.090 1.00 92.12 671 VAL A O 1
ATOM 5102 N N . SER A 1 672 ? 23.159 6.895 -24.787 1.00 89.94 672 SER A N 1
ATOM 5103 C CA . SER A 1 672 ? 23.737 6.245 -23.610 1.00 89.94 672 SER A CA 1
ATOM 5104 C C . SER A 1 672 ? 22.716 5.598 -22.653 1.00 89.94 672 SER A C 1
ATOM 5106 O O . SER A 1 672 ? 23.121 5.072 -21.612 1.00 89.94 672 SER A O 1
ATOM 5108 N N . TRP A 1 673 ? 21.411 5.660 -22.950 1.00 92.25 673 TRP A N 1
ATOM 5109 C CA . TRP A 1 673 ? 20.320 5.129 -22.117 1.00 92.25 673 TRP A CA 1
ATOM 5110 C C . TRP A 1 673 ? 19.681 3.886 -22.754 1.00 92.25 673 TRP A C 1
ATOM 5112 O O . TRP A 1 673 ? 19.633 3.754 -23.973 1.00 92.25 673 TRP A O 1
ATOM 5122 N N . ASP A 1 674 ? 19.123 2.989 -21.941 1.00 93.12 674 ASP A N 1
ATOM 5123 C CA . ASP A 1 674 ? 18.552 1.718 -22.406 1.00 93.12 674 ASP A CA 1
ATOM 5124 C C . ASP A 1 674 ? 17.271 1.875 -23.243 1.00 93.12 674 ASP A C 1
ATOM 5126 O O . ASP A 1 674 ? 17.003 1.032 -24.099 1.00 93.12 674 ASP A O 1
ATOM 5130 N N . ALA A 1 675 ? 16.553 2.992 -23.083 1.00 94.12 675 ALA A N 1
ATOM 5131 C CA . ALA A 1 675 ? 15.444 3.417 -23.943 1.00 94.12 675 ALA A CA 1
ATOM 5132 C C . ALA A 1 675 ? 15.803 3.452 -25.445 1.00 94.12 675 ALA A C 1
ATOM 5134 O O . ALA A 1 675 ? 14.971 3.088 -26.278 1.00 94.12 675 ALA A O 1
ATOM 5135 N N . PHE A 1 676 ? 17.061 3.769 -25.794 1.00 95.06 676 PHE A N 1
ATOM 5136 C CA . PHE A 1 676 ? 17.581 3.656 -27.164 1.00 95.06 676 PHE A CA 1
ATOM 5137 C C . PHE A 1 676 ? 17.296 2.273 -27.776 1.00 95.06 676 PHE A C 1
ATOM 5139 O O . PHE A 1 676 ? 17.030 2.160 -28.970 1.00 95.06 676 PHE A O 1
ATOM 5146 N N . SER A 1 677 ? 17.319 1.210 -26.965 1.00 94.38 677 SER A N 1
ATOM 5147 C CA . SER A 1 677 ? 17.167 -0.164 -27.444 1.00 94.38 677 SER A CA 1
ATOM 5148 C C . SER A 1 677 ? 15.771 -0.463 -27.991 1.00 94.38 677 SER A C 1
ATOM 5150 O O . SER A 1 677 ? 15.682 -1.192 -28.975 1.00 94.38 677 SER A O 1
ATOM 5152 N N . LEU A 1 678 ? 14.693 0.093 -27.421 1.00 95.25 678 LEU A N 1
ATOM 5153 C CA . LEU A 1 678 ? 13.347 -0.087 -27.985 1.00 95.25 678 LEU A CA 1
ATOM 5154 C C . LEU A 1 678 ? 13.179 0.753 -29.253 1.00 95.25 678 LEU A C 1
ATOM 5156 O O . LEU A 1 678 ? 12.771 0.222 -30.283 1.00 95.25 678 LEU A O 1
ATOM 5160 N N . GLU A 1 679 ? 13.557 2.030 -29.198 1.00 97.25 679 GLU A N 1
ATOM 5161 C CA . GLU A 1 679 ? 13.454 2.965 -30.325 1.00 97.25 679 GLU A CA 1
ATOM 5162 C C . GLU A 1 679 ? 14.243 2.499 -31.569 1.00 97.25 679 GLU A C 1
ATOM 5164 O O . GLU A 1 679 ? 13.779 2.639 -32.703 1.00 97.25 679 GLU A O 1
ATOM 5169 N N . PHE A 1 680 ? 15.430 1.917 -31.362 1.00 97.00 680 PHE A N 1
ATOM 5170 C CA . PHE A 1 680 ? 16.321 1.455 -32.427 1.00 97.00 680 PHE A CA 1
ATOM 5171 C C . PHE A 1 680 ? 16.057 -0.003 -32.835 1.00 97.00 680 PHE A C 1
ATOM 5173 O O . PHE A 1 680 ? 15.737 -0.282 -33.990 1.00 97.00 680 PHE A O 1
ATOM 5180 N N . TRP A 1 681 ? 16.154 -0.965 -31.910 1.00 97.19 681 TRP A N 1
ATOM 5181 C CA . TRP A 1 681 ? 16.022 -2.385 -32.264 1.00 97.19 681 TRP A CA 1
ATOM 5182 C C . TRP A 1 681 ? 14.567 -2.832 -32.450 1.00 97.19 681 TRP A C 1
ATOM 5184 O O . TRP A 1 681 ? 14.324 -3.792 -33.183 1.00 97.19 681 TRP A O 1
ATOM 5194 N N . GLY A 1 682 ? 13.591 -2.152 -31.840 1.00 95.62 682 GLY A N 1
ATOM 5195 C CA . GLY A 1 682 ? 12.176 -2.517 -31.941 1.00 95.62 682 GLY A CA 1
ATOM 5196 C C . GLY A 1 682 ? 11.673 -2.554 -33.386 1.00 95.62 682 GLY A C 1
ATOM 5197 O O . GLY A 1 682 ? 11.109 -3.565 -33.807 1.00 95.62 682 GLY A O 1
ATOM 5198 N N . ALA A 1 683 ? 11.971 -1.524 -34.182 1.00 95.88 683 ALA A N 1
ATOM 5199 C CA . ALA A 1 683 ? 11.672 -1.520 -35.614 1.00 95.88 683 ALA A CA 1
ATOM 5200 C C . ALA A 1 683 ? 12.617 -2.442 -36.413 1.00 95.88 683 ALA A C 1
ATOM 5202 O O . ALA A 1 683 ? 12.148 -3.293 -37.178 1.00 95.88 683 ALA A O 1
ATOM 5203 N N . LEU A 1 684 ? 13.938 -2.331 -36.198 1.00 97.25 684 LEU A N 1
ATOM 5204 C CA . LEU A 1 684 ? 14.965 -2.997 -37.018 1.00 97.25 684 LEU A CA 1
ATOM 5205 C C . LEU A 1 684 ? 14.949 -4.537 -36.960 1.00 97.25 684 LEU A C 1
ATOM 5207 O O . LEU A 1 684 ? 15.341 -5.197 -37.923 1.00 97.25 684 LEU A O 1
ATOM 5211 N N . LEU A 1 685 ? 14.468 -5.142 -35.871 1.00 96.06 685 LEU A N 1
ATOM 5212 C CA . LEU A 1 685 ? 14.310 -6.603 -35.774 1.00 96.06 685 LEU A CA 1
ATOM 5213 C C . LEU A 1 685 ? 13.022 -7.115 -36.454 1.00 96.06 685 LEU A C 1
ATOM 5215 O O . LEU A 1 685 ? 12.895 -8.313 -36.743 1.00 96.06 685 LEU A O 1
ATOM 5219 N N . HIS A 1 686 ? 12.065 -6.228 -36.739 1.00 96.00 686 HIS A N 1
ATOM 5220 C CA . HIS A 1 686 ? 10.719 -6.572 -37.213 1.00 96.00 686 HIS A CA 1
ATOM 5221 C C . HIS A 1 686 ? 10.404 -6.080 -38.632 1.00 96.00 686 HIS A C 1
ATOM 5223 O O . HIS A 1 686 ? 9.391 -6.486 -39.200 1.00 96.00 686 HIS A O 1
ATOM 5229 N N . GLY A 1 687 ? 11.308 -5.312 -39.248 1.00 96.25 687 GLY A N 1
ATOM 5230 C CA . GLY A 1 687 ? 11.187 -4.841 -40.629 1.00 96.25 687 GLY A CA 1
ATOM 5231 C C . GLY A 1 687 ? 10.569 -3.448 -40.774 1.00 96.25 687 GLY A C 1
ATOM 5232 O O . GLY A 1 687 ? 10.337 -3.035 -41.906 1.00 96.25 687 GLY A O 1
ATOM 5233 N N . GLY A 1 688 ? 10.292 -2.753 -39.664 1.00 97.44 688 GLY A N 1
ATOM 5234 C CA . GLY A 1 688 ? 9.806 -1.367 -39.655 1.00 97.44 688 GLY A CA 1
ATOM 5235 C C . GLY A 1 688 ? 10.923 -0.350 -39.906 1.00 97.44 688 GLY A C 1
ATOM 5236 O O . GLY A 1 688 ? 12.046 -0.724 -40.251 1.00 97.44 688 GLY A O 1
ATOM 5237 N N . THR A 1 689 ? 10.643 0.933 -39.690 1.00 98.62 689 THR A N 1
ATOM 5238 C CA . THR A 1 689 ? 11.600 2.030 -39.915 1.00 98.62 689 THR A CA 1
ATOM 5239 C C . THR A 1 689 ? 11.930 2.778 -38.621 1.00 98.62 689 THR A C 1
ATOM 5241 O O . THR A 1 689 ? 11.029 3.185 -37.893 1.00 98.62 689 THR A O 1
ATOM 5244 N N . THR A 1 690 ? 13.214 3.036 -38.362 1.00 98.62 690 THR A N 1
ATOM 5245 C CA . THR A 1 690 ? 13.668 3.939 -37.291 1.00 98.62 690 THR A CA 1
ATOM 5246 C C . THR A 1 690 ? 13.990 5.327 -37.854 1.00 98.62 690 THR A C 1
ATOM 5248 O O . THR A 1 690 ? 14.848 5.478 -38.726 1.00 98.62 690 THR A O 1
ATOM 5251 N N . VAL A 1 691 ? 13.344 6.365 -37.329 1.00 98.75 691 VAL A N 1
ATOM 5252 C CA . VAL A 1 691 ? 13.658 7.776 -37.605 1.00 98.75 691 VAL A CA 1
ATOM 5253 C C . VAL A 1 691 ? 14.622 8.277 -36.533 1.00 98.75 691 VAL A C 1
ATOM 5255 O O . VAL A 1 691 ? 14.346 8.131 -35.349 1.00 98.75 691 VAL A O 1
ATOM 5258 N N . LEU A 1 692 ? 15.749 8.874 -36.915 1.00 98.50 692 LEU A N 1
ATOM 5259 C CA . LEU A 1 692 ? 16.738 9.417 -35.978 1.00 98.50 692 LEU A CA 1
ATOM 5260 C C . LEU A 1 692 ? 16.533 10.934 -35.804 1.00 98.50 692 LEU A C 1
ATOM 5262 O O . LEU A 1 692 ? 16.694 11.694 -36.760 1.00 98.50 692 LEU A O 1
ATOM 5266 N N . GLN A 1 693 ? 16.206 11.392 -34.590 1.00 97.44 693 GLN A N 1
ATOM 5267 C CA . GLN A 1 693 ? 16.043 12.823 -34.290 1.00 97.44 693 GLN A CA 1
ATOM 5268 C C . GLN A 1 693 ? 17.413 13.528 -34.213 1.00 97.44 693 GLN A C 1
ATOM 5270 O O . GLN A 1 693 ? 18.257 13.060 -33.459 1.00 97.44 693 GLN A O 1
ATOM 5275 N N . PRO A 1 694 ? 17.677 14.656 -34.901 1.00 95.38 694 PRO A N 1
ATOM 5276 C CA . PRO A 1 694 ? 18.955 15.371 -34.784 1.00 95.38 694 PRO A CA 1
ATOM 5277 C C . PRO A 1 694 ? 19.329 15.761 -33.341 1.00 95.38 694 PRO A C 1
ATOM 5279 O O . PRO A 1 694 ? 18.456 16.096 -32.543 1.00 95.38 694 PRO A O 1
ATOM 5282 N N . GLY A 1 695 ? 20.628 15.745 -33.018 1.00 93.50 695 GLY A N 1
ATOM 5283 C CA . GLY A 1 695 ? 21.151 15.955 -31.657 1.00 93.50 695 GLY A CA 1
ATOM 5284 C C . GLY A 1 695 ? 21.224 14.665 -30.825 1.00 93.50 695 GLY A C 1
ATOM 5285 O O . GLY A 1 695 ? 20.904 13.592 -31.326 1.00 93.50 695 GLY A O 1
ATOM 5286 N N . GLN A 1 696 ? 21.660 14.765 -29.560 1.00 92.06 696 GLN A N 1
ATOM 5287 C CA . GLN A 1 696 ? 21.775 13.607 -28.647 1.00 92.06 696 GLN A CA 1
ATOM 5288 C C . GLN A 1 696 ? 20.682 13.559 -27.561 1.00 92.06 696 GLN A C 1
ATOM 5290 O O . GLN A 1 696 ? 20.508 12.530 -26.914 1.00 92.06 696 GLN A O 1
ATOM 5295 N N . ARG A 1 697 ? 19.915 14.641 -27.365 1.00 93.69 697 ARG A N 1
ATOM 5296 C CA . ARG A 1 697 ? 18.795 14.714 -26.404 1.00 93.69 697 ARG A CA 1
ATOM 5297 C C . ARG A 1 697 ? 17.439 14.626 -27.102 1.00 93.69 697 ARG A C 1
ATOM 5299 O O . ARG A 1 697 ? 17.368 14.977 -28.279 1.00 93.69 697 ARG A O 1
ATOM 5306 N N . PRO A 1 698 ? 16.368 14.231 -26.392 1.00 95.75 698 PRO A N 1
ATOM 5307 C CA . PRO A 1 698 ? 15.000 14.486 -26.831 1.00 95.75 698 PRO A CA 1
ATOM 5308 C C . PRO A 1 698 ? 14.755 16.001 -26.892 1.00 95.75 698 PRO A C 1
ATOM 5310 O O . PRO A 1 698 ? 14.955 16.687 -25.890 1.00 95.75 698 PRO A O 1
ATOM 5313 N N . GLU A 1 699 ? 14.322 16.519 -28.040 1.00 96.88 699 GLU A N 1
ATOM 5314 C CA . GLU A 1 699 ? 14.018 17.946 -28.240 1.00 96.88 699 GLU A CA 1
ATOM 5315 C C . GLU A 1 699 ? 12.547 18.105 -28.671 1.00 96.88 699 GLU A C 1
ATOM 5317 O O . GLU A 1 699 ? 12.217 17.736 -29.800 1.00 96.88 699 GLU A O 1
ATOM 5322 N N . PRO A 1 700 ? 11.642 18.627 -27.812 1.00 97.06 700 PRO A N 1
ATOM 5323 C CA . PRO A 1 700 ? 10.188 18.528 -28.000 1.00 97.06 700 PRO A CA 1
ATOM 5324 C C . PRO A 1 700 ? 9.656 18.977 -29.367 1.00 97.06 700 PRO A C 1
ATOM 5326 O O . PRO A 1 700 ? 8.875 18.257 -29.983 1.00 97.06 700 PRO A O 1
ATOM 5329 N N . ALA A 1 701 ? 10.125 20.118 -29.881 1.00 96.06 701 ALA A N 1
ATOM 5330 C CA . ALA A 1 701 ? 9.709 20.616 -31.192 1.00 96.06 701 ALA A CA 1
ATOM 5331 C C . ALA A 1 701 ? 10.165 19.696 -32.342 1.00 96.06 701 ALA A C 1
ATOM 5333 O O . ALA A 1 701 ? 9.386 19.417 -33.246 1.00 96.06 701 ALA A O 1
ATOM 5334 N N . LEU A 1 702 ? 11.388 19.149 -32.276 1.00 96.75 702 LEU A N 1
ATOM 5335 C CA . LEU A 1 702 ? 11.876 18.196 -33.281 1.00 96.75 702 LEU A CA 1
ATOM 5336 C C . LEU A 1 702 ? 11.146 16.850 -33.195 1.00 96.75 702 LEU A C 1
ATOM 5338 O O . LEU A 1 702 ? 10.976 16.192 -34.217 1.00 96.75 702 LEU A O 1
ATOM 5342 N N . ILE A 1 703 ? 10.706 16.438 -32.003 1.00 98.12 703 ILE A N 1
ATOM 5343 C CA . ILE A 1 703 ? 9.860 15.249 -31.827 1.00 98.12 703 ILE A CA 1
ATOM 5344 C C . ILE A 1 703 ? 8.507 15.467 -32.515 1.00 98.12 703 ILE A C 1
ATOM 5346 O O . ILE A 1 703 ? 8.089 14.605 -33.285 1.00 98.12 703 ILE A O 1
ATOM 5350 N N . ALA A 1 704 ? 7.871 16.626 -32.310 1.00 97.12 704 ALA A N 1
ATOM 5351 C CA . ALA A 1 704 ? 6.615 16.994 -32.968 1.00 97.12 704 ALA A CA 1
ATOM 5352 C C . ALA A 1 704 ? 6.746 17.025 -34.503 1.00 97.12 704 ALA A C 1
ATOM 5354 O O . ALA A 1 704 ? 6.003 16.330 -35.203 1.00 97.12 704 ALA A O 1
ATOM 5355 N N . ASP A 1 705 ? 7.736 17.764 -35.019 1.00 96.69 705 ASP A N 1
ATOM 5356 C CA . ASP A 1 705 ? 7.995 17.912 -36.456 1.00 96.69 705 ASP A CA 1
ATOM 5357 C C . ASP A 1 705 ? 8.247 16.549 -37.126 1.00 96.69 705 ASP A C 1
ATOM 5359 O O . ASP A 1 705 ? 7.647 16.225 -38.153 1.00 96.69 705 ASP A O 1
ATOM 5363 N N . LEU A 1 706 ? 9.112 15.710 -36.538 1.00 97.88 706 LEU A N 1
ATOM 5364 C CA . LEU A 1 706 ? 9.462 14.401 -37.099 1.00 97.88 706 LEU A CA 1
ATOM 5365 C C . LEU A 1 706 ? 8.323 13.383 -36.993 1.00 97.88 706 LEU A C 1
ATOM 5367 O O . LEU A 1 706 ? 8.162 12.572 -37.910 1.00 97.88 706 LEU A O 1
ATOM 5371 N N . ALA A 1 707 ? 7.528 13.421 -35.918 1.00 97.38 707 ALA A N 1
ATOM 5372 C CA . ALA A 1 707 ? 6.387 12.525 -35.745 1.00 97.38 707 ALA A CA 1
ATOM 5373 C C . ALA A 1 707 ? 5.324 12.729 -36.833 1.00 97.38 707 ALA A C 1
ATOM 5375 O O . ALA A 1 707 ? 4.792 11.754 -37.379 1.00 97.38 707 ALA A O 1
ATOM 5376 N N . GLN A 1 708 ? 5.082 13.987 -37.211 1.00 95.88 708 GLN A N 1
ATOM 5377 C CA . GLN A 1 708 ? 4.217 14.337 -38.334 1.00 95.88 708 GLN A CA 1
ATOM 5378 C C . GLN A 1 708 ? 4.887 14.039 -39.684 1.00 95.88 708 GLN A C 1
ATOM 5380 O O . GLN A 1 708 ? 4.303 13.335 -40.504 1.00 95.88 708 GLN A O 1
ATOM 5385 N N . GLN A 1 709 ? 6.126 14.504 -39.904 1.00 96.69 709 GLN A N 1
ATOM 5386 C CA . GLN A 1 709 ? 6.842 14.379 -41.186 1.00 96.69 709 GLN A CA 1
ATOM 5387 C C . GLN A 1 709 ? 7.048 12.923 -41.639 1.00 96.69 709 GLN A C 1
ATOM 5389 O O . GLN A 1 709 ? 7.111 12.654 -42.840 1.00 96.69 709 GLN A O 1
ATOM 5394 N N . HIS A 1 710 ? 7.185 11.988 -40.695 1.00 97.50 710 HIS A N 1
ATOM 5395 C CA . HIS A 1 710 ? 7.471 10.580 -40.982 1.00 97.50 710 HIS A CA 1
ATOM 5396 C C . HIS A 1 710 ? 6.355 9.609 -40.581 1.00 97.50 710 HIS A C 1
ATOM 5398 O O . HIS A 1 710 ? 6.542 8.407 -40.746 1.00 97.50 710 HIS A O 1
ATOM 5404 N N . HIS A 1 711 ? 5.211 10.105 -40.099 1.00 96.81 711 HIS A N 1
ATOM 5405 C CA . HIS A 1 711 ? 4.103 9.288 -39.588 1.00 96.81 711 HIS A CA 1
ATOM 5406 C C . HIS A 1 711 ? 4.549 8.266 -38.522 1.00 96.81 711 HIS A C 1
ATOM 5408 O O . HIS A 1 711 ? 4.313 7.068 -38.650 1.00 96.81 711 HIS A O 1
ATOM 5414 N N . VAL A 1 712 ? 5.222 8.751 -37.472 1.00 98.38 712 VAL A N 1
ATOM 5415 C CA . VAL A 1 712 ? 5.720 7.919 -36.360 1.00 98.38 712 VAL A CA 1
ATOM 5416 C C . VAL A 1 712 ? 4.558 7.245 -35.622 1.00 98.38 712 VAL A C 1
ATOM 5418 O O . VAL A 1 712 ? 3.715 7.918 -35.030 1.00 98.38 712 VAL A O 1
ATOM 5421 N N . THR A 1 713 ? 4.555 5.910 -35.610 1.00 98.12 713 THR A N 1
ATOM 5422 C CA . THR A 1 713 ? 3.536 5.071 -34.960 1.00 98.12 713 THR A CA 1
ATOM 5423 C C . THR A 1 713 ? 3.866 4.761 -33.496 1.00 98.12 713 THR A C 1
ATOM 5425 O O . THR A 1 713 ? 2.951 4.470 -32.720 1.00 98.12 713 THR A O 1
ATOM 5428 N N . MET A 1 714 ? 5.142 4.856 -33.093 1.00 97.44 714 MET A N 1
ATOM 5429 C CA . MET A 1 714 ? 5.612 4.566 -31.731 1.00 97.44 714 MET A CA 1
ATOM 5430 C C . MET A 1 714 ? 6.517 5.671 -31.172 1.00 97.44 714 MET A C 1
ATOM 5432 O O . MET A 1 714 ? 7.555 5.995 -31.757 1.00 97.44 714 MET A O 1
ATOM 5436 N N . LEU A 1 715 ? 6.150 6.188 -29.996 1.00 98.19 715 LEU A N 1
ATOM 5437 C CA . LEU A 1 715 ? 6.963 7.105 -29.191 1.00 98.19 715 LEU A CA 1
ATOM 5438 C C . LEU A 1 715 ? 7.253 6.510 -27.806 1.00 98.19 715 LEU A C 1
ATOM 5440 O O . LEU A 1 715 ? 6.328 6.097 -27.106 1.00 98.19 715 LEU A O 1
ATOM 5444 N N . GLN A 1 716 ? 8.517 6.537 -27.370 1.00 97.25 716 GLN A N 1
ATOM 5445 C CA . GLN A 1 716 ? 8.899 6.303 -25.974 1.00 97.25 716 GLN A CA 1
ATOM 5446 C C . GLN A 1 716 ? 9.351 7.615 -25.333 1.00 97.25 716 GLN A C 1
ATOM 5448 O O . GLN A 1 716 ? 10.243 8.287 -25.838 1.00 97.25 716 GLN A O 1
ATOM 5453 N N . LEU A 1 717 ? 8.740 7.972 -24.204 1.00 97.69 717 LEU A N 1
ATOM 5454 C CA . LEU A 1 717 ? 8.948 9.243 -23.516 1.00 97.69 717 LEU A CA 1
ATOM 5455 C C . LEU A 1 717 ? 9.149 9.009 -22.008 1.00 97.69 717 LEU A C 1
ATOM 5457 O O . LEU A 1 717 ? 8.583 8.082 -21.421 1.00 97.69 717 LEU A O 1
ATOM 5461 N N . SER A 1 718 ? 9.929 9.868 -21.348 1.00 96.75 718 SER A N 1
ATOM 5462 C CA . SER A 1 718 ? 9.879 9.957 -19.882 1.00 96.75 718 SER A CA 1
ATOM 5463 C C . SER A 1 718 ? 8.563 10.605 -19.452 1.00 96.75 718 SER A C 1
ATOM 5465 O O . SER A 1 718 ? 8.019 11.425 -20.191 1.00 96.75 718 SER A O 1
ATOM 5467 N N . SER A 1 719 ? 8.048 10.292 -18.261 1.00 96.62 719 SER A N 1
ATOM 5468 C CA . SER A 1 719 ? 6.750 10.836 -17.829 1.00 96.62 719 SER A CA 1
ATOM 5469 C C . SER A 1 719 ? 6.723 12.372 -17.783 1.00 96.62 719 SER A C 1
ATOM 5471 O O . SER A 1 719 ? 5.723 12.968 -18.174 1.00 96.62 719 SER A O 1
ATOM 5473 N N . SER A 1 720 ? 7.826 13.041 -17.419 1.00 97.06 720 SER A N 1
ATOM 5474 C CA . SER A 1 720 ? 7.921 14.507 -17.537 1.00 97.06 720 SER A CA 1
ATOM 5475 C C . SER A 1 720 ? 7.865 15.020 -18.987 1.00 97.06 720 SER A C 1
ATOM 5477 O O . SER A 1 720 ? 7.248 16.054 -19.236 1.00 97.06 720 SER A O 1
ATOM 5479 N N . LEU A 1 721 ? 8.473 14.314 -19.950 1.00 97.69 721 LEU A N 1
ATOM 5480 C CA . LEU A 1 721 ? 8.444 14.690 -21.372 1.00 97.69 721 LEU A CA 1
ATOM 5481 C C . LEU A 1 721 ? 7.082 14.386 -22.018 1.00 97.69 721 LEU A C 1
ATOM 5483 O O . LEU A 1 721 ? 6.600 15.178 -22.820 1.00 97.69 721 LEU A O 1
ATOM 5487 N N . PHE A 1 722 ? 6.447 13.278 -21.629 1.00 98.12 722 PHE A N 1
ATOM 5488 C CA . PHE A 1 722 ? 5.080 12.920 -22.010 1.00 98.12 722 PHE A CA 1
ATOM 5489 C C . PHE A 1 722 ? 4.082 14.008 -21.595 1.00 98.12 722 PHE A C 1
ATOM 5491 O O . PHE A 1 722 ? 3.305 14.472 -22.429 1.00 98.12 722 PHE A O 1
ATOM 5498 N N . ASN A 1 723 ? 4.149 14.465 -20.338 1.00 97.62 723 ASN A N 1
ATOM 5499 C CA . ASN A 1 723 ? 3.315 15.565 -19.847 1.00 97.62 723 ASN A CA 1
ATOM 5500 C C . ASN A 1 723 ? 3.546 16.839 -20.684 1.00 97.62 723 ASN A C 1
ATOM 5502 O O . ASN A 1 723 ? 2.599 17.392 -21.233 1.00 97.62 723 ASN A O 1
ATOM 5506 N N . TYR A 1 724 ? 4.810 17.249 -20.862 1.00 98.00 724 TYR A N 1
ATOM 5507 C CA . TYR A 1 724 ? 5.165 18.467 -21.603 1.00 98.00 724 TYR A CA 1
ATOM 5508 C C . TYR A 1 724 ? 4.697 18.451 -23.068 1.00 98.00 724 TYR A C 1
ATOM 5510 O O . TYR A 1 724 ? 4.157 19.440 -23.556 1.00 98.00 724 TYR A O 1
ATOM 5518 N N . LEU A 1 725 ? 4.867 17.325 -23.770 1.00 97.81 725 LEU A N 1
ATOM 5519 C CA . LEU A 1 725 ? 4.375 17.169 -25.142 1.00 97.81 725 LEU A CA 1
ATOM 5520 C C . LEU A 1 725 ? 2.841 17.127 -25.211 1.00 97.81 725 LEU A C 1
ATOM 5522 O O . LEU A 1 725 ? 2.283 17.570 -26.207 1.00 97.81 725 LEU A O 1
ATOM 5526 N N . THR A 1 726 ? 2.157 16.632 -24.174 1.00 97.06 726 THR A N 1
ATOM 5527 C CA . THR A 1 726 ? 0.683 16.641 -24.109 1.00 97.06 726 THR A CA 1
ATOM 5528 C C . THR A 1 726 ? 0.136 18.065 -23.978 1.00 97.06 726 THR A C 1
ATOM 5530 O O . THR A 1 726 ? -0.855 18.388 -24.628 1.00 97.06 726 THR A O 1
ATOM 5533 N N . ASP A 1 727 ? 0.793 18.917 -23.186 1.00 96.56 727 ASP A N 1
ATOM 5534 C CA . ASP A 1 727 ? 0.343 20.290 -22.925 1.00 96.56 727 ASP A CA 1
ATOM 5535 C C . ASP A 1 727 ? 0.731 21.277 -24.044 1.00 96.56 727 ASP A C 1
ATOM 5537 O O . ASP A 1 727 ? -0.102 22.057 -24.504 1.00 96.56 727 ASP A O 1
ATOM 5541 N N . GLU A 1 728 ? 1.994 21.262 -24.489 1.00 97.56 728 GLU A N 1
ATOM 5542 C CA . GLU A 1 728 ? 2.563 22.305 -25.366 1.00 97.56 728 GLU A CA 1
ATOM 5543 C C . GLU A 1 728 ? 2.664 21.877 -26.845 1.00 97.56 728 GLU A C 1
ATOM 5545 O O . GLU A 1 728 ? 2.773 22.725 -27.731 1.00 97.56 728 GLU A O 1
ATOM 5550 N N . HIS A 1 729 ? 2.622 20.569 -27.137 1.00 95.69 729 HIS A N 1
ATOM 5551 C CA . HIS A 1 729 ? 2.766 20.019 -28.493 1.00 95.69 729 HIS A CA 1
ATOM 5552 C C . HIS A 1 729 ? 1.789 18.853 -28.799 1.00 95.69 729 HIS A C 1
ATOM 5554 O O . HIS A 1 729 ? 2.228 17.831 -29.341 1.00 95.69 729 HIS A O 1
ATOM 5560 N N . PRO A 1 730 ? 0.476 18.947 -28.498 1.00 93.06 730 PRO A N 1
ATOM 5561 C CA . PRO A 1 730 ? -0.455 17.812 -28.595 1.00 93.06 730 PRO A CA 1
ATOM 5562 C C . PRO A 1 730 ? -0.537 17.182 -29.997 1.00 93.06 730 PRO A C 1
ATOM 5564 O O . PRO A 1 730 ? -0.745 15.972 -30.117 1.00 93.06 730 PRO A O 1
ATOM 5567 N N . ASP A 1 731 ? -0.298 17.961 -31.057 1.00 92.31 731 ASP A N 1
ATOM 5568 C CA . ASP A 1 731 ? -0.298 17.488 -32.449 1.00 92.31 731 ASP A CA 1
ATOM 5569 C C . ASP A 1 731 ? 0.882 16.551 -32.787 1.00 92.31 731 ASP A C 1
ATOM 5571 O O . ASP A 1 731 ? 0.876 15.921 -33.850 1.00 92.31 731 ASP A O 1
ATOM 5575 N N . THR A 1 732 ? 1.871 16.407 -31.893 1.00 95.38 732 THR A N 1
ATOM 5576 C CA . THR A 1 732 ? 2.934 15.378 -31.957 1.00 95.38 732 THR A CA 1
ATOM 5577 C C . THR A 1 732 ? 2.343 13.984 -32.139 1.00 95.38 732 THR A C 1
ATOM 5579 O O . THR A 1 732 ? 2.888 13.151 -32.857 1.00 95.38 732 THR A O 1
ATOM 5582 N N . PHE A 1 733 ? 1.213 13.732 -31.481 1.00 96.31 733 PHE A N 1
ATOM 5583 C CA . PHE A 1 733 ? 0.657 12.396 -31.329 1.00 96.31 733 PHE A CA 1
ATOM 5584 C C . PHE A 1 733 ? -0.346 12.006 -32.426 1.00 96.31 733 PHE A C 1
ATOM 5586 O O . PHE A 1 733 ? -0.807 10.870 -32.441 1.00 96.31 733 PHE A O 1
ATOM 5593 N N . THR A 1 734 ? -0.645 12.906 -33.372 1.00 94.12 734 THR A N 1
ATOM 5594 C CA . THR A 1 734 ? -1.657 12.746 -34.445 1.00 94.12 734 THR A CA 1
ATOM 5595 C C . THR A 1 734 ? -1.495 11.469 -35.284 1.00 94.12 734 THR A C 1
ATOM 5597 O O . THR A 1 734 ? -2.464 10.957 -35.842 1.00 94.12 734 THR A O 1
ATOM 5600 N N . THR A 1 735 ? -0.263 10.979 -35.419 1.00 92.75 735 THR A N 1
ATOM 5601 C CA . THR A 1 735 ? 0.115 9.796 -36.212 1.00 92.75 735 THR A CA 1
ATOM 5602 C C . THR A 1 735 ? 0.451 8.578 -35.348 1.00 92.75 735 THR A C 1
ATOM 5604 O O . THR A 1 735 ? 0.570 7.470 -35.867 1.00 92.75 735 THR A O 1
ATOM 5607 N N . THR A 1 736 ? 0.588 8.765 -34.035 1.00 95.94 736 THR A N 1
ATOM 5608 C CA . THR A 1 736 ? 1.071 7.752 -33.095 1.00 95.94 736 THR A CA 1
ATOM 5609 C C . THR A 1 736 ? -0.022 6.743 -32.752 1.00 95.94 736 THR A C 1
ATOM 5611 O O . THR A 1 736 ? -1.180 7.085 -32.558 1.00 95.94 736 THR A O 1
ATOM 5614 N N . HIS A 1 737 ? 0.327 5.463 -32.668 1.00 94.62 737 HIS A N 1
ATOM 5615 C CA . HIS A 1 737 ? -0.599 4.385 -32.306 1.00 94.62 737 HIS A CA 1
ATOM 5616 C C . HIS A 1 737 ? -0.329 3.881 -30.885 1.00 94.62 737 HIS A C 1
ATOM 5618 O O . HIS A 1 737 ? -1.270 3.633 -30.128 1.00 94.62 737 HIS A O 1
ATOM 5624 N N . THR A 1 738 ? 0.949 3.793 -30.500 1.00 96.50 738 THR A N 1
ATOM 5625 C CA . THR A 1 738 ? 1.386 3.444 -29.141 1.00 96.50 738 THR A CA 1
ATOM 5626 C C . THR A 1 738 ? 2.324 4.514 -28.594 1.00 96.50 738 THR A C 1
ATOM 5628 O O . THR A 1 738 ? 3.320 4.854 -29.230 1.00 96.50 738 THR A O 1
ATOM 5631 N N . VAL A 1 739 ? 2.040 5.019 -27.394 1.00 97.50 739 VAL A N 1
ATOM 5632 C CA . VAL A 1 739 ? 2.954 5.896 -26.652 1.00 97.50 739 VAL A CA 1
ATOM 5633 C C . VAL A 1 739 ? 3.316 5.269 -25.311 1.00 97.50 739 VAL A C 1
ATOM 5635 O O . VAL A 1 739 ? 2.450 4.952 -24.491 1.00 97.50 739 VAL A O 1
ATOM 5638 N N . HIS A 1 740 ? 4.616 5.103 -25.085 1.00 97.62 740 HIS A N 1
ATOM 5639 C CA . HIS A 1 740 ? 5.169 4.675 -23.811 1.00 97.62 740 HIS A CA 1
ATOM 5640 C C . HIS A 1 740 ? 5.519 5.884 -22.946 1.00 97.62 740 HIS A C 1
ATOM 5642 O O . HIS A 1 740 ? 6.253 6.773 -23.375 1.00 97.62 740 HIS A O 1
ATOM 5648 N N . THR A 1 741 ? 5.049 5.872 -21.701 1.00 96.62 741 THR A N 1
ATOM 5649 C CA . THR A 1 741 ? 5.482 6.783 -20.633 1.00 96.62 741 THR A CA 1
ATOM 5650 C C . THR A 1 741 ? 6.210 5.973 -19.563 1.00 96.62 741 THR A C 1
ATOM 5652 O O . THR A 1 741 ? 5.806 4.849 -19.266 1.00 96.62 741 THR A O 1
ATOM 5655 N N . GLY A 1 742 ? 7.292 6.496 -18.985 1.00 93.44 742 GLY A N 1
ATOM 5656 C CA . GLY A 1 742 ? 8.069 5.742 -17.997 1.00 93.44 742 GLY A CA 1
ATOM 5657 C C . GLY A 1 742 ? 9.225 6.505 -17.354 1.00 93.44 742 GLY A C 1
ATOM 5658 O O . GLY A 1 742 ? 9.335 7.727 -17.458 1.00 93.44 742 GLY A O 1
ATOM 5659 N N . GLY A 1 743 ? 10.080 5.771 -16.634 1.00 89.44 743 GLY A N 1
ATOM 5660 C CA . GLY A 1 743 ? 11.242 6.292 -15.887 1.00 89.44 743 GLY A CA 1
ATOM 5661 C C . GLY A 1 743 ? 10.900 7.074 -14.606 1.00 89.44 743 GLY A C 1
ATOM 5662 O O . GLY A 1 743 ? 11.671 7.070 -13.649 1.00 89.44 743 GLY A O 1
ATOM 5663 N N . GLU A 1 744 ? 9.720 7.688 -14.565 1.00 93.75 744 GLU A N 1
ATOM 5664 C CA . GLU A 1 744 ? 9.156 8.475 -13.466 1.00 93.75 744 GLU A CA 1
ATOM 5665 C C . GLU A 1 744 ? 7.663 8.114 -13.305 1.00 93.75 744 GLU A C 1
ATOM 5667 O O . GLU A 1 744 ? 7.059 7.641 -14.273 1.00 93.75 744 GLU A O 1
ATOM 5672 N N . PRO A 1 745 ? 7.023 8.340 -12.140 1.00 92.56 745 PRO A N 1
ATOM 5673 C CA . PRO A 1 745 ? 5.589 8.090 -11.970 1.00 92.56 745 PRO A CA 1
ATOM 5674 C C . PRO A 1 745 ? 4.750 8.824 -13.027 1.00 92.56 745 PRO A C 1
ATOM 5676 O O . PRO A 1 745 ? 4.782 10.052 -13.113 1.00 92.56 745 PRO A O 1
ATOM 5679 N N . ALA A 1 746 ? 4.015 8.070 -13.846 1.00 94.12 746 ALA A N 1
ATOM 5680 C CA . ALA A 1 746 ? 3.194 8.630 -14.914 1.00 94.12 746 ALA A CA 1
ATOM 5681 C C . ALA A 1 746 ? 2.002 9.425 -14.359 1.00 94.12 746 ALA A C 1
ATOM 5683 O O . ALA A 1 746 ? 1.445 9.073 -13.317 1.00 94.12 746 ALA A O 1
ATOM 5684 N N . SER A 1 747 ? 1.607 10.498 -15.052 1.00 94.69 747 SER A N 1
ATOM 5685 C CA . SER A 1 747 ? 0.548 11.396 -14.586 1.00 94.69 747 SER A CA 1
ATOM 5686 C C . SER A 1 747 ? -0.839 10.935 -15.056 1.00 94.69 747 SER A C 1
ATOM 5688 O O . SER A 1 747 ? -1.100 10.966 -16.260 1.00 94.69 747 SER A O 1
ATOM 5690 N N . PRO A 1 748 ? -1.765 10.575 -14.145 1.00 92.44 748 PRO A N 1
ATOM 5691 C CA . PRO A 1 748 ? -3.121 10.164 -14.516 1.00 92.44 748 PRO A CA 1
ATOM 5692 C C . PRO A 1 748 ? -3.880 11.215 -15.343 1.00 92.44 748 PRO A C 1
ATOM 5694 O O . PRO A 1 748 ? -4.628 10.861 -16.253 1.00 92.44 748 PRO A O 1
ATOM 5697 N N . THR A 1 749 ? -3.661 12.504 -15.055 1.00 93.06 749 THR A N 1
ATOM 5698 C CA . THR A 1 749 ? -4.327 13.625 -15.734 1.00 93.06 749 THR A CA 1
ATOM 5699 C C . THR A 1 749 ? -3.895 13.748 -17.192 1.00 93.06 749 THR A C 1
ATOM 5701 O O . THR A 1 749 ? -4.749 13.713 -18.068 1.00 93.06 749 THR A O 1
ATOM 5704 N N . HIS A 1 750 ? -2.590 13.825 -17.476 1.00 95.56 750 HIS A N 1
ATOM 5705 C CA . HIS A 1 750 ? -2.097 13.995 -18.851 1.00 95.56 750 HIS A CA 1
ATOM 5706 C C . HIS A 1 750 ? -2.413 12.765 -19.719 1.00 95.56 750 HIS A C 1
ATOM 5708 O O . HIS A 1 750 ? -2.755 12.912 -20.889 1.00 95.56 750 HIS A O 1
ATOM 5714 N N . ILE A 1 751 ? -2.397 11.552 -19.143 1.00 95.06 751 ILE A N 1
ATOM 5715 C CA . ILE A 1 751 ? -2.847 10.343 -19.854 1.00 95.06 751 ILE A CA 1
ATOM 5716 C C . ILE A 1 751 ? -4.320 10.461 -20.258 1.00 95.06 751 ILE A C 1
ATOM 5718 O O . ILE A 1 751 ? -4.658 10.117 -21.390 1.00 95.06 751 ILE A O 1
ATOM 5722 N N . ARG A 1 752 ? -5.187 10.974 -19.374 1.00 92.44 752 ARG A N 1
ATOM 5723 C CA . ARG A 1 752 ? -6.590 11.234 -19.714 1.00 92.44 752 ARG A CA 1
ATOM 5724 C C . ARG A 1 752 ? -6.716 12.281 -20.815 1.00 92.44 752 ARG A C 1
ATOM 5726 O O . ARG A 1 752 ? -7.349 11.977 -21.820 1.00 92.44 752 ARG A O 1
ATOM 5733 N N . THR A 1 753 ? -6.076 13.443 -20.663 1.00 93.81 753 THR A N 1
ATOM 5734 C CA . THR A 1 753 ? -6.073 14.507 -21.679 1.00 93.81 753 THR A CA 1
ATOM 5735 C C . THR A 1 753 ? -5.707 13.939 -23.049 1.00 93.81 753 THR A C 1
ATOM 5737 O O . THR A 1 753 ? -6.450 14.119 -24.007 1.00 93.81 753 THR A O 1
ATOM 5740 N N . LEU A 1 754 ? -4.628 13.152 -23.136 1.00 94.94 754 LEU A N 1
ATOM 5741 C CA . LEU A 1 754 ? -4.188 12.565 -24.399 1.00 94.94 754 LEU A CA 1
ATOM 5742 C C . LEU A 1 754 ? -5.169 11.518 -24.960 1.00 94.94 754 LEU A C 1
ATOM 5744 O O . LEU A 1 754 ? -5.413 11.497 -26.165 1.00 94.94 754 LEU A O 1
ATOM 5748 N N . GLN A 1 755 ? -5.751 10.661 -24.114 1.00 93.19 755 GLN A N 1
ATOM 5749 C CA . GLN A 1 755 ? -6.739 9.657 -24.539 1.00 93.19 755 GLN A CA 1
ATOM 5750 C C . GLN A 1 755 ? -8.077 10.276 -24.984 1.00 93.19 755 GLN A C 1
ATOM 5752 O O . GLN A 1 755 ? -8.758 9.693 -25.830 1.00 93.19 755 GLN A O 1
ATOM 5757 N N . GLU A 1 756 ? -8.444 11.436 -24.435 1.00 92.69 756 GLU A N 1
ATOM 5758 C CA . GLU A 1 756 ? -9.614 12.226 -24.833 1.00 92.69 756 GLU A CA 1
ATOM 5759 C C . GLU A 1 756 ? -9.351 13.019 -26.125 1.00 92.69 756 GLU A C 1
ATOM 5761 O O . GLU A 1 756 ? -10.199 13.024 -27.017 1.00 92.69 756 GLU A O 1
ATOM 5766 N N . THR A 1 757 ? -8.170 13.638 -26.269 1.00 94.12 757 THR A N 1
ATOM 5767 C CA . THR A 1 757 ? -7.767 14.373 -27.484 1.00 94.12 757 THR A CA 1
ATOM 5768 C C . THR A 1 757 ? -7.555 13.447 -28.683 1.00 94.12 757 THR A C 1
ATOM 5770 O O . THR A 1 757 ? -7.989 13.775 -29.787 1.00 94.12 757 THR A O 1
ATOM 5773 N N . TRP A 1 758 ? -6.948 12.272 -28.483 1.00 94.25 758 TRP A N 1
ATOM 5774 C CA . TRP A 1 758 ? -6.626 11.329 -29.559 1.00 94.25 758 TRP A CA 1
ATOM 5775 C C . TRP A 1 758 ? -7.183 9.912 -29.302 1.00 94.25 758 TRP A C 1
ATOM 5777 O O . TRP A 1 758 ? -6.433 8.989 -28.964 1.00 94.25 758 TRP A O 1
ATOM 5787 N N . PRO A 1 759 ? -8.490 9.667 -29.551 1.00 91.31 759 PRO A N 1
ATOM 5788 C CA . PRO A 1 759 ? -9.152 8.378 -29.304 1.00 91.31 759 PRO A CA 1
ATOM 5789 C C . PRO A 1 759 ? -8.713 7.190 -30.185 1.00 91.31 759 PRO A C 1
ATOM 5791 O O . PRO A 1 759 ? -9.404 6.170 -30.230 1.00 91.31 759 PRO A O 1
ATOM 5794 N N . HIS A 1 760 ? -7.565 7.258 -30.857 1.00 91.81 760 HIS A N 1
ATOM 5795 C CA . HIS A 1 760 ? -6.910 6.113 -31.501 1.00 91.81 760 HIS A CA 1
ATOM 5796 C C . HIS A 1 760 ? -5.679 5.612 -30.717 1.00 91.81 760 HIS A C 1
ATOM 5798 O O . HIS A 1 760 ? -5.272 4.470 -30.903 1.00 91.81 760 HIS A O 1
ATOM 5804 N N . ILE A 1 761 ? -5.134 6.408 -29.789 1.00 94.06 761 ILE A N 1
ATOM 5805 C CA . ILE A 1 761 ? -3.875 6.107 -29.095 1.00 94.06 761 ILE A CA 1
ATOM 5806 C C . ILE A 1 761 ? -4.042 5.045 -28.006 1.00 94.06 761 ILE A C 1
ATOM 5808 O O . ILE A 1 761 ? -4.989 5.072 -27.209 1.00 94.06 761 ILE A O 1
ATOM 5812 N N . THR A 1 762 ? -3.057 4.153 -27.934 1.00 95.38 762 THR A N 1
ATOM 5813 C CA . THR A 1 762 ? -2.797 3.259 -26.805 1.00 95.38 762 THR A CA 1
ATOM 5814 C C . THR A 1 762 ? -1.688 3.858 -25.938 1.00 95.38 762 THR A C 1
ATOM 5816 O O . THR A 1 762 ? -0.568 4.052 -26.408 1.00 95.38 762 THR A O 1
ATOM 5819 N N . VAL A 1 763 ? -1.987 4.161 -24.671 1.00 96.69 763 VAL A N 1
ATOM 5820 C CA . VAL A 1 763 ? -0.995 4.681 -23.712 1.00 96.69 763 VAL A CA 1
ATOM 5821 C C . VAL A 1 763 ? -0.521 3.545 -22.814 1.00 96.69 763 VAL A C 1
ATOM 5823 O O . VAL A 1 763 ? -1.341 2.864 -22.194 1.00 96.69 763 VAL A O 1
ATOM 5826 N N . VAL A 1 764 ? 0.793 3.350 -22.728 1.00 96.94 764 VAL A N 1
ATOM 5827 C CA . VAL A 1 764 ? 1.412 2.264 -21.962 1.00 96.94 764 VAL A CA 1
ATOM 5828 C C . VAL A 1 764 ? 2.385 2.839 -20.935 1.00 96.94 764 VAL A C 1
ATOM 5830 O O . VAL A 1 764 ? 3.413 3.413 -21.287 1.00 96.94 764 VAL A O 1
ATOM 5833 N N . ASN A 1 765 ? 2.089 2.660 -19.649 1.00 97.19 765 ASN A N 1
ATOM 5834 C CA . ASN A 1 765 ? 3.034 2.967 -18.578 1.00 97.19 765 ASN A CA 1
ATOM 5835 C C . ASN A 1 765 ? 4.050 1.820 -18.458 1.00 97.19 765 ASN A C 1
ATOM 5837 O O . ASN A 1 765 ? 3.665 0.683 -18.183 1.00 97.19 765 ASN A O 1
ATOM 5841 N N . GLY A 1 766 ? 5.329 2.104 -18.696 1.00 95.50 766 GLY A N 1
ATOM 5842 C CA . GLY A 1 766 ? 6.413 1.124 -18.704 1.00 95.50 766 GLY A CA 1
ATOM 5843 C C . GLY A 1 766 ? 7.400 1.332 -17.557 1.00 95.50 766 GLY A C 1
ATOM 5844 O O . GLY A 1 766 ? 7.889 2.440 -17.327 1.00 95.50 766 GLY A O 1
ATOM 5845 N N . TYR A 1 767 ? 7.733 0.250 -16.853 1.00 96.44 767 TYR A N 1
ATOM 5846 C CA . TYR A 1 767 ? 8.669 0.265 -15.730 1.00 96.44 767 TYR A CA 1
ATOM 5847 C C . TYR A 1 767 ? 9.741 -0.814 -15.878 1.00 96.44 767 TYR A C 1
ATOM 5849 O O . TYR A 1 767 ? 9.442 -1.991 -16.071 1.00 96.44 767 TYR A O 1
ATOM 5857 N N . GLY A 1 768 ? 11.002 -0.427 -15.712 1.00 93.81 768 GLY A N 1
ATOM 5858 C CA . GLY A 1 768 ? 12.123 -1.339 -15.516 1.00 93.81 768 GLY A CA 1
ATOM 5859 C C . GLY A 1 768 ? 13.398 -0.567 -15.163 1.00 93.81 768 GLY A C 1
ATOM 5860 O O . GLY A 1 768 ? 13.551 0.577 -15.596 1.00 93.81 768 GLY A O 1
ATOM 5861 N N . PRO A 1 769 ? 14.301 -1.131 -14.343 1.00 92.31 769 PRO A N 1
ATOM 5862 C CA . PRO A 1 769 ? 15.660 -0.618 -14.204 1.00 92.31 769 PRO A CA 1
ATOM 5863 C C . PRO A 1 769 ? 16.500 -0.992 -15.435 1.00 92.31 769 PRO A C 1
ATOM 5865 O O . PRO A 1 769 ? 16.271 -2.040 -16.042 1.00 92.31 769 PRO A O 1
ATOM 5868 N N . ALA A 1 770 ? 17.534 -0.207 -15.750 1.00 89.62 770 ALA A N 1
ATOM 5869 C CA . ALA A 1 770 ? 18.448 -0.503 -16.859 1.00 89.62 770 ALA A CA 1
ATOM 5870 C C . ALA A 1 770 ? 19.150 -1.869 -16.698 1.00 89.62 770 ALA A C 1
ATOM 5872 O O . ALA A 1 770 ? 19.433 -2.546 -17.683 1.00 89.62 770 ALA A O 1
ATOM 5873 N N . GLU A 1 771 ? 19.348 -2.327 -15.456 1.00 92.38 771 GLU A N 1
ATOM 5874 C CA . GLU A 1 771 ? 19.823 -3.673 -15.109 1.00 92.38 771 GLU A CA 1
ATOM 5875 C C . GLU A 1 771 ? 18.908 -4.810 -15.619 1.00 92.38 771 GLU A C 1
ATOM 5877 O O . GLU A 1 771 ? 19.330 -5.963 -15.647 1.00 92.38 771 GLU A O 1
ATOM 5882 N N . SER A 1 772 ? 17.673 -4.501 -16.031 1.00 91.88 772 SER A N 1
ATOM 5883 C CA . SER A 1 772 ? 16.703 -5.441 -16.612 1.00 91.88 772 SER A CA 1
ATOM 5884 C C . SER A 1 772 ? 16.542 -5.332 -18.135 1.00 91.88 772 SER A C 1
ATOM 5886 O O . SER A 1 772 ? 15.758 -6.097 -18.705 1.00 91.88 772 SER A O 1
ATOM 5888 N N . MET A 1 773 ? 17.277 -4.411 -18.777 1.00 90.88 773 MET A N 1
ATOM 5889 C CA . MET A 1 773 ? 17.157 -4.004 -20.184 1.00 90.88 773 MET A CA 1
ATOM 5890 C C . MET A 1 773 ? 15.743 -3.529 -20.560 1.00 90.88 773 MET A C 1
ATOM 5892 O O . MET A 1 773 ? 14.877 -4.341 -20.889 1.00 90.88 773 MET A O 1
ATOM 5896 N N . GLY A 1 774 ? 15.498 -2.216 -20.540 1.00 91.44 774 GLY A N 1
ATOM 5897 C CA . GLY A 1 774 ? 14.192 -1.638 -20.849 1.00 91.44 774 GLY A CA 1
ATOM 5898 C C . GLY A 1 774 ? 13.122 -2.022 -19.823 1.00 91.44 774 GLY A C 1
ATOM 5899 O O . GLY A 1 774 ? 13.395 -2.185 -18.633 1.00 91.44 774 GLY A O 1
ATOM 5900 N N . PHE A 1 775 ? 11.873 -2.174 -20.269 1.00 94.12 775 PHE A N 1
ATOM 5901 C CA . PHE A 1 775 ? 10.760 -2.482 -19.369 1.00 94.12 775 PHE A CA 1
ATOM 5902 C C . PHE A 1 775 ? 10.846 -3.910 -18.800 1.00 94.12 775 PHE A C 1
ATOM 5904 O O . PHE A 1 775 ? 11.084 -4.877 -19.523 1.00 94.12 775 PHE A O 1
ATOM 5911 N N . THR A 1 776 ? 10.611 -4.047 -17.494 1.00 95.44 776 THR A N 1
ATOM 5912 C CA . THR A 1 776 ? 10.312 -5.319 -16.816 1.00 95.44 776 THR A CA 1
ATOM 5913 C C . THR A 1 776 ? 8.807 -5.558 -16.752 1.00 95.44 776 THR A C 1
ATOM 5915 O O . THR A 1 776 ? 8.367 -6.672 -17.028 1.00 95.44 776 THR A O 1
ATOM 5918 N N . THR A 1 777 ? 8.024 -4.524 -16.430 1.00 96.38 777 THR A N 1
ATOM 5919 C CA . THR A 1 777 ? 6.557 -4.564 -16.388 1.00 96.38 777 THR A CA 1
ATOM 5920 C C . THR A 1 777 ? 5.957 -3.460 -17.258 1.00 96.38 777 THR A C 1
ATOM 5922 O O . THR A 1 777 ? 6.562 -2.399 -17.445 1.00 96.38 777 THR A O 1
ATOM 5925 N N . THR A 1 778 ? 4.754 -3.694 -17.778 1.00 96.00 778 THR A N 1
ATOM 5926 C CA . THR A 1 778 ? 4.007 -2.704 -18.568 1.00 96.00 778 THR A CA 1
ATOM 5927 C C . THR A 1 778 ? 2.519 -2.723 -18.238 1.00 96.00 778 THR A C 1
ATOM 5929 O O . THR A 1 778 ? 1.922 -3.790 -18.081 1.00 96.00 778 THR A O 1
ATOM 5932 N N . HIS A 1 779 ? 1.901 -1.544 -18.205 1.00 95.31 779 HIS A N 1
ATOM 5933 C CA . HIS A 1 779 ? 0.460 -1.357 -18.069 1.00 95.31 779 HIS A CA 1
ATOM 5934 C C . HIS A 1 779 ? -0.095 -0.564 -19.249 1.00 95.31 779 HIS A C 1
ATOM 5936 O O . HIS A 1 779 ? 0.088 0.651 -19.323 1.00 95.31 779 HIS A O 1
ATOM 5942 N N . THR A 1 780 ? -0.825 -1.230 -20.140 1.00 94.88 780 THR A N 1
ATOM 5943 C CA . THR A 1 780 ? -1.735 -0.542 -21.062 1.00 94.88 780 THR A CA 1
ATOM 5944 C C . THR A 1 780 ? -2.846 0.102 -20.241 1.00 94.88 780 THR A C 1
ATOM 5946 O O . THR A 1 780 ? -3.615 -0.611 -19.595 1.00 94.88 780 THR A O 1
ATOM 5949 N N . VAL A 1 781 ? -2.904 1.434 -20.220 1.00 92.31 781 VAL A N 1
ATOM 5950 C CA . VAL A 1 781 ? -3.824 2.183 -19.355 1.00 92.31 781 VAL A CA 1
ATOM 5951 C C . VAL A 1 781 ? -5.220 2.193 -19.988 1.00 92.31 781 VAL A C 1
ATOM 5953 O O . VAL A 1 781 ? -5.380 2.786 -21.061 1.00 92.31 781 VAL A O 1
ATOM 5956 N N . PRO A 1 782 ? -6.243 1.566 -19.371 1.00 88.44 782 PRO A N 1
ATOM 5957 C CA . PRO A 1 782 ? -7.587 1.532 -19.938 1.00 88.44 782 PRO A CA 1
ATOM 5958 C C . PRO A 1 782 ? -8.194 2.934 -20.019 1.00 88.44 782 PRO A C 1
ATOM 5960 O O . PRO A 1 782 ? -8.024 3.743 -19.106 1.00 88.44 782 PRO A O 1
ATOM 5963 N N . ARG A 1 783 ? -8.963 3.203 -21.078 1.00 84.19 783 ARG A N 1
ATOM 5964 C CA . ARG A 1 783 ? -9.729 4.451 -21.194 1.00 84.19 783 ARG A CA 1
ATOM 5965 C C . ARG A 1 783 ? -10.904 4.416 -20.221 1.00 84.19 783 ARG A C 1
ATOM 5967 O O . ARG A 1 783 ? -11.859 3.672 -20.428 1.00 84.19 783 ARG A O 1
ATOM 5974 N N . GLY A 1 784 ? -10.813 5.195 -19.148 1.00 72.69 784 GLY A N 1
ATOM 5975 C CA . GLY A 1 784 ? -11.850 5.286 -18.123 1.00 72.69 784 GLY A CA 1
ATOM 5976 C C . GLY A 1 784 ? -12.811 6.449 -18.364 1.00 72.69 784 GLY A C 1
ATOM 5977 O O . GLY A 1 784 ? -12.370 7.577 -18.552 1.00 72.69 784 GLY A O 1
ATOM 5978 N N . THR A 1 785 ? -14.115 6.186 -18.275 1.00 59.06 785 THR A N 1
ATOM 5979 C CA . THR A 1 785 ? -15.182 7.208 -18.274 1.00 59.06 785 THR A CA 1
ATOM 5980 C C . THR A 1 785 ? -15.521 7.743 -16.874 1.00 59.06 785 THR A C 1
ATOM 5982 O O . THR A 1 785 ? -16.244 8.728 -16.756 1.00 59.06 785 THR A O 1
ATOM 5985 N N . GLY A 1 786 ? -15.020 7.096 -15.813 1.00 66.88 786 GLY A N 1
ATOM 5986 C CA . GLY A 1 786 ? -15.182 7.510 -14.412 1.00 66.88 786 GLY A CA 1
ATOM 5987 C C . GLY A 1 786 ? -14.109 8.499 -13.938 1.00 66.88 786 GLY A C 1
ATOM 5988 O O . GLY A 1 786 ? -13.451 9.154 -14.743 1.00 66.88 786 GLY A O 1
ATOM 5989 N N . GLU A 1 787 ? -13.891 8.601 -12.627 1.00 68.38 787 GLU A N 1
ATOM 5990 C CA . GLU A 1 787 ? -12.887 9.502 -12.035 1.00 68.38 787 GLU A CA 1
ATOM 5991 C C . GLU A 1 787 ? -11.438 9.185 -12.463 1.00 68.38 787 GLU A C 1
ATOM 5993 O O . GLU A 1 787 ? -11.132 8.111 -12.986 1.00 68.38 787 GLU A O 1
ATOM 5998 N N . VAL A 1 788 ? -10.534 10.150 -12.267 1.00 72.06 788 VAL A N 1
ATOM 5999 C CA . VAL A 1 788 ? -9.093 9.985 -12.512 1.00 72.06 788 VAL A CA 1
ATOM 6000 C C . VAL A 1 788 ? -8.474 9.218 -11.331 1.00 72.06 788 VAL A C 1
ATOM 6002 O O . VAL A 1 788 ? -8.589 9.691 -10.199 1.00 72.06 788 VAL A O 1
ATOM 6005 N N . PRO A 1 789 ? -7.799 8.069 -11.536 1.00 73.06 789 PRO A N 1
ATOM 6006 C CA . PRO A 1 789 ? -7.163 7.345 -10.437 1.00 73.06 789 PRO A CA 1
ATOM 6007 C C . PRO A 1 789 ? -5.984 8.151 -9.860 1.00 73.06 789 PRO A C 1
ATOM 6009 O O . PRO A 1 789 ? -5.291 8.834 -10.614 1.00 73.06 789 PRO A O 1
ATOM 6012 N N . PRO A 1 790 ? -5.687 8.062 -8.549 1.00 71.81 790 PRO A N 1
ATOM 6013 C CA . PRO A 1 790 ? -4.631 8.863 -7.921 1.00 71.81 790 PRO A CA 1
ATOM 6014 C C . PRO A 1 790 ? -3.208 8.463 -8.348 1.00 71.81 790 PRO A C 1
ATOM 6016 O O . PRO A 1 790 ? -2.271 9.237 -8.163 1.00 71.81 790 PRO A O 1
ATOM 6019 N N . THR A 1 791 ? -3.030 7.261 -8.903 1.00 82.44 791 THR A N 1
ATOM 6020 C CA . THR A 1 791 ? -1.758 6.726 -9.409 1.00 82.44 791 THR A CA 1
ATOM 6021 C C . THR A 1 791 ? -1.995 5.832 -10.628 1.00 82.44 791 THR A C 1
ATOM 6023 O O . THR A 1 791 ? -3.084 5.286 -10.811 1.00 82.44 791 THR A O 1
ATOM 6026 N N . VAL A 1 792 ? -0.966 5.661 -11.464 1.00 88.69 792 VAL A N 1
ATOM 6027 C CA . VAL A 1 792 ? -0.973 4.730 -12.606 1.00 88.69 792 VAL A CA 1
ATOM 6028 C C . VAL A 1 792 ? -0.219 3.456 -12.219 1.00 88.69 792 VAL A C 1
ATOM 6030 O O . VAL A 1 792 ? 0.881 3.531 -11.671 1.00 88.69 792 VAL A O 1
ATOM 6033 N N . SER A 1 793 ? -0.786 2.280 -12.502 1.00 90.81 793 SER A N 1
ATOM 6034 C CA . SER A 1 793 ? -0.109 1.000 -12.241 1.00 90.81 793 SER A CA 1
ATOM 6035 C C . SER A 1 793 ? 1.107 0.813 -13.155 1.00 90.81 793 SER A C 1
ATOM 6037 O O . SER A 1 793 ? 1.067 1.203 -14.320 1.00 90.81 793 SER A O 1
ATOM 6039 N N . ILE A 1 794 ? 2.166 0.168 -12.654 1.00 93.38 794 ILE A N 1
ATOM 6040 C CA . ILE A 1 794 ? 3.293 -0.316 -13.478 1.00 93.38 794 ILE A CA 1
ATOM 6041 C C . ILE A 1 794 ? 2.968 -1.620 -14.232 1.00 93.38 794 ILE A C 1
ATOM 6043 O O . ILE A 1 794 ? 3.735 -2.039 -15.097 1.00 93.38 794 ILE A O 1
ATOM 6047 N N . GLY A 1 795 ? 1.820 -2.236 -13.930 1.00 93.00 795 GLY A N 1
ATOM 6048 C CA . GLY A 1 795 ? 1.251 -3.353 -14.683 1.00 93.00 795 GLY A CA 1
ATOM 6049 C C . GLY A 1 795 ? 1.858 -4.712 -14.365 1.00 93.00 795 GLY A C 1
ATOM 6050 O O . GLY A 1 795 ? 2.294 -4.961 -13.243 1.00 93.00 795 GLY A O 1
ATOM 6051 N N . SER A 1 796 ? 1.842 -5.586 -15.368 1.00 93.31 796 SER A N 1
ATOM 6052 C CA . SER A 1 796 ? 2.280 -6.981 -15.261 1.00 93.31 796 SER A CA 1
ATOM 6053 C C . SER A 1 796 ? 3.647 -7.185 -15.925 1.00 93.31 796 SER A C 1
ATOM 6055 O O . SER A 1 796 ? 4.004 -6.401 -16.812 1.00 93.31 796 SER A O 1
ATOM 6057 N N . PRO A 1 797 ? 4.418 -8.217 -15.535 1.00 95.19 797 PRO A N 1
ATOM 6058 C CA . PRO A 1 797 ? 5.685 -8.557 -16.179 1.00 95.19 797 PRO A CA 1
ATOM 6059 C C . PRO A 1 797 ? 5.547 -8.855 -17.674 1.00 95.19 797 PRO A C 1
ATOM 6061 O O . PRO A 1 797 ? 4.551 -9.426 -18.120 1.00 95.19 797 PRO A O 1
ATOM 6064 N N . LEU A 1 798 ? 6.576 -8.490 -18.438 1.00 93.94 798 LEU A N 1
ATOM 6065 C CA . LEU A 1 798 ? 6.742 -8.919 -19.827 1.00 93.94 798 LEU A CA 1
ATOM 6066 C C . LEU A 1 798 ? 6.974 -10.434 -19.924 1.00 93.94 798 LEU A C 1
ATOM 6068 O O . LEU A 1 798 ? 7.463 -11.060 -18.982 1.00 93.94 798 LEU A O 1
ATOM 6072 N N . ALA A 1 799 ? 6.703 -11.022 -21.093 1.00 91.69 799 ALA A N 1
ATOM 6073 C CA . ALA A 1 799 ? 7.010 -12.430 -21.337 1.00 91.69 799 ALA A CA 1
ATOM 6074 C C . ALA A 1 799 ? 8.514 -12.696 -21.131 1.00 91.69 799 ALA A C 1
ATOM 6076 O O . ALA A 1 799 ? 9.360 -11.900 -21.543 1.00 91.69 799 ALA A O 1
ATOM 6077 N N . ASN A 1 800 ? 8.853 -13.810 -20.482 1.00 90.81 800 ASN A N 1
ATOM 6078 C CA . ASN A 1 800 ? 10.204 -14.174 -20.037 1.00 90.81 800 ASN A CA 1
ATOM 6079 C C . ASN A 1 800 ? 10.879 -13.190 -19.058 1.00 90.81 800 ASN A C 1
ATOM 6081 O O . ASN A 1 800 ? 12.087 -13.295 -18.827 1.00 90.81 800 ASN A O 1
ATOM 6085 N N . LYS A 1 801 ? 10.126 -12.271 -18.442 1.00 92.12 801 LYS A N 1
ATOM 6086 C CA . LYS A 1 801 ? 10.557 -11.503 -17.268 1.00 92.12 801 LYS A CA 1
ATOM 6087 C C . LYS A 1 801 ? 9.667 -11.864 -16.078 1.00 92.12 801 LYS A C 1
ATOM 6089 O O . LYS A 1 801 ? 8.504 -12.216 -16.248 1.00 92.12 801 LYS A O 1
ATOM 6094 N N . TYR A 1 802 ? 10.233 -11.785 -14.875 1.00 92.81 802 TYR A N 1
ATOM 6095 C CA . TYR A 1 802 ? 9.525 -12.097 -13.635 1.00 92.81 802 TYR A CA 1
ATOM 6096 C C . TYR A 1 802 ? 9.627 -10.942 -12.640 1.00 92.81 802 TYR A C 1
ATOM 6098 O O . TYR A 1 802 ? 10.670 -10.290 -12.560 1.00 92.81 802 TYR A O 1
ATOM 6106 N N . ALA A 1 803 ? 8.572 -10.720 -11.858 1.00 94.00 803 ALA A N 1
ATOM 6107 C CA . ALA A 1 803 ? 8.557 -9.762 -10.760 1.00 94.00 803 ALA A CA 1
ATOM 6108 C C . ALA A 1 803 ? 7.954 -10.391 -9.499 1.00 94.00 803 ALA A C 1
ATOM 6110 O O . ALA A 1 803 ? 6.904 -11.024 -9.546 1.00 94.00 803 ALA A O 1
ATOM 6111 N N . TYR A 1 804 ? 8.604 -10.158 -8.360 1.00 92.44 804 TYR A N 1
ATOM 6112 C CA . TYR A 1 804 ? 8.143 -10.588 -7.043 1.00 92.44 804 TYR A CA 1
ATOM 6113 C C . TYR A 1 804 ? 8.242 -9.405 -6.079 1.00 92.44 804 TYR A C 1
ATOM 6115 O O . TYR A 1 804 ? 9.243 -8.687 -6.088 1.00 92.44 804 TYR A O 1
ATOM 6123 N N . VAL A 1 805 ? 7.226 -9.208 -5.238 1.00 88.56 805 VAL A N 1
ATOM 6124 C CA . VAL A 1 805 ? 7.266 -8.231 -4.141 1.00 88.56 805 VAL A CA 1
ATOM 6125 C C . VAL A 1 805 ? 7.543 -9.000 -2.853 1.00 88.56 805 VAL A C 1
ATOM 6127 O O . VAL A 1 805 ? 6.750 -9.860 -2.469 1.00 88.56 805 VAL A O 1
ATOM 6130 N N . LEU A 1 806 ? 8.689 -8.727 -2.227 1.00 86.25 806 LEU A N 1
ATOM 6131 C CA . LEU A 1 806 ? 9.228 -9.509 -1.112 1.00 86.25 806 LEU A CA 1
ATOM 6132 C C . LEU A 1 806 ? 9.470 -8.641 0.137 1.00 86.25 806 LEU A C 1
ATOM 6134 O O . LEU A 1 806 ? 9.694 -7.438 0.006 1.00 86.25 806 LEU A O 1
ATOM 6138 N N . ASP A 1 807 ? 9.463 -9.260 1.322 1.00 77.75 807 ASP A N 1
ATOM 6139 C CA . ASP A 1 807 ? 10.004 -8.677 2.561 1.00 77.75 807 ASP A CA 1
ATOM 6140 C C . ASP A 1 807 ? 11.554 -8.678 2.558 1.00 77.75 807 ASP A C 1
ATOM 6142 O O . ASP A 1 807 ? 12.188 -9.343 1.731 1.00 77.75 807 ASP A O 1
ATOM 6146 N N . ASP A 1 808 ? 12.193 -7.982 3.510 1.00 76.44 808 ASP A N 1
ATOM 6147 C CA . ASP A 1 808 ? 13.665 -7.974 3.691 1.00 76.44 808 ASP A CA 1
ATOM 6148 C C . ASP A 1 808 ? 14.256 -9.362 4.058 1.00 76.44 808 ASP A C 1
ATOM 6150 O O . ASP A 1 808 ? 15.469 -9.534 4.210 1.00 76.44 808 ASP A O 1
ATOM 6154 N N . HIS A 1 809 ? 13.410 -10.389 4.181 1.00 78.00 809 HIS A N 1
ATOM 6155 C CA . HIS A 1 809 ? 13.778 -11.793 4.363 1.00 78.00 809 HIS A CA 1
ATOM 6156 C C . HIS A 1 809 ? 13.481 -12.657 3.122 1.00 78.00 809 HIS A C 1
ATOM 6158 O O . HIS A 1 809 ? 13.548 -13.885 3.206 1.00 78.00 809 HIS A O 1
ATOM 6164 N N . LEU A 1 810 ? 13.196 -12.022 1.979 1.00 86.31 810 LEU A N 1
ATOM 6165 C CA . LEU A 1 810 ? 12.918 -12.626 0.675 1.00 86.31 810 LEU A CA 1
ATOM 6166 C C . LEU A 1 810 ? 11.648 -13.500 0.611 1.00 86.31 810 LEU A C 1
ATOM 6168 O O . LEU A 1 810 ? 11.539 -14.354 -0.270 1.00 86.31 810 LEU A O 1
ATOM 6172 N N . ARG A 1 811 ? 10.664 -13.289 1.497 1.00 82.31 811 ARG A N 1
ATOM 6173 C CA . ARG A 1 811 ? 9.337 -13.932 1.406 1.00 82.31 811 ARG A CA 1
ATOM 6174 C C . ARG A 1 811 ? 8.345 -13.067 0.632 1.00 82.31 811 ARG A C 1
ATOM 6176 O O . ARG A 1 811 ? 8.374 -11.853 0.817 1.00 82.31 811 ARG A O 1
ATOM 6183 N N . PRO A 1 812 ? 7.418 -13.647 -0.150 1.00 85.62 812 PRO A N 1
ATOM 6184 C CA . PRO A 1 812 ? 6.354 -12.881 -0.792 1.00 85.62 812 PRO A CA 1
ATOM 6185 C C . PRO A 1 812 ? 5.478 -12.152 0.229 1.00 85.62 812 PRO A C 1
ATOM 6187 O O . PRO A 1 812 ? 5.037 -12.746 1.216 1.00 85.62 812 PRO A O 1
ATOM 6190 N N . VAL A 1 813 ? 5.209 -10.868 -0.009 1.00 81.38 813 VAL A N 1
ATOM 6191 C CA . VAL A 1 813 ? 4.274 -10.106 0.833 1.00 81.38 813 VAL A CA 1
ATOM 6192 C C . VAL A 1 813 ? 2.821 -10.455 0.478 1.00 81.38 813 VAL A C 1
ATOM 6194 O O . VAL A 1 813 ? 2.531 -10.734 -0.690 1.00 81.38 813 VAL A O 1
ATOM 6197 N N . PRO A 1 814 ? 1.875 -10.411 1.438 1.00 77.88 814 PRO A N 1
ATOM 6198 C CA . PRO A 1 814 ? 0.459 -10.570 1.135 1.00 77.88 814 PRO A CA 1
ATOM 6199 C C . PRO A 1 814 ? -0.010 -9.545 0.097 1.00 77.88 814 PRO A C 1
ATOM 6201 O O . PRO A 1 814 ? 0.281 -8.354 0.237 1.00 77.88 814 PRO A O 1
ATOM 6204 N N . PRO A 1 815 ? -0.754 -9.969 -0.937 1.00 72.94 815 PRO A N 1
ATOM 6205 C CA . PRO A 1 815 ? -1.205 -9.061 -1.966 1.00 72.94 815 PRO A CA 1
ATOM 6206 C C . PRO A 1 815 ? -2.250 -8.126 -1.370 1.00 72.94 815 PRO A C 1
ATOM 6208 O O . PRO A 1 815 ? -3.210 -8.577 -0.729 1.00 72.94 815 PRO A O 1
ATOM 6211 N N . ALA A 1 816 ? -2.069 -6.831 -1.628 1.00 61.00 816 ALA A N 1
ATOM 6212 C CA . ALA A 1 816 ? -3.120 -5.841 -1.466 1.00 61.00 816 ALA A CA 1
ATOM 6213 C C . ALA A 1 816 ? -4.318 -6.269 -2.333 1.00 61.00 816 ALA A C 1
ATOM 6215 O O . ALA A 1 816 ? -4.143 -6.412 -3.551 1.00 61.00 816 ALA A O 1
ATOM 6216 N N . PRO A 1 817 ? -5.497 -6.538 -1.746 1.00 46.09 817 PRO A N 1
ATOM 6217 C CA . PRO A 1 817 ? -6.577 -7.160 -2.496 1.00 46.09 817 PRO A CA 1
ATOM 6218 C C . PRO A 1 817 ? -7.066 -6.317 -3.677 1.00 46.09 817 PRO A C 1
ATOM 6220 O O . PRO A 1 817 ? -6.997 -5.084 -3.708 1.00 46.09 817 PRO A O 1
ATOM 6223 N N . GLN A 1 818 ? -7.490 -7.023 -4.720 1.00 40.22 818 GLN A N 1
ATOM 6224 C CA . GLN A 1 818 ? -7.980 -6.403 -5.940 1.00 40.22 818 GLN A CA 1
ATOM 6225 C C . GLN A 1 818 ? -9.472 -6.120 -5.781 1.00 40.22 818 GLN A C 1
ATOM 6227 O O . GLN A 1 818 ? -10.251 -7.051 -5.582 1.00 40.22 818 GLN A O 1
ATOM 6232 N N . ALA A 1 819 ? -9.872 -4.855 -5.927 1.00 30.69 819 ALA A N 1
ATOM 6233 C CA . ALA A 1 819 ? -11.260 -4.523 -6.208 1.00 30.69 819 ALA A CA 1
ATOM 6234 C C . ALA A 1 819 ? -11.683 -5.285 -7.474 1.00 30.69 819 ALA A C 1
ATOM 6236 O O . ALA A 1 819 ? -11.038 -5.166 -8.519 1.00 30.69 819 ALA A O 1
ATOM 6237 N N . SER A 1 820 ? -12.722 -6.110 -7.365 1.00 25.50 820 SER A N 1
ATOM 6238 C CA . SER A 1 820 ? -13.140 -7.028 -8.421 1.00 25.50 820 SER A CA 1
ATOM 6239 C C . SER A 1 820 ? -13.836 -6.279 -9.559 1.00 25.50 820 SER A C 1
ATOM 6241 O O . SER A 1 820 ? -15.062 -6.191 -9.601 1.00 25.50 820 SER A O 1
ATOM 6243 N N . SER A 1 821 ? -13.058 -5.764 -10.514 1.00 26.89 821 SER A N 1
ATOM 6244 C CA . SER A 1 821 ? -13.552 -5.215 -11.785 1.00 26.89 821 SER A CA 1
ATOM 6245 C C . SER A 1 821 ? -13.985 -6.327 -12.754 1.00 26.89 821 SER A C 1
ATOM 6247 O O . SER A 1 821 ? -13.583 -6.357 -13.917 1.00 26.89 821 SER A O 1
ATOM 6249 N N . THR A 1 822 ? -14.783 -7.275 -12.264 1.00 24.88 822 THR A N 1
ATOM 6250 C CA . THR A 1 822 ? -15.390 -8.350 -13.048 1.00 24.88 822 THR A CA 1
ATOM 6251 C C . THR A 1 822 ? -16.690 -7.850 -13.666 1.00 24.88 822 THR A C 1
ATOM 6253 O O . THR A 1 822 ? -17.759 -7.983 -13.073 1.00 24.88 822 THR A O 1
ATOM 6256 N N . SER A 1 823 ? -16.602 -7.298 -14.877 1.00 22.81 823 SER A N 1
ATOM 6257 C CA . SER A 1 823 ? -17.716 -7.466 -15.815 1.00 22.81 823 SER A CA 1
ATOM 6258 C C . SER A 1 823 ? -17.718 -8.930 -16.272 1.00 22.81 823 SER A C 1
ATOM 6260 O O . SER A 1 823 ? -16.631 -9.469 -16.501 1.00 22.81 823 SER A O 1
ATOM 6262 N N . PRO A 1 824 ? -18.879 -9.596 -16.360 1.00 27.17 824 PRO A N 1
ATOM 6263 C CA . PRO A 1 824 ? -18.953 -10.948 -16.895 1.00 27.17 824 PRO A CA 1
ATOM 6264 C C . PRO A 1 824 ? -18.727 -10.962 -18.417 1.00 27.17 824 PRO A C 1
ATOM 6266 O O . PRO A 1 824 ? -18.787 -9.930 -19.082 1.00 27.17 824 PRO A O 1
ATOM 6269 N N . ASP A 1 825 ? -18.512 -12.169 -18.936 1.00 24.88 825 ASP A N 1
ATOM 6270 C CA . ASP A 1 825 ? -18.667 -12.570 -20.337 1.00 24.88 825 ASP A CA 1
ATOM 6271 C C . ASP A 1 825 ? -17.808 -11.862 -21.401 1.00 24.88 825 ASP A C 1
ATOM 6273 O O . ASP A 1 825 ? -18.227 -10.943 -22.105 1.00 24.88 825 ASP A O 1
ATOM 6277 N N . THR A 1 826 ? -16.632 -12.440 -21.663 1.00 23.12 826 THR A N 1
ATOM 6278 C CA . THR A 1 826 ? -16.177 -12.644 -23.053 1.00 23.12 826 THR A CA 1
ATOM 6279 C C . THR A 1 826 ? -15.236 -13.849 -23.137 1.00 23.12 826 THR A C 1
ATOM 6281 O O . THR A 1 826 ? -14.014 -13.722 -23.079 1.00 23.12 826 THR A O 1
ATOM 6284 N N . GLU A 1 827 ? -15.798 -15.055 -23.260 1.00 23.11 827 GLU A N 1
ATOM 6285 C CA . GLU A 1 827 ? -15.002 -16.226 -23.642 1.00 23.11 827 GLU A CA 1
ATOM 6286 C C . GLU A 1 827 ? -14.480 -16.085 -25.082 1.00 23.11 827 GLU A C 1
ATOM 6288 O O . GLU A 1 827 ? -15.156 -15.567 -25.973 1.00 23.11 827 GLU A O 1
ATOM 6293 N N . SER A 1 828 ? -13.279 -16.600 -25.340 1.00 22.27 828 SER A N 1
ATOM 6294 C CA . SER A 1 828 ? -12.790 -16.898 -26.691 1.00 22.27 828 SER A CA 1
ATOM 6295 C C . SER A 1 828 ? -11.819 -18.085 -26.614 1.00 22.27 828 SER A C 1
ATOM 6297 O O . SER A 1 828 ? -10.862 -18.026 -25.839 1.00 22.27 828 SER A O 1
ATOM 6299 N N . PRO A 1 829 ? -12.065 -19.198 -27.335 1.00 25.91 829 PRO A N 1
ATOM 6300 C CA . PRO A 1 829 ? -11.473 -20.482 -26.967 1.00 25.91 829 PRO A CA 1
ATOM 6301 C C . PRO A 1 829 ? -10.154 -20.800 -27.688 1.00 25.91 829 PRO A C 1
ATOM 6303 O O . PRO A 1 829 ? -10.142 -21.160 -28.863 1.00 25.91 829 PRO A O 1
ATOM 6306 N N . THR A 1 830 ? -9.050 -20.825 -26.939 1.00 24.11 830 THR A N 1
ATOM 6307 C CA . THR A 1 830 ? -7.832 -21.573 -27.309 1.00 24.11 830 THR A CA 1
ATOM 6308 C C . THR A 1 830 ? -7.306 -22.349 -26.104 1.00 24.11 830 THR A C 1
ATOM 6310 O O . THR A 1 830 ? -6.441 -21.876 -25.369 1.00 24.11 830 THR A O 1
ATOM 6313 N N . ALA A 1 831 ? -7.849 -23.547 -25.881 1.00 22.97 831 ALA A N 1
ATOM 6314 C CA . ALA A 1 831 ? -7.395 -24.440 -24.821 1.00 22.97 831 ALA A CA 1
ATOM 6315 C C . ALA A 1 831 ? -6.210 -25.304 -25.288 1.00 22.97 831 ALA A C 1
ATOM 6317 O O . ALA A 1 831 ? -6.327 -26.073 -26.242 1.00 22.97 831 ALA A O 1
ATOM 6318 N N . THR A 1 832 ? -5.098 -25.238 -24.559 1.00 25.31 832 THR A N 1
ATOM 6319 C CA . THR A 1 832 ? -3.990 -26.205 -24.622 1.00 25.31 832 THR A CA 1
ATOM 6320 C C . THR A 1 832 ? -3.594 -26.608 -23.204 1.00 25.31 832 THR A C 1
ATOM 6322 O O . THR A 1 832 ? -3.684 -25.798 -22.284 1.00 25.31 832 THR A O 1
ATOM 6325 N N . SER A 1 833 ? -3.210 -27.872 -23.018 1.00 25.94 833 SER A N 1
ATOM 6326 C CA . SER A 1 833 ? -3.006 -28.485 -21.698 1.00 25.94 833 SER A CA 1
ATOM 6327 C C . SER A 1 833 ? -1.937 -27.785 -20.841 1.00 25.94 833 SER A C 1
ATOM 6329 O O . SER A 1 833 ? -0.974 -27.245 -21.388 1.00 25.94 833 SER A O 1
ATOM 6331 N N . PRO A 1 834 ? -2.059 -27.829 -19.498 1.00 27.25 834 PRO A N 1
ATOM 6332 C CA . PRO A 1 834 ? -1.058 -27.259 -18.604 1.00 27.25 834 PRO A CA 1
ATOM 6333 C C . PRO A 1 834 ? 0.284 -27.989 -18.740 1.00 27.25 834 PRO A C 1
ATOM 6335 O O . PRO A 1 834 ? 0.363 -29.208 -18.583 1.00 27.25 834 PRO A O 1
ATOM 6338 N N . ASN A 1 835 ? 1.347 -27.224 -18.991 1.00 28.97 835 ASN A N 1
ATOM 6339 C CA . ASN A 1 835 ? 2.719 -27.711 -18.875 1.00 28.97 835 ASN A CA 1
ATOM 6340 C C . ASN A 1 835 ? 3.104 -27.906 -17.393 1.00 28.97 835 ASN A C 1
ATOM 6342 O O . ASN A 1 835 ? 2.555 -27.221 -16.524 1.00 28.97 835 ASN A O 1
ATOM 6346 N N . PRO A 1 836 ? 4.054 -28.809 -17.082 1.00 28.09 836 PRO A N 1
ATOM 6347 C CA . PRO A 1 836 ? 4.597 -28.946 -15.732 1.00 28.09 836 PRO A CA 1
ATOM 6348 C C . PRO A 1 836 ? 5.313 -27.657 -15.275 1.00 28.09 836 PRO A C 1
ATOM 6350 O O . PRO A 1 836 ? 5.766 -26.876 -16.117 1.00 28.09 836 PRO A O 1
ATOM 6353 N N . PRO A 1 837 ? 5.443 -27.428 -13.953 1.00 29.58 837 PRO A N 1
ATOM 6354 C CA . PRO A 1 837 ? 6.120 -26.246 -13.424 1.00 29.58 837 PRO A CA 1
ATOM 6355 C C . PRO A 1 837 ? 7.598 -26.197 -13.854 1.00 29.58 837 PRO A C 1
ATOM 6357 O O . PRO A 1 837 ? 8.239 -27.248 -13.968 1.00 29.58 837 PRO A O 1
ATOM 6360 N N . PRO A 1 838 ? 8.164 -24.995 -14.075 1.00 33.66 838 PRO A N 1
ATOM 6361 C CA . PRO A 1 838 ? 9.567 -24.850 -14.444 1.00 33.66 838 PRO A CA 1
ATOM 6362 C C . PRO A 1 838 ? 10.497 -25.286 -13.296 1.00 33.66 838 PRO A C 1
ATOM 6364 O O . PRO A 1 838 ? 10.142 -25.137 -12.123 1.00 33.66 838 PRO A O 1
ATOM 6367 N N . PRO A 1 839 ? 11.707 -25.792 -13.602 1.00 29.88 839 PRO A N 1
ATOM 6368 C CA . PRO A 1 839 ? 12.722 -26.039 -12.584 1.00 29.88 839 PRO A CA 1
ATOM 6369 C C . PRO A 1 839 ? 13.174 -24.718 -11.929 1.00 29.88 839 PRO A C 1
ATOM 6371 O O . PRO A 1 839 ? 13.103 -23.661 -12.565 1.00 29.88 839 PRO A O 1
ATOM 6374 N N . PRO A 1 840 ? 13.671 -24.753 -10.677 1.00 28.52 840 PRO A N 1
ATOM 6375 C CA . PRO A 1 840 ? 14.194 -23.563 -10.012 1.00 28.52 840 PRO A CA 1
ATOM 6376 C C . PRO A 1 840 ? 15.383 -22.965 -10.788 1.00 28.52 840 PRO A C 1
ATOM 6378 O O . PRO A 1 840 ? 16.131 -23.708 -11.433 1.00 28.52 840 PRO A O 1
ATOM 6381 N N . PRO A 1 841 ? 15.591 -21.636 -10.727 1.00 34.62 841 PRO A N 1
ATOM 6382 C CA . PRO A 1 841 ? 16.663 -20.974 -11.461 1.00 34.62 841 PRO A CA 1
ATOM 6383 C C . PRO A 1 841 ? 18.036 -21.497 -11.023 1.00 34.62 841 PRO A C 1
ATOM 6385 O O . PRO A 1 841 ? 18.339 -21.566 -9.830 1.00 34.62 841 PRO A O 1
ATOM 6388 N N . ALA A 1 842 ? 18.876 -21.844 -11.999 1.00 26.53 842 ALA A N 1
ATOM 6389 C CA . ALA A 1 842 ? 20.238 -22.292 -11.743 1.00 26.53 842 ALA A CA 1
ATOM 6390 C C . ALA A 1 842 ? 21.056 -21.182 -11.062 1.00 26.53 842 ALA A C 1
ATOM 6392 O O . ALA A 1 842 ? 21.029 -20.022 -11.479 1.00 26.53 842 ALA A O 1
ATOM 6393 N N . SER A 1 843 ? 21.801 -21.546 -10.018 1.00 26.03 843 SER A N 1
ATOM 6394 C CA . SER A 1 843 ? 22.722 -20.637 -9.340 1.00 26.03 843 SER A CA 1
ATOM 6395 C C . SER A 1 843 ? 23.846 -20.188 -10.278 1.00 26.03 843 SER A C 1
ATOM 6397 O O . SER A 1 843 ? 24.356 -20.965 -11.085 1.00 26.03 843 SER A O 1
ATOM 6399 N N . SER A 1 844 ? 24.245 -18.919 -10.158 1.00 25.03 844 SER A N 1
ATOM 6400 C CA . SER A 1 844 ? 25.279 -18.308 -10.996 1.00 25.03 844 SER A CA 1
ATOM 6401 C C . SER A 1 844 ? 26.579 -19.129 -10.991 1.00 25.03 844 SER A C 1
ATOM 6403 O O . SER A 1 844 ? 27.061 -19.474 -9.906 1.00 25.03 844 SER A O 1
ATOM 6405 N N . PRO A 1 845 ? 27.195 -19.410 -12.156 1.00 26.77 845 PRO A N 1
ATOM 6406 C CA . PRO A 1 845 ? 28.435 -20.173 -12.207 1.00 26.77 845 PRO A CA 1
ATOM 6407 C C . PRO A 1 845 ? 29.561 -19.421 -11.489 1.00 26.77 845 PRO A C 1
ATOM 6409 O O . PRO A 1 845 ? 29.814 -18.241 -11.734 1.00 26.77 845 PRO A O 1
ATOM 6412 N N . THR A 1 846 ? 30.244 -20.121 -10.585 1.00 26.17 846 THR A N 1
ATOM 6413 C CA . THR A 1 846 ? 31.436 -19.603 -9.900 1.00 26.17 846 THR A CA 1
ATOM 6414 C C . THR A 1 846 ? 32.601 -19.566 -10.898 1.00 26.17 846 THR A C 1
ATOM 6416 O O . THR A 1 846 ? 32.758 -20.537 -11.639 1.00 26.17 846 THR A O 1
ATOM 6419 N N . PRO A 1 847 ? 33.426 -18.501 -10.956 1.00 27.78 847 PRO A N 1
ATOM 6420 C CA . PRO A 1 847 ? 34.556 -18.455 -11.881 1.00 27.78 847 PRO A CA 1
ATOM 6421 C C . PRO A 1 847 ? 35.576 -19.556 -11.556 1.00 27.78 847 PRO A C 1
ATOM 6423 O O . PRO A 1 847 ? 36.079 -19.634 -10.436 1.00 27.78 847 PRO A O 1
ATOM 6426 N N . THR A 1 848 ? 35.874 -20.399 -12.543 1.00 28.47 848 THR A N 1
ATOM 6427 C CA . THR A 1 848 ? 36.871 -21.474 -12.461 1.00 28.47 848 THR A CA 1
ATOM 6428 C C . THR A 1 848 ? 38.241 -21.004 -12.944 1.00 28.47 848 THR A C 1
ATOM 6430 O O . THR A 1 848 ? 38.339 -20.382 -14.002 1.00 28.47 848 THR A O 1
ATOM 6433 N N . ASP A 1 849 ? 39.293 -21.362 -12.207 1.00 28.14 849 ASP A N 1
ATOM 6434 C CA . ASP A 1 849 ? 40.692 -21.153 -12.601 1.00 28.14 849 ASP A CA 1
ATOM 6435 C C . ASP A 1 849 ? 41.071 -21.904 -13.905 1.00 28.14 849 ASP A C 1
ATOM 6437 O O . ASP A 1 849 ? 40.426 -22.896 -14.263 1.00 28.14 849 ASP A O 1
ATOM 6441 N N . PRO A 1 850 ? 42.109 -21.449 -14.640 1.00 29.03 850 PRO A N 1
ATOM 6442 C CA . PRO A 1 850 ? 42.479 -22.006 -15.943 1.00 29.03 850 PRO A CA 1
ATOM 6443 C C . PRO A 1 850 ? 43.084 -23.427 -15.866 1.00 29.03 850 PRO A C 1
ATOM 6445 O O . PRO A 1 850 ? 43.750 -23.771 -14.887 1.00 29.03 850 PRO A O 1
ATOM 6448 N N . PRO A 1 851 ? 42.906 -24.261 -16.912 1.00 28.31 851 PRO A N 1
ATOM 6449 C CA . PRO A 1 851 ? 43.281 -25.674 -16.884 1.00 28.31 851 PRO A CA 1
ATOM 6450 C C . PRO A 1 851 ? 44.769 -25.947 -17.166 1.00 28.31 851 PRO A C 1
ATOM 6452 O O . PRO A 1 851 ? 45.410 -25.283 -17.980 1.00 28.31 851 PRO A O 1
ATOM 6455 N N . ALA A 1 852 ? 45.275 -27.027 -16.565 1.00 25.86 852 ALA A N 1
ATOM 6456 C CA . ALA A 1 852 ? 46.521 -27.709 -16.929 1.00 25.86 852 ALA A CA 1
ATOM 6457 C C . ALA A 1 852 ? 46.204 -29.039 -17.670 1.00 25.86 852 ALA A C 1
ATOM 6459 O O . ALA A 1 852 ? 45.079 -29.533 -17.559 1.00 25.86 852 ALA A O 1
ATOM 6460 N N . PRO A 1 853 ? 47.129 -29.606 -18.475 1.00 29.50 853 PRO A N 1
ATOM 6461 C CA . PRO A 1 853 ? 46.773 -30.562 -19.531 1.00 29.50 853 PRO A CA 1
ATOM 6462 C C . PRO A 1 853 ? 46.446 -31.991 -19.059 1.00 29.50 853 PRO A C 1
ATOM 6464 O O . PRO A 1 853 ? 46.872 -32.447 -18.000 1.00 29.50 853 PRO A O 1
ATOM 6467 N N . ALA A 1 854 ? 45.690 -32.705 -19.899 1.00 26.69 854 ALA A N 1
ATOM 6468 C CA . ALA A 1 854 ? 45.099 -34.014 -19.614 1.00 26.69 854 ALA A CA 1
ATOM 6469 C C . ALA A 1 854 ? 46.027 -35.220 -19.875 1.00 26.69 854 ALA A C 1
ATOM 6471 O O . ALA A 1 854 ? 46.995 -35.136 -20.630 1.00 26.69 854 ALA A O 1
ATOM 6472 N N . SER A 1 855 ? 45.652 -36.385 -19.328 1.00 25.28 855 SER A N 1
ATOM 6473 C CA . SER A 1 855 ? 46.262 -37.685 -19.636 1.00 25.28 855 SER A CA 1
ATOM 6474 C C . SER A 1 855 ? 45.203 -38.793 -19.779 1.00 25.28 855 SER A C 1
ATOM 6476 O O . SER A 1 855 ? 44.526 -39.128 -18.816 1.00 25.28 855 SER A O 1
ATOM 6478 N N . THR A 1 856 ? 45.072 -39.299 -21.013 1.00 27.31 856 THR A N 1
ATOM 6479 C CA . THR A 1 856 ? 44.659 -40.650 -21.483 1.00 27.31 856 THR A CA 1
ATOM 6480 C C . THR A 1 856 ? 43.565 -41.492 -20.782 1.00 27.31 856 THR A C 1
ATOM 6482 O O . THR A 1 856 ? 43.525 -41.659 -19.572 1.00 27.31 856 THR A O 1
ATOM 6485 N N . ALA A 1 857 ? 42.733 -42.138 -21.616 1.00 25.44 857 ALA A N 1
ATOM 6486 C CA . ALA A 1 857 ? 41.650 -43.085 -21.268 1.00 25.44 857 ALA A CA 1
ATOM 6487 C C . ALA A 1 857 ? 42.171 -44.570 -21.192 1.00 25.44 857 ALA A C 1
ATOM 6489 O O . ALA A 1 857 ? 43.395 -44.684 -21.103 1.00 25.44 857 ALA A O 1
ATOM 6490 N N . PRO A 1 858 ? 41.389 -45.703 -21.230 1.00 39.91 858 PRO A N 1
ATOM 6491 C CA . PRO A 1 858 ? 40.137 -45.942 -21.994 1.00 39.91 858 PRO A CA 1
ATOM 6492 C C . PRO A 1 858 ? 39.004 -46.854 -21.408 1.00 39.91 858 PRO A C 1
ATOM 6494 O O . PRO A 1 858 ? 39.234 -47.857 -20.748 1.00 39.91 858 PRO A O 1
ATOM 6497 N N . ALA A 1 859 ? 37.768 -46.539 -21.832 1.00 26.80 859 ALA A N 1
ATOM 6498 C CA . ALA A 1 859 ? 36.675 -47.406 -22.343 1.00 26.80 859 ALA A CA 1
ATOM 6499 C C . ALA A 1 859 ? 36.160 -48.702 -21.649 1.00 26.80 859 ALA A C 1
ATOM 6501 O O . ALA A 1 859 ? 36.885 -49.672 -21.451 1.00 26.80 859 ALA A O 1
ATOM 6502 N N . THR A 1 860 ? 34.817 -48.821 -21.581 1.00 26.78 860 THR A N 1
ATOM 6503 C CA . THR A 1 860 ? 34.030 -50.012 -22.026 1.00 26.78 860 THR A CA 1
ATOM 6504 C C . THR A 1 860 ? 32.534 -49.657 -22.286 1.00 26.78 860 THR A C 1
ATOM 6506 O O . THR A 1 860 ? 32.184 -48.479 -22.263 1.00 26.78 860 THR A O 1
ATOM 6509 N N . LYS A 1 861 ? 31.675 -50.628 -22.664 1.00 27.81 861 LYS A N 1
ATOM 6510 C CA . LYS A 1 861 ? 30.322 -50.506 -23.300 1.00 27.81 861 LYS A CA 1
ATOM 6511 C C . LYS A 1 861 ? 29.438 -51.744 -22.923 1.00 27.81 861 LYS A C 1
ATOM 6513 O O . LYS A 1 861 ? 30.046 -52.709 -22.470 1.00 27.81 861 LYS A O 1
ATOM 6518 N N . PRO A 1 862 ? 28.143 -51.896 -23.327 1.00 49.38 862 PRO A N 1
ATOM 6519 C CA . PRO A 1 862 ? 26.943 -51.023 -23.291 1.00 49.38 862 PRO A CA 1
ATOM 6520 C C . PRO A 1 862 ? 25.657 -51.832 -22.846 1.00 49.38 862 PRO A C 1
ATOM 6522 O O . PRO A 1 862 ? 25.789 -52.715 -22.011 1.00 49.38 862 PRO A O 1
ATOM 6525 N N . THR A 1 863 ? 24.469 -51.622 -23.473 1.00 27.08 863 THR A N 1
ATOM 6526 C CA . THR A 1 863 ? 23.180 -52.417 -23.434 1.00 27.08 863 THR A CA 1
ATOM 6527 C C . THR A 1 863 ? 22.226 -52.216 -22.223 1.00 27.08 863 THR A C 1
ATOM 6529 O O . THR A 1 863 ? 22.720 -51.925 -21.143 1.00 27.08 863 THR A O 1
ATOM 6532 N N . THR A 1 864 ? 20.870 -52.306 -22.281 1.00 27.08 864 THR A N 1
ATOM 6533 C CA . THR A 1 864 ? 19.838 -52.361 -23.375 1.00 27.08 864 THR A CA 1
ATOM 6534 C C . THR A 1 864 ? 18.421 -51.931 -22.884 1.00 27.08 864 THR A C 1
ATOM 6536 O O . THR A 1 864 ? 18.174 -51.868 -21.686 1.00 27.08 864 THR A O 1
ATOM 6539 N N . THR A 1 865 ? 17.496 -51.669 -23.823 1.00 26.52 865 THR A N 1
ATOM 6540 C CA . THR A 1 865 ? 16.043 -51.308 -23.725 1.00 26.52 865 THR A CA 1
ATOM 6541 C C . THR A 1 865 ? 15.097 -52.524 -23.994 1.00 26.52 865 THR A C 1
ATOM 6543 O O . THR A 1 865 ? 15.666 -53.593 -24.224 1.00 26.52 865 THR A O 1
ATOM 6546 N N . PRO A 1 866 ? 13.728 -52.450 -24.124 1.00 50.56 866 PRO A N 1
ATOM 6547 C CA . PRO A 1 866 ? 12.660 -51.466 -23.741 1.00 50.56 866 PRO A CA 1
ATOM 6548 C C . PRO A 1 866 ? 11.318 -52.114 -23.189 1.00 50.56 866 PRO A C 1
ATOM 6550 O O . PRO A 1 866 ? 11.310 -53.291 -22.847 1.00 50.56 866 PRO A O 1
ATOM 6553 N N . THR A 1 867 ? 10.167 -51.384 -23.250 1.00 29.69 867 THR A N 1
ATOM 6554 C CA . THR A 1 867 ? 8.742 -51.851 -23.500 1.00 29.69 867 THR A CA 1
ATOM 6555 C C . THR A 1 867 ? 7.943 -52.626 -22.404 1.00 29.69 867 THR A C 1
ATOM 6557 O O . THR A 1 867 ? 8.548 -53.383 -21.661 1.00 29.69 867 THR A O 1
ATOM 6560 N N . GLU A 1 868 ? 6.592 -52.565 -22.237 1.00 31.19 868 GLU A N 1
ATOM 6561 C CA . GLU A 1 868 ? 5.480 -51.683 -22.727 1.00 31.19 868 GLU A CA 1
ATOM 6562 C C . GLU A 1 868 ? 4.109 -51.928 -21.995 1.00 31.19 868 GLU A C 1
ATOM 6564 O O . GLU A 1 868 ? 3.907 -53.010 -21.455 1.00 31.19 868 GLU A O 1
ATOM 6569 N N . THR A 1 869 ? 3.116 -51.011 -22.123 1.00 29.73 869 THR A N 1
ATOM 6570 C CA . THR A 1 869 ? 1.621 -51.191 -21.968 1.00 29.73 869 THR A CA 1
ATOM 6571 C C . THR A 1 869 ? 0.979 -51.649 -20.621 1.00 29.73 869 THR A C 1
ATOM 6573 O O . THR A 1 869 ? 1.660 -52.212 -19.780 1.00 29.73 869 THR A O 1
ATOM 6576 N N . SER A 1 870 ? -0.345 -51.522 -20.343 1.00 27.19 870 SER A N 1
ATOM 6577 C CA . SER A 1 870 ? -1.400 -50.510 -20.662 1.00 27.19 870 SER A CA 1
ATOM 6578 C C . SER A 1 870 ? -2.719 -50.761 -19.846 1.00 27.19 870 SER A C 1
ATOM 6580 O O . SER A 1 870 ? -2.777 -51.679 -19.033 1.00 27.19 870 SER A O 1
ATOM 6582 N N . THR A 1 871 ? -3.794 -49.989 -20.116 1.00 27.09 871 THR A N 1
ATOM 6583 C CA . THR A 1 871 ? -5.244 -50.169 -19.771 1.00 27.09 871 THR A CA 1
ATOM 6584 C C . THR A 1 871 ? -5.850 -49.795 -18.392 1.00 27.09 871 THR A C 1
ATOM 6586 O O . THR A 1 871 ? -5.364 -50.135 -17.320 1.00 27.09 871 THR A O 1
ATOM 6589 N N . THR A 1 872 ? -7.003 -49.116 -18.496 1.00 28.05 872 THR A N 1
ATOM 6590 C CA . THR A 1 872 ? -8.043 -48.684 -17.518 1.00 28.05 872 THR A CA 1
ATOM 6591 C C . THR A 1 872 ? -9.371 -49.441 -17.829 1.00 28.05 872 THR A C 1
ATOM 6593 O O . THR A 1 872 ? -9.312 -50.317 -18.694 1.00 28.05 872 THR A O 1
ATOM 6596 N N . PRO A 1 873 ? -10.597 -49.119 -17.314 1.00 53.19 873 PRO A N 1
ATOM 6597 C CA . PRO A 1 873 ? -11.073 -48.344 -16.136 1.00 53.19 873 PRO A CA 1
ATOM 6598 C C . PRO A 1 873 ? -12.147 -49.095 -15.274 1.00 53.19 873 PRO A C 1
ATOM 6600 O O . PRO A 1 873 ? -12.540 -50.197 -15.635 1.00 53.19 873 PRO A O 1
ATOM 6603 N N . ALA A 1 874 ? -12.693 -48.475 -14.200 1.00 25.83 874 ALA A N 1
ATOM 6604 C CA . ALA A 1 874 ? -14.149 -48.410 -13.861 1.00 25.83 874 ALA A CA 1
ATOM 6605 C C . ALA A 1 874 ? -14.458 -47.873 -12.430 1.00 25.83 874 ALA A C 1
ATOM 6607 O O . ALA A 1 874 ? -13.605 -47.877 -11.549 1.00 25.83 874 ALA A O 1
ATOM 6608 N N . ALA A 1 875 ? -15.712 -47.450 -12.209 1.00 29.98 875 ALA A N 1
ATOM 6609 C CA . ALA A 1 875 ? -16.368 -47.046 -10.942 1.00 29.98 875 ALA A CA 1
ATOM 6610 C C . ALA A 1 875 ? -17.794 -47.706 -10.898 1.00 29.98 875 ALA A C 1
ATOM 6612 O O . ALA A 1 875 ? -18.092 -48.387 -11.886 1.00 29.98 875 ALA A O 1
ATOM 6613 N N . PRO A 1 876 ? -18.714 -47.547 -9.896 1.00 46.88 876 PRO A N 1
ATOM 6614 C CA . PRO A 1 876 ? -18.785 -46.538 -8.823 1.00 46.88 876 PRO A CA 1
ATOM 6615 C C . PRO A 1 876 ? -19.316 -47.028 -7.425 1.00 46.88 876 PRO A C 1
ATOM 6617 O O . PRO A 1 876 ? -19.151 -48.176 -7.029 1.00 46.88 876 PRO A O 1
ATOM 6620 N N . THR A 1 877 ? -19.900 -46.080 -6.676 1.00 29.81 877 THR A N 1
ATOM 6621 C CA . THR A 1 877 ? -20.429 -45.972 -5.286 1.00 29.81 877 THR A CA 1
ATOM 6622 C C . THR A 1 877 ? -21.733 -46.763 -4.958 1.00 29.81 877 THR A C 1
ATOM 6624 O O . THR A 1 877 ? -22.216 -47.481 -5.830 1.00 29.81 877 THR A O 1
ATOM 6627 N N . PRO A 1 878 ? -22.456 -46.560 -3.811 1.00 56.62 878 PRO A N 1
ATOM 6628 C CA . PRO A 1 878 ? -22.110 -46.370 -2.371 1.00 56.62 878 PRO A CA 1
ATOM 6629 C C . PRO A 1 878 ? -22.984 -47.241 -1.399 1.00 56.62 878 PRO A C 1
ATOM 6631 O O . PRO A 1 878 ? -23.856 -47.985 -1.847 1.00 56.62 878 PRO A O 1
ATOM 6634 N N . ARG A 1 879 ? -22.877 -47.071 -0.056 1.00 28.22 879 ARG A N 1
ATOM 6635 C CA . ARG A 1 879 ? -24.009 -47.286 0.900 1.00 28.22 879 ARG A CA 1
ATOM 6636 C C . ARG A 1 879 ? -23.858 -46.599 2.278 1.00 28.22 879 ARG A C 1
ATOM 6638 O O . ARG A 1 879 ? -22.760 -46.219 2.662 1.00 28.22 879 ARG A O 1
ATOM 6645 N N . SER A 1 880 ? -24.978 -46.439 2.999 1.00 28.92 880 SER A N 1
ATOM 6646 C CA . SER A 1 880 ? -25.171 -45.627 4.228 1.00 28.92 880 SER A CA 1
ATOM 6647 C C . SER A 1 880 ? -25.877 -46.393 5.375 1.00 28.92 880 SER A C 1
ATOM 6649 O O . SER A 1 880 ? -26.398 -47.483 5.123 1.00 28.92 880 SER A O 1
ATOM 6651 N N . LYS A 1 881 ? -25.943 -45.833 6.611 1.00 29.86 881 LYS A N 1
ATOM 6652 C CA . LYS A 1 881 ? -26.938 -46.185 7.672 1.00 29.86 881 LYS A CA 1
ATOM 6653 C C . LYS A 1 881 ? -26.970 -45.248 8.913 1.00 29.86 881 LYS A C 1
ATOM 6655 O O . LYS A 1 881 ? -26.045 -44.471 9.115 1.00 29.86 881 LYS A O 1
ATOM 6660 N N . SER A 1 882 ? -28.040 -45.348 9.724 1.00 29.03 882 SER A N 1
ATOM 6661 C CA . SER A 1 882 ? -28.365 -44.629 10.994 1.00 29.03 882 SER A CA 1
ATOM 6662 C C . SER A 1 882 ? -29.480 -45.418 11.767 1.00 29.03 882 SER A C 1
ATOM 6664 O O . SER A 1 882 ? -29.789 -46.520 11.308 1.00 29.03 882 SER A O 1
ATOM 6666 N N . ALA A 1 883 ? -30.124 -45.055 12.903 1.00 30.56 883 ALA A N 1
ATOM 6667 C CA . ALA A 1 883 ? -30.207 -43.861 13.785 1.00 30.56 883 ALA A CA 1
ATOM 6668 C C . ALA A 1 883 ? -30.743 -44.231 15.221 1.00 30.56 883 ALA A C 1
ATOM 6670 O O . ALA A 1 883 ? -31.062 -45.395 15.446 1.00 30.56 883 ALA A O 1
ATOM 6671 N N . ALA A 1 884 ? -30.954 -43.230 16.111 1.00 28.55 884 ALA A N 1
ATOM 6672 C CA . ALA A 1 884 ? -31.621 -43.261 17.456 1.00 28.55 884 ALA A CA 1
ATOM 6673 C C . ALA A 1 884 ? -30.881 -44.023 18.608 1.00 28.55 884 ALA A C 1
ATOM 6675 O O . ALA A 1 884 ? -30.120 -44.934 18.310 1.00 28.55 884 ALA A O 1
ATOM 6676 N N . SER A 1 885 ? -30.903 -43.699 19.927 1.00 28.03 885 SER A N 1
ATOM 6677 C CA . SER A 1 885 ? -31.746 -42.905 20.887 1.00 28.03 885 SER A CA 1
ATOM 6678 C C . SER A 1 885 ? -32.894 -43.708 21.577 1.00 28.03 885 SER A C 1
ATOM 6680 O O . SER A 1 885 ? -33.398 -44.630 20.949 1.00 28.03 885 SER A O 1
ATOM 6682 N N . ALA A 1 886 ? -33.350 -43.491 22.838 1.00 30.14 886 ALA A N 1
ATOM 6683 C CA . ALA A 1 886 ? -33.253 -42.328 23.757 1.00 30.14 886 ALA A CA 1
ATOM 6684 C C . ALA A 1 886 ? -33.451 -42.620 25.296 1.00 30.14 886 ALA A C 1
ATOM 6686 O O . ALA A 1 886 ? -33.805 -43.725 25.694 1.00 30.14 886 ALA A O 1
ATOM 6687 N N . SER A 1 887 ? -33.318 -41.557 26.123 1.00 27.69 887 SER A N 1
ATOM 6688 C CA . SER A 1 887 ? -34.065 -41.185 27.373 1.00 27.69 887 SER A CA 1
ATOM 6689 C C . SER A 1 887 ? -33.931 -41.877 28.773 1.00 27.69 887 SER A C 1
ATOM 6691 O O . SER A 1 887 ? -34.675 -42.795 29.098 1.00 27.69 887 SER A O 1
ATOM 6693 N N . ASN A 1 888 ? -33.177 -41.189 29.660 1.00 26.48 888 ASN A N 1
ATOM 6694 C CA . ASN A 1 888 ? -33.514 -40.602 30.997 1.00 26.48 888 ASN A CA 1
ATOM 6695 C C . ASN A 1 888 ? -33.425 -41.303 32.408 1.00 26.48 888 ASN A C 1
ATOM 6697 O O . ASN A 1 888 ? -33.893 -42.426 32.580 1.00 26.48 888 ASN A O 1
ATOM 6701 N N . PRO A 1 889 ? -32.904 -40.578 33.456 1.00 58.78 889 PRO A N 1
ATOM 6702 C CA . PRO A 1 889 ? -32.808 -40.986 34.885 1.00 58.78 889 PRO A CA 1
ATOM 6703 C C . PRO A 1 889 ? -33.543 -40.058 35.911 1.00 58.78 889 PRO A C 1
ATOM 6705 O O . PRO A 1 889 ? -34.015 -38.983 35.537 1.00 58.78 889 PRO A O 1
ATOM 6708 N N . PRO A 1 890 ? -33.567 -40.395 37.230 1.00 56.50 890 PRO A N 1
ATOM 6709 C CA . PRO A 1 890 ? -33.746 -39.365 38.286 1.00 56.50 890 PRO A CA 1
ATOM 6710 C C . PRO A 1 890 ? -33.025 -39.585 39.665 1.00 56.50 890 PRO A C 1
ATOM 6712 O O . PRO A 1 890 ? -32.740 -40.713 40.048 1.00 56.50 890 PRO A O 1
ATOM 6715 N N . LYS A 1 891 ? -32.923 -38.498 40.475 1.00 28.91 891 LYS A N 1
ATOM 6716 C CA . LYS A 1 891 ? -32.631 -38.377 41.953 1.00 28.91 891 LYS A CA 1
ATOM 6717 C C . LYS A 1 891 ? -31.165 -38.522 42.471 1.00 28.91 891 LYS A C 1
ATOM 6719 O O . LYS A 1 891 ? -30.441 -39.372 41.983 1.00 28.91 891 LYS A O 1
ATOM 6724 N N . SER A 1 892 ? -30.673 -37.803 43.513 1.00 29.80 892 SER A N 1
ATOM 6725 C CA . SER A 1 892 ? -31.071 -36.516 44.173 1.00 29.80 892 SER A CA 1
ATOM 6726 C C . SER A 1 892 ? -30.091 -36.026 45.296 1.00 29.80 892 SER A C 1
ATOM 6728 O O . SER A 1 892 ? -29.862 -36.817 46.198 1.00 29.80 892 SER A O 1
ATOM 6730 N N . LYS A 1 893 ? -29.656 -34.733 45.285 1.00 29.64 893 LYS A N 1
ATOM 6731 C CA . LYS A 1 893 ? -29.352 -33.726 46.385 1.00 29.64 893 LYS A CA 1
ATOM 6732 C C . LYS A 1 893 ? -28.688 -34.133 47.763 1.00 29.64 893 LYS A C 1
ATOM 6734 O O . LYS A 1 893 ? -28.832 -35.270 48.179 1.00 29.64 893 LYS A O 1
ATOM 6739 N N . PRO A 1 894 ? -28.208 -33.193 48.637 1.00 51.31 894 PRO A N 1
ATOM 6740 C CA . PRO A 1 894 ? -27.299 -32.020 48.472 1.00 51.31 894 PRO A CA 1
ATOM 6741 C C . PRO A 1 894 ? -26.293 -31.785 49.666 1.00 51.31 894 PRO A C 1
ATOM 6743 O O . PRO A 1 894 ? -26.486 -32.338 50.745 1.00 51.31 894 PRO A O 1
ATOM 6746 N N . SER A 1 895 ? -25.302 -30.871 49.567 1.00 26.81 895 SER A N 1
ATOM 6747 C CA . SER A 1 895 ? -24.625 -30.240 50.745 1.00 26.81 895 SER A CA 1
ATOM 6748 C C . SER A 1 895 ? -23.786 -28.981 50.402 1.00 26.81 895 SER A C 1
ATOM 6750 O O . SER A 1 895 ? -23.482 -28.728 49.237 1.00 26.81 895 SER A O 1
ATOM 6752 N N . SER A 1 896 ? -23.442 -28.149 51.402 1.00 29.66 896 SER A N 1
ATOM 6753 C CA . SER A 1 896 ? -22.618 -26.916 51.275 1.00 29.66 896 SER A CA 1
ATOM 6754 C C . SER A 1 896 ? -21.713 -26.703 52.530 1.00 29.66 896 SER A C 1
ATOM 6756 O O . SER A 1 896 ? -21.469 -27.691 53.221 1.00 29.66 896 SER A O 1
ATOM 6758 N N . PRO A 1 897 ? -21.096 -25.528 52.804 1.00 50.00 897 PRO A N 1
ATOM 6759 C CA . PRO A 1 897 ? -19.647 -25.304 52.673 1.00 50.00 897 PRO A CA 1
ATOM 6760 C C . PRO A 1 897 ? -18.897 -25.053 54.012 1.00 50.00 897 PRO A C 1
ATOM 6762 O O . PRO A 1 897 ? -19.528 -24.984 55.065 1.00 50.00 897 PRO A O 1
ATOM 6765 N N . PRO A 1 898 ? -17.564 -24.821 53.984 1.00 42.59 898 PRO A N 1
ATOM 6766 C CA . PRO A 1 898 ? -16.822 -24.258 55.120 1.00 42.59 898 PRO A CA 1
ATOM 6767 C C . PRO A 1 898 ? -16.068 -22.937 54.823 1.00 42.59 898 PRO A C 1
ATOM 6769 O O . PRO A 1 898 ? -15.582 -22.700 53.717 1.00 42.59 898 PRO A O 1
ATOM 6772 N N . THR A 1 899 ? -15.888 -22.120 55.866 1.00 31.03 899 THR A N 1
ATOM 6773 C CA . THR A 1 899 ? -15.036 -20.904 55.912 1.00 31.03 899 THR A CA 1
ATOM 6774 C C . THR A 1 899 ? -14.042 -21.001 57.112 1.00 31.03 899 THR A C 1
ATOM 6776 O O . THR A 1 899 ? -13.970 -22.072 57.717 1.00 31.03 899 THR A O 1
ATOM 6779 N N . PRO A 1 900 ? -13.154 -20.021 57.417 1.00 45.62 900 PRO A N 1
ATOM 6780 C CA . PRO A 1 900 ? -11.775 -20.331 57.827 1.00 45.62 900 PRO A CA 1
ATOM 6781 C C . PRO A 1 900 ? -11.513 -20.372 59.350 1.00 45.62 900 PRO A C 1
ATOM 6783 O O . PRO A 1 900 ? -12.276 -19.802 60.131 1.00 45.62 900 PRO A O 1
ATOM 6786 N N . PRO A 1 901 ? -10.362 -20.929 59.784 1.00 45.03 901 PRO A N 1
ATOM 6787 C CA . PRO A 1 901 ? -9.863 -20.790 61.152 1.00 45.03 901 PRO A CA 1
ATOM 6788 C C . PRO A 1 901 ? -9.149 -19.443 61.386 1.00 45.03 901 PRO A C 1
ATOM 6790 O O . PRO A 1 901 ? -8.420 -18.949 60.524 1.00 45.03 901 PRO A O 1
ATOM 6793 N N . ARG A 1 902 ? -9.301 -18.865 62.589 1.00 30.36 902 ARG A N 1
ATOM 6794 C CA . ARG A 1 902 ? -8.600 -17.640 63.026 1.00 30.36 902 ARG A CA 1
ATOM 6795 C C . ARG A 1 902 ? -8.320 -17.657 64.537 1.00 30.36 902 ARG A C 1
ATOM 6797 O O . ARG A 1 902 ? -9.185 -17.290 65.324 1.00 30.36 902 ARG A O 1
ATOM 6804 N N . THR A 1 903 ? -7.098 -18.016 64.932 1.00 29.83 903 THR A N 1
ATOM 6805 C CA . THR A 1 903 ? -6.609 -18.049 66.332 1.00 29.83 903 THR A CA 1
ATOM 6806 C C . THR A 1 903 ? -5.074 -17.982 66.362 1.00 29.83 903 THR A C 1
ATOM 6808 O O . THR A 1 903 ? -4.460 -18.559 65.472 1.00 29.83 903 THR A O 1
ATOM 6811 N N . SER A 1 904 ? -4.364 -17.417 67.350 1.00 29.11 904 SER A N 1
ATOM 6812 C CA . SER A 1 904 ? -4.655 -16.377 68.369 1.00 29.11 904 SER A CA 1
ATOM 6813 C C . SER A 1 904 ? -3.412 -16.207 69.273 1.00 29.11 904 SER A C 1
ATOM 6815 O O . SER A 1 904 ? -2.777 -17.215 69.572 1.00 29.11 904 SER A O 1
ATOM 6817 N N . HIS A 1 905 ? -3.161 -15.002 69.812 1.00 29.38 905 HIS A N 1
ATOM 6818 C CA . HIS A 1 905 ? -2.101 -14.682 70.804 1.00 29.38 905 HIS A CA 1
ATOM 6819 C C . HIS A 1 905 ? -0.637 -14.769 70.283 1.00 29.38 905 HIS A C 1
ATOM 6821 O O . HIS A 1 905 ? -0.386 -15.377 69.250 1.00 29.38 905 HIS A O 1
ATOM 6827 N N . ARG A 1 906 ? 0.375 -14.136 70.910 1.00 28.50 906 ARG A N 1
ATOM 6828 C CA . ARG A 1 906 ? 0.430 -13.400 72.199 1.00 28.50 906 ARG A CA 1
ATOM 6829 C C . ARG A 1 906 ? 1.403 -12.200 72.143 1.00 28.50 906 ARG A C 1
ATOM 6831 O O . ARG A 1 906 ? 2.216 -12.101 71.233 1.00 28.50 906 ARG A O 1
ATOM 6838 N N . ASP A 1 907 ? 1.290 -11.309 73.124 1.00 28.44 907 ASP A N 1
ATOM 6839 C CA . ASP A 1 907 ? 1.970 -10.009 73.251 1.00 28.44 907 ASP A CA 1
ATOM 6840 C C . ASP A 1 907 ? 3.435 -10.060 73.772 1.00 28.44 907 ASP A C 1
ATOM 6842 O O . ASP A 1 907 ? 3.936 -11.126 74.119 1.00 28.44 907 ASP A O 1
ATOM 6846 N N . VAL A 1 908 ? 4.025 -8.857 73.968 1.00 27.28 908 VAL A N 1
ATOM 6847 C CA . VAL A 1 908 ? 5.082 -8.462 74.954 1.00 27.28 908 VAL A CA 1
ATOM 6848 C C . VAL A 1 908 ? 6.477 -8.013 74.421 1.00 27.28 908 VAL A C 1
ATOM 6850 O O . VAL A 1 908 ? 7.408 -8.795 74.311 1.00 27.28 908 VAL A O 1
ATOM 6853 N N . ARG A 1 909 ? 6.600 -6.676 74.254 1.00 28.64 909 ARG A N 1
ATOM 6854 C CA . ARG A 1 909 ? 7.642 -5.722 74.758 1.00 28.64 909 ARG A CA 1
ATOM 6855 C C . ARG A 1 909 ? 9.149 -5.718 74.342 1.00 28.64 909 ARG A C 1
ATOM 6857 O O . ARG A 1 909 ? 9.853 -6.710 74.351 1.00 28.64 909 ARG A O 1
ATOM 6864 N N . GLU A 1 910 ? 9.620 -4.463 74.198 1.00 27.64 910 GLU A N 1
ATOM 6865 C CA . GLU A 1 910 ? 10.860 -3.825 74.737 1.00 27.64 910 GLU A CA 1
ATOM 6866 C C . GLU A 1 910 ? 12.283 -4.006 74.135 1.00 27.64 910 GLU A C 1
ATOM 6868 O O . GLU A 1 910 ? 13.074 -4.851 74.524 1.00 27.64 910 GLU A O 1
ATOM 6873 N N . ARG A 1 911 ? 12.657 -3.003 73.317 1.00 29.77 911 ARG A N 1
ATOM 6874 C CA . ARG A 1 911 ? 13.771 -2.029 73.513 1.00 29.77 911 ARG A CA 1
ATOM 6875 C C . ARG A 1 911 ? 15.172 -2.493 74.014 1.00 29.77 911 ARG A C 1
ATOM 6877 O O . ARG A 1 911 ? 15.445 -2.440 75.203 1.00 29.77 911 ARG A O 1
ATOM 6884 N N . ALA A 1 912 ? 16.100 -2.545 73.046 1.00 28.95 912 ALA A N 1
ATOM 6885 C CA . ALA A 1 912 ? 17.320 -1.703 72.928 1.00 28.95 912 ALA A CA 1
ATOM 6886 C C . ALA A 1 912 ? 18.585 -1.889 73.823 1.00 28.95 912 ALA A C 1
ATOM 6888 O O . ALA A 1 912 ? 18.511 -2.087 75.028 1.00 28.95 912 ALA A O 1
ATOM 6889 N N . ALA A 1 913 ? 19.741 -1.601 73.184 1.00 31.62 913 ALA A N 1
ATOM 6890 C CA . ALA A 1 913 ? 21.128 -1.513 73.702 1.00 31.62 913 ALA A CA 1
ATOM 6891 C C . ALA A 1 913 ? 21.795 -2.868 74.083 1.00 31.62 913 ALA A C 1
ATOM 6893 O O . ALA A 1 913 ? 21.101 -3.848 74.317 1.00 31.62 913 ALA A O 1
ATOM 6894 N N . ASP A 1 914 ? 23.130 -3.034 74.097 1.00 31.16 914 ASP A N 1
ATOM 6895 C CA . ASP A 1 914 ? 24.253 -2.073 74.010 1.00 31.16 914 ASP A CA 1
ATOM 6896 C C . ASP A 1 914 ? 25.560 -2.745 73.462 1.00 31.16 914 ASP A C 1
ATOM 6898 O O . ASP A 1 914 ? 25.644 -3.970 73.465 1.00 31.16 914 ASP A O 1
ATOM 6902 N N . ARG A 1 915 ? 26.609 -1.949 73.144 1.00 32.41 915 ARG A N 1
ATOM 6903 C CA . ARG A 1 915 ? 28.073 -2.300 73.090 1.00 32.41 915 ARG A CA 1
ATOM 6904 C C . ARG A 1 915 ? 28.644 -3.235 71.978 1.00 32.41 915 ARG A C 1
ATOM 6906 O O . ARG A 1 915 ? 27.945 -4.105 71.489 1.00 32.41 915 ARG A O 1
ATOM 6913 N N . VAL A 1 916 ? 29.943 -3.190 71.578 1.00 30.28 916 VAL A N 1
ATOM 6914 C CA . VAL A 1 916 ? 31.024 -2.146 71.590 1.00 30.28 916 VAL A CA 1
ATOM 6915 C C . VAL A 1 916 ? 32.300 -2.599 70.798 1.00 30.28 916 VAL A C 1
ATOM 6917 O O . VAL A 1 916 ? 32.417 -3.782 70.501 1.00 30.28 916 VAL A O 1
ATOM 6920 N N . ARG A 1 917 ? 33.277 -1.675 70.611 1.00 29.08 917 ARG A N 1
ATOM 6921 C CA . ARG A 1 917 ? 34.773 -1.799 70.474 1.00 29.08 917 ARG A CA 1
ATOM 6922 C C . ARG A 1 917 ? 35.517 -1.546 69.132 1.00 29.08 917 ARG A C 1
ATOM 6924 O O . ARG A 1 917 ? 35.231 -2.152 68.113 1.00 29.08 917 ARG A O 1
ATOM 6931 N N . ASP A 1 918 ? 36.553 -0.699 69.280 1.00 29.33 918 ASP A N 1
ATOM 6932 C CA . ASP A 1 918 ? 37.906 -0.598 68.673 1.00 29.33 918 ASP A CA 1
ATOM 6933 C C . ASP A 1 918 ? 38.162 -0.536 67.144 1.00 29.33 918 ASP A C 1
ATOM 6935 O O . ASP A 1 918 ? 37.638 -1.318 66.362 1.00 29.33 918 ASP A O 1
ATOM 6939 N N . GLY A 1 919 ? 39.100 0.345 66.729 1.00 25.17 919 GLY A N 1
ATOM 6940 C CA . GLY A 1 919 ? 39.714 0.312 65.382 1.00 25.17 919 GLY A CA 1
ATOM 6941 C C . GLY A 1 919 ? 40.263 1.637 64.804 1.00 25.17 919 GLY A C 1
ATOM 6942 O O . GLY A 1 919 ? 39.676 2.198 63.887 1.00 25.17 919 GLY A O 1
ATOM 6943 N N . CYS A 1 920 ? 41.409 2.140 65.282 1.00 24.70 920 CYS A N 1
ATOM 6944 C CA . CYS A 1 920 ? 42.160 3.287 64.708 1.00 24.70 920 CYS A CA 1
ATOM 6945 C C . CYS A 1 920 ? 43.646 3.176 65.166 1.00 24.70 920 CYS A C 1
ATOM 6947 O O . CYS A 1 920 ? 43.856 2.464 66.152 1.00 24.70 920 CYS A O 1
ATOM 6949 N N . PRO A 1 921 ? 44.687 3.842 64.588 1.00 51.94 921 PRO A N 1
ATOM 6950 C CA . PRO A 1 921 ? 44.702 4.877 63.532 1.00 51.94 921 PRO A CA 1
ATOM 6951 C C . PRO A 1 921 ? 45.835 4.743 62.467 1.00 51.94 921 PRO A C 1
ATOM 6953 O O . PRO A 1 921 ? 46.688 3.867 62.579 1.00 51.94 921 PRO A O 1
ATOM 6956 N N . ARG A 1 922 ? 45.959 5.718 61.533 1.00 26.67 922 ARG A N 1
ATOM 6957 C CA . ARG A 1 922 ? 47.204 6.526 61.318 1.00 26.67 922 ARG A CA 1
ATOM 6958 C C . ARG A 1 922 ? 47.152 7.546 60.150 1.00 26.67 922 ARG A C 1
ATOM 6960 O O . ARG A 1 922 ? 47.128 7.137 59.004 1.00 26.67 922 ARG A O 1
ATOM 6967 N N . ARG A 1 923 ? 47.391 8.828 60.499 1.00 26.61 923 ARG A N 1
ATOM 6968 C CA . ARG A 1 923 ? 48.200 9.879 59.801 1.00 26.61 923 ARG A CA 1
ATOM 6969 C C . ARG A 1 923 ? 47.865 10.305 58.341 1.00 26.61 923 ARG A C 1
ATOM 6971 O O . ARG A 1 923 ? 47.264 9.557 57.597 1.00 26.61 923 ARG A O 1
ATOM 6978 N N . ALA A 1 924 ? 48.384 11.423 57.802 1.00 26.88 924 ALA A N 1
ATOM 6979 C CA . ALA A 1 924 ? 48.435 12.844 58.234 1.00 26.88 924 ALA A CA 1
ATOM 6980 C C . ALA A 1 924 ? 49.328 13.685 57.275 1.00 26.88 924 ALA A C 1
ATOM 6982 O O . ALA A 1 924 ? 50.364 13.177 56.859 1.00 26.88 924 ALA A O 1
ATOM 6983 N N . ARG A 1 925 ? 49.029 14.998 57.123 1.00 28.30 925 ARG A N 1
ATOM 6984 C CA . ARG A 1 925 ? 49.919 16.103 56.633 1.00 28.30 925 ARG A CA 1
ATOM 6985 C C . ARG A 1 925 ? 50.335 16.109 55.135 1.00 28.30 925 ARG A C 1
ATOM 6987 O O . ARG A 1 925 ? 50.438 15.049 54.546 1.00 28.30 925 ARG A O 1
ATOM 6994 N N . THR A 1 926 ? 50.660 17.233 54.454 1.00 27.80 926 THR A N 1
ATOM 6995 C CA . THR A 1 926 ? 50.294 18.686 54.557 1.00 27.80 926 THR A CA 1
ATOM 6996 C C . THR A 1 926 ? 50.772 19.472 53.310 1.00 27.80 926 THR A C 1
ATOM 6998 O O . THR A 1 926 ? 51.955 19.393 52.998 1.00 27.80 926 THR A O 1
ATOM 7001 N N . GLY A 1 927 ? 49.942 20.384 52.769 1.00 25.77 927 GLY A N 1
ATOM 7002 C CA . GLY A 1 927 ? 50.369 21.653 52.121 1.00 25.77 927 GLY A CA 1
ATOM 7003 C C . GLY A 1 927 ? 51.014 21.613 50.714 1.00 25.77 927 GLY A C 1
ATOM 7004 O O . GLY A 1 927 ? 51.202 20.541 50.162 1.00 25.77 927 GLY A O 1
ATOM 7005 N N . ALA A 1 928 ? 51.397 22.745 50.085 1.00 28.17 928 ALA A N 1
ATOM 7006 C CA . ALA A 1 928 ? 50.964 24.154 50.249 1.00 28.17 928 ALA A CA 1
ATOM 7007 C C . ALA A 1 928 ? 51.576 25.110 49.174 1.00 28.17 928 ALA A C 1
ATOM 7009 O O . ALA A 1 928 ? 52.768 25.017 48.896 1.00 28.17 928 ALA A O 1
ATOM 7010 N N . ARG A 1 929 ? 50.816 26.144 48.736 1.00 29.48 929 ARG A N 1
ATOM 7011 C CA . ARG A 1 929 ? 51.232 27.306 47.879 1.00 29.48 929 ARG A CA 1
ATOM 7012 C C . ARG A 1 929 ? 51.574 26.934 46.403 1.00 29.48 929 ARG A C 1
ATOM 7014 O O . ARG A 1 929 ? 51.764 25.765 46.116 1.00 29.48 929 ARG A O 1
ATOM 7021 N N . ARG A 1 930 ? 51.618 27.843 45.405 1.00 27.89 930 ARG A N 1
ATOM 7022 C CA . ARG A 1 930 ? 51.784 29.323 45.368 1.00 27.89 930 ARG A CA 1
ATOM 7023 C C . ARG A 1 930 ? 50.966 30.018 44.239 1.00 27.89 930 ARG A C 1
ATOM 7025 O O . ARG A 1 930 ? 50.663 29.379 43.243 1.00 27.89 930 ARG A O 1
ATOM 7032 N N . GLY A 1 931 ? 50.725 31.335 44.366 1.00 26.86 931 GLY A N 1
ATOM 7033 C CA . GLY A 1 931 ? 50.600 32.300 43.236 1.00 26.86 931 GLY A CA 1
ATOM 7034 C C . GLY A 1 931 ? 51.962 32.976 42.936 1.00 26.86 931 GLY A C 1
ATOM 7035 O O . GLY A 1 931 ? 52.934 32.556 43.573 1.00 26.86 931 GLY A O 1
ATOM 7036 N N . PRO A 1 932 ? 52.112 33.995 42.050 1.00 45.34 932 PRO A N 1
ATOM 7037 C CA . PRO A 1 932 ? 51.169 35.064 41.630 1.00 45.34 932 PRO A CA 1
ATOM 7038 C C . PRO A 1 932 ? 50.924 35.082 40.088 1.00 45.34 932 PRO A C 1
ATOM 7040 O O . PRO A 1 932 ? 51.330 34.137 39.426 1.00 45.34 932 PRO A O 1
ATOM 7043 N N . GLY A 1 933 ? 50.287 36.057 39.409 1.00 26.80 933 GLY A N 1
ATOM 7044 C CA . GLY A 1 933 ? 49.566 37.298 39.782 1.00 26.80 933 GLY A CA 1
ATOM 7045 C C . GLY A 1 933 ? 50.020 38.538 38.966 1.00 26.80 933 GLY A C 1
ATOM 7046 O O . GLY A 1 933 ? 51.201 38.627 38.656 1.00 26.80 933 GLY A O 1
ATOM 7047 N N . LEU A 1 934 ? 49.112 39.477 38.623 1.00 26.45 934 LEU A N 1
ATOM 7048 C CA . LEU A 1 934 ? 49.372 40.856 38.118 1.00 26.45 934 LEU A CA 1
ATOM 7049 C C . LEU A 1 934 ? 48.055 41.683 38.033 1.00 26.45 934 LEU A C 1
ATOM 7051 O O . LEU A 1 934 ? 46.988 41.124 38.283 1.00 26.45 934 LEU A O 1
ATOM 7055 N N . ALA A 1 935 ? 48.112 43.000 37.751 1.00 26.89 935 ALA A N 1
ATOM 7056 C CA . ALA A 1 935 ? 46.970 43.937 37.867 1.00 26.89 935 ALA A CA 1
ATOM 7057 C C . ALA A 1 935 ? 46.998 45.139 36.874 1.00 26.89 935 ALA A C 1
ATOM 7059 O O . ALA A 1 935 ? 47.961 45.282 36.126 1.00 26.89 935 ALA A O 1
ATOM 7060 N N . ALA A 1 936 ? 45.970 46.015 36.961 1.00 27.02 936 ALA A N 1
ATOM 7061 C CA . ALA A 1 936 ? 45.535 47.108 36.047 1.00 27.02 936 ALA A CA 1
ATOM 7062 C C . ALA A 1 936 ? 44.694 46.630 34.833 1.00 27.02 936 ALA A C 1
ATOM 7064 O O . ALA A 1 936 ? 44.942 45.546 34.324 1.00 27.02 936 ALA A O 1
ATOM 7065 N N . GLY A 1 937 ? 43.676 47.344 34.318 1.00 24.73 937 GLY A N 1
ATOM 7066 C CA . GLY A 1 937 ? 42.995 48.607 34.698 1.00 24.73 937 GLY A CA 1
ATOM 7067 C C . GLY A 1 937 ? 42.046 49.069 33.552 1.00 24.73 937 GLY A C 1
ATOM 7068 O O . GLY A 1 937 ? 42.147 48.513 32.465 1.00 24.73 937 GLY A O 1
ATOM 7069 N N . ALA A 1 938 ? 41.129 50.048 33.654 1.00 26.52 938 ALA A N 1
ATOM 7070 C CA . ALA A 1 938 ? 40.559 50.821 34.774 1.00 26.52 938 ALA A CA 1
ATOM 7071 C C . ALA A 1 938 ? 39.310 51.646 34.290 1.00 26.52 938 ALA A C 1
ATOM 7073 O O . ALA A 1 938 ? 38.906 51.508 33.142 1.00 26.52 938 ALA A O 1
ATOM 7074 N N . ALA A 1 939 ? 38.785 52.552 35.139 1.00 25.61 939 ALA A N 1
ATOM 7075 C CA . ALA A 1 939 ? 37.918 53.725 34.844 1.00 25.61 939 ALA A CA 1
ATOM 7076 C C . ALA A 1 939 ? 36.374 53.603 34.609 1.00 25.61 939 ALA A C 1
ATOM 7078 O O . ALA A 1 939 ? 35.905 53.145 33.578 1.00 25.61 939 ALA A O 1
ATOM 7079 N N . ALA A 1 940 ? 35.640 54.235 35.547 1.00 26.66 940 ALA A N 1
ATOM 7080 C CA . ALA A 1 940 ? 34.464 55.128 35.395 1.00 26.66 940 ALA A CA 1
ATOM 7081 C C . ALA A 1 940 ? 33.054 54.642 34.938 1.00 26.66 940 ALA A C 1
ATOM 7083 O O . ALA A 1 940 ? 32.865 54.041 33.889 1.00 26.66 940 ALA A O 1
ATOM 7084 N N . GLY A 1 941 ? 32.037 55.055 35.723 1.00 23.28 941 GLY A N 1
ATOM 7085 C CA . GLY A 1 941 ? 30.635 55.287 35.304 1.00 23.28 941 GLY A CA 1
ATOM 7086 C C . GLY A 1 941 ? 30.394 56.792 35.045 1.00 23.28 941 GLY A C 1
ATOM 7087 O O . GLY A 1 941 ? 31.310 57.418 34.509 1.00 23.28 941 GLY A O 1
ATOM 7088 N N . PRO A 1 942 ? 29.278 57.445 35.469 1.00 46.00 942 PRO A N 1
ATOM 7089 C CA . PRO A 1 942 ? 28.113 57.002 36.275 1.00 46.00 942 PRO A CA 1
ATOM 7090 C C . PRO A 1 942 ? 26.913 56.594 35.366 1.00 46.00 942 PRO A C 1
ATOM 7092 O O . PRO A 1 942 ? 27.188 56.083 34.290 1.00 46.00 942 PRO A O 1
ATOM 7095 N N . HIS A 1 943 ? 25.591 56.673 35.637 1.00 28.14 943 HIS A N 1
ATOM 7096 C CA . HIS A 1 943 ? 24.657 57.180 36.687 1.00 28.14 943 HIS A CA 1
ATOM 7097 C C . HIS A 1 943 ? 23.391 56.260 36.694 1.00 28.14 943 HIS A C 1
ATOM 7099 O O . HIS A 1 943 ? 23.294 55.375 35.854 1.00 28.14 943 HIS A O 1
ATOM 7105 N N . GLY A 1 944 ? 22.357 56.378 37.547 1.00 26.12 944 GLY A N 1
ATOM 7106 C CA . GLY A 1 944 ? 22.092 57.229 38.721 1.00 26.12 944 GLY A CA 1
ATOM 7107 C C . GLY A 1 944 ? 20.587 57.241 39.111 1.00 26.12 944 GLY A C 1
ATOM 7108 O O . GLY A 1 944 ? 19.730 57.101 38.252 1.00 26.12 944 GLY A O 1
ATOM 7109 N N . ALA A 1 945 ? 20.272 57.432 40.402 1.00 26.22 945 ALA A N 1
ATOM 7110 C CA . ALA A 1 945 ? 18.952 57.818 40.961 1.00 26.22 945 ALA A CA 1
ATOM 7111 C C . ALA A 1 945 ? 17.692 56.918 40.758 1.00 26.22 945 ALA A C 1
ATOM 7113 O O . ALA A 1 945 ? 16.790 57.170 39.966 1.00 26.22 945 ALA A O 1
ATOM 7114 N N . ARG A 1 946 ? 17.576 55.947 41.671 1.00 27.23 946 ARG A N 1
ATOM 7115 C CA . ARG A 1 946 ? 16.356 55.315 42.227 1.00 27.23 946 ARG A CA 1
ATOM 7116 C C . ARG A 1 946 ? 15.115 56.223 42.490 1.00 27.23 946 ARG A C 1
ATOM 7118 O O . ARG A 1 946 ? 15.264 57.337 42.972 1.00 27.23 946 ARG A O 1
ATOM 7125 N N . VAL A 1 947 ? 13.933 55.568 42.504 1.00 26.50 947 VAL A N 1
ATOM 7126 C CA . VAL A 1 947 ? 12.792 55.717 43.469 1.00 26.50 947 VAL A CA 1
ATOM 7127 C C . VAL A 1 947 ? 11.798 56.902 43.345 1.00 26.50 947 VAL A C 1
ATOM 7129 O O . VAL A 1 947 ? 12.088 58.003 43.798 1.00 26.50 947 VAL A O 1
ATOM 7132 N N . ARG A 1 948 ? 10.528 56.598 42.976 1.00 27.02 948 ARG A N 1
ATOM 7133 C CA . ARG A 1 948 ? 9.331 56.673 43.874 1.00 27.02 948 ARG A CA 1
ATOM 7134 C C . ARG A 1 948 ? 8.001 56.177 43.247 1.00 27.02 948 ARG A C 1
ATOM 7136 O O . ARG A 1 948 ? 7.637 56.559 42.146 1.00 27.02 948 ARG A O 1
ATOM 7143 N N . ARG A 1 949 ? 7.238 55.386 44.020 1.00 29.11 949 ARG A N 1
ATOM 7144 C CA . ARG A 1 949 ? 5.747 55.400 44.085 1.00 29.11 949 ARG A CA 1
ATOM 7145 C C . ARG A 1 949 ? 5.338 56.605 44.981 1.00 29.11 949 ARG A C 1
ATOM 7147 O O . ARG A 1 949 ? 6.208 56.992 45.767 1.00 29.11 949 ARG A O 1
ATOM 7154 N N . PRO A 1 950 ? 4.099 57.172 44.969 1.00 40.69 950 PRO A N 1
ATOM 7155 C CA . PRO A 1 950 ? 2.832 56.414 44.946 1.00 40.69 950 PRO A CA 1
ATOM 7156 C C . PRO A 1 950 ? 1.577 57.082 44.299 1.00 40.69 950 PRO A C 1
ATOM 7158 O O . PRO A 1 950 ? 1.616 58.204 43.825 1.00 40.69 950 PRO A O 1
ATOM 7161 N N . ALA A 1 951 ? 0.456 56.348 44.390 1.00 26.14 951 ALA A N 1
ATOM 7162 C CA . ALA A 1 951 ? -0.939 56.783 44.621 1.00 26.14 951 ALA A CA 1
ATOM 7163 C C . ALA A 1 951 ? -1.728 57.726 43.662 1.00 26.14 951 ALA A C 1
ATOM 7165 O O . ALA A 1 951 ? -1.343 58.838 43.332 1.00 26.14 951 ALA A O 1
ATOM 7166 N N . ARG A 1 952 ? -2.949 57.237 43.374 1.00 28.53 952 ARG A N 1
ATOM 7167 C CA . ARG A 1 952 ? -4.241 57.896 43.037 1.00 28.53 952 ARG A CA 1
ATOM 7168 C C . ARG A 1 952 ? -4.574 59.146 43.903 1.00 28.53 952 ARG A C 1
ATOM 7170 O O . ARG A 1 952 ? -3.998 59.228 44.987 1.00 28.53 952 ARG A O 1
ATOM 7177 N N . PRO A 1 953 ? -5.555 60.028 43.541 1.00 42.09 953 PRO A N 1
ATOM 7178 C CA . PRO A 1 953 ? -6.841 59.684 42.887 1.00 42.09 953 PRO A CA 1
ATOM 7179 C C . PRO A 1 953 ? -7.405 60.648 41.802 1.00 42.09 953 PRO A C 1
ATOM 7181 O O . PRO A 1 953 ? -6.716 61.529 41.305 1.00 42.09 953 PRO A O 1
ATOM 7184 N N . ALA A 1 954 ? -8.667 60.388 41.413 1.00 25.66 954 ALA A N 1
ATOM 7185 C CA . ALA A 1 954 ? -9.542 61.107 40.461 1.00 25.66 954 ALA A CA 1
ATOM 7186 C C . ALA A 1 954 ? -9.794 62.598 40.831 1.00 25.66 954 ALA A C 1
ATOM 7188 O O . ALA A 1 954 ? -9.437 63.003 41.932 1.00 25.66 954 ALA A O 1
ATOM 7189 N N . ALA A 1 955 ? -10.426 63.476 40.031 1.00 26.52 955 ALA A N 1
ATOM 7190 C CA . ALA A 1 955 ? -11.328 63.366 38.858 1.00 26.52 955 ALA A CA 1
ATOM 7191 C C . ALA A 1 955 ? -11.156 64.635 37.944 1.00 26.52 955 ALA A C 1
ATOM 7193 O O . ALA A 1 955 ? -10.171 65.338 38.131 1.00 26.52 955 ALA A O 1
ATOM 7194 N N . ALA A 1 956 ? -11.978 65.042 36.954 1.00 25.34 956 ALA A N 1
ATOM 7195 C CA . ALA A 1 956 ? -13.330 64.668 36.495 1.00 25.34 956 ALA A CA 1
ATOM 7196 C C . ALA A 1 956 ? -13.579 65.035 34.999 1.00 25.34 956 ALA A C 1
ATOM 7198 O O . ALA A 1 956 ? -12.777 65.728 34.378 1.00 25.34 956 ALA A O 1
ATOM 7199 N N . HIS A 1 957 ? -14.723 64.607 34.443 1.00 29.09 957 HIS A N 1
ATOM 7200 C CA . HIS A 1 957 ? -15.241 64.974 33.105 1.00 29.09 957 HIS A CA 1
ATOM 7201 C C . HIS A 1 957 ? -16.005 66.319 33.093 1.00 29.09 957 HIS A C 1
ATOM 7203 O O . HIS A 1 957 ? -16.477 66.764 34.141 1.00 29.09 957 HIS A O 1
ATOM 7209 N N . PRO A 1 958 ? -16.235 66.913 31.902 1.00 46.62 958 PRO A N 1
ATOM 7210 C CA . PRO A 1 958 ? -17.629 67.014 31.410 1.00 46.62 958 PRO A CA 1
ATOM 7211 C C . PRO A 1 958 ? -17.785 66.748 29.882 1.00 46.62 958 PRO A C 1
ATOM 7213 O O . PRO A 1 958 ? -16.975 67.216 29.096 1.00 46.62 958 PRO A O 1
ATOM 7216 N N . GLN A 1 959 ? -18.723 65.876 29.456 1.00 31.11 959 GLN A N 1
ATOM 7217 C CA . GLN A 1 959 ? -20.057 66.171 28.844 1.00 31.11 959 GLN A CA 1
ATOM 7218 C C . GLN A 1 959 ? -20.043 66.504 27.328 1.00 31.11 959 GLN A C 1
ATOM 7220 O O . GLN A 1 959 ? -19.097 67.116 26.860 1.00 31.11 959 GLN A O 1
ATOM 7225 N N . ARG A 1 960 ? -21.033 66.154 26.478 1.00 30.22 960 ARG A N 1
ATOM 7226 C CA . ARG A 1 960 ? -22.446 65.649 26.576 1.00 30.22 960 ARG A CA 1
ATOM 7227 C C . ARG A 1 960 ? -22.737 64.768 25.302 1.00 30.22 960 ARG A C 1
ATOM 7229 O O . ARG A 1 960 ? -21.801 64.588 24.537 1.00 30.22 960 ARG A O 1
ATOM 7236 N N . LYS A 1 961 ? -23.906 64.187 24.943 1.00 28.25 961 LYS A N 1
ATOM 7237 C CA . LYS A 1 961 ? -25.329 64.205 25.385 1.00 28.25 961 LYS A CA 1
ATOM 7238 C C . LYS A 1 961 ? -26.079 62.913 24.912 1.00 28.25 961 LYS A C 1
ATOM 7240 O O . LYS A 1 961 ? -25.586 62.234 24.026 1.00 28.25 961 LYS A O 1
ATOM 7245 N N . ASP A 1 962 ? -27.262 62.643 25.484 1.00 29.62 962 ASP A N 1
ATOM 7246 C CA . ASP A 1 962 ? -28.567 62.153 24.936 1.00 29.62 962 ASP A CA 1
ATOM 7247 C C . ASP A 1 962 ? -28.700 61.532 23.507 1.00 29.62 962 ASP A C 1
ATOM 7249 O O . ASP A 1 962 ? -28.072 62.017 22.576 1.00 29.62 962 ASP A O 1
ATOM 7253 N N . ARG A 1 963 ? -29.636 60.593 23.205 1.00 29.42 963 ARG A N 1
ATOM 7254 C CA . ARG A 1 963 ? -30.740 59.973 24.001 1.00 29.42 963 ARG A CA 1
ATOM 7255 C C . ARG A 1 963 ? -31.312 58.661 23.387 1.00 29.42 963 ARG A C 1
ATOM 7257 O O . ARG A 1 963 ? -31.540 58.600 22.191 1.00 29.42 963 ARG A O 1
ATOM 7264 N N . GLN A 1 964 ? -31.661 57.715 24.273 1.00 29.86 964 GLN A N 1
ATOM 7265 C CA . GLN A 1 964 ? -32.845 56.810 24.321 1.00 29.86 964 GLN A CA 1
ATOM 7266 C C . GLN A 1 964 ? -33.465 56.097 23.080 1.00 29.86 964 GLN A C 1
ATOM 7268 O O . GLN A 1 964 ? -33.937 56.740 22.152 1.00 29.86 964 GLN A O 1
ATOM 7273 N N . ALA A 1 965 ? -33.740 54.791 23.294 1.00 28.45 965 ALA A N 1
ATOM 7274 C CA . ALA A 1 965 ? -35.004 54.045 23.039 1.00 28.45 965 ALA A CA 1
ATOM 7275 C C . ALA A 1 965 ? -34.997 52.833 22.061 1.00 28.45 965 ALA A C 1
ATOM 7277 O O . ALA A 1 965 ? -34.122 52.652 21.225 1.00 28.45 965 ALA A O 1
ATOM 7278 N N . ARG A 1 966 ? -35.996 51.960 22.276 1.00 30.75 966 ARG A N 1
ATOM 7279 C CA . ARG A 1 966 ? -36.300 50.592 21.769 1.00 30.75 966 ARG A CA 1
ATOM 7280 C C . ARG A 1 966 ? -37.814 50.571 21.383 1.00 30.75 966 ARG A C 1
ATOM 7282 O O . ARG A 1 966 ? -38.476 51.534 21.778 1.00 30.75 966 ARG A O 1
ATOM 7289 N N . PRO A 1 967 ? -38.442 49.492 20.843 1.00 53.47 967 PRO A N 1
ATOM 7290 C CA . PRO A 1 967 ? -37.939 48.278 20.157 1.00 53.47 967 PRO A CA 1
ATOM 7291 C C . PRO A 1 967 ? -38.802 47.810 18.927 1.00 53.47 967 PRO A C 1
ATOM 7293 O O . PRO A 1 967 ? -39.774 48.453 18.558 1.00 53.47 967 PRO A O 1
ATOM 7296 N N . ALA A 1 968 ? -38.505 46.592 18.431 1.00 30.23 968 ALA A N 1
ATOM 7297 C CA . ALA A 1 968 ? -39.450 45.511 18.041 1.00 30.23 968 ALA A CA 1
ATOM 7298 C C . ALA A 1 968 ? -40.033 45.357 16.605 1.00 30.23 968 ALA A C 1
ATOM 7300 O O . ALA A 1 968 ? -40.851 46.145 16.151 1.00 30.23 968 ALA A O 1
ATOM 7301 N N . GLY A 1 969 ? -39.764 44.165 16.033 1.00 26.89 969 GLY A N 1
ATOM 7302 C CA . GLY A 1 969 ? -40.656 43.367 15.162 1.00 26.89 969 GLY A CA 1
ATOM 7303 C C . GLY A 1 969 ? -40.732 43.707 13.661 1.00 26.89 969 GLY A C 1
ATOM 7304 O O . GLY A 1 969 ? -40.316 44.779 13.249 1.00 26.89 969 GLY A O 1
ATOM 7305 N N . ALA A 1 970 ? -41.273 42.842 12.785 1.00 29.08 970 ALA A N 1
ATOM 7306 C CA . ALA A 1 970 ? -41.427 41.371 12.828 1.00 29.08 970 ALA A CA 1
ATOM 7307 C C . ALA A 1 970 ? -41.922 40.837 11.455 1.00 29.08 970 ALA A C 1
ATOM 7309 O O . ALA A 1 970 ? -42.880 41.393 10.929 1.00 29.08 970 ALA A O 1
ATOM 7310 N N . HIS A 1 971 ? -41.388 39.697 10.968 1.00 29.70 971 HIS A N 1
ATOM 7311 C CA . HIS A 1 971 ? -41.948 38.879 9.856 1.00 29.70 971 HIS A CA 1
ATOM 7312 C C . HIS A 1 971 ? -42.068 39.581 8.463 1.00 29.70 971 HIS A C 1
ATOM 7314 O O . HIS A 1 971 ? -41.844 40.778 8.363 1.00 29.70 971 HIS A O 1
ATOM 7320 N N . ARG A 1 972 ? -42.339 38.928 7.311 1.00 29.58 972 ARG A N 1
ATOM 7321 C CA . ARG A 1 972 ? -42.453 37.504 6.881 1.00 29.58 972 ARG A CA 1
ATOM 7322 C C . ARG A 1 972 ? -42.152 37.403 5.357 1.00 29.58 972 ARG A C 1
ATOM 7324 O O . ARG A 1 972 ? -42.127 38.432 4.703 1.00 29.58 972 ARG A O 1
ATOM 7331 N N . VAL A 1 973 ? -41.981 36.167 4.847 1.00 28.44 973 VAL A N 1
ATOM 7332 C CA . VAL A 1 973 ? -42.389 35.593 3.520 1.00 28.44 973 VAL A CA 1
ATOM 7333 C C . VAL A 1 973 ? -42.644 36.562 2.346 1.00 28.44 973 VAL A C 1
ATOM 7335 O O . VAL A 1 973 ? -43.420 37.496 2.480 1.00 28.44 973 VAL A O 1
ATOM 7338 N N . GLY A 1 974 ? -42.176 36.311 1.119 1.00 26.08 974 GLY A N 1
ATOM 7339 C CA . GLY A 1 974 ? -41.486 35.158 0.497 1.00 26.08 974 GLY A CA 1
ATOM 7340 C C . GLY A 1 974 ? -41.193 35.527 -0.977 1.00 26.08 974 GLY A C 1
ATOM 7341 O O . GLY A 1 974 ? -41.470 36.659 -1.352 1.00 26.08 974 GLY A O 1
ATOM 7342 N N . ARG A 1 975 ? -40.576 34.755 -1.874 1.00 28.22 975 ARG A N 1
ATOM 7343 C CA . ARG A 1 975 ? -40.736 33.375 -2.391 1.00 28.22 975 ARG A CA 1
ATOM 7344 C C . ARG A 1 975 ? -40.623 33.547 -3.932 1.00 28.22 975 ARG A C 1
ATOM 7346 O O . ARG A 1 975 ? -40.880 34.639 -4.421 1.00 28.22 975 ARG A O 1
ATOM 7353 N N . ASP A 1 976 ? -40.286 32.481 -4.652 1.00 28.59 976 ASP A N 1
ATOM 7354 C CA . ASP A 1 976 ? -40.425 32.321 -6.113 1.00 28.59 976 ASP A CA 1
ATOM 7355 C C . ASP A 1 976 ? -39.593 33.252 -7.042 1.00 28.59 976 ASP A C 1
ATOM 7357 O O . ASP A 1 976 ? -39.743 34.469 -7.088 1.00 28.59 976 ASP A O 1
ATOM 7361 N N . GLY A 1 977 ? -38.700 32.632 -7.829 1.00 25.45 977 GLY A N 1
ATOM 7362 C CA . GLY A 1 977 ? -38.099 33.207 -9.048 1.00 25.45 977 GLY A CA 1
ATOM 7363 C C . GLY A 1 977 ? -38.900 32.753 -10.282 1.00 25.45 977 GLY A C 1
ATOM 7364 O O . GLY A 1 977 ? -40.127 32.758 -10.212 1.00 25.45 977 GLY A O 1
ATOM 7365 N N . PRO A 1 978 ? -38.281 32.247 -11.371 1.00 45.03 978 PRO A N 1
ATOM 7366 C CA . PRO A 1 978 ? -36.875 32.292 -11.792 1.00 45.03 978 PRO A CA 1
ATOM 7367 C C . PRO A 1 978 ? -36.701 33.094 -13.109 1.00 45.03 978 PRO A C 1
ATOM 7369 O O . PRO A 1 978 ? -37.668 33.598 -13.671 1.00 45.03 978 PRO A O 1
ATOM 7372 N N . GLY A 1 979 ? -35.481 33.180 -13.656 1.00 25.45 979 GLY A N 1
ATOM 7373 C CA . GLY A 1 979 ? -35.267 33.797 -14.976 1.00 25.45 979 GLY A CA 1
ATOM 7374 C C . GLY A 1 979 ? -33.863 33.592 -15.546 1.00 25.45 979 GLY A C 1
ATOM 7375 O O . GLY A 1 979 ? -32.923 34.266 -15.135 1.00 25.45 979 GLY A O 1
ATOM 7376 N N . ALA A 1 980 ? -33.719 32.677 -16.507 1.00 25.64 980 ALA A N 1
ATOM 7377 C CA . ALA A 1 980 ? -32.494 32.532 -17.298 1.00 25.64 980 ALA A CA 1
ATOM 7378 C C . ALA A 1 980 ? -32.446 33.591 -18.418 1.00 25.64 980 ALA A C 1
ATOM 7380 O O . ALA A 1 980 ? -33.480 33.906 -19.004 1.00 25.64 980 ALA A O 1
ATOM 7381 N N . GLY A 1 981 ? -31.261 34.134 -18.728 1.00 25.14 981 GLY A N 1
ATOM 7382 C CA . GLY A 1 981 ? -31.161 35.278 -19.648 1.00 25.14 981 GLY A CA 1
ATOM 7383 C C . GLY A 1 981 ? -29.745 35.737 -20.009 1.00 25.14 981 GLY A C 1
ATOM 7384 O O . GLY A 1 981 ? -29.426 36.913 -19.879 1.00 25.14 981 GLY A O 1
ATOM 7385 N N . ALA A 1 982 ? -28.895 34.825 -20.485 1.00 25.81 982 ALA A N 1
ATOM 7386 C CA . ALA A 1 982 ? -27.792 35.200 -21.382 1.00 25.81 982 ALA A CA 1
ATOM 7387 C C . ALA A 1 982 ? -28.369 35.499 -22.800 1.00 25.81 982 ALA A C 1
ATOM 7389 O O . ALA A 1 982 ? -29.506 35.085 -23.042 1.00 25.81 982 ALA A O 1
ATOM 7390 N N . PRO A 1 983 ? -27.644 36.125 -23.764 1.00 46.69 983 PRO A N 1
ATOM 7391 C CA . PRO A 1 983 ? -26.187 36.317 -23.794 1.00 46.69 983 PRO A CA 1
ATOM 7392 C C . PRO A 1 983 ? -25.678 37.662 -24.396 1.00 46.69 983 PRO A C 1
ATOM 7394 O O . PRO A 1 983 ? -26.435 38.559 -24.746 1.00 46.69 983 PRO A O 1
ATOM 7397 N N . HIS A 1 984 ? -24.361 37.674 -24.659 1.00 25.52 984 HIS A N 1
ATOM 7398 C CA . HIS A 1 984 ? -23.677 38.257 -25.832 1.00 25.52 984 HIS A CA 1
ATOM 7399 C C . HIS A 1 984 ? -23.074 39.682 -25.814 1.00 25.52 984 HIS A C 1
ATOM 7401 O O . HIS A 1 984 ? -23.761 40.683 -25.666 1.00 25.52 984 HIS A O 1
ATOM 7407 N N . ARG A 1 985 ? -21.805 39.697 -26.276 1.00 25.64 985 ARG A N 1
ATOM 7408 C CA . ARG A 1 985 ? -21.038 40.779 -26.941 1.00 25.64 985 ARG A CA 1
ATOM 7409 C C . ARG A 1 985 ? -20.560 41.958 -26.072 1.00 25.64 985 ARG A C 1
ATOM 7411 O O . ARG A 1 985 ? -21.195 42.307 -25.093 1.00 25.64 985 ARG A O 1
ATOM 7418 N N . ALA A 1 986 ? -19.476 42.656 -26.432 1.00 24.22 986 ALA A N 1
ATOM 7419 C CA . ALA A 1 986 ? -18.271 42.282 -27.204 1.00 24.22 986 ALA A CA 1
ATOM 7420 C C . ALA A 1 986 ? -17.224 43.414 -27.105 1.00 24.22 986 ALA A C 1
ATOM 7422 O O . ALA A 1 986 ? -17.595 44.583 -27.058 1.00 24.22 986 ALA A O 1
ATOM 7423 N N . GLY A 1 987 ? -15.936 43.065 -27.201 1.00 25.25 987 GLY A N 1
ATOM 7424 C CA . GLY A 1 987 ? -14.821 44.020 -27.270 1.00 25.25 987 GLY A CA 1
ATOM 7425 C C . GLY A 1 987 ? -14.346 44.554 -25.904 1.00 25.25 987 GLY A C 1
ATOM 7426 O O . GLY A 1 987 ? -15.092 44.544 -24.934 1.00 25.25 987 GLY A O 1
ATOM 7427 N N . GLY A 1 988 ? -13.097 45.010 -25.778 1.00 24.20 988 GLY A N 1
ATOM 7428 C CA . GLY A 1 988 ? -12.026 44.931 -26.775 1.00 24.20 988 GLY A CA 1
ATOM 7429 C C . GLY A 1 988 ? -10.801 45.795 -26.454 1.00 24.20 988 GLY A C 1
ATOM 7430 O O . GLY A 1 988 ? -10.875 46.713 -25.648 1.00 24.20 988 GLY A O 1
ATOM 7431 N N . ASP A 1 989 ? -9.721 45.512 -27.185 1.00 26.75 989 ASP A N 1
ATOM 7432 C CA . ASP A 1 989 ? -8.533 46.346 -27.420 1.00 26.75 989 ASP A CA 1
ATOM 7433 C C . ASP A 1 989 ? -7.483 46.621 -26.308 1.00 26.75 989 ASP A C 1
ATOM 7435 O O . ASP A 1 989 ? -7.722 47.320 -25.332 1.00 26.75 989 ASP A O 1
ATOM 7439 N N . ARG A 1 990 ? -6.237 46.235 -26.662 1.00 26.41 990 ARG A N 1
ATOM 7440 C CA . ARG A 1 990 ? -4.918 46.842 -26.331 1.00 26.41 990 ARG A CA 1
ATOM 7441 C C . ARG A 1 990 ? -4.411 46.657 -24.877 1.00 26.41 990 ARG A C 1
ATOM 7443 O O . ARG A 1 990 ? -5.109 46.920 -23.915 1.00 26.41 990 ARG A O 1
ATOM 7450 N N . LEU A 1 991 ? -3.213 46.103 -24.620 1.00 24.69 991 LEU A N 1
ATOM 7451 C CA . LEU A 1 991 ? -1.847 46.520 -25.029 1.00 24.69 991 LEU A CA 1
ATOM 7452 C C . LEU A 1 991 ? -1.519 47.951 -24.518 1.00 24.69 991 LEU A C 1
ATOM 7454 O O . LEU A 1 991 ? -2.290 48.865 -24.761 1.00 24.69 991 LEU A O 1
ATOM 7458 N N . ARG A 1 992 ? -0.378 48.261 -23.872 1.00 27.45 992 ARG A N 1
ATOM 7459 C CA . ARG A 1 992 ? 0.951 47.598 -23.862 1.00 27.45 992 ARG A CA 1
ATOM 7460 C C . ARG A 1 992 ? 1.765 47.954 -22.558 1.00 27.45 992 ARG A C 1
ATOM 7462 O O . ARG A 1 992 ? 1.107 48.116 -21.539 1.00 27.45 992 ARG A O 1
ATOM 7469 N N . PRO A 1 993 ? 3.124 47.941 -22.454 1.00 35.91 993 PRO A N 1
ATOM 7470 C CA . PRO A 1 993 ? 3.823 47.051 -21.506 1.00 35.91 993 PRO A CA 1
ATOM 7471 C C . PRO A 1 993 ? 4.681 47.726 -20.401 1.00 35.91 993 PRO A C 1
ATOM 7473 O O . PRO A 1 993 ? 4.993 48.912 -20.471 1.00 35.91 993 PRO A O 1
ATOM 7476 N N . VAL A 1 994 ? 5.219 46.918 -19.472 1.00 25.42 994 VAL A N 1
ATOM 7477 C CA . VAL A 1 994 ? 6.375 47.255 -18.600 1.00 25.42 994 VAL A CA 1
ATOM 7478 C C . VAL A 1 994 ? 7.449 46.145 -18.695 1.00 25.42 994 VAL A C 1
ATOM 7480 O O . VAL A 1 994 ? 7.192 45.078 -19.249 1.00 25.42 994 VAL A O 1
ATOM 7483 N N . ARG A 1 995 ? 8.698 46.419 -18.281 1.00 24.16 995 ARG A N 1
ATOM 7484 C CA . ARG A 1 995 ? 9.922 45.742 -18.762 1.00 24.16 995 ARG A CA 1
ATOM 7485 C C . ARG A 1 995 ? 10.864 45.301 -17.620 1.00 24.16 995 ARG A C 1
ATOM 7487 O O . ARG A 1 995 ? 11.093 46.087 -16.711 1.00 24.16 995 ARG A O 1
ATOM 7494 N N . ARG A 1 996 ? 11.546 44.158 -17.822 1.00 25.28 996 ARG A N 1
ATOM 7495 C CA . ARG A 1 996 ? 12.759 43.636 -17.123 1.00 25.28 996 ARG A CA 1
ATOM 7496 C C . ARG A 1 996 ? 12.600 43.077 -15.689 1.00 25.28 996 ARG A C 1
ATOM 7498 O O . ARG A 1 996 ? 12.082 43.737 -14.803 1.00 25.28 996 ARG A O 1
ATOM 7505 N N . GLY A 1 997 ? 13.158 41.875 -15.481 1.00 23.00 997 GLY A N 1
ATOM 7506 C CA . GLY A 1 997 ? 13.579 41.330 -14.175 1.00 23.00 997 GLY A CA 1
ATOM 7507 C C . GLY A 1 997 ? 15.083 41.593 -13.935 1.00 23.00 997 GLY A C 1
ATOM 7508 O O . GLY A 1 997 ? 15.521 42.688 -14.296 1.00 23.00 997 GLY A O 1
ATOM 7509 N N . PRO A 1 998 ? 15.915 40.638 -13.445 1.00 32.25 998 PRO A N 1
ATOM 7510 C CA . PRO A 1 998 ? 15.641 39.221 -13.145 1.00 32.25 998 PRO A CA 1
ATOM 7511 C C . PRO A 1 998 ? 16.118 38.750 -11.743 1.00 32.25 998 PRO A C 1
ATOM 7513 O O . PRO A 1 998 ? 16.748 39.493 -10.998 1.00 32.25 998 PRO A O 1
ATOM 7516 N N . GLY A 1 999 ? 15.926 37.456 -11.449 1.00 23.11 999 GLY A N 1
ATOM 7517 C CA . GLY A 1 999 ? 16.833 36.696 -10.575 1.00 23.11 999 GLY A CA 1
ATOM 7518 C C . GLY A 1 999 ? 16.237 36.119 -9.286 1.00 23.11 999 GLY A C 1
ATOM 7519 O O . GLY A 1 999 ? 15.974 36.841 -8.330 1.00 23.11 999 GLY A O 1
ATOM 7520 N N . ARG A 1 1000 ? 16.163 34.782 -9.213 1.00 25.56 1000 ARG A N 1
ATOM 7521 C CA . ARG A 1 1000 ? 16.206 33.996 -7.966 1.00 25.56 1000 ARG A CA 1
ATOM 7522 C C . ARG A 1 1000 ? 16.908 32.656 -8.218 1.00 25.56 1000 ARG A C 1
ATOM 7524 O O . ARG A 1 1000 ? 17.114 32.263 -9.363 1.00 25.56 1000 ARG A O 1
ATOM 7531 N N . ARG A 1 1001 ? 17.405 32.038 -7.145 1.00 24.97 1001 ARG A N 1
ATOM 7532 C CA . ARG A 1 1001 ? 18.398 30.950 -7.195 1.00 24.97 1001 ARG A CA 1
ATOM 7533 C C . ARG A 1 1001 ? 17.731 29.581 -7.350 1.00 24.97 1001 ARG A C 1
ATOM 7535 O O . ARG A 1 1001 ? 16.673 29.356 -6.774 1.00 24.97 1001 ARG A O 1
ATOM 7542 N N . ARG A 1 1002 ? 18.401 28.651 -8.043 1.00 23.67 1002 ARG A N 1
ATOM 7543 C CA . ARG A 1 1002 ? 18.069 27.218 -7.983 1.00 23.67 1002 ARG A CA 1
ATOM 7544 C C . ARG A 1 1002 ? 18.271 26.713 -6.548 1.00 23.67 1002 ARG A C 1
ATOM 7546 O O . ARG A 1 1002 ? 19.357 26.888 -5.999 1.00 23.67 1002 ARG A O 1
ATOM 7553 N N . ALA A 1 1003 ? 17.258 26.062 -5.986 1.00 23.50 1003 ALA A N 1
ATOM 7554 C CA . ALA A 1 1003 ? 17.395 25.154 -4.851 1.00 23.50 1003 ALA A CA 1
ATOM 7555 C C . ALA A 1 1003 ? 17.280 23.717 -5.384 1.00 23.50 1003 ALA A C 1
ATOM 7557 O O . ALA A 1 1003 ? 16.503 23.471 -6.305 1.00 23.50 1003 ALA A O 1
ATOM 7558 N N . ALA A 1 1004 ? 18.081 22.788 -4.862 1.00 23.38 1004 ALA A N 1
ATOM 7559 C CA . ALA A 1 1004 ? 18.072 21.396 -5.310 1.00 23.38 1004 ALA A CA 1
ATOM 7560 C C . ALA A 1 1004 ? 17.102 20.560 -4.462 1.00 23.38 1004 ALA A C 1
ATOM 7562 O O . ALA A 1 1004 ? 17.086 20.700 -3.240 1.00 23.38 1004 ALA A O 1
ATOM 7563 N N . VAL A 1 1005 ? 16.333 19.674 -5.102 1.00 23.30 1005 VAL A N 1
ATOM 7564 C CA . VAL A 1 1005 ? 15.380 18.767 -4.439 1.00 23.30 1005 VAL A CA 1
ATOM 7565 C C . VAL A 1 1005 ? 15.992 17.360 -4.334 1.00 23.30 1005 VAL A C 1
ATOM 7567 O O . VAL A 1 1005 ? 16.258 16.748 -5.369 1.00 23.30 1005 VAL A O 1
ATOM 7570 N N . PRO A 1 1006 ? 16.231 16.817 -3.123 1.00 27.05 1006 PRO A N 1
ATOM 7571 C CA . PRO A 1 1006 ? 16.816 15.488 -2.944 1.00 27.05 1006 PRO A CA 1
ATOM 7572 C C . PRO A 1 1006 ? 15.746 14.406 -2.694 1.00 27.05 1006 PRO A C 1
ATOM 7574 O O . PRO A 1 1006 ? 15.492 14.022 -1.556 1.00 27.05 1006 PRO A O 1
ATOM 7577 N N . GLY A 1 1007 ? 15.141 13.867 -3.756 1.00 23.12 1007 GLY A N 1
ATOM 7578 C CA . GLY A 1 1007 ? 14.167 12.767 -3.666 1.00 23.12 1007 GLY A CA 1
ATOM 7579 C C . GLY A 1 1007 ? 14.721 11.411 -4.118 1.00 23.12 1007 GLY A C 1
ATOM 7580 O O . GLY A 1 1007 ? 14.529 11.044 -5.273 1.00 23.12 1007 GLY A O 1
ATOM 7581 N N . ARG A 1 1008 ? 15.398 10.648 -3.238 1.00 26.27 1008 ARG A N 1
ATOM 7582 C CA . ARG A 1 1008 ? 15.789 9.236 -3.495 1.00 26.27 1008 ARG A CA 1
ATOM 7583 C C . ARG A 1 1008 ? 15.925 8.385 -2.218 1.00 26.27 1008 ARG A C 1
ATOM 7585 O O . ARG A 1 1008 ? 17.020 8.275 -1.667 1.00 26.27 1008 ARG A O 1
ATOM 7592 N N . ARG A 1 1009 ? 14.858 7.675 -1.831 1.00 25.73 1009 ARG A N 1
ATOM 7593 C CA . ARG A 1 1009 ? 14.926 6.420 -1.052 1.00 25.73 1009 ARG A CA 1
ATOM 7594 C C . ARG A 1 1009 ? 13.791 5.470 -1.442 1.00 25.73 1009 ARG A C 1
ATOM 7596 O O . ARG A 1 1009 ? 12.666 5.646 -1.003 1.00 25.73 1009 ARG A O 1
ATOM 7603 N N . LEU A 1 1010 ? 14.120 4.445 -2.224 1.00 25.36 1010 LEU A N 1
ATOM 7604 C CA . LEU A 1 1010 ? 13.371 3.192 -2.339 1.00 25.36 1010 LEU A CA 1
ATOM 7605 C C . LEU A 1 1010 ? 14.361 2.091 -2.753 1.00 25.36 1010 LEU A C 1
ATOM 7607 O O . LEU A 1 1010 ? 15.294 2.365 -3.506 1.00 25.36 1010 LEU A O 1
ATOM 7611 N N . LEU A 1 1011 ? 14.168 0.885 -2.210 1.00 28.48 1011 LEU A N 1
ATOM 7612 C CA . LEU A 1 1011 ? 14.839 -0.378 -2.554 1.00 28.48 1011 LEU A CA 1
ATOM 7613 C C . LEU A 1 1011 ? 16.377 -0.332 -2.715 1.00 28.48 1011 LEU A C 1
ATOM 7615 O O . LEU A 1 1011 ? 16.934 -0.268 -3.811 1.00 28.48 1011 LEU A O 1
ATOM 7619 N N . ARG A 1 1012 ? 17.078 -0.492 -1.583 1.00 26.64 1012 ARG A N 1
ATOM 7620 C CA . ARG A 1 1012 ? 18.474 -0.965 -1.522 1.00 26.64 1012 ARG A CA 1
ATOM 7621 C C . ARG A 1 1012 ? 18.512 -2.373 -0.911 1.00 26.64 1012 ARG A C 1
ATOM 7623 O O . ARG A 1 1012 ? 18.817 -2.520 0.266 1.00 26.64 1012 ARG A O 1
ATOM 7630 N N . ALA A 1 1013 ? 18.272 -3.398 -1.724 1.00 24.95 1013 ALA A N 1
ATOM 7631 C CA . ALA A 1 1013 ? 18.532 -4.792 -1.360 1.00 24.95 1013 ALA A CA 1
ATOM 7632 C C . ALA A 1 1013 ? 19.689 -5.356 -2.209 1.00 24.95 1013 ALA A C 1
ATOM 7634 O O . ALA A 1 1013 ? 19.897 -4.931 -3.344 1.00 24.95 1013 ALA A O 1
ATOM 7635 N N . GLY A 1 1014 ? 20.467 -6.295 -1.656 1.00 26.73 1014 GLY A N 1
ATOM 7636 C CA . GLY A 1 1014 ? 21.498 -7.034 -2.401 1.00 26.73 1014 GLY A CA 1
ATOM 7637 C C . GLY A 1 1014 ? 22.858 -6.338 -2.595 1.00 26.73 1014 GLY A C 1
ATOM 7638 O O . GLY A 1 1014 ? 23.245 -6.047 -3.725 1.00 26.73 1014 GLY A O 1
ATOM 7639 N N . ARG A 1 1015 ? 23.640 -6.141 -1.515 1.00 25.44 1015 ARG A N 1
ATOM 7640 C CA . ARG A 1 1015 ? 25.127 -6.035 -1.559 1.00 25.44 1015 ARG A CA 1
ATOM 7641 C C . ARG A 1 1015 ? 25.761 -6.105 -0.157 1.00 25.44 1015 ARG A C 1
ATOM 7643 O O . ARG A 1 1015 ? 26.024 -5.076 0.457 1.00 25.44 1015 ARG A O 1
ATOM 7650 N N . ALA A 1 1016 ? 26.041 -7.318 0.334 1.00 23.64 1016 ALA A N 1
ATOM 7651 C CA . ALA A 1 1016 ? 26.683 -7.522 1.642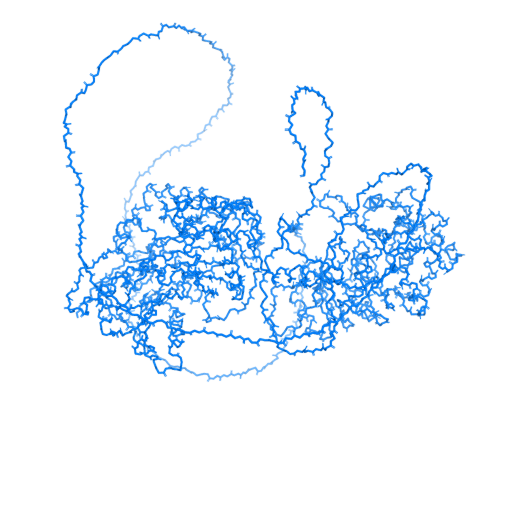 1.00 23.64 1016 ALA A CA 1
ATOM 7652 C C . ALA A 1 1016 ? 27.555 -8.798 1.754 1.00 23.64 1016 ALA A C 1
ATOM 7654 O O . ALA A 1 1016 ? 27.551 -9.455 2.787 1.00 23.64 1016 ALA A O 1
ATOM 7655 N N . PHE A 1 1017 ? 28.349 -9.136 0.730 1.00 22.84 1017 PHE A N 1
ATOM 7656 C CA . PHE A 1 1017 ? 29.450 -10.102 0.879 1.00 22.84 1017 PHE A CA 1
ATOM 7657 C C . PHE A 1 1017 ? 30.739 -9.567 0.249 1.00 22.84 1017 PHE A C 1
ATOM 7659 O O . PHE A 1 1017 ? 30.905 -9.560 -0.968 1.00 22.84 1017 PHE A O 1
ATOM 7666 N N . ALA A 1 1018 ? 31.658 -9.111 1.102 1.00 25.30 1018 ALA A N 1
ATOM 7667 C CA . ALA A 1 1018 ? 33.029 -8.772 0.739 1.00 25.30 1018 ALA A CA 1
ATOM 7668 C C . ALA A 1 1018 ? 33.969 -9.748 1.457 1.00 25.30 1018 ALA A C 1
ATOM 7670 O O . ALA A 1 1018 ? 34.017 -9.778 2.688 1.00 25.30 1018 ALA A O 1
ATOM 7671 N N . ALA A 1 1019 ? 34.692 -10.570 0.696 1.00 24.84 1019 ALA A N 1
ATOM 7672 C CA . ALA A 1 1019 ? 35.521 -11.634 1.250 1.00 24.84 1019 ALA A CA 1
ATOM 7673 C C . ALA A 1 1019 ? 36.701 -11.071 2.064 1.00 24.84 1019 ALA A C 1
ATOM 7675 O O . ALA A 1 1019 ? 37.659 -10.528 1.510 1.00 24.84 1019 ALA A O 1
ATOM 7676 N N . ARG A 1 1020 ? 36.671 -11.247 3.391 1.00 24.91 1020 ARG A N 1
ATOM 7677 C CA . ARG A 1 1020 ? 37.856 -11.065 4.237 1.00 24.91 1020 ARG A CA 1
ATOM 7678 C C . ARG A 1 1020 ? 38.679 -12.351 4.233 1.00 24.91 1020 ARG A C 1
ATOM 7680 O O . ARG A 1 1020 ? 38.242 -13.362 4.771 1.00 24.91 1020 ARG A O 1
ATOM 7687 N N . ARG A 1 1021 ? 39.893 -12.294 3.673 1.00 25.22 1021 ARG A N 1
ATOM 7688 C CA . ARG A 1 1021 ? 40.916 -13.329 3.898 1.00 25.22 1021 ARG A CA 1
ATOM 7689 C C . ARG A 1 1021 ? 41.201 -13.431 5.408 1.00 25.22 1021 ARG A C 1
ATOM 7691 O O . ARG A 1 1021 ? 41.502 -12.393 6.002 1.00 25.22 1021 ARG A O 1
ATOM 7698 N N . PRO A 1 1022 ? 41.160 -14.621 6.031 1.00 27.80 1022 PRO A N 1
ATOM 7699 C CA . PRO A 1 1022 ? 41.699 -14.798 7.374 1.00 27.80 1022 PRO A CA 1
ATOM 7700 C C . PRO A 1 1022 ? 43.232 -14.708 7.337 1.00 27.80 1022 PRO A C 1
ATOM 7702 O O . PRO A 1 1022 ? 43.872 -15.168 6.388 1.00 27.80 1022 PRO A O 1
ATOM 7705 N N . ALA A 1 1023 ? 43.827 -14.110 8.368 1.00 26.42 1023 ALA A N 1
ATOM 7706 C CA . ALA A 1 1023 ? 45.275 -14.116 8.552 1.00 26.42 1023 ALA A CA 1
ATOM 7707 C C . ALA A 1 1023 ? 45.752 -15.481 9.080 1.00 26.42 1023 ALA A C 1
ATOM 7709 O O . ALA A 1 1023 ? 45.007 -16.193 9.754 1.00 26.42 1023 ALA A O 1
ATOM 7710 N N . ARG A 1 1024 ? 47.009 -15.837 8.795 1.00 26.20 1024 ARG A N 1
ATOM 7711 C CA . ARG A 1 1024 ? 47.682 -16.981 9.425 1.00 26.20 1024 ARG A CA 1
ATOM 7712 C C . ARG A 1 1024 ? 48.177 -16.588 10.817 1.00 26.20 1024 ARG A C 1
ATOM 7714 O O . ARG A 1 1024 ? 48.939 -15.635 10.902 1.00 26.20 1024 ARG A O 1
ATOM 7721 N N . GLU A 1 1025 ? 47.894 -17.404 11.828 1.00 25.72 1025 GLU A N 1
ATOM 7722 C CA . GLU A 1 1025 ? 48.870 -17.769 12.870 1.00 25.72 1025 GLU A CA 1
ATOM 7723 C C . GLU A 1 1025 ? 48.476 -19.119 13.523 1.00 25.72 1025 GLU A C 1
ATOM 7725 O O . GLU A 1 1025 ? 47.307 -19.505 13.417 1.00 25.72 1025 GLU A O 1
ATOM 7730 N N . PRO A 1 1026 ? 49.415 -19.906 14.098 1.00 29.14 1026 PRO A N 1
ATOM 7731 C CA . PRO A 1 1026 ? 49.182 -21.332 14.341 1.00 29.14 1026 PRO A CA 1
ATOM 7732 C C . PRO A 1 1026 ? 49.089 -21.773 15.817 1.00 29.14 1026 PRO A C 1
ATOM 7734 O O . PRO A 1 1026 ? 49.750 -21.247 16.706 1.00 29.14 1026 PRO A O 1
ATOM 7737 N N . SER A 1 1027 ? 48.433 -22.925 15.999 1.00 26.28 1027 SER A N 1
ATOM 7738 C CA . SER A 1 1027 ? 48.733 -23.975 16.995 1.00 26.28 1027 SER A CA 1
ATOM 7739 C C . SER A 1 1027 ? 48.600 -23.699 18.506 1.00 26.28 1027 SER A C 1
ATOM 7741 O O . SER A 1 1027 ? 49.397 -22.988 19.112 1.00 26.28 1027 SER A O 1
ATOM 7743 N N . ARG A 1 1028 ? 47.736 -24.497 19.155 1.00 25.69 1028 ARG A N 1
ATOM 7744 C CA . ARG A 1 1028 ? 48.079 -25.339 20.325 1.00 25.69 1028 ARG A CA 1
ATOM 7745 C C . ARG A 1 1028 ? 47.112 -26.532 20.416 1.00 25.69 1028 ARG A C 1
ATOM 7747 O O . ARG A 1 1028 ? 46.064 -26.508 19.781 1.00 25.69 1028 ARG A O 1
ATOM 7754 N N . LEU A 1 1029 ? 47.519 -27.603 21.106 1.00 28.56 1029 LEU A N 1
ATOM 7755 C CA . LEU A 1 1029 ? 46.889 -28.933 21.024 1.00 28.56 1029 LEU A CA 1
ATOM 7756 C C . LEU A 1 1029 ? 45.942 -29.255 22.197 1.00 28.56 1029 LEU A C 1
ATOM 7758 O O . LEU A 1 1029 ? 46.142 -28.774 23.310 1.00 28.56 1029 LEU A O 1
ATOM 7762 N N . GLY A 1 1030 ? 44.995 -30.166 21.948 1.00 24.80 1030 GLY A N 1
ATOM 7763 C CA . GLY A 1 1030 ? 44.169 -30.890 22.927 1.00 24.80 1030 GLY A CA 1
ATOM 7764 C C . GLY A 1 1030 ? 43.200 -31.825 22.185 1.00 24.80 1030 GLY A C 1
ATOM 7765 O O . GLY A 1 1030 ? 42.639 -31.400 21.180 1.00 24.80 1030 GLY A O 1
ATOM 7766 N N . ALA A 1 1031 ? 43.053 -33.095 22.591 1.00 25.97 1031 ALA A N 1
ATOM 7767 C CA . ALA A 1 1031 ? 42.420 -34.132 21.754 1.00 25.97 1031 ALA A CA 1
ATOM 7768 C C . ALA A 1 1031 ? 41.455 -35.086 22.496 1.00 25.97 1031 ALA A C 1
ATOM 7770 O O . ALA A 1 1031 ? 41.638 -35.367 23.677 1.00 25.97 1031 ALA A O 1
ATOM 7771 N N . GLY A 1 1032 ? 40.480 -35.618 21.742 1.00 23.78 1032 GLY A N 1
ATOM 7772 C CA . GLY A 1 1032 ? 39.494 -36.664 22.086 1.00 23.78 1032 GLY A CA 1
ATOM 7773 C C . GLY A 1 1032 ? 38.310 -36.568 21.100 1.00 23.78 1032 GLY A C 1
ATOM 7774 O O . GLY A 1 1032 ? 37.768 -35.481 20.951 1.00 23.78 1032 GLY A O 1
ATOM 7775 N N . HIS A 1 1033 ? 38.041 -37.532 20.205 1.00 26.38 1033 HIS A N 1
ATOM 7776 C CA . HIS A 1 1033 ? 37.386 -38.845 20.428 1.00 26.38 1033 HIS A CA 1
ATOM 7777 C C . HIS A 1 1033 ? 35.984 -38.722 21.072 1.00 26.38 1033 HIS A C 1
ATOM 7779 O O . HIS A 1 1033 ? 35.907 -38.157 22.157 1.00 26.38 1033 HIS A O 1
ATOM 7785 N N . SER A 1 1034 ? 34.855 -39.250 20.563 1.00 25.89 1034 SER A N 1
ATOM 7786 C CA . SER A 1 1034 ? 34.429 -39.867 19.269 1.00 25.89 1034 SER A CA 1
ATOM 7787 C C . SER A 1 1034 ? 32.864 -39.779 19.209 1.00 25.89 1034 SER A C 1
ATOM 7789 O O . SER A 1 1034 ? 32.289 -39.276 20.171 1.00 25.89 1034 SER A O 1
ATOM 7791 N N . ALA A 1 1035 ? 32.061 -40.214 18.220 1.00 25.62 1035 ALA A N 1
ATOM 7792 C CA . ALA A 1 1035 ? 32.219 -40.991 16.975 1.00 25.62 1035 ALA A CA 1
ATOM 7793 C C . ALA A 1 1035 ? 31.067 -40.666 15.966 1.00 25.62 1035 ALA A C 1
ATOM 7795 O O . ALA A 1 1035 ? 30.185 -39.873 16.277 1.00 25.62 1035 ALA A O 1
ATOM 7796 N N . GLU A 1 1036 ? 31.049 -41.338 14.807 1.00 21.84 1036 GLU A N 1
ATOM 7797 C CA . GLU A 1 1036 ? 30.039 -41.334 13.717 1.00 21.84 1036 GLU A CA 1
ATOM 7798 C C . GLU A 1 1036 ? 30.107 -42.712 12.990 1.00 21.84 1036 GLU A C 1
ATOM 7800 O O . GLU A 1 1036 ? 31.045 -43.465 13.282 1.00 21.84 1036 GLU A O 1
ATOM 7805 N N . PRO A 1 1037 ? 29.280 -43.041 11.968 1.00 45.62 1037 PRO A N 1
ATOM 7806 C CA . PRO A 1 1037 ? 27.854 -42.751 11.740 1.00 45.62 1037 PRO A CA 1
ATOM 7807 C C . PRO A 1 1037 ? 27.071 -44.026 11.295 1.00 45.62 1037 PRO A C 1
ATOM 7809 O O . PRO A 1 1037 ? 27.626 -45.127 11.259 1.00 45.62 1037 PRO A O 1
ATOM 7812 N N . ALA A 1 1038 ? 25.806 -43.864 10.882 1.00 33.50 1038 ALA A N 1
ATOM 7813 C CA . ALA A 1 1038 ? 25.127 -44.703 9.881 1.00 33.50 1038 ALA A CA 1
ATOM 7814 C C . ALA A 1 1038 ? 24.058 -43.870 9.150 1.00 33.50 1038 ALA A C 1
ATOM 7816 O O . ALA A 1 1038 ? 23.341 -43.133 9.863 1.00 33.50 1038 ALA A O 1
#

Sequence (1038 aa):
MSPKASVRLPLSAAQRDIWLAHALDPSGRRYNVGEYRELRGPVDPQLVRAAFRQLAVETDAMRIRGIGSDEDGPWQELHAEPGDQELTEVDLSGAEDPAAAARDWMAAELARPFDLASDWLTRHALVKAGEELWFYFHGFHHLVIDGAGLALLDARLVELYAHAEAGEPWSPSPFGSLTELLAQDAAYRASGDAVADRAYWTERLADLPPSPQIGNGRSAPVPSESLPFVRRTVTLPTEYAQLLRETARAHRAPWTMMVIALVAAYVRRASGSDADELTLALPVTARTTELARRTPGMMSNIIPLRLPVPADTTLAVLLKSVVQEARQGLRRQRTRFEEMCRGTEPGPDRPTELGPDRPGAAARPPTSLQVNIMAFAPGMRFFGVPTTQHNLGNGPVDHLAVAVYDLGPEDGLRIDFDAAPQSCDTASVAAHQDRFIRFVGSVLGAPELPLRSVELLDELESRRILGEWAGSAVPVDDRSLTGRFEERARLRPESTAVIFGQERLSYGELDARANRLAHHLRDTTGLGRGDLAGVLLDRSTELAVTILAVLKCGAGYALLDPEFPDERLTSTAADAGIAALVTSAGHAHRVPGSWPAVRIDAEGTAIAARPGTRLGVVLTADDPACVMFTSGSTGRPKGILSSHRNLASTLTAQTHCAFGPGEVFLQCSPVSWDAFSLEFWGALLHGGTTVLQPGQRPEPALIADLAQQHHVTMLQLSSSLFNYLTDEHPDTFTTTHTVHTGGEPASPTHIRTLQETWPHITVVNGYGPAESMGFTTTHTVPRGTGEVPPTVSIGSPLANKYAYVLDDHLRPVPPAPQASSTSPDTESPTATSPNPPPPPPASSPTPTDPPAPASTAPATKPTTTPTETSTTPAAPTPRSKSAASASNPPKSKPSSPPTPPRTSHRDVRERAADRVRDGCPRRARTGARRGPGLAAGAAAGPHGARVRRPARPAAAHPQRKDRQARPAGAHRVGRDGPGAGAPHRAGGDRLRPVRRGPGRRRAAVPGRRLLRAGRAFAARRPAREPSRLGAGHSAEPA

Secondary structure (DSSP, 8-state):
-PPPPPEEEEPPHHHHHHHHHHTT-TTS-TTEEEEEEEEES---HHHHHHHHHHHHHH-TTTTEEEEEEETTEEEEEE-SS-TT--PEEEE-TTSSSHHHHHHHHHHHHHHSPP-TTTSBSEEEEEEE-SSSEEEEEEEEETTT--HHHHHHHHHHHHHHHHHHHHTPPPPPP----HHHHHHHHHHHHTSHHHHHHHHHHHHHTTTPPPPP-SS----PPPPTTS-SSEEEEEEEPHHHHHHHHHHHHHTT--HHHHHHHHHHHHHHHHS----SEEEEEEEE----SHHHHH--S---EEEEEEEE--TT-BHHHHHHHHHHHHHHHHTSTTS-HHHHHTT-SPPTTS--SS-TT-TT-PPPPS-SEEEEEE-SSTT--BTTB-EEEEEEE-S--SSEEEEEEEEETTTEEEEEEEE-TTT--HHHHHHHHHHHHHHHHHHHT-TTSBGGGS----HHHHHIIIIITT----------HHHHHHHHHHH-TTSEEEEETTEEEEHHHHHHHHHHHHHHHHHHH---TT-EEEEE--SSHHHHHHHHHHHHHTPEEEE--TTS-HHHHHHHHHHTT-SEEEE-TTTTTSS-SSS-EEETTTSHHHHHTS--S-------TTSEEEEEEE--TTSS-EEEEEEHHHHHHHHSS--SS--STT-EEEE-S-TTSTTHHHHHHHHHTTT-EEEEPSSSS--HHHHHHHHHHTT--EEEEEHHHHHHHHHH-GGGGTT-SEEEEESSPPPHHHHHHHHHH-TTPEEEEEE--GGGSS-SEEEE----SSPPPSS----EEPTT-----B-TTSPBPPPPPPP-------------PPPPPPPPPPPPPPPPPPP--------------------------------------------------------------------------------------------------------------------------------------------------------------S---S------PPPP--------------